Protein AF-0000000071162642 (afdb_homodimer)

Solvent-accessible surface area (backbone atoms only — not comparable to full-atom values): 51356 Å² total; per-residue (Å²): 64,50,50,76,41,67,73,55,33,52,52,48,43,51,52,54,51,50,45,11,70,72,68,38,80,35,74,46,45,30,53,69,54,73,70,101,54,88,54,65,51,56,44,70,41,62,34,52,40,94,86,45,67,84,84,70,70,55,77,72,38,51,76,55,45,62,70,43,54,53,55,41,49,48,52,49,24,59,60,58,48,56,44,62,71,24,64,56,46,43,50,58,56,55,48,80,84,71,79,47,82,59,36,55,33,26,66,63,68,41,58,48,58,57,54,52,19,63,68,47,73,20,43,29,35,34,39,36,80,38,74,68,43,70,66,54,21,59,42,66,65,35,80,78,48,41,48,34,50,48,51,51,56,63,50,48,52,33,76,51,51,73,69,48,28,45,51,34,38,54,44,51,53,49,37,52,50,43,38,68,69,48,40,49,56,50,41,51,52,51,26,62,71,62,61,67,32,83,68,46,89,73,53,71,54,72,68,57,49,54,45,60,47,31,30,34,42,22,40,30,48,47,68,74,51,69,55,59,52,36,38,74,27,50,42,69,30,38,60,37,59,65,67,83,68,57,87,64,58,66,70,58,43,51,55,49,71,67,29,87,70,16,26,32,41,36,39,47,66,90,77,50,55,69,84,75,46,57,68,69,57,47,47,24,54,51,58,43,53,55,70,46,81,36,31,34,42,33,60,41,78,76,58,89,85,59,82,74,46,93,50,55,47,69,29,83,76,70,66,58,70,36,53,55,61,36,85,46,42,58,34,37,35,30,30,27,44,68,69,58,49,49,51,31,30,62,53,29,33,17,36,40,21,44,31,46,49,63,46,10,44,17,38,25,46,43,36,38,72,65,43,18,34,46,65,41,49,63,88,64,58,39,44,63,54,49,40,52,49,52,52,47,55,70,68,39,62,59,19,45,54,33,10,40,53,40,12,50,58,56,65,66,55,98,57,57,30,48,59,47,49,51,51,52,56,50,42,29,61,77,47,76,32,29,67,72,35,51,46,58,53,69,77,50,51,71,51,49,56,70,36,46,60,51,50,49,50,52,49,51,49,49,50,50,50,50,49,50,51,49,52,47,50,51,52,53,52,53,50,59,70,73,104,63,50,49,76,41,70,73,56,34,51,52,48,44,52,51,53,51,50,44,11,70,72,68,39,80,36,74,45,44,29,54,69,55,74,69,100,54,87,54,65,50,56,42,69,42,64,35,52,41,94,86,47,68,82,84,69,70,55,77,74,38,50,76,55,46,63,69,44,55,52,55,43,49,47,53,48,25,58,59,58,50,56,45,62,70,25,64,56,45,44,48,58,59,53,48,80,83,71,81,48,80,61,37,55,31,26,64,63,68,42,59,52,56,56,52,53,20,64,67,47,72,20,42,30,36,35,38,35,79,40,75,67,41,71,66,54,21,59,41,67,64,34,80,76,48,42,47,35,52,46,50,48,55,62,50,48,54,34,74,53,52,73,66,49,29,46,51,35,39,51,45,49,53,50,38,53,50,43,38,69,70,47,40,50,54,50,41,50,53,51,28,64,72,63,61,68,32,82,68,46,88,74,54,72,54,73,67,55,50,53,46,60,47,31,32,34,40,24,39,30,47,46,70,73,51,68,55,57,51,36,39,75,28,49,41,70,30,39,61,37,59,66,66,83,69,58,87,64,59,66,69,58,43,53,54,48,70,66,28,86,70,17,26,34,40,36,40,48,68,92,75,52,55,70,83,76,46,56,67,69,58,48,46,23,53,52,56,42,55,56,71,46,83,36,31,32,41,33,59,40,77,74,58,90,87,60,82,74,46,94,50,55,46,71,29,82,76,68,66,58,70,37,53,56,60,36,85,45,42,58,35,38,37,30,29,26,46,68,68,58,48,47,52,28,31,62,52,28,33,18,35,41,22,44,31,47,48,62,47,10,44,18,39,27,46,44,36,38,72,64,42,17,35,46,67,42,48,62,88,62,58,38,44,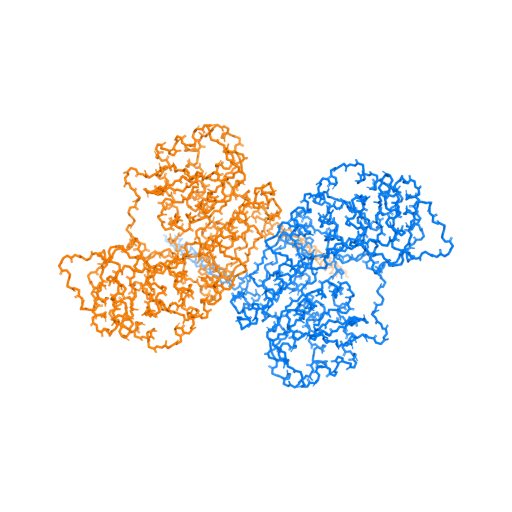63,55,48,40,52,49,54,52,46,54,70,68,41,62,58,18,44,54,34,11,41,52,38,12,49,58,56,66,67,54,100,58,56,31,47,58,49,49,52,51,52,55,50,42,29,61,76,49,75,33,28,67,71,35,51,48,56,54,68,76,48,50,72,50,49,56,71,36,47,60,53,50,50,52,52,50,51,50,50,50,50,50,50,48,49,51,48,51,48,49,51,52,52,51,54,50,60,70,72,102

Secondary structure (DSSP, 8-state):
---SSHHHHHHHHHHHHHHHHTT--EEEEES----S---TTEEEEE---TT-S----GGGGTT--HHHHHHHHHHHHHHHGGGGG-HHHHHHHH--S---S-EEE--SS-GGGGHHHHHTT--EEEEESSSPPHHHHHHHT----TTT---TTSS--SS--HHHHHHHHHHHHHHHHHIIIIIHHHHHHHHHHH---TTGGGPPPHHHHHHT-SEEEES--TTTS----B-TTEEE-TTTT--PPPPPPHHHHHHHHT-TT-EEEEE-TTT--GGGS-HHHHHHHHHHHHT-SSEEEEE----TTPPPPTTEEEESS--HHHHHHSTTEEEEEE---HHHHHHHHHTT--EEE---STTHHHHHHHHHHHTSEEE--GGG--HHHHHHHHHHHHH-HHHHHHHHHHHHHHH--SS-HHHHHHHHHHHHHHTTTTGGGS-GGGG--HHHHTTHHHHHHHHHHHHHHHHHHHHHHHHHHHHHHH-/---SSHHHHHHHHHHHHHHHHTT--EEEEES----S---TTEEEEE---TT-S----GGGGTT--HHHHHHHHHHHHHHHGGGGG-HHHHHHHH--S---S-EEE--SS-GGGGHHHHHTT--EEEEESSSPPHHHHHHHT----TTT---TTTT--SS--HHHHHHHHHHHHHHHHHIIIIIHHHHHHHHHHH---TTGGGPPPHHHHHHT-SEEEES--TTTS----B-TTEEE-TTTT--PPPPPPHHHHHHHHT-TT-EEEEE-TTT--GGGS-HHHHHHHHHHHHT-SSEEEEE----TT----TTEEEESS--HHHHHHSTTEEEEEE---HHHHHHHHHTT--EEE---STTHHHHHHHHHHHTSEEE--GGG--HHHHHHHHHHHHH-HHHHHHHHHHHHHHH--SS-HHHHHHHHHHHHHHTTTTGGGS-GGGG--HHHHTTHHHHHHHHHHHHHHHHHHHHHHHHHHHHHHH-

InterPro domains:
  IPR002213 UDP-glucuronosyl/UDP-glucosyltransferase [PF00201] (96-481)
  IPR002213 UDP-glucuronosyl/UDP-glucosyltransferase [cd03784] (2-424)
  IPR035595 UDP-glycosyltransferase family, conserved site [PS00375] (317-360)
  IPR050271 UDP-glycosyltransferase [PTHR48043] (7-462)

pLDDT: mean 90.59, std 8.52, range [60.31, 98.88]

Foldseek 3Di:
DWQADPLGCLQCVLLQLVLQQVPEQGEDEYCDDDPPDDRHSYHYQHLADPVGDDQDPLLVFQPPALLNVLVVLQVVLVVSLVSLVRPSNLCVLADPPDADQEEEYACRSQLLCLCVCVVRVHAYEYEYAADDALVLCVLQVFDDDLQQRAGLFRQDHSPDDPVSSVSSVVSSVSNVVCVVPPRLVVNQVSSVVRNDYVPSVVDDRSSLSSNQHLAYEHLYDCLQGPDGDDFLRYHYLHPSSQDDADDDDPVVVVLQVPLPLFEEEEEAPDNDALQPDDPQLSVLVQVLQLPDSGAYEYQHDDDPPDDHRPRYDYDVDDPLLNVLQDPRHAEYEYQQDPNNSLSLLQNQHAYEHEHRHGSRSNSVSSSVVLPQYYYDYPVRRHSVVVNVRVVCNSPPCSNSVSSPVSNCVSPPDPDRSSVVVNVVSVVCSVVVSNPVSGDPCSPDDPCVNVVVVVVVVVVVVVVVVVVVVVVVVVVVVVVVVVD/DWQADPLGCLQCVLLQLVLQQVPEQGEDEYCDDDPPDDRHSYHYQHLADPVGDDQDPLLVFQPPALLNVLVVLQVVLVVSLVSLVRPSNLCVLADPPDADQEAEYACRSQLLCLCVCVVRVHAYEYEYAADDALVLCVLQVFDDDLQQRAGLFRQDHSPDDPVSSVSSVVSSVSNVVCVVPPRLVVNQVSSVVRNDYVPSVVDDRSSLSSNQHLAYEHLYDCLQGPDGDDFLRYHYLHPSSQDDADDDPPVVVVLQVPLPLFEEEEEAPDNDALQPDPPQLSVLVQVLQLPDSGAYEYAHDDDPPDDHRPRYDYDVDDPLLNVLLDPRHAEYEYQQDPNNSLSLLQNQHAYEHEHRHGSRSNSVSVSVVLPQYYYDYPVRRHSVVVNVRVVCNSPPCSNSVSSPVSNCVSPPDPDRSSVVVNVVSVVCSVVVSNPVSGDPCSPDDPCVNVVVVVVVVVVVVVVVVVVVVVVVVVVVVVVVVVD

Organism: Aphis gossypii (NCBI:txid80765)

Nearest PDB structures (foldseek):
  2o6l-assembly1_B  TM=9.459E-01  e=2.555E-14  Homo sapiens
  7yf5-assembly1_B  TM=9.386E-01  e=2.696E-14  Homo sapiens
  2o6l-assembly1_A  TM=9.426E-01  e=3.720E-14  Homo sapiens
  7yf5-assembly1_A  TM=8.987E-01  e=1.272E-14  Homo sapiens
  7cjx-assembly2_B  TM=9.288E-01  e=3.539E-13  Homo sapiens

Sequence (966 aa):
MPMPLKSHFSGFQPMFEELARRGHNVTVVSAFPLKDRRVPNYTDVDVMPSRGVPDFDVMHLINSNFMISVTNSWFFANLLSNQLEQPNLKDFVRSDDNSFDLVLIESFLQEYTVALGHKFSAPVVNLSPSMVWVSASKWLHLPAIFSYVPDCCIGITDDMSFVDRLKNTIVGLMEMVVEDYLYIPMMKTKMSKHFAYTGWQSRPTLEQMLNNVSLTLMNAHHAVGVCRPYLPGVIEVGGMHIKEPKPLPKDLQDYIDSASHGVIFFSFGSIINLSNLPKEKLNSFLNVISRLKQKVIMKWVPDKSIKLPHNVKVGSWLPQNDILAHSNVKLFITHGGLHSIEEAVYYGKPVIGIPFFADQRSNMKVVEKNGYGKLITYNELTEESFGNAVEEVITNPTFKDKSMIQSQVYRDQPMKPLDRAVYWIEYVIRNDGAKYLKSDSIGLNTAQYFLFDITLFLFLLTVIIAWLVYCGTVKISSKCITNMPMPLKSHFSGFQPMFEELARRGHNVTVVSAFPLKDRRVPNYTDVDVMPSRGVPDFDVMHLINSNFMISVTNSWFFANLLSNQLEQPNLKDFVRSDDNSFDLVLIESFLQEYTVALGHKFSAPVVNLSPSMVWVSASKWLHLPAIFSYVPDCCIGITDDMSFVDRLKNTIVGLMEMVVEDYLYIPMMKTKMSKHFAYTGWQSRPTLEQMLNNVSLTLMNAHHAVGVCRPYLPGVIEVGGMHIKEPKPLPKDLQDYIDSASHGVIFFSFGSIINLSNLPKEKLNSFLNVISRLKQKVIMKWVPDKSIKLPHNVKVGSWLPQNDILAHSNVKLFITHGGLHSIEEAVYYGKPVIGIPFFADQRSNMKVVEKNGYGKLITYNELTEESFGNAVEEVITNPTFKDKSMIQSQVYRDQPMKPLDRAVYWIEYVIRNDGAKYLKSDSIGLNTAQYFLFDITLFLFLLTVIIAWLVYCGTVKISSKCITN

Structure (mmCIF, N/CA/C/O backbone):
data_AF-0000000071162642-model_v1
#
loop_
_entity.id
_entity.type
_entity.pdbx_description
1 polymer UDP-glucuronosyltransferase
#
loop_
_atom_site.group_PDB
_atom_site.id
_atom_site.type_symbol
_atom_site.label_atom_id
_atom_site.label_alt_id
_atom_site.label_comp_id
_atom_site.label_asym_id
_atom_site.label_entity_id
_atom_site.label_seq_id
_atom_site.pdbx_PDB_ins_code
_atom_site.Cartn_x
_atom_site.Cartn_y
_atom_site.Cartn_z
_atom_site.occupancy
_atom_site.B_iso_or_equiv
_atom_site.auth_seq_id
_atom_site.auth_comp_id
_atom_site.auth_asym_id
_atom_site.auth_atom_id
_atom_site.pdbx_PDB_model_num
ATOM 1 N N . MET A 1 1 ? -19.531 13.734 5.891 1 88.69 1 MET A N 1
ATOM 2 C CA . MET A 1 1 ? -19.594 14.461 7.152 1 88.69 1 MET A CA 1
ATOM 3 C C . MET A 1 1 ? -18.188 14.68 7.723 1 88.69 1 MET A C 1
ATOM 5 O O . MET A 1 1 ? -17.75 13.93 8.594 1 88.69 1 MET A O 1
ATOM 9 N N . PRO A 1 2 ? -17.469 15.727 7.277 1 83.88 2 PRO A N 1
ATOM 10 C CA . PRO A 1 2 ? -16.141 16.047 7.809 1 83.88 2 PRO A CA 1
ATOM 11 C C . PRO A 1 2 ? -16.203 16.656 9.203 1 83.88 2 PRO A C 1
ATOM 13 O O . PRO A 1 2 ? -17.266 17.062 9.664 1 83.88 2 PRO A O 1
ATOM 16 N N . MET A 1 3 ? -15.086 16.625 9.852 1 84.94 3 MET A N 1
ATOM 17 C CA . MET A 1 3 ? -14.984 17.281 11.148 1 84.94 3 MET A CA 1
ATOM 18 C C . MET A 1 3 ? -15.258 18.781 11.031 1 84.94 3 MET A C 1
ATOM 20 O O . MET A 1 3 ? -14.914 19.391 10.023 1 84.94 3 MET A O 1
ATOM 24 N N . PRO A 1 4 ? -15.812 19.359 12.086 1 83.06 4 PRO A N 1
ATOM 25 C CA . PRO A 1 4 ? -16.172 20.781 12.023 1 83.06 4 PRO A CA 1
ATOM 26 C C . PRO A 1 4 ? -14.992 21.703 12.32 1 83.06 4 PRO A C 1
ATOM 28 O O . PRO A 1 4 ? -15.102 22.609 13.156 1 83.06 4 PRO A O 1
ATOM 31 N N . LEU A 1 5 ? -13.898 21.438 11.695 1 82.06 5 LEU A N 1
ATOM 32 C CA . LEU A 1 5 ? -12.711 22.281 11.68 1 82.06 5 LEU A CA 1
ATOM 33 C C . LEU A 1 5 ? -12.344 22.688 10.258 1 82.06 5 LEU A C 1
ATOM 35 O O . LEU A 1 5 ? -12.367 21.844 9.344 1 82.06 5 LEU A O 1
ATOM 39 N N . LYS A 1 6 ? -12.102 23.891 10.102 1 82.19 6 LYS A N 1
ATOM 40 C CA . LYS A 1 6 ? -11.938 24.453 8.773 1 82.19 6 LYS A CA 1
ATOM 41 C C . LYS A 1 6 ? -10.82 23.75 8.008 1 82.19 6 LYS A C 1
ATOM 43 O O . LYS A 1 6 ? -10.969 23.453 6.816 1 82.19 6 LYS A O 1
ATOM 48 N N . SER A 1 7 ? -9.695 23.516 8.633 1 82.88 7 SER A N 1
ATOM 49 C CA . SER A 1 7 ? -8.562 22.891 7.965 1 82.88 7 SER A CA 1
ATOM 50 C C . SER A 1 7 ? -8.914 21.469 7.523 1 82.88 7 SER A C 1
ATOM 52 O O . SER A 1 7 ? -8.484 21.016 6.457 1 82.88 7 SER A O 1
ATOM 54 N N . HIS A 1 8 ? -9.703 20.766 8.32 1 86.94 8 HIS A N 1
ATOM 55 C CA . HIS A 1 8 ? -10.125 19.422 7.965 1 86.94 8 HIS A CA 1
ATOM 56 C C . HIS A 1 8 ? -11.086 19.438 6.781 1 86.94 8 HIS A C 1
ATOM 58 O O . HIS A 1 8 ? -10.906 18.672 5.824 1 86.94 8 HIS A O 1
ATOM 64 N N . PHE A 1 9 ? -11.969 20.344 6.934 1 89.69 9 PHE A N 1
ATOM 65 C CA . PHE A 1 9 ? -12.953 20.438 5.859 1 89.69 9 PHE A CA 1
ATOM 66 C C . PHE A 1 9 ? -12.289 20.844 4.547 1 89.69 9 PHE A C 1
ATOM 68 O O . PHE A 1 9 ? -12.578 20.266 3.5 1 89.69 9 PHE A O 1
ATOM 75 N N . SER A 1 10 ? -11.391 21.766 4.578 1 89.12 10 SER A N 1
ATOM 76 C CA . SER A 1 10 ? -10.773 22.312 3.373 1 89.12 10 SER A CA 1
ATOM 77 C C . SER A 1 10 ? -9.938 21.266 2.652 1 89.12 10 SER A C 1
ATOM 79 O O . SER A 1 10 ? -9.789 21.312 1.429 1 89.12 10 SER A O 1
ATOM 81 N N . GLY A 1 11 ? -9.438 20.328 3.375 1 90.81 11 GLY A N 1
ATOM 82 C CA . GLY A 1 11 ? -8.641 19.281 2.775 1 90.81 11 GLY A CA 1
ATOM 83 C C . GLY A 1 11 ? -9.445 18.344 1.903 1 90.81 11 GLY A C 1
ATOM 84 O O . GLY A 1 11 ? -8.938 17.812 0.913 1 90.81 11 GLY A O 1
ATOM 85 N N . PHE A 1 12 ? -10.742 18.188 2.197 1 94.56 12 PHE A N 1
ATOM 86 C CA . PHE A 1 12 ? -11.562 17.203 1.499 1 94.56 12 PHE A CA 1
ATOM 87 C C . PHE A 1 12 ? -12.602 17.891 0.624 1 94.56 12 PHE A C 1
ATOM 89 O O . PHE A 1 12 ? -13.203 17.266 -0.245 1 94.56 12 PHE A O 1
ATOM 96 N N . GLN A 1 13 ? -12.773 19.172 0.797 1 94.62 13 GLN A N 1
ATOM 97 C CA . GLN A 1 13 ? -13.805 19.922 0.086 1 94.62 13 GLN A CA 1
ATOM 98 C C . GLN A 1 13 ? -13.648 19.781 -1.425 1 94.62 13 GLN A C 1
ATOM 100 O O . GLN A 1 13 ? -14.633 19.594 -2.141 1 94.62 13 GLN A O 1
ATOM 105 N N . PRO A 1 14 ? -12.398 19.891 -1.964 1 95.62 14 PRO A N 1
ATOM 106 C CA . PRO A 1 14 ? -12.258 19.719 -3.412 1 95.62 14 PRO A CA 1
ATOM 107 C C . PRO A 1 14 ? -12.828 18.391 -3.912 1 95.62 14 PRO A C 1
ATOM 109 O O . PRO A 1 14 ? -13.367 18.328 -5.02 1 95.62 14 PRO A O 1
ATOM 112 N N . MET A 1 15 ? -12.711 17.375 -3.148 1 97.31 15 MET A N 1
ATOM 113 C CA . MET A 1 15 ? -13.211 16.062 -3.523 1 97.31 15 MET A CA 1
ATOM 114 C C . MET A 1 15 ? -14.734 16.062 -3.592 1 97.31 15 MET A C 1
ATOM 116 O O . MET A 1 15 ? -15.32 15.516 -4.527 1 97.31 15 MET A O 1
ATOM 120 N N . PHE A 1 16 ? -15.43 16.75 -2.629 1 97.5 16 PHE A N 1
ATOM 121 C CA . PHE A 1 16 ? -16.891 16.844 -2.646 1 97.5 16 PHE A CA 1
ATOM 122 C C . PHE A 1 16 ? -17.375 17.578 -3.887 1 97.5 16 PHE A C 1
ATOM 124 O O . PHE A 1 16 ? -18.297 17.141 -4.562 1 97.5 16 PHE A O 1
ATOM 131 N N . GLU A 1 17 ? -16.688 18.609 -4.125 1 96.5 17 GLU A N 1
ATOM 132 C CA . GLU A 1 17 ? -17.078 19.422 -5.27 1 96.5 17 GLU A CA 1
ATOM 133 C C . GLU A 1 17 ? -16.828 18.688 -6.582 1 96.5 17 GLU A C 1
ATOM 135 O O . GLU A 1 17 ? -17.641 18.781 -7.508 1 96.5 17 GLU A O 1
ATOM 140 N N . GLU A 1 18 ? -15.688 18.016 -6.66 1 97.31 18 GLU A N 1
ATOM 141 C CA . GLU A 1 18 ? -15.352 17.297 -7.887 1 97.31 18 GLU A CA 1
ATOM 142 C C . GLU A 1 18 ? -16.344 16.156 -8.141 1 97.31 18 GLU A C 1
ATOM 144 O O . GLU A 1 18 ? -16.734 15.914 -9.281 1 97.31 18 GLU A O 1
ATOM 149 N N . LEU A 1 19 ? -16.734 15.406 -7.117 1 98.19 19 LEU A N 1
ATOM 150 C CA . LEU A 1 19 ? -17.75 14.375 -7.25 1 98.19 19 LEU A CA 1
ATOM 151 C C . LEU A 1 19 ? -19.047 14.953 -7.816 1 98.19 19 LEU A C 1
ATOM 153 O O . LEU A 1 19 ? -19.656 14.367 -8.719 1 98.19 19 LEU A O 1
ATOM 157 N N . ALA A 1 20 ? -19.438 16.109 -7.305 1 97.75 20 ALA A N 1
ATOM 158 C CA . ALA A 1 20 ? -20.641 16.781 -7.777 1 97.75 20 ALA A CA 1
ATOM 159 C C . ALA A 1 20 ? -20.516 17.188 -9.242 1 97.75 20 ALA A C 1
ATOM 161 O O . ALA A 1 20 ? -21.438 17 -10.031 1 97.75 20 ALA A O 1
ATOM 162 N N . ARG A 1 21 ? -19.422 17.734 -9.594 1 96.62 21 ARG A N 1
ATOM 163 C CA . ARG A 1 21 ? -19.172 18.172 -10.961 1 96.62 21 ARG A CA 1
ATOM 164 C C . ARG A 1 21 ? -19.219 17.016 -11.938 1 96.62 21 ARG A C 1
ATOM 166 O O . ARG A 1 21 ? -19.609 17.172 -13.094 1 96.62 21 ARG A O 1
ATOM 173 N N . ARG A 1 22 ? -18.859 15.852 -11.469 1 96.88 22 ARG A N 1
ATOM 174 C CA . ARG A 1 22 ? -18.828 14.68 -12.328 1 96.88 22 ARG A CA 1
ATOM 175 C C . ARG A 1 22 ? -20.188 14.008 -12.398 1 96.88 22 ARG A C 1
ATOM 177 O O . ARG A 1 22 ? -20.328 12.914 -12.945 1 96.88 22 ARG A O 1
ATOM 184 N N . GLY A 1 23 ? -21.188 14.594 -11.727 1 97.31 23 GLY A N 1
ATOM 185 C CA . GLY A 1 23 ? -22.562 14.164 -11.945 1 97.31 23 GLY A CA 1
ATOM 186 C C . GLY A 1 23 ? -23.172 13.453 -10.75 1 97.31 23 GLY A C 1
ATOM 187 O O . GLY A 1 23 ? -24.344 13.078 -10.766 1 97.31 23 GLY A O 1
ATOM 188 N N . HIS A 1 24 ? -22.422 13.289 -9.672 1 98.12 24 HIS A N 1
ATOM 189 C CA . HIS A 1 24 ? -22.984 12.688 -8.469 1 98.12 24 HIS A CA 1
ATOM 190 C C . HIS A 1 24 ? -23.812 13.695 -7.684 1 98.12 24 HIS A C 1
ATOM 192 O O . HIS A 1 24 ? -23.516 14.891 -7.684 1 98.12 24 HIS A O 1
ATOM 198 N N . ASN A 1 25 ? -24.875 13.281 -7.051 1 98.12 25 ASN A N 1
ATOM 199 C CA . ASN A 1 25 ? -25.594 14.102 -6.074 1 98.12 25 ASN A CA 1
ATOM 200 C C . ASN A 1 25 ? -24.922 14.047 -4.703 1 98.12 25 ASN A C 1
ATOM 202 O O . ASN A 1 25 ? -24.984 13.031 -4.016 1 98.12 25 ASN A O 1
ATOM 206 N N . VAL A 1 26 ? -24.344 15.148 -4.312 1 98 26 VAL A N 1
ATOM 207 C CA . VAL A 1 26 ? -23.516 15.156 -3.111 1 98 26 VAL A CA 1
ATOM 208 C C . VAL A 1 26 ? -24.172 16 -2.031 1 98 26 VAL A C 1
ATOM 210 O O . VAL A 1 26 ? -24.5 17.172 -2.264 1 98 26 VAL A O 1
ATOM 213 N N . THR A 1 27 ? -24.438 15.438 -0.898 1 97.62 27 THR A N 1
ATOM 214 C CA . THR A 1 27 ? -24.891 16.156 0.297 1 97.62 27 THR A CA 1
ATOM 215 C C . THR A 1 27 ? -23.75 16.25 1.316 1 97.62 27 THR A C 1
ATOM 217 O O . THR A 1 27 ? -23.219 15.234 1.76 1 97.62 27 THR A O 1
ATOM 220 N N . VAL A 1 28 ? -23.422 17.484 1.642 1 96.81 28 VAL A N 1
ATOM 221 C CA . VAL A 1 28 ? -22.312 17.719 2.564 1 96.81 28 VAL A CA 1
ATOM 222 C C . VAL A 1 28 ? -22.859 18.266 3.883 1 96.81 28 VAL A C 1
ATOM 224 O O . VAL A 1 28 ? -23.438 19.359 3.916 1 96.81 28 VAL A O 1
ATOM 227 N N . VAL A 1 29 ? -22.688 17.469 4.941 1 94.94 29 VAL A N 1
ATOM 228 C CA . VAL A 1 29 ? -23.031 17.875 6.297 1 94.94 29 VAL A CA 1
ATOM 229 C C . VAL A 1 29 ? -21.812 18.469 6.992 1 94.94 29 VAL A C 1
ATOM 231 O O . VAL A 1 29 ? -20.922 17.75 7.438 1 94.94 29 VAL A O 1
ATOM 234 N N . SER A 1 30 ? -21.781 19.797 7.059 1 92.25 30 SER A N 1
ATOM 235 C CA . SER A 1 30 ? -20.594 20.438 7.605 1 92.25 30 SER A CA 1
ATOM 236 C C . SER A 1 30 ? -20.922 21.797 8.203 1 92.25 30 SER A C 1
ATOM 238 O O . SER A 1 30 ? -22.031 22.297 8.047 1 92.25 30 SER A O 1
ATOM 240 N N . ALA A 1 31 ? -19.922 22.328 8.922 1 89.38 31 ALA A N 1
ATOM 241 C CA . ALA A 1 31 ? -20.047 23.672 9.492 1 89.38 31 ALA A CA 1
ATOM 242 C C . ALA A 1 31 ? -19.609 24.734 8.492 1 89.38 31 ALA A C 1
ATOM 244 O O . ALA A 1 31 ? -19.516 25.922 8.836 1 89.38 31 ALA A O 1
ATOM 245 N N . PHE A 1 32 ? -19.391 24.297 7.211 1 89.75 32 PHE A N 1
ATOM 246 C CA . PHE A 1 32 ? -18.828 25.219 6.23 1 89.75 32 PHE A CA 1
ATOM 247 C C . PHE A 1 32 ? -19.594 25.141 4.914 1 89.75 32 PHE A C 1
ATOM 249 O O . PHE A 1 32 ? -19.031 24.75 3.889 1 89.75 32 PHE A O 1
ATOM 256 N N . PRO A 1 33 ? -20.797 25.578 4.914 1 89.69 33 PRO A N 1
ATOM 257 C CA . PRO A 1 33 ? -21.547 25.562 3.664 1 89.69 33 PRO A CA 1
ATOM 258 C C . PRO A 1 33 ? -20.938 26.469 2.588 1 89.69 33 PRO A C 1
ATOM 260 O O . PRO A 1 33 ? -20.172 27.375 2.904 1 89.69 33 PRO A O 1
ATOM 263 N N . LEU A 1 34 ? -21.266 26.047 1.299 1 88.25 34 LEU A N 1
ATOM 264 C CA . LEU A 1 34 ? -20.781 26.828 0.166 1 88.25 34 LEU A CA 1
ATOM 265 C C . LEU A 1 34 ? -21.406 28.219 0.158 1 88.25 34 LEU A C 1
ATOM 267 O O . LEU A 1 34 ? -22.625 28.359 0.292 1 88.25 34 LEU A O 1
ATOM 271 N N . LYS A 1 35 ? -20.656 29.141 0.648 1 76.75 35 LYS A N 1
ATOM 272 C CA . LYS A 1 35 ? -21.203 30.484 0.675 1 76.75 35 LYS A CA 1
ATOM 273 C C . LYS A 1 35 ? -21.25 31.094 -0.729 1 76.75 35 LYS A C 1
ATOM 275 O O . LYS A 1 35 ? -20.234 31.172 -1.413 1 76.75 35 LYS A O 1
ATOM 280 N N . ASP A 1 36 ? -22.281 31.656 -1.15 1 74.69 36 ASP A N 1
ATOM 281 C CA . ASP A 1 36 ? -22.516 32.469 -2.328 1 74.69 36 ASP A CA 1
ATOM 282 C C . ASP A 1 36 ? -22.031 31.797 -3.598 1 74.69 36 ASP A C 1
ATOM 284 O O . ASP A 1 36 ? -21.766 32.438 -4.605 1 74.69 36 ASP A O 1
ATOM 288 N N . ARG A 1 37 ? -21.594 30.5 -3.432 1 82.31 37 ARG A N 1
ATOM 289 C CA . ARG A 1 37 ? -21.141 29.734 -4.594 1 82.31 37 ARG A CA 1
ATOM 290 C C . ARG A 1 37 ? -22.047 28.531 -4.828 1 82.31 37 ARG A C 1
ATOM 292 O O . ARG A 1 37 ? -22.578 27.953 -3.875 1 82.31 37 ARG A O 1
ATOM 299 N N . ARG A 1 38 ? -22.328 28.359 -6.18 1 86.19 38 ARG A N 1
ATOM 300 C CA . ARG A 1 38 ? -23.141 27.203 -6.535 1 86.19 38 ARG A CA 1
ATOM 301 C C . ARG A 1 38 ? -22.328 26.156 -7.266 1 86.19 38 ARG A C 1
ATOM 303 O O . ARG A 1 38 ? -21.562 26.469 -8.18 1 86.19 38 ARG A O 1
ATOM 310 N N . VAL A 1 39 ? -22.281 25 -6.746 1 92.56 39 VAL A N 1
ATOM 311 C CA . VAL A 1 39 ? -21.766 23.797 -7.406 1 92.56 39 VAL A CA 1
ATOM 312 C C . VAL A 1 39 ? -22.922 22.859 -7.75 1 92.56 39 VAL A C 1
ATOM 314 O O . VAL A 1 39 ? -23.703 22.484 -6.879 1 92.56 39 VAL A O 1
ATOM 317 N N . PRO A 1 40 ? -23.078 22.578 -9.008 1 94.06 40 PRO A N 1
ATOM 318 C CA . PRO A 1 40 ? -24.188 21.688 -9.391 1 94.06 40 PRO A CA 1
ATOM 319 C C . PRO A 1 40 ? -24.156 20.359 -8.625 1 94.06 40 PRO A C 1
ATOM 321 O O . PRO A 1 40 ? -23.078 19.812 -8.383 1 94.06 40 PRO A O 1
ATOM 324 N N . ASN A 1 41 ? -25.344 19.875 -8.25 1 96.25 41 ASN A N 1
ATOM 325 C CA . ASN A 1 41 ? -25.516 18.562 -7.625 1 96.25 41 ASN A CA 1
ATOM 326 C C . ASN A 1 41 ? -24.938 18.531 -6.215 1 96.25 41 ASN A C 1
ATOM 328 O O . ASN A 1 41 ? -24.719 17.453 -5.656 1 96.25 41 ASN A O 1
ATOM 332 N N . TYR A 1 42 ? -24.656 19.75 -5.695 1 96.75 42 TYR A N 1
ATOM 333 C CA . TYR A 1 42 ? -24.094 19.891 -4.355 1 96.75 42 TYR A CA 1
ATOM 334 C C . TYR A 1 42 ? -25.125 20.469 -3.393 1 96.75 42 TYR A C 1
ATOM 336 O O . TYR A 1 42 ? -25.641 21.562 -3.607 1 96.75 42 TYR A O 1
ATOM 344 N N . THR A 1 43 ? -25.453 19.766 -2.311 1 95.5 43 THR A N 1
ATOM 345 C CA . THR A 1 43 ? -26.406 20.219 -1.299 1 95.5 43 THR A CA 1
ATOM 346 C C . THR A 1 43 ? -25.734 20.344 0.06 1 95.5 43 THR A C 1
ATOM 348 O O . THR A 1 43 ? -25.094 19.406 0.538 1 95.5 43 THR A O 1
ATOM 351 N N . ASP A 1 44 ? -25.922 21.484 0.701 1 94.81 44 ASP A N 1
ATOM 352 C CA . ASP A 1 44 ? -25.359 21.734 2.023 1 94.81 44 ASP A CA 1
ATOM 353 C C . ASP A 1 44 ? -26.375 21.438 3.123 1 94.81 44 ASP A C 1
ATOM 355 O O . ASP A 1 44 ? -27.547 21.766 2.994 1 94.81 44 ASP A O 1
ATOM 359 N N . VAL A 1 45 ? -25.922 20.719 4.09 1 93.88 45 VAL A N 1
ATOM 360 C CA . VAL A 1 45 ? -26.578 20.672 5.395 1 93.88 45 VAL A CA 1
ATOM 361 C C . VAL A 1 45 ? -25.719 21.406 6.422 1 93.88 45 VAL A C 1
ATOM 363 O O . VAL A 1 45 ? -24.719 20.875 6.906 1 93.88 45 VAL A O 1
ATOM 366 N N . ASP A 1 46 ? -26.172 22.594 6.746 1 91.88 46 ASP A N 1
ATOM 367 C CA . ASP A 1 46 ? -25.391 23.469 7.625 1 91.88 46 ASP A CA 1
ATOM 368 C C . ASP A 1 46 ? -25.547 23.031 9.086 1 91.88 46 ASP A C 1
ATOM 370 O O . ASP A 1 46 ? -26.625 23.125 9.656 1 91.88 46 ASP A O 1
ATOM 374 N N . VAL A 1 47 ? -24.391 22.641 9.648 1 89.5 47 VAL A N 1
ATOM 375 C CA . VAL A 1 47 ? -24.422 22.219 11.047 1 89.5 47 VAL A CA 1
ATOM 376 C C . VAL A 1 47 ? -23.5 23.094 11.883 1 89.5 47 VAL A C 1
ATOM 378 O O . VAL A 1 47 ? -22.906 22.625 12.859 1 89.5 47 VAL A O 1
ATOM 381 N N . MET A 1 48 ? -23.328 24.266 11.43 1 84.19 48 MET A N 1
ATOM 382 C CA . MET A 1 48 ? -22.547 25.219 12.211 1 84.19 48 MET A CA 1
ATOM 383 C C . MET A 1 48 ? -23.188 25.453 13.578 1 84.19 48 MET A C 1
ATOM 385 O O . MET A 1 48 ? -24.375 25.766 13.672 1 84.19 48 MET A O 1
ATOM 389 N N . PRO A 1 49 ? -22.281 25.109 14.57 1 75.5 49 PRO A N 1
ATOM 390 C CA . PRO A 1 49 ? -22.844 25.391 15.891 1 75.5 49 PRO A CA 1
ATOM 391 C C . PRO A 1 49 ? -23.25 26.859 16.062 1 75.5 49 PRO A C 1
ATOM 393 O O . PRO A 1 49 ? -22.609 27.734 15.484 1 75.5 49 PRO A O 1
ATOM 396 N N . SER A 1 50 ? -24.312 27.078 16.844 1 69.31 50 SER A N 1
ATOM 397 C CA . SER A 1 50 ? -24.797 28.422 17.094 1 69.31 50 SER A CA 1
ATOM 398 C C . SER A 1 50 ? -23.703 29.312 17.703 1 69.31 50 SER A C 1
ATOM 400 O O . SER A 1 50 ? -23.641 30.5 17.422 1 69.31 50 SER A O 1
ATOM 402 N N . ARG A 1 51 ? -22.812 28.734 18.578 1 68.81 51 ARG A N 1
ATOM 403 C CA . ARG A 1 51 ? -21.766 29.5 19.25 1 68.81 51 ARG A CA 1
ATOM 404 C C . ARG A 1 51 ? -20.5 29.547 18.422 1 68.81 51 ARG A C 1
ATOM 406 O O . ARG A 1 51 ? -19.469 30.062 18.859 1 68.81 51 ARG A O 1
ATOM 413 N N . GLY A 1 52 ? -20.625 29.094 17.266 1 67.62 52 GLY A N 1
ATOM 414 C CA . GLY A 1 52 ? -19.453 29.047 16.406 1 67.62 52 GLY A CA 1
ATOM 415 C C . GLY A 1 52 ? -18.547 27.859 16.688 1 67.62 52 GLY A C 1
ATOM 416 O O . GLY A 1 52 ? -18.875 27.016 17.516 1 67.62 52 GLY A O 1
ATOM 417 N N . VAL A 1 53 ? -17.516 27.672 15.891 1 64.88 53 VAL A N 1
ATOM 418 C CA . VAL A 1 53 ? -16.516 26.641 16.125 1 64.88 53 VAL A CA 1
ATOM 419 C C . VAL A 1 53 ? -15.656 27.031 17.328 1 64.88 53 VAL A C 1
ATOM 421 O O . VAL A 1 53 ? -15.32 28.203 17.516 1 64.88 53 VAL A O 1
ATOM 424 N N . PRO A 1 54 ? -15.562 26.062 18.25 1 61.28 54 PRO A N 1
ATOM 425 C CA . PRO A 1 54 ? -14.812 26.375 19.484 1 61.28 54 PRO A CA 1
ATOM 426 C C . PRO A 1 54 ? -13.445 26.984 19.188 1 61.28 54 PRO A C 1
ATOM 428 O O . PRO A 1 54 ? -12.766 26.578 18.25 1 61.28 54 PRO A O 1
ATOM 431 N N . ASP A 1 55 ? -13.281 28.234 19.781 1 61.56 55 ASP A N 1
ATOM 432 C CA . ASP A 1 55 ? -11.953 28.844 19.75 1 61.56 55 ASP A CA 1
ATOM 433 C C . ASP A 1 55 ? -11 28.125 20.703 1 61.56 55 ASP A C 1
ATOM 435 O O . ASP A 1 55 ? -11.352 27.859 21.859 1 61.56 55 ASP A O 1
ATOM 439 N N . PHE A 1 56 ? -10.07 27.375 20.125 1 64.44 56 PHE A N 1
ATOM 440 C CA . PHE A 1 56 ? -9.094 26.703 20.953 1 64.44 56 PHE A CA 1
ATOM 441 C C . PHE A 1 56 ? -7.891 27.594 21.219 1 64.44 56 PHE A C 1
ATOM 443 O O . PHE A 1 56 ? -7.363 28.219 20.312 1 64.44 56 PHE A O 1
ATOM 450 N N . ASP A 1 57 ? -7.734 27.859 22.594 1 68.88 57 ASP A N 1
ATOM 451 C CA . ASP A 1 57 ? -6.477 28.531 22.906 1 68.88 57 ASP A CA 1
ATOM 452 C C . ASP A 1 57 ? -5.289 27.594 22.719 1 68.88 57 ASP A C 1
ATOM 454 O O . ASP A 1 57 ? -4.977 26.781 23.594 1 68.88 57 ASP A O 1
ATOM 458 N N . VAL A 1 58 ? -4.695 27.719 21.625 1 69.62 58 VAL A N 1
ATOM 459 C CA . VAL A 1 58 ? -3.615 26.844 21.188 1 69.62 58 VAL A CA 1
ATOM 460 C C . VAL A 1 58 ? -2.438 26.953 22.156 1 69.62 58 VAL A C 1
ATOM 462 O O . VAL A 1 58 ? -1.661 26 22.312 1 69.62 58 VAL A O 1
ATOM 465 N N . MET A 1 59 ? -2.4 28.078 22.828 1 68.75 59 MET A N 1
ATOM 466 C CA . MET A 1 59 ? -1.263 28.297 23.719 1 68.75 59 MET A CA 1
ATOM 467 C C . MET A 1 59 ? -1.25 27.281 24.844 1 68.75 59 MET A C 1
ATOM 469 O O . MET A 1 59 ? -0.19 26.969 25.391 1 68.75 59 MET A O 1
ATOM 473 N N . HIS A 1 60 ? -2.361 26.719 25.078 1 68.69 60 HIS A N 1
ATOM 474 C CA . HIS A 1 60 ? -2.447 25.719 26.141 1 68.69 60 HIS A CA 1
ATOM 475 C C . HIS A 1 60 ? -1.938 24.359 25.688 1 68.69 60 HIS A C 1
ATOM 477 O O . HIS A 1 60 ? -1.649 23.484 26.5 1 68.69 60 HIS A O 1
ATOM 483 N N . LEU A 1 61 ? -1.79 24.281 24.422 1 70.69 61 LEU A N 1
ATOM 484 C CA . LEU A 1 61 ? -1.421 22.984 23.875 1 70.69 61 LEU A CA 1
ATOM 485 C C . LEU A 1 61 ? 0.079 22.922 23.609 1 70.69 61 LEU A C 1
ATOM 487 O O . LEU A 1 61 ? 0.617 21.844 23.359 1 70.69 61 LEU A O 1
ATOM 491 N N . ILE A 1 62 ? 0.733 24.031 23.766 1 65.06 62 ILE A N 1
ATOM 492 C CA . ILE A 1 62 ? 2.137 24.125 23.375 1 65.06 62 ILE A CA 1
ATOM 493 C C . ILE A 1 62 ? 2.969 23.156 24.219 1 65.06 62 ILE A C 1
ATOM 495 O O . ILE A 1 62 ? 3.898 22.516 23.719 1 65.06 62 ILE A O 1
ATOM 499 N N . ASN A 1 63 ? 2.572 23.031 25.422 1 62.88 63 ASN A N 1
ATOM 500 C CA . ASN A 1 63 ? 3.402 22.219 26.328 1 62.88 63 ASN A CA 1
ATOM 501 C C . ASN A 1 63 ? 2.867 20.797 26.469 1 62.88 63 ASN A C 1
ATOM 503 O O . ASN A 1 63 ? 3.221 20.094 27.406 1 62.88 63 ASN A O 1
ATOM 507 N N . SER A 1 64 ? 2.047 20.547 25.562 1 62.97 64 SER A N 1
ATOM 508 C CA . SER A 1 64 ? 1.513 19.188 25.656 1 62.97 64 SER A CA 1
ATOM 509 C C . SER A 1 64 ? 2.582 18.156 25.344 1 62.97 64 SER A C 1
ATOM 511 O O . SER A 1 64 ? 3.367 18.328 24.422 1 62.97 64 SER A O 1
ATOM 513 N N . ASN A 1 65 ? 2.881 17.344 26.375 1 60.84 65 ASN A N 1
ATOM 514 C CA . ASN A 1 65 ? 3.85 16.266 26.172 1 60.84 65 ASN A CA 1
ATOM 515 C C . ASN A 1 65 ? 3.189 15.023 25.578 1 60.84 65 ASN A C 1
ATOM 517 O O . ASN A 1 65 ? 1.981 15.008 25.344 1 60.84 65 ASN A O 1
ATOM 521 N N . PHE A 1 66 ? 3.998 14.133 25.359 1 60.31 66 PHE A N 1
ATOM 522 C CA . PHE A 1 66 ? 3.609 12.906 24.672 1 60.31 66 PHE A CA 1
ATOM 523 C C . PHE A 1 66 ? 2.494 12.188 25.422 1 60.31 66 PHE A C 1
ATOM 525 O O . PHE A 1 66 ? 1.62 11.578 24.812 1 60.31 66 PHE A O 1
ATOM 532 N N . MET A 1 67 ? 2.393 12.367 26.625 1 60.44 67 MET A N 1
ATOM 533 C CA . MET A 1 67 ? 1.384 11.688 27.438 1 60.44 67 MET A CA 1
ATOM 534 C C . MET A 1 67 ? 0.036 12.391 27.328 1 60.44 67 MET A C 1
ATOM 536 O O . MET A 1 67 ? -1.008 11.742 27.25 1 60.44 67 MET A O 1
ATOM 540 N N . ILE A 1 68 ? 0.167 13.602 27.125 1 61.5 68 ILE A N 1
ATOM 541 C CA . ILE A 1 68 ? -1.038 14.422 27.094 1 61.5 68 ILE A CA 1
ATOM 542 C C . ILE A 1 68 ? -1.734 14.273 25.75 1 61.5 68 ILE A C 1
ATOM 544 O O . ILE A 1 68 ? -2.965 14.305 25.672 1 61.5 68 ILE A O 1
ATOM 548 N N . SER A 1 69 ? -0.933 13.945 24.922 1 65.19 69 SER A N 1
ATOM 549 C CA . SER A 1 69 ? -1.497 13.789 23.578 1 65.19 69 SER A CA 1
ATOM 550 C C . SER A 1 69 ? -2.525 12.664 23.547 1 65.19 69 SER A C 1
ATOM 552 O O . SER A 1 69 ? -3.539 12.766 22.844 1 65.19 69 SER A O 1
ATOM 554 N N . VAL A 1 70 ? -2.328 11.719 24.391 1 67.19 70 VAL A N 1
ATOM 555 C CA . VAL A 1 70 ? -3.229 10.57 24.406 1 67.19 70 VAL A CA 1
ATOM 556 C C . VAL A 1 70 ? -4.574 10.977 25 1 67.19 70 VAL A C 1
ATOM 558 O O . VAL A 1 70 ? -5.629 10.656 24.438 1 67.19 70 VAL A O 1
ATOM 561 N N . THR A 1 71 ? -4.445 11.789 26.016 1 69.06 71 THR A N 1
ATOM 562 C CA . THR A 1 71 ? -5.688 12.164 26.688 1 69.06 71 THR A CA 1
ATOM 563 C C . THR A 1 71 ? -6.367 13.32 25.953 1 69.06 71 THR A C 1
ATOM 565 O O . THR A 1 71 ? -7.574 13.523 26.094 1 69.06 71 THR A O 1
ATOM 568 N N . ASN A 1 72 ? -5.629 13.969 25.156 1 72.38 72 ASN A N 1
ATOM 569 C CA . ASN A 1 72 ? -6.164 15.086 24.391 1 72.38 72 ASN A CA 1
ATOM 570 C C . ASN A 1 72 ? -7.207 14.617 23.375 1 72.38 72 ASN A C 1
ATOM 572 O O . ASN A 1 72 ? -8.188 15.312 23.125 1 72.38 72 ASN A O 1
ATOM 576 N N . SER A 1 73 ? -6.996 13.438 22.969 1 71.88 73 SER A N 1
ATOM 577 C CA . SER A 1 73 ? -7.973 12.938 22.016 1 71.88 73 SER A CA 1
ATOM 578 C C . SER A 1 73 ? -9.352 12.805 22.641 1 71.88 73 SER A C 1
ATOM 580 O O . SER A 1 73 ? -10.359 13.164 22.031 1 71.88 73 SER A O 1
ATOM 582 N N . TRP A 1 74 ? -9.32 12.367 23.844 1 73.94 74 TRP A N 1
ATOM 583 C CA . TRP A 1 74 ? -10.578 12.219 24.578 1 73.94 74 TRP A CA 1
ATOM 584 C C . TRP A 1 74 ? -11.203 13.586 24.859 1 73.94 74 TRP A C 1
ATOM 586 O O . TRP A 1 74 ? -12.414 13.766 24.672 1 73.94 74 TRP A O 1
ATOM 596 N N . PHE A 1 75 ? -10.375 14.461 25.203 1 74.62 75 PHE A N 1
ATOM 597 C CA . PHE A 1 75 ? -10.852 15.805 25.516 1 74.62 75 PHE A CA 1
ATOM 598 C C . PHE A 1 75 ? -11.406 16.5 24.281 1 74.62 75 PHE A C 1
ATOM 600 O O . PHE A 1 75 ? -12.5 17.062 24.312 1 74.62 75 PHE A O 1
ATOM 607 N N . PHE A 1 76 ? -10.695 16.375 23.203 1 76.56 76 PHE A N 1
ATOM 608 C CA . PHE A 1 76 ? -11.094 17.062 21.984 1 76.56 76 PHE A CA 1
ATOM 609 C C . PHE A 1 76 ? -12.352 16.438 21.391 1 76.56 76 PHE A C 1
ATOM 611 O O . PHE A 1 76 ? -13.219 17.141 20.875 1 76.56 76 PHE A O 1
ATOM 618 N N . ALA A 1 77 ? -12.359 15.164 21.531 1 78.5 77 ALA A N 1
ATOM 619 C CA . ALA A 1 77 ? -13.555 14.484 21.047 1 78.5 77 ALA A CA 1
ATOM 620 C C . ALA A 1 77 ? -14.789 14.93 21.812 1 78.5 77 ALA A C 1
ATOM 622 O O . ALA A 1 77 ? -15.867 15.102 21.219 1 78.5 77 ALA A O 1
ATOM 623 N N . ASN A 1 78 ? -14.594 15.148 23.062 1 77 78 ASN A N 1
ATOM 624 C CA . ASN A 1 78 ? -15.711 15.609 23.875 1 77 78 ASN A CA 1
ATOM 625 C C . ASN A 1 78 ? -16.125 17.031 23.5 1 77 78 ASN A C 1
ATOM 627 O O . ASN A 1 78 ? -17.328 17.328 23.453 1 77 78 ASN A O 1
ATOM 631 N N . LEU A 1 79 ? -15.195 17.781 23.188 1 74.5 79 LEU A N 1
ATOM 632 C CA . LEU A 1 79 ? -15.469 19.172 22.812 1 74.5 79 LEU A CA 1
ATOM 633 C C . LEU A 1 79 ? -16.188 19.234 21.469 1 74.5 79 LEU A C 1
ATOM 635 O O . LEU A 1 79 ? -17.156 19.969 21.297 1 74.5 79 LEU A O 1
ATOM 639 N N . LEU A 1 80 ? -15.742 18.438 20.578 1 78.69 80 LEU A N 1
ATOM 640 C CA . LEU A 1 80 ? -16.281 18.453 19.219 1 78.69 80 LEU A CA 1
ATOM 641 C C . LEU A 1 80 ? -17.672 17.844 19.188 1 78.69 80 LEU A C 1
ATOM 643 O O . LEU A 1 80 ? -18.453 18.125 18.266 1 78.69 80 LEU A O 1
ATOM 647 N N . SER A 1 81 ? -17.984 17.062 20.203 1 80.19 81 SER A N 1
ATOM 648 C CA . SER A 1 81 ? -19.266 16.391 20.234 1 80.19 81 SER A CA 1
ATOM 649 C C . SER A 1 81 ? -20.406 17.359 20.484 1 80.19 81 SER A C 1
ATOM 651 O O . SER A 1 81 ? -21.578 17.016 20.312 1 80.19 81 SER A O 1
ATOM 653 N N . ASN A 1 82 ? -20.109 18.578 20.703 1 78.69 82 ASN A N 1
ATOM 654 C CA . ASN A 1 82 ? -21.141 19.578 20.859 1 78.69 82 ASN A CA 1
ATOM 655 C C . ASN A 1 82 ? -21.938 19.781 19.578 1 78.69 82 ASN A C 1
ATOM 657 O O . ASN A 1 82 ? -23.094 20.219 19.609 1 78.69 82 ASN A O 1
ATOM 661 N N . GLN A 1 83 ? -21.297 19.516 18.531 1 82.94 83 GLN A N 1
ATOM 662 C CA . GLN A 1 83 ? -21.969 19.609 17.25 1 82.94 83 GLN A CA 1
ATOM 663 C C . GLN A 1 83 ? -23.188 18.703 17.172 1 82.94 83 GLN A C 1
ATOM 665 O O . GLN A 1 83 ? -24.125 18.969 16.422 1 82.94 83 GLN A O 1
ATOM 670 N N . LEU A 1 84 ? -23.203 17.703 18 1 87.12 84 LEU A N 1
ATOM 671 C CA . LEU A 1 84 ? -24.281 16.719 18 1 87.12 84 LEU A CA 1
ATOM 672 C C . LEU A 1 84 ? -25.578 17.344 18.5 1 87.12 84 LEU A C 1
ATOM 674 O O . LEU A 1 84 ? -26.656 16.797 18.266 1 87.12 84 LEU A O 1
ATOM 678 N N . GLU A 1 85 ? -25.438 18.484 19.141 1 85.94 85 GLU A N 1
ATOM 679 C CA . GLU A 1 85 ? -26.609 19.156 19.656 1 85.94 85 GLU A CA 1
ATOM 680 C C . GLU A 1 85 ? -27.219 20.094 18.609 1 85.94 85 GLU A C 1
ATOM 682 O O . GLU A 1 85 ? -28.312 20.625 18.812 1 85.94 85 GLU A O 1
ATOM 687 N N . GLN A 1 86 ? -26.562 20.266 17.531 1 88.81 86 GLN A N 1
ATOM 688 C CA . GLN A 1 86 ? -27.062 21.125 16.469 1 88.81 86 GLN A CA 1
ATOM 689 C C . GLN A 1 86 ? -28.375 20.594 15.883 1 88.81 86 GLN A C 1
ATOM 691 O O . GLN A 1 86 ? -28.438 19.438 15.445 1 88.81 86 GLN A O 1
ATOM 696 N N . PRO A 1 87 ? -29.406 21.406 15.812 1 91.31 87 PRO A N 1
ATOM 697 C CA . PRO A 1 87 ? -30.734 20.938 15.375 1 91.31 87 PRO A CA 1
ATOM 698 C C . PRO A 1 87 ? -30.719 20.375 13.953 1 91.31 87 PRO A C 1
ATOM 700 O O . PRO A 1 87 ? -31.344 19.344 13.688 1 91.31 87 PRO A O 1
ATOM 703 N N . ASN A 1 88 ? -30 20.984 13.055 1 92.25 88 ASN A N 1
ATOM 704 C CA . ASN A 1 88 ? -29.953 20.516 11.672 1 92.25 88 ASN A CA 1
ATOM 705 C C . ASN A 1 88 ? -29.359 19.109 11.586 1 92.25 88 ASN A C 1
ATOM 707 O O . ASN A 1 88 ? -29.766 18.312 10.734 1 92.25 88 ASN A O 1
ATOM 711 N N . LEU A 1 89 ? -28.422 18.906 12.422 1 92.5 89 LEU A N 1
ATOM 712 C CA . LEU A 1 89 ? -27.812 17.578 12.438 1 92.5 89 LEU A CA 1
ATOM 713 C C . LEU A 1 89 ? -28.797 16.547 12.977 1 92.5 89 LEU A C 1
ATOM 715 O O . LEU A 1 89 ? -28.906 15.445 12.422 1 92.5 89 LEU A O 1
ATOM 719 N N . LYS A 1 90 ? -29.453 16.938 14.07 1 92.69 90 LYS A N 1
ATOM 720 C CA . LYS A 1 90 ? -30.453 16.031 14.648 1 92.69 90 LYS A CA 1
ATOM 721 C C . LYS A 1 90 ? -31.531 15.695 13.641 1 92.69 90 LYS A C 1
ATOM 723 O O . LYS A 1 90 ? -31.891 14.523 13.477 1 92.69 90 LYS A O 1
ATOM 728 N N . ASP A 1 91 ? -31.953 16.688 13.008 1 94.38 91 ASP A N 1
ATOM 729 C CA . ASP A 1 91 ? -33 16.484 12.008 1 94.38 91 ASP A CA 1
ATOM 730 C C . ASP A 1 91 ? -32.5 15.602 10.867 1 94.38 91 ASP A C 1
ATOM 732 O O . ASP A 1 91 ? -33.25 14.734 10.391 1 94.38 91 ASP A O 1
ATOM 736 N N . PHE A 1 92 ? -31.312 15.844 10.445 1 94.69 92 PHE A N 1
ATOM 737 C CA . PHE A 1 92 ? -30.734 15.062 9.352 1 94.69 92 PHE A CA 1
ATOM 738 C C . PHE A 1 92 ? -30.656 13.586 9.727 1 94.69 92 PHE A C 1
ATOM 740 O O . PHE A 1 92 ? -31 12.719 8.922 1 94.69 92 PHE A O 1
ATOM 747 N N . VAL A 1 93 ? -30.219 13.289 10.898 1 94.75 93 VAL A N 1
ATOM 748 C CA . VAL A 1 93 ? -30.016 11.93 11.367 1 94.75 93 VAL A CA 1
ATOM 749 C C . VAL A 1 93 ? -31.359 11.234 11.555 1 94.75 93 VAL A C 1
ATOM 751 O O . VAL A 1 93 ? -31.5 10.055 11.234 1 94.75 93 VAL A O 1
ATOM 754 N N . ARG A 1 94 ? -32.344 11.984 11.945 1 94.44 94 ARG A N 1
ATOM 755 C CA . ARG A 1 94 ? -33.625 11.398 12.266 1 94.44 94 ARG A CA 1
ATOM 756 C C . ARG A 1 94 ? -34.5 11.25 11.023 1 94.44 94 ARG A C 1
ATOM 758 O O . ARG A 1 94 ? -35.406 10.406 10.977 1 94.44 94 ARG A O 1
ATOM 765 N N . SER A 1 95 ? -34.125 12.008 10.078 1 95.12 95 SER A N 1
ATOM 766 C CA . SER A 1 95 ? -34.969 12.016 8.883 1 95.12 95 SER A CA 1
ATOM 767 C C . SER A 1 95 ? -34.844 10.719 8.102 1 95.12 95 SER A C 1
ATOM 769 O O . SER A 1 95 ? -33.719 10.172 7.984 1 95.12 95 SER A O 1
ATOM 771 N N . ASP A 1 96 ? -35.906 10.266 7.5 1 94.75 96 ASP A N 1
ATOM 772 C CA . ASP A 1 96 ? -35.906 9.086 6.641 1 94.75 96 ASP A CA 1
ATOM 773 C C . ASP A 1 96 ? -36.094 9.469 5.176 1 94.75 96 ASP A C 1
ATOM 775 O O . ASP A 1 96 ? -36.312 8.609 4.32 1 94.75 96 ASP A O 1
ATOM 779 N N . ASP A 1 97 ? -35.906 10.664 4.902 1 93.06 97 ASP A N 1
ATOM 780 C CA . ASP A 1 97 ? -36.188 11.18 3.566 1 93.06 97 ASP A CA 1
ATOM 781 C C . ASP A 1 97 ? -35 10.977 2.627 1 93.06 97 ASP A C 1
ATOM 783 O O . ASP A 1 97 ? -35.156 10.977 1.405 1 93.06 97 ASP A O 1
ATOM 787 N N . ASN A 1 98 ? -33.906 10.789 3.209 1 94 98 ASN A N 1
ATOM 788 C CA . ASN A 1 98 ? -32.688 10.727 2.4 1 94 98 ASN A CA 1
ATOM 789 C C . ASN A 1 98 ? -32.25 9.281 2.16 1 94 98 ASN A C 1
ATOM 791 O O . ASN A 1 98 ? -32.469 8.414 3.008 1 94 98 ASN A O 1
ATOM 795 N N . SER A 1 99 ? -31.766 9.07 0.993 1 96.12 99 SER A N 1
ATOM 796 C CA . SER A 1 99 ? -31.109 7.824 0.629 1 96.12 99 SER A CA 1
ATOM 797 C C . SER A 1 99 ? -29.781 8.094 -0.074 1 96.12 99 SER A C 1
ATOM 799 O O . SER A 1 99 ? -29.688 8.992 -0.912 1 96.12 99 SER A O 1
ATOM 801 N N . PHE A 1 100 ? -28.797 7.359 0.354 1 97.56 100 PHE A N 1
ATOM 802 C CA . PHE A 1 100 ? -27.469 7.559 -0.21 1 97.56 100 PHE A CA 1
ATOM 803 C C . PHE A 1 100 ? -26.859 6.23 -0.639 1 97.56 100 PHE A C 1
ATOM 805 O O . PHE A 1 100 ? -27.016 5.215 0.04 1 97.56 100 PHE A O 1
ATOM 812 N N . ASP A 1 101 ? -26.109 6.27 -1.793 1 97.62 101 ASP A N 1
ATOM 813 C CA . ASP A 1 101 ? -25.422 5.082 -2.293 1 97.62 101 ASP A CA 1
ATOM 814 C C . ASP A 1 101 ? -24.078 4.887 -1.593 1 97.62 101 ASP A C 1
ATOM 816 O O . ASP A 1 101 ? -23.5 3.797 -1.643 1 97.62 101 ASP A O 1
ATOM 820 N N . LEU A 1 102 ? -23.609 5.938 -0.979 1 98.25 102 LEU A N 1
ATOM 821 C CA . LEU A 1 102 ? -22.297 5.934 -0.321 1 98.25 102 LEU A CA 1
ATOM 822 C C . LEU A 1 102 ? -22.234 7 0.768 1 98.25 102 LEU A C 1
ATOM 824 O O . LEU A 1 102 ? -22.844 8.07 0.628 1 98.25 102 LEU A O 1
ATOM 828 N N . VAL A 1 103 ? -21.562 6.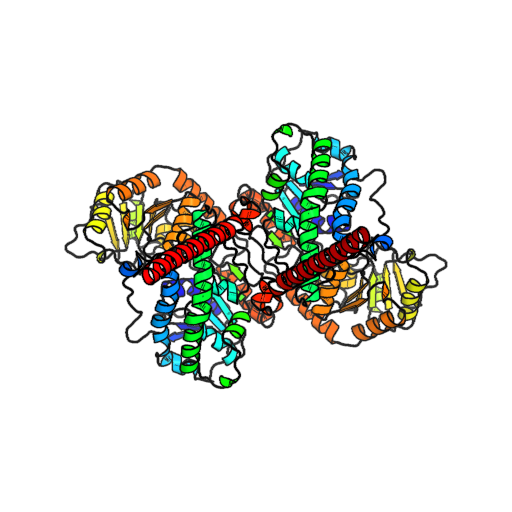688 1.854 1 98.12 103 VAL A N 1
ATOM 829 C CA . VAL A 1 103 ? -21.375 7.625 2.955 1 98.12 103 VAL A CA 1
ATOM 830 C C . VAL A 1 103 ? -19.891 7.91 3.148 1 98.12 103 VAL A C 1
ATOM 832 O O . VAL A 1 103 ? -19.078 6.984 3.207 1 98.12 103 VAL A O 1
ATOM 835 N N . LEU A 1 104 ? -19.531 9.164 3.172 1 98.19 104 LEU A N 1
ATOM 836 C CA . LEU A 1 104 ? -18.172 9.594 3.5 1 98.19 104 LEU A CA 1
ATOM 837 C C . LEU A 1 104 ? -18.125 10.211 4.891 1 98.19 104 LEU A C 1
ATOM 839 O O . LEU A 1 104 ? -18.875 11.148 5.188 1 98.19 104 LEU A O 1
ATOM 843 N N . ILE A 1 105 ? -17.234 9.656 5.707 1 95.62 105 ILE A N 1
ATOM 844 C CA . ILE A 1 105 ? -17.109 10.195 7.059 1 95.62 105 ILE A CA 1
ATOM 845 C C . ILE A 1 105 ? -15.641 10.438 7.387 1 95.62 105 ILE A C 1
ATOM 847 O O . ILE A 1 105 ? -14.758 9.812 6.793 1 95.62 105 ILE A O 1
ATOM 851 N N . GLU A 1 106 ? -15.367 11.359 8.188 1 92.31 106 GLU A N 1
ATOM 852 C CA . GLU A 1 106 ? -14.055 11.508 8.805 1 92.31 106 GLU A CA 1
ATOM 853 C C . GLU A 1 106 ? -14.023 10.914 10.211 1 92.31 106 GLU A C 1
ATOM 855 O O . GLU A 1 106 ? -14.484 11.539 11.164 1 92.31 106 GLU A O 1
ATOM 860 N N . SER A 1 107 ? -13.438 9.711 10.305 1 82.62 107 SER A N 1
ATOM 861 C CA . SER A 1 107 ? -13.398 9.047 11.602 1 82.62 107 SER A CA 1
ATOM 862 C C . SER A 1 107 ? -12.195 9.516 12.422 1 82.62 107 SER A C 1
ATOM 864 O O . SER A 1 107 ? -11.281 8.734 12.695 1 82.62 107 SER A O 1
ATOM 866 N N . PHE A 1 108 ? -12.258 10.703 12.734 1 86.88 108 PHE A N 1
ATOM 867 C CA . PHE A 1 108 ? -11.281 11.359 13.594 1 86.88 108 PHE A CA 1
ATOM 868 C C . PHE A 1 108 ? -11.969 12.195 14.656 1 86.88 108 PHE A C 1
ATOM 870 O O . PHE A 1 108 ? -12.477 13.281 14.375 1 86.88 108 PHE A O 1
ATOM 877 N N . LEU A 1 109 ? -12 11.664 15.805 1 84.25 109 LEU A N 1
ATOM 878 C CA . LEU A 1 109 ? -12.617 12.281 16.969 1 84.25 109 LEU A CA 1
ATOM 879 C C . LEU A 1 109 ? -14.133 12.328 16.828 1 84.25 109 LEU A C 1
ATOM 881 O O . LEU A 1 109 ? -14.805 13.078 17.531 1 84.25 109 LEU A O 1
ATOM 885 N N . GLN A 1 110 ? -14.703 11.656 15.914 1 89.56 110 GLN A N 1
ATOM 886 C CA . GLN A 1 110 ? -16.141 11.531 15.688 1 89.56 110 GLN A CA 1
ATOM 887 C C . GLN A 1 110 ? -16.469 10.188 15.047 1 89.56 110 GLN A C 1
ATOM 889 O O . GLN A 1 110 ? -17.203 10.133 14.055 1 89.56 110 GLN A O 1
ATOM 894 N N . GLU A 1 111 ? -15.992 9.125 15.578 1 90.94 111 GLU A N 1
ATOM 895 C CA . GLU A 1 111 ? -16.141 7.777 15.039 1 90.94 111 GLU A CA 1
ATOM 896 C C . GLU A 1 111 ? -17.594 7.34 15.031 1 90.94 111 GLU A C 1
ATOM 898 O O . GLU A 1 111 ? -17.984 6.445 14.266 1 90.94 111 GLU A O 1
ATOM 903 N N . TYR A 1 112 ? -18.453 8.039 15.852 1 92.38 112 TYR A N 1
ATOM 904 C CA . TYR A 1 112 ? -19.875 7.695 15.891 1 92.38 112 TYR A CA 1
ATOM 905 C C . TYR A 1 112 ? -20.531 7.934 14.547 1 92.38 112 TYR A C 1
ATOM 907 O O . TYR A 1 112 ? -21.594 7.359 14.25 1 92.38 112 TYR A O 1
ATOM 915 N N . THR A 1 113 ? -19.891 8.695 13.672 1 94.56 113 THR A N 1
ATOM 916 C CA . THR A 1 113 ? -20.484 9.039 12.383 1 94.56 113 THR A CA 1
ATOM 917 C C . THR A 1 113 ? -20.547 7.816 11.477 1 94.56 113 THR A C 1
ATOM 919 O O . THR A 1 113 ? -21.297 7.801 10.5 1 94.56 113 THR A O 1
ATOM 922 N N . VAL A 1 114 ? -19.781 6.758 11.758 1 95.69 114 VAL A N 1
ATOM 923 C CA . VAL A 1 114 ? -19.766 5.547 10.945 1 95.69 114 VAL A CA 1
ATOM 924 C C . VAL A 1 114 ? -21.156 4.895 10.969 1 95.69 114 VAL A C 1
ATOM 926 O O . VAL A 1 114 ? -21.516 4.148 10.055 1 95.69 114 VAL A O 1
ATOM 929 N N . ALA A 1 115 ? -22 5.246 11.945 1 96.75 115 ALA A N 1
ATOM 930 C CA . ALA A 1 115 ? -23.344 4.699 12.086 1 96.75 115 ALA A CA 1
ATOM 931 C C . ALA A 1 115 ? -24.219 5.098 10.906 1 96.75 115 ALA A C 1
ATOM 933 O O . ALA A 1 115 ? -25.219 4.43 10.609 1 96.75 115 ALA A O 1
ATOM 934 N N . LEU A 1 116 ? -23.828 6.129 10.242 1 96.56 116 LEU A N 1
ATOM 935 C CA . LEU A 1 116 ? -24.594 6.582 9.086 1 96.56 116 LEU A CA 1
ATOM 936 C C . LEU A 1 116 ? -24.562 5.547 7.969 1 96.56 116 LEU A C 1
ATOM 938 O O . LEU A 1 116 ? -25.484 5.465 7.156 1 96.56 116 LEU A O 1
ATOM 942 N N . GLY A 1 117 ? -23.469 4.812 7.91 1 97 117 GLY A N 1
ATOM 943 C CA . GLY A 1 117 ? -23.438 3.707 6.965 1 97 117 GLY A CA 1
ATOM 944 C C . GLY A 1 117 ? -24.547 2.701 7.191 1 97 117 GLY A C 1
ATOM 945 O O . GLY A 1 117 ? -25.172 2.227 6.238 1 97 117 GLY A O 1
ATOM 946 N N . HIS A 1 118 ? -24.781 2.365 8.445 1 97.06 118 HIS A N 1
ATOM 947 C CA . HIS A 1 118 ? -25.859 1.459 8.789 1 97.06 118 HIS A CA 1
ATOM 948 C C . HIS A 1 118 ? -27.219 2.09 8.5 1 97.06 118 HIS A C 1
ATOM 950 O O . HIS A 1 118 ? -28.109 1.438 7.941 1 97.06 118 HIS A O 1
ATOM 956 N N . LYS A 1 119 ? -27.375 3.338 8.891 1 96.56 119 LYS A N 1
ATOM 957 C CA . LYS A 1 119 ? -28.641 4.031 8.68 1 96.56 119 LYS A CA 1
ATOM 958 C C . LYS A 1 119 ? -29.078 3.949 7.223 1 96.56 119 LYS A C 1
ATOM 960 O O . LYS A 1 119 ? -30.25 3.674 6.934 1 96.56 119 LYS A O 1
ATOM 965 N N . PHE A 1 120 ? -28.188 4.172 6.352 1 96.88 120 PHE A N 1
ATOM 966 C CA . PHE A 1 120 ? -28.547 4.309 4.945 1 96.88 120 PHE A CA 1
ATOM 967 C C . PHE A 1 120 ? -28.281 3.012 4.191 1 96.88 120 PHE A C 1
ATOM 969 O O . PHE A 1 120 ? -28.438 2.953 2.969 1 96.88 120 PHE A O 1
ATOM 976 N N . SER A 1 121 ? -27.797 1.998 4.879 1 96.31 121 SER A N 1
ATOM 977 C CA . SER A 1 121 ? -27.422 0.731 4.254 1 96.31 121 SER A CA 1
ATOM 978 C C . SER A 1 121 ? -26.484 0.952 3.068 1 96.31 121 SER A C 1
ATOM 980 O O . SER A 1 121 ? -26.734 0.438 1.976 1 96.31 121 SER A O 1
ATOM 982 N N . ALA A 1 122 ? -25.484 1.762 3.32 1 97.62 122 ALA A N 1
ATOM 983 C CA . ALA A 1 122 ? -24.531 2.15 2.279 1 97.62 122 ALA A CA 1
ATOM 984 C C . ALA A 1 122 ? -23.094 1.908 2.727 1 97.62 122 ALA A C 1
ATOM 986 O O . ALA A 1 122 ? -22.797 1.97 3.92 1 97.62 122 ALA A O 1
ATOM 987 N N . PRO A 1 123 ? -22.219 1.542 1.766 1 97.62 123 PRO A N 1
ATOM 988 C CA . PRO A 1 123 ? -20.812 1.441 2.131 1 97.62 123 PRO A CA 1
ATOM 989 C C . PRO A 1 123 ? -20.234 2.76 2.645 1 97.62 123 PRO A C 1
ATOM 991 O O . PRO A 1 123 ? -20.734 3.832 2.291 1 97.62 123 PRO A O 1
ATOM 994 N N . VAL A 1 124 ? -19.203 2.641 3.512 1 97.38 124 VAL A N 1
ATOM 995 C CA . VAL A 1 124 ? -18.625 3.814 4.148 1 97.38 124 VAL A CA 1
ATOM 996 C C . VAL A 1 124 ? -17.188 4.004 3.666 1 97.38 124 VAL A C 1
ATOM 998 O O . VAL A 1 124 ? -16.406 3.049 3.625 1 97.38 124 VAL A O 1
ATOM 1001 N N . VAL A 1 125 ? -16.875 5.176 3.227 1 97.38 125 VAL A N 1
ATOM 1002 C CA . VAL A 1 125 ? -15.508 5.594 2.971 1 97.38 125 VAL A CA 1
ATOM 1003 C C . VAL A 1 125 ? -15.023 6.504 4.098 1 97.38 125 VAL A C 1
ATOM 1005 O O . VAL A 1 125 ? -15.672 7.508 4.414 1 97.38 125 VAL A O 1
ATOM 1008 N N . ASN A 1 126 ? -13.93 6.098 4.691 1 95.19 126 ASN A N 1
ATOM 1009 C CA . ASN A 1 126 ? -13.336 6.863 5.785 1 95.19 126 ASN A CA 1
ATOM 1010 C C . ASN A 1 126 ? -12.328 7.883 5.27 1 95.19 126 ASN A C 1
ATOM 1012 O O . ASN A 1 126 ? -11.523 7.578 4.387 1 95.19 126 ASN A O 1
ATOM 1016 N N . LEU A 1 127 ? -12.477 9.086 5.809 1 94.94 127 LEU A N 1
ATOM 1017 C CA . LEU A 1 127 ? -11.531 10.156 5.52 1 94.94 127 LEU A CA 1
ATOM 1018 C C . LEU A 1 127 ? -10.602 10.398 6.703 1 94.94 127 LEU A C 1
ATOM 1020 O O . LEU A 1 127 ? -11.062 10.711 7.805 1 94.94 127 LEU A O 1
ATOM 1024 N N . SER A 1 128 ? -9.336 10.18 6.406 1 91.94 128 SER A N 1
ATOM 1025 C CA . SER A 1 128 ? -8.328 10.438 7.434 1 91.94 128 SER A CA 1
ATOM 1026 C C . SER A 1 128 ? -7.57 11.727 7.148 1 91.94 128 SER A C 1
ATOM 1028 O O . SER A 1 128 ? -7.016 11.906 6.062 1 91.94 128 SER A O 1
ATOM 1030 N N . PRO A 1 129 ? -7.559 12.625 8.094 1 87.81 129 PRO A N 1
ATOM 1031 C CA . PRO A 1 129 ? -6.941 13.93 7.84 1 87.81 129 PRO A CA 1
ATOM 1032 C C . PRO A 1 129 ? -5.422 13.852 7.719 1 87.81 129 PRO A C 1
ATOM 1034 O O . PRO A 1 129 ? -4.793 14.773 7.191 1 87.81 129 PRO A O 1
ATOM 1037 N N . SER A 1 130 ? -4.77 12.953 8.273 1 81.31 130 SER A N 1
ATOM 1038 C CA . SER A 1 130 ? -3.324 12.766 8.188 1 81.31 130 SER A CA 1
ATOM 1039 C C . SER A 1 130 ? -2.941 11.305 8.375 1 81.31 130 SER A C 1
ATOM 1041 O O . SER A 1 130 ? -3.76 10.406 8.156 1 81.31 130 SER A O 1
ATOM 1043 N N . MET A 1 131 ? -1.669 11.219 8.844 1 66.12 131 MET A N 1
ATOM 1044 C CA . MET A 1 131 ? -1.155 9.867 9.07 1 66.12 131 MET A CA 1
ATOM 1045 C C . MET A 1 131 ? -1.924 9.18 10.195 1 66.12 131 MET A C 1
ATOM 1047 O O . MET A 1 131 ? -2.527 9.844 11.039 1 66.12 131 MET A O 1
ATOM 1051 N N . VAL A 1 132 ? -1.913 7.898 10.117 1 66 132 VAL A N 1
ATOM 1052 C CA . VAL A 1 132 ? -2.799 7.035 10.891 1 66 132 VAL A CA 1
ATOM 1053 C C . VAL A 1 132 ? -2.342 7.008 12.352 1 66 132 VAL A C 1
ATOM 1055 O O . VAL A 1 132 ? -1.146 6.902 12.625 1 66 132 VAL A O 1
ATOM 1058 N N . TRP A 1 133 ? -3.205 7.367 13.219 1 70.88 133 TRP A N 1
ATOM 1059 C CA . TRP A 1 133 ? -3.086 7.184 14.664 1 70.88 133 TRP A CA 1
ATOM 1060 C C . TRP A 1 133 ? -3.307 5.723 15.047 1 70.88 133 TRP A C 1
ATOM 1062 O O . TRP A 1 133 ? -3.752 4.918 14.219 1 70.88 133 TRP A O 1
ATOM 1072 N N . VAL A 1 134 ? -2.893 5.402 16.141 1 70.06 134 VAL A N 1
ATOM 1073 C CA . VAL A 1 134 ? -2.902 4.02 16.609 1 70.06 134 VAL A CA 1
ATOM 1074 C C . VAL A 1 134 ? -4.324 3.471 16.578 1 70.06 134 VAL A C 1
ATOM 1076 O O . VAL A 1 134 ? -4.543 2.32 16.188 1 70.06 134 VAL A O 1
ATOM 1079 N N . SER A 1 135 ? -5.289 4.328 16.812 1 70.25 135 SER A N 1
ATOM 1080 C CA . SER A 1 135 ? -6.668 3.85 16.812 1 70.25 135 SER A CA 1
ATOM 1081 C C . SER A 1 135 ? -7.129 3.502 15.406 1 70.25 135 SER A C 1
ATOM 1083 O O . SER A 1 135 ? -7.77 2.471 15.188 1 70.25 135 SER A O 1
ATOM 1085 N N . ALA A 1 136 ? -6.75 4.391 14.539 1 75.25 136 ALA A N 1
ATOM 1086 C CA . ALA A 1 136 ? -7.117 4.109 13.148 1 75.25 136 ALA A CA 1
ATOM 1087 C C . ALA A 1 136 ? -6.418 2.848 12.641 1 75.25 136 ALA A C 1
ATOM 1089 O O . ALA A 1 136 ? -7.008 2.064 11.898 1 75.25 136 ALA A O 1
ATOM 1090 N N . SER A 1 137 ? -5.195 2.688 13.078 1 81.56 137 SER A N 1
ATOM 1091 C CA . SER A 1 137 ? -4.473 1.48 12.695 1 81.56 137 SER A CA 1
ATOM 1092 C C . SER A 1 137 ? -5.176 0.228 13.211 1 81.56 137 SER A C 1
ATOM 1094 O O . SER A 1 137 ? -5.25 -0.78 12.508 1 81.56 137 SER A O 1
ATOM 1096 N N . LYS A 1 138 ? -5.668 0.408 14.344 1 79.06 138 LYS A N 1
ATOM 1097 C CA . LYS A 1 138 ? -6.348 -0.728 14.961 1 79.06 138 LYS A CA 1
ATOM 1098 C C . LYS A 1 138 ? -7.617 -1.086 14.188 1 79.06 138 LYS A C 1
ATOM 1100 O O . LYS A 1 138 ? -7.844 -2.254 13.867 1 79.06 138 LYS A O 1
ATOM 1105 N N . TRP A 1 139 ? -8.375 -0.103 13.852 1 81.44 139 TRP A N 1
ATOM 1106 C CA . TRP A 1 139 ? -9.664 -0.349 13.219 1 81.44 139 TRP A CA 1
ATOM 1107 C C . TRP A 1 139 ? -9.484 -0.789 11.773 1 81.44 139 TRP A C 1
ATOM 1109 O O . TRP A 1 139 ? -10.281 -1.574 11.25 1 81.44 139 TRP A O 1
ATOM 1119 N N . LEU A 1 140 ? -8.445 -0.291 11.188 1 79.62 140 LEU A N 1
ATOM 1120 C CA . LEU A 1 140 ? -8.195 -0.615 9.781 1 79.62 140 LEU A CA 1
ATOM 1121 C C . LEU A 1 140 ? -7.285 -1.831 9.656 1 79.62 140 LEU A C 1
ATOM 1123 O O . LEU A 1 140 ? -6.988 -2.277 8.547 1 79.62 140 LEU A O 1
ATOM 1127 N N . HIS A 1 141 ? -6.816 -2.312 10.781 1 78.19 141 HIS A N 1
ATOM 1128 C CA . HIS A 1 141 ? -5.898 -3.443 10.859 1 78.19 141 HIS A CA 1
ATOM 1129 C C . HIS A 1 141 ? -4.617 -3.164 10.078 1 78.19 141 HIS A C 1
ATOM 1131 O O . HIS A 1 141 ? -4.152 -4.016 9.32 1 78.19 141 HIS A O 1
ATOM 1137 N N . LEU A 1 142 ? -4.227 -1.978 10.156 1 83.88 142 LEU A N 1
ATOM 1138 C CA . LEU A 1 142 ? -2.906 -1.614 9.648 1 83.88 142 LEU A CA 1
ATOM 1139 C C . LEU A 1 142 ? -1.823 -1.939 10.672 1 83.88 142 LEU A C 1
ATOM 1141 O O . LEU A 1 142 ? -2.025 -1.763 11.875 1 83.88 142 LEU A O 1
ATOM 1145 N N . PRO A 1 143 ? -0.723 -2.42 10.148 1 80.5 143 PRO A N 1
ATOM 1146 C CA . PRO A 1 143 ? 0.359 -2.664 11.109 1 80.5 143 PRO A CA 1
ATOM 1147 C C . PRO A 1 143 ? 0.847 -1.386 11.789 1 80.5 143 PRO A C 1
ATOM 1149 O O . PRO A 1 143 ? 1.1 -0.383 11.109 1 80.5 143 PRO A O 1
ATOM 1152 N N . ALA A 1 144 ? 0.749 -1.403 13.102 1 78.25 144 ALA A N 1
ATOM 1153 C CA . ALA A 1 144 ? 1.344 -0.32 13.875 1 78.25 144 ALA A CA 1
ATOM 1154 C C . ALA A 1 144 ? 2.686 -0.742 14.469 1 78.25 144 ALA A C 1
ATOM 1156 O O . ALA A 1 144 ? 2.779 -1.042 15.664 1 78.25 144 ALA A O 1
ATOM 1157 N N . ILE A 1 145 ? 3.668 -0.618 13.703 1 84 145 ILE A N 1
ATOM 1158 C CA . ILE A 1 145 ? 4.988 -1.086 14.117 1 84 145 ILE A CA 1
ATOM 1159 C C . ILE A 1 145 ? 5.711 0.021 14.875 1 84 145 ILE A C 1
ATOM 1161 O O . ILE A 1 145 ? 6.273 0.937 14.273 1 84 145 ILE A O 1
ATOM 1165 N N . PHE A 1 146 ? 5.82 -0.158 16.109 1 87.69 146 PHE A N 1
ATOM 1166 C CA . PHE A 1 146 ? 6.293 0.909 16.984 1 87.69 146 PHE A CA 1
ATOM 1167 C C . PHE A 1 146 ? 7.777 1.173 16.766 1 87.69 146 PHE A C 1
ATOM 1169 O O . PHE A 1 146 ? 8.297 2.213 17.172 1 87.69 146 PHE A O 1
ATOM 1176 N N . SER A 1 147 ? 8.43 0.245 16.109 1 88.94 147 SER A N 1
ATOM 1177 C CA . SER A 1 147 ? 9.875 0.385 15.938 1 88.94 147 SER A CA 1
ATOM 1178 C C . SER A 1 147 ? 10.211 1.443 14.898 1 88.94 147 SER A C 1
ATOM 1180 O O . SER A 1 147 ? 11.312 1.994 14.891 1 88.94 147 SER A O 1
ATOM 1182 N N . TYR A 1 148 ? 9.227 1.751 13.984 1 88.88 148 TYR A N 1
ATOM 1183 C CA . TYR A 1 148 ? 9.625 2.701 12.953 1 88.88 148 TYR A CA 1
ATOM 1184 C C . TYR A 1 148 ? 8.43 3.514 12.469 1 88.88 148 TYR A C 1
ATOM 1186 O O . TYR A 1 148 ? 8.586 4.445 11.672 1 88.88 148 TYR A O 1
ATOM 1194 N N . VAL A 1 149 ? 7.254 3.178 12.898 1 88.38 149 VAL A N 1
ATOM 1195 C CA . VAL A 1 149 ? 6.082 3.986 12.578 1 88.38 149 VAL A CA 1
ATOM 1196 C C . VAL A 1 149 ? 5.781 4.938 13.734 1 88.38 149 VAL A C 1
ATOM 1198 O O . VAL A 1 149 ? 5.289 4.516 14.781 1 88.38 149 VAL A O 1
ATOM 1201 N N . PRO A 1 150 ? 5.98 6.16 13.5 1 87.44 150 PRO A N 1
ATOM 1202 C CA . PRO A 1 150 ? 5.809 7.109 14.602 1 87.44 150 PRO A CA 1
ATOM 1203 C C . PRO A 1 150 ? 4.348 7.508 14.812 1 87.44 150 PRO A C 1
ATOM 1205 O O . PRO A 1 150 ? 3.564 7.527 13.859 1 87.44 150 PRO A O 1
ATOM 1208 N N . ASP A 1 151 ? 4.137 7.77 16.031 1 83.38 151 ASP A N 1
ATOM 1209 C CA . ASP A 1 151 ? 2.887 8.469 16.297 1 83.38 151 ASP A CA 1
ATOM 1210 C C . ASP A 1 151 ? 2.912 9.883 15.719 1 83.38 151 ASP A C 1
ATOM 1212 O O . ASP A 1 151 ? 3.945 10.555 15.742 1 83.38 151 ASP A O 1
ATOM 1216 N N . CYS A 1 152 ? 1.799 10.375 15.32 1 79.94 152 CYS A N 1
ATOM 1217 C CA . CYS A 1 152 ? 1.741 11.594 14.523 1 79.94 152 CYS A CA 1
ATOM 1218 C C . CYS A 1 152 ? 1.968 12.828 15.398 1 79.94 152 CYS A C 1
ATOM 1220 O O . CYS A 1 152 ? 2.23 13.914 14.883 1 79.94 152 CYS A O 1
ATOM 1222 N N . CYS A 1 153 ? 1.973 12.711 16.766 1 80.94 153 CYS A N 1
ATOM 1223 C CA . CYS A 1 153 ? 1.96 13.93 17.562 1 80.94 153 CYS A CA 1
ATOM 1224 C C . CYS A 1 153 ? 3.098 13.93 18.578 1 80.94 153 CYS A C 1
ATOM 1226 O O . CYS A 1 153 ? 3.068 14.68 19.547 1 80.94 153 CYS A O 1
ATOM 1228 N N . ILE A 1 154 ? 4.129 13.094 18.344 1 83 154 ILE A N 1
ATOM 1229 C CA . ILE A 1 154 ? 5.113 13.039 19.422 1 83 154 ILE A CA 1
ATOM 1230 C C . ILE A 1 154 ? 6.445 13.602 18.938 1 83 154 ILE A C 1
ATOM 1232 O O . ILE A 1 154 ? 7.453 13.539 19.641 1 83 154 ILE A O 1
ATOM 1236 N N . GLY A 1 155 ? 6.465 14.078 17.766 1 86.88 155 GLY A N 1
ATOM 1237 C CA . GLY A 1 155 ? 7.621 14.805 17.281 1 86.88 155 GLY A CA 1
ATOM 1238 C C . GLY A 1 155 ? 8.781 13.898 16.922 1 86.88 155 GLY A C 1
ATOM 1239 O O . GLY A 1 155 ? 9.945 14.242 17.156 1 86.88 155 GLY A O 1
ATOM 1240 N N . ILE A 1 156 ? 8.484 12.734 16.5 1 88.31 156 ILE A N 1
ATOM 1241 C CA . ILE A 1 156 ? 9.523 11.805 16.062 1 88.31 156 ILE A CA 1
ATOM 1242 C C . ILE A 1 156 ? 9.258 11.367 14.633 1 88.31 156 ILE A C 1
ATOM 1244 O O . ILE A 1 156 ? 8.133 11.5 14.133 1 88.31 156 ILE A O 1
ATOM 1248 N N . THR A 1 157 ? 10.336 10.953 13.938 1 89.88 157 THR A N 1
ATOM 1249 C CA . THR A 1 157 ? 10.219 10.414 12.586 1 89.88 157 THR A CA 1
ATOM 1250 C C . THR A 1 157 ? 10.484 8.906 12.578 1 89.88 157 THR A C 1
ATOM 1252 O O . THR A 1 157 ? 10.484 8.266 13.633 1 89.88 157 THR A O 1
ATOM 1255 N N . ASP A 1 158 ? 10.609 8.312 11.414 1 87.94 158 ASP A N 1
ATOM 1256 C CA . ASP A 1 158 ? 10.828 6.879 11.289 1 87.94 158 ASP A CA 1
ATOM 1257 C C . ASP A 1 158 ? 12.297 6.527 11.516 1 87.94 158 ASP A C 1
ATOM 1259 O O . ASP A 1 158 ? 12.664 5.352 11.562 1 87.94 158 ASP A O 1
ATOM 1263 N N . ASP A 1 159 ? 13.102 7.477 11.547 1 89.06 159 ASP A N 1
ATOM 1264 C CA . ASP A 1 159 ? 14.477 7.281 12 1 89.06 159 ASP A CA 1
ATOM 1265 C C . ASP A 1 159 ? 14.594 7.48 13.508 1 89.06 159 ASP A C 1
ATOM 1267 O O . ASP A 1 159 ? 14.875 8.586 13.969 1 89.06 159 ASP A O 1
ATOM 1271 N N . MET A 1 160 ? 14.492 6.395 14.203 1 91.69 160 MET A N 1
ATOM 1272 C CA . MET A 1 160 ? 14.32 6.492 15.648 1 91.69 160 MET A CA 1
ATOM 1273 C C . MET A 1 160 ? 15.57 6.023 16.375 1 91.69 160 MET A C 1
ATOM 1275 O O . MET A 1 160 ? 16.125 4.977 16.062 1 91.69 160 MET A O 1
ATOM 1279 N N . SER A 1 161 ? 15.977 6.812 17.344 1 92.69 161 SER A N 1
ATOM 1280 C CA . SER A 1 161 ? 16.938 6.34 18.328 1 92.69 161 SER A CA 1
ATOM 1281 C C . SER A 1 161 ? 16.281 5.375 19.328 1 92.69 161 SER A C 1
ATOM 1283 O O . SER A 1 161 ? 15.078 5.125 19.25 1 92.69 161 SER A O 1
ATOM 1285 N N . PHE A 1 162 ? 17.125 4.832 20.203 1 93.62 162 PHE A N 1
ATOM 1286 C CA . PHE A 1 162 ? 16.594 3.969 21.25 1 93.62 162 PHE A CA 1
ATOM 1287 C C . PHE A 1 162 ? 15.523 4.703 22.062 1 93.62 162 PHE A C 1
ATOM 1289 O O . PHE A 1 162 ? 14.438 4.164 22.297 1 93.62 162 PHE A O 1
ATOM 1296 N N . VAL A 1 163 ? 15.82 5.914 22.422 1 94 163 VAL A N 1
ATOM 1297 C CA . VAL A 1 163 ? 14.922 6.711 23.25 1 94 163 VAL A CA 1
ATOM 1298 C C . VAL A 1 163 ? 13.641 7.02 22.469 1 94 163 VAL A C 1
ATOM 1300 O O . VAL A 1 163 ? 12.547 7.02 23.031 1 94 163 VAL A O 1
ATOM 1303 N N . ASP A 1 164 ? 13.75 7.258 21.172 1 92.06 164 ASP A N 1
ATOM 1304 C CA . ASP A 1 164 ? 12.586 7.527 20.328 1 92.06 164 ASP A CA 1
ATOM 1305 C C . ASP A 1 164 ? 11.664 6.309 20.25 1 92.06 164 ASP A C 1
ATOM 1307 O O . ASP A 1 164 ? 10.445 6.438 20.375 1 92.06 164 ASP A O 1
ATOM 1311 N N . ARG A 1 165 ? 12.312 5.152 20.047 1 92.69 165 ARG A N 1
ATOM 1312 C CA . ARG A 1 165 ? 11.531 3.922 19.984 1 92.69 165 ARG A CA 1
ATOM 1313 C C . ARG A 1 165 ? 10.836 3.646 21.312 1 92.69 165 ARG A C 1
ATOM 1315 O O . ARG A 1 165 ? 9.695 3.17 21.344 1 92.69 165 ARG A O 1
ATOM 1322 N N . LEU A 1 166 ? 11.578 3.895 22.406 1 91.62 166 LEU A N 1
ATOM 1323 C CA . LEU A 1 166 ? 10.984 3.729 23.719 1 91.62 166 LEU A CA 1
ATOM 1324 C C . LEU A 1 166 ? 9.773 4.645 23.906 1 91.62 166 LEU A C 1
ATOM 1326 O O . LEU A 1 166 ? 8.711 4.199 24.328 1 91.62 166 LEU A O 1
ATOM 1330 N N . LYS A 1 167 ? 9.938 5.906 23.547 1 88.62 167 LYS A N 1
ATOM 1331 C CA . LYS A 1 167 ? 8.852 6.883 23.641 1 88.62 167 LYS A CA 1
ATOM 1332 C C . LYS A 1 167 ? 7.664 6.465 22.766 1 88.62 167 LYS A C 1
ATOM 1334 O O . LYS A 1 167 ? 6.516 6.504 23.219 1 88.62 167 LYS A O 1
ATOM 1339 N N . ASN A 1 168 ? 7.957 6.082 21.562 1 88.94 168 ASN A N 1
ATOM 1340 C CA . ASN A 1 168 ? 6.918 5.672 20.625 1 88.94 168 ASN A CA 1
ATOM 1341 C C . ASN A 1 168 ? 6.16 4.449 21.125 1 88.94 168 ASN A C 1
ATOM 1343 O O . ASN A 1 168 ? 4.941 4.355 20.969 1 88.94 168 ASN A O 1
ATOM 1347 N N . THR A 1 169 ? 6.883 3.561 21.734 1 88.25 169 THR A N 1
ATOM 1348 C CA . THR A 1 169 ? 6.281 2.342 22.25 1 88.25 169 THR A CA 1
ATOM 1349 C C . THR A 1 169 ? 5.359 2.658 23.438 1 88.25 169 THR A C 1
ATOM 1351 O O . THR A 1 169 ? 4.227 2.174 23.484 1 88.25 169 THR A O 1
ATOM 1354 N N . ILE A 1 170 ? 5.816 3.434 24.328 1 86.12 170 ILE A N 1
ATOM 1355 C CA . ILE A 1 170 ? 5.039 3.787 25.5 1 86.12 170 ILE A CA 1
ATOM 1356 C C . ILE A 1 170 ? 3.771 4.531 25.094 1 86.12 170 ILE A C 1
ATOM 1358 O O . ILE A 1 170 ? 2.676 4.215 25.562 1 86.12 170 ILE A O 1
ATOM 1362 N N . VAL A 1 171 ? 3.924 5.473 24.172 1 84.81 171 VAL A N 1
ATOM 1363 C CA . VAL A 1 171 ? 2.785 6.254 23.703 1 84.81 171 VAL A CA 1
ATOM 1364 C C . VAL A 1 171 ? 1.79 5.344 23 1 84.81 171 VAL A C 1
ATOM 1366 O O . VAL A 1 171 ? 0.579 5.457 23.203 1 84.81 171 VAL A O 1
ATOM 1369 N N . GLY A 1 172 ? 2.35 4.5 22.141 1 83.75 172 GLY A N 1
ATOM 1370 C CA . GLY A 1 172 ? 1.483 3.564 21.438 1 83.75 172 GLY A CA 1
ATOM 1371 C C . GLY A 1 172 ? 0.672 2.686 22.375 1 83.75 172 GLY A C 1
ATOM 1372 O O . GLY A 1 172 ? -0.536 2.521 22.188 1 83.75 172 GLY A O 1
ATOM 1373 N N . LEU A 1 173 ? 1.293 2.176 23.375 1 82.94 173 LEU A N 1
ATOM 1374 C CA . LEU A 1 173 ? 0.614 1.313 24.328 1 82.94 173 LEU A CA 1
ATOM 1375 C C . LEU A 1 173 ? -0.414 2.1 25.141 1 82.94 173 LEU A C 1
ATOM 1377 O O . LEU A 1 173 ? -1.522 1.615 25.375 1 82.94 173 LEU A O 1
ATOM 1381 N N . MET A 1 174 ? -0.045 3.23 25.547 1 83.69 174 MET A N 1
ATOM 1382 C CA . MET A 1 174 ? -0.964 4.082 26.297 1 83.69 174 MET A CA 1
ATOM 1383 C C . MET A 1 174 ? -2.188 4.434 25.453 1 83.69 174 MET A C 1
ATOM 1385 O O . MET A 1 174 ? -3.309 4.457 25.969 1 83.69 174 MET A O 1
ATOM 1389 N N . GLU A 1 175 ? -1.961 4.754 24.219 1 84.12 175 GLU A N 1
ATOM 1390 C CA . GLU A 1 175 ? -3.064 5.082 23.328 1 84.12 175 GLU A CA 1
ATOM 1391 C C . GLU A 1 175 ? -4.031 3.91 23.188 1 84.12 175 GLU A C 1
ATOM 1393 O O . GLU A 1 175 ? -5.246 4.105 23.125 1 84.12 175 GLU A O 1
ATOM 1398 N N . MET A 1 176 ? -3.51 2.734 23.125 1 81.94 176 MET A N 1
ATOM 1399 C CA . MET A 1 176 ? -4.359 1.553 23.016 1 81.94 176 MET A CA 1
ATOM 1400 C C . MET A 1 176 ? -5.254 1.409 24.234 1 81.94 176 MET A C 1
ATOM 1402 O O . MET A 1 176 ? -6.438 1.098 24.125 1 81.94 176 MET A O 1
ATOM 1406 N N . VAL A 1 177 ? -4.695 1.681 25.391 1 82.69 177 VAL A N 1
ATOM 1407 C CA . VAL A 1 177 ? -5.441 1.557 26.641 1 82.69 177 VAL A CA 1
ATOM 1408 C C . VAL A 1 177 ? -6.5 2.654 26.719 1 82.69 177 VAL A C 1
ATOM 1410 O O . VAL A 1 177 ? -7.66 2.383 27.031 1 82.69 177 VAL A O 1
ATOM 1413 N N . VAL A 1 178 ? -6.117 3.836 26.422 1 82.94 178 VAL A N 1
ATOM 1414 C CA . VAL A 1 178 ? -7.035 4.969 26.469 1 82.94 178 VAL A CA 1
ATOM 1415 C C . VAL A 1 178 ? -8.156 4.781 25.453 1 82.94 178 VAL A C 1
ATOM 1417 O O . VAL A 1 178 ? -9.312 5.082 25.734 1 82.94 178 VAL A O 1
ATOM 1420 N N . GLU A 1 179 ? -7.77 4.328 24.344 1 82.81 179 GLU A N 1
ATOM 1421 C CA . GLU A 1 179 ? -8.758 4.078 23.297 1 82.81 179 GLU A CA 1
ATOM 1422 C C . GLU A 1 179 ? -9.797 3.064 23.75 1 82.81 179 GLU A C 1
ATOM 1424 O O . GLU A 1 179 ? -11 3.307 23.641 1 82.81 179 GLU A O 1
ATOM 1429 N N . ASP A 1 180 ? -9.398 1.962 24.297 1 82.88 180 ASP A N 1
ATOM 1430 C CA . ASP A 1 180 ? -10.281 0.841 24.625 1 82.88 180 ASP A CA 1
ATOM 1431 C C . ASP A 1 180 ? -11.117 1.134 25.859 1 82.88 180 ASP A C 1
ATOM 1433 O O . ASP A 1 180 ? -12.266 0.703 25.953 1 82.88 180 ASP A O 1
ATOM 1437 N N . TYR A 1 181 ? -10.57 1.95 26.766 1 86.75 181 TYR A N 1
ATOM 1438 C CA . TYR A 1 181 ? -11.234 1.995 28.062 1 86.75 181 TYR A CA 1
ATOM 1439 C C . TYR A 1 181 ? -11.852 3.367 28.312 1 86.75 181 TYR A C 1
ATOM 1441 O O . TYR A 1 181 ? -12.703 3.521 29.203 1 86.75 181 TYR A O 1
ATOM 1449 N N . LEU A 1 182 ? -11.43 4.359 27.594 1 86.06 182 LEU A N 1
ATOM 1450 C CA . LEU A 1 182 ? -11.969 5.691 27.844 1 86.06 182 LEU A CA 1
ATOM 1451 C C . LEU A 1 182 ? -12.617 6.258 26.578 1 86.06 182 LEU A C 1
ATOM 1453 O O . LEU A 1 182 ? -13.805 6.578 26.578 1 86.06 182 LEU A O 1
ATOM 1457 N N . TYR A 1 183 ? -11.867 6.262 25.531 1 85.44 183 TYR A N 1
ATOM 1458 C CA . TYR A 1 183 ? -12.273 6.965 24.312 1 85.44 183 TYR A CA 1
ATOM 1459 C C . TYR A 1 183 ? -13.453 6.27 23.641 1 85.44 183 TYR A C 1
ATOM 1461 O O . TYR A 1 183 ? -14.484 6.891 23.375 1 85.44 183 TYR A O 1
ATOM 1469 N N . ILE A 1 184 ? -13.367 4.961 23.359 1 87.5 184 ILE A N 1
ATOM 1470 C CA . ILE A 1 184 ? -14.391 4.238 22.609 1 87.5 184 ILE A CA 1
ATOM 1471 C C . ILE A 1 184 ? -15.672 4.156 23.438 1 87.5 184 ILE A C 1
ATOM 1473 O O . ILE A 1 184 ? -16.766 4.363 22.906 1 87.5 184 ILE A O 1
ATOM 1477 N N . PRO A 1 185 ? -15.586 3.902 24.766 1 90.56 185 PRO A N 1
ATOM 1478 C CA . PRO A 1 185 ? -16.812 3.93 25.562 1 90.56 185 PRO A CA 1
ATOM 1479 C C . PRO A 1 185 ? -17.516 5.285 25.516 1 90.56 185 PRO A C 1
ATOM 1481 O O . PRO A 1 185 ? -18.75 5.348 25.438 1 90.56 185 PRO A O 1
ATOM 1484 N N . MET A 1 186 ? -16.75 6.328 25.547 1 90 186 MET A N 1
ATOM 1485 C CA . MET A 1 186 ? -17.344 7.664 25.453 1 90 186 MET A CA 1
ATOM 1486 C C . MET A 1 186 ? -18.016 7.852 24.094 1 90 186 MET A C 1
ATOM 1488 O O . MET A 1 186 ? -19.141 8.383 24.031 1 90 186 MET A O 1
ATOM 1492 N N . MET A 1 187 ? -17.406 7.434 23.047 1 90.56 187 MET A N 1
ATOM 1493 C CA . MET A 1 187 ? -17.953 7.559 21.703 1 90.56 187 MET A CA 1
ATOM 1494 C C . MET A 1 187 ? -19.234 6.758 21.562 1 90.56 187 MET A C 1
ATOM 1496 O O . MET A 1 187 ? -20.188 7.203 20.906 1 90.56 187 MET A O 1
ATOM 1500 N N . LYS A 1 188 ? -19.266 5.633 22.156 1 93.12 188 LYS A N 1
ATOM 1501 C CA . LYS A 1 188 ? -20.453 4.793 22.125 1 93.12 188 LYS A CA 1
ATOM 1502 C C . LYS A 1 188 ? -21.625 5.48 22.828 1 93.12 188 LYS A C 1
ATOM 1504 O O . LYS A 1 188 ? -22.766 5.414 22.359 1 93.12 188 LYS A O 1
ATOM 1509 N N . THR A 1 189 ? -21.328 6.07 23.938 1 93.12 189 THR A N 1
ATOM 1510 C CA . THR A 1 189 ? -22.359 6.793 24.672 1 93.12 189 THR A CA 1
ATOM 1511 C C . THR A 1 189 ? -22.938 7.934 23.844 1 93.12 189 THR A C 1
ATOM 1513 O O . THR A 1 189 ? -24.156 8.109 23.766 1 93.12 189 THR A O 1
ATOM 1516 N N . LYS A 1 190 ? -22.047 8.656 23.219 1 91.75 190 LYS A N 1
ATOM 1517 C CA . LYS A 1 190 ? -22.484 9.758 22.359 1 91.75 190 LYS A CA 1
ATOM 1518 C C . LYS A 1 190 ? -23.297 9.242 21.172 1 91.75 190 LYS A C 1
ATOM 1520 O O . LYS A 1 190 ? -24.297 9.844 20.812 1 91.75 190 LYS A O 1
ATOM 1525 N N . MET A 1 191 ? -22.859 8.219 20.594 1 93.38 191 MET A N 1
ATOM 1526 C CA . MET A 1 191 ? -23.562 7.605 19.469 1 93.38 191 MET A CA 1
ATOM 1527 C C . MET A 1 191 ? -24.969 7.184 19.875 1 93.38 191 MET A C 1
ATOM 1529 O O . MET A 1 191 ? -25.938 7.457 19.156 1 93.38 191 MET A O 1
ATOM 1533 N N . SER A 1 192 ? -25.094 6.555 20.984 1 93.31 192 SER A N 1
ATOM 1534 C CA . SER A 1 192 ? -26.375 6.066 21.469 1 93.31 192 SER A CA 1
ATOM 1535 C C . SER A 1 192 ? -27.344 7.219 21.734 1 93.31 192 SER A C 1
ATOM 1537 O O . SER A 1 192 ? -28.547 7.094 21.5 1 93.31 192 SER A O 1
ATOM 1539 N N . LYS A 1 193 ? -26.828 8.227 22.156 1 91.31 193 LYS A N 1
ATOM 1540 C CA . LYS A 1 193 ? -27.672 9.367 22.531 1 91.31 193 LYS A CA 1
ATOM 1541 C C . LYS A 1 193 ? -28.094 10.172 21.312 1 91.31 193 LYS A C 1
ATOM 1543 O O . LYS A 1 193 ? -29.219 10.641 21.219 1 91.31 193 LYS A O 1
ATOM 1548 N N . HIS A 1 194 ? -27.219 10.289 20.344 1 90.62 194 HIS A N 1
ATOM 1549 C CA . HIS A 1 194 ? -27.453 11.289 19.312 1 90.62 194 HIS A CA 1
ATOM 1550 C C . HIS A 1 194 ? -27.719 10.633 17.969 1 90.62 194 HIS A C 1
ATOM 1552 O O . HIS A 1 194 ? -28.219 11.273 17.047 1 90.62 194 HIS A O 1
ATOM 1558 N N . PHE A 1 195 ? -27.375 9.383 17.734 1 92.56 195 PHE A N 1
ATOM 1559 C CA . PHE A 1 195 ? -27.578 8.68 16.484 1 92.56 195 PHE A CA 1
ATOM 1560 C C . PHE A 1 195 ? -28.594 7.562 16.641 1 92.56 195 PHE A C 1
ATOM 1562 O O . PHE A 1 195 ? -28.344 6.426 16.234 1 92.56 195 PHE A O 1
ATOM 1569 N N . ALA A 1 196 ? -29.734 7.957 17.234 1 91.62 196 ALA A N 1
ATOM 1570 C CA . ALA A 1 196 ? -30.875 7.062 17.344 1 91.62 196 ALA A CA 1
ATOM 1571 C C . ALA A 1 196 ? -31.844 7.242 16.172 1 91.62 196 ALA A C 1
ATOM 1573 O O . ALA A 1 196 ? -32.844 7.961 16.281 1 91.62 196 ALA A O 1
ATOM 1574 N N . TYR A 1 197 ? -31.578 6.688 15.047 1 94.5 197 TYR A N 1
ATOM 1575 C CA . TYR A 1 197 ? -32.406 6.723 13.844 1 94.5 197 TYR A CA 1
ATOM 1576 C C . TYR A 1 197 ? -33.219 5.457 13.719 1 94.5 197 TYR A C 1
ATOM 1578 O O . TYR A 1 197 ? -33.156 4.57 14.57 1 94.5 197 TYR A O 1
ATOM 1586 N N . THR A 1 198 ? -34.094 5.457 12.727 1 94 198 THR A N 1
ATOM 1587 C CA . THR A 1 198 ? -34.938 4.285 12.508 1 94 198 THR A CA 1
ATOM 1588 C C . THR A 1 198 ? -34.094 3.047 12.258 1 94 198 THR A C 1
ATOM 1590 O O . THR A 1 198 ? -33.219 3.051 11.391 1 94 198 THR A O 1
ATOM 1593 N N . GLY A 1 199 ? -34.25 2.035 13.062 1 93.62 199 GLY A N 1
ATOM 1594 C CA . GLY A 1 199 ? -33.531 0.782 12.875 1 93.62 199 GLY A CA 1
ATOM 1595 C C . GLY A 1 199 ? -32.219 0.731 13.633 1 93.62 199 GLY A C 1
ATOM 1596 O O . GLY A 1 199 ? -31.484 -0.254 13.539 1 93.62 199 GLY A O 1
ATOM 1597 N N . TRP A 1 200 ? -31.938 1.764 14.398 1 93.38 200 TRP A N 1
ATOM 1598 C CA . TRP A 1 200 ? -30.625 1.869 15.039 1 93.38 200 TRP A CA 1
ATOM 1599 C C . TRP A 1 200 ? -30.406 0.717 16.016 1 93.38 200 TRP A C 1
ATOM 1601 O O . TRP A 1 200 ? -29.266 0.374 16.328 1 93.38 200 TRP A O 1
ATOM 1611 N N . GLN A 1 201 ? -31.422 0.038 16.5 1 93.12 201 GLN A N 1
ATOM 1612 C CA . GLN A 1 201 ? -31.297 -1.041 17.484 1 93.12 201 GLN A CA 1
ATOM 1613 C C . GLN A 1 201 ? -30.594 -2.25 16.891 1 93.12 201 GLN A C 1
ATOM 1615 O O . GLN A 1 201 ? -30 -3.051 17.609 1 93.12 201 GLN A O 1
ATOM 1620 N N . SER A 1 202 ? -30.578 -2.373 15.609 1 94.75 202 SER A N 1
ATOM 1621 C CA . SER A 1 202 ? -29.984 -3.525 14.938 1 94.75 202 SER A CA 1
ATOM 1622 C C . SER A 1 202 ? -28.547 -3.236 14.516 1 94.75 202 SER A C 1
ATOM 1624 O O . SER A 1 202 ? -27.891 -4.09 13.922 1 94.75 202 SER A O 1
ATOM 1626 N N . ARG A 1 203 ? -28.141 -2.078 14.789 1 94.5 203 ARG A N 1
ATOM 1627 C CA . ARG A 1 203 ? -26.828 -1.713 14.289 1 94.5 203 ARG A CA 1
ATOM 1628 C C . ARG A 1 203 ? -25.734 -2.547 14.953 1 94.5 203 ARG A C 1
ATOM 1630 O O . ARG A 1 203 ? -25.812 -2.846 16.141 1 94.5 203 ARG A O 1
ATOM 1637 N N . PRO A 1 204 ? -24.656 -2.934 14.219 1 95.06 204 PRO A N 1
ATOM 1638 C CA . PRO A 1 204 ? -23.484 -3.562 14.828 1 95.06 204 PRO A CA 1
ATOM 1639 C C . PRO A 1 204 ? -22.797 -2.666 15.859 1 95.06 204 PRO A C 1
ATOM 1641 O O . PRO A 1 204 ? -23.172 -1.499 16.016 1 95.06 204 PRO A O 1
ATOM 1644 N N . THR A 1 205 ? -21.875 -3.283 16.609 1 93.06 205 THR A N 1
ATOM 1645 C CA . THR A 1 205 ? -21.109 -2.469 17.547 1 93.06 205 THR A CA 1
ATOM 1646 C C . THR A 1 205 ? -20.281 -1.42 16.797 1 93.06 205 THR A C 1
ATOM 1648 O O . THR A 1 205 ? -20.047 -1.549 15.602 1 93.06 205 THR A O 1
ATOM 1651 N N . LEU A 1 206 ? -19.953 -0.361 17.531 1 93.69 206 LEU A N 1
ATOM 1652 C CA . LEU A 1 206 ? -19.125 0.691 16.953 1 93.69 206 LEU A CA 1
ATOM 1653 C C . LEU A 1 206 ? -17.859 0.113 16.344 1 93.69 206 LEU A C 1
ATOM 1655 O O . LEU A 1 206 ? -17.469 0.468 15.227 1 93.69 206 LEU A O 1
ATOM 1659 N N . GLU A 1 207 ? -17.234 -0.848 17.031 1 89 207 GLU A N 1
ATOM 1660 C CA . GLU A 1 207 ? -16 -1.47 16.562 1 89 207 GLU A CA 1
ATOM 1661 C C . GLU A 1 207 ? -16.219 -2.238 15.266 1 89 207 GLU A C 1
ATOM 1663 O O . GLU A 1 207 ? -15.406 -2.15 14.344 1 89 207 GLU A O 1
ATOM 1668 N N . GLN A 1 208 ? -17.312 -2.939 15.211 1 90.88 208 GLN A N 1
ATOM 1669 C CA . GLN A 1 208 ? -17.609 -3.723 14.016 1 90.88 208 GLN A CA 1
ATOM 1670 C C . GLN A 1 208 ? -17.828 -2.818 12.812 1 90.88 208 GLN A C 1
ATOM 1672 O O . GLN A 1 208 ? -17.406 -3.141 11.703 1 90.88 208 GLN A O 1
ATOM 1677 N N . MET A 1 209 ? -18.484 -1.707 13.047 1 93.94 209 MET A N 1
ATOM 1678 C CA . MET A 1 209 ? -18.734 -0.778 11.953 1 93.94 209 MET A CA 1
ATOM 1679 C C . MET A 1 209 ? -17.453 -0.107 11.492 1 93.94 209 MET A C 1
ATOM 1681 O O . MET A 1 209 ? -17.234 0.085 10.289 1 93.94 209 MET A O 1
ATOM 1685 N N . LEU A 1 210 ? -16.609 0.194 12.422 1 91.31 210 LEU A N 1
ATOM 1686 C CA . LEU A 1 210 ? -15.336 0.82 12.078 1 91.31 210 LEU A CA 1
ATOM 1687 C C . LEU A 1 210 ? -14.422 -0.161 11.344 1 91.31 210 LEU A C 1
ATOM 1689 O O . LEU A 1 210 ? -13.648 0.238 10.477 1 91.31 210 LEU A O 1
ATOM 1693 N N . ASN A 1 211 ? -14.586 -1.406 11.641 1 88.5 211 ASN A N 1
ATOM 1694 C CA . ASN A 1 211 ? -13.797 -2.451 11 1 88.5 211 ASN A CA 1
ATOM 1695 C C . ASN A 1 211 ? -14.312 -2.762 9.594 1 88.5 211 ASN A C 1
ATOM 1697 O O . ASN A 1 211 ? -13.594 -3.355 8.781 1 88.5 211 ASN A O 1
ATOM 1701 N N . ASN A 1 212 ? -15.492 -2.332 9.328 1 90 212 ASN A N 1
ATOM 1702 C CA . ASN A 1 212 ? -16.125 -2.734 8.07 1 90 212 ASN A CA 1
ATOM 1703 C C . ASN A 1 212 ? -16.172 -1.581 7.074 1 90 212 ASN A C 1
ATOM 1705 O O . ASN A 1 212 ? -16.938 -1.615 6.117 1 90 212 ASN A O 1
ATOM 1709 N N . VAL A 1 213 ? -15.359 -0.589 7.285 1 93.69 213 VAL A N 1
ATOM 1710 C CA . VAL A 1 213 ? -15.312 0.487 6.301 1 93.69 213 VAL A CA 1
ATOM 1711 C C . VAL A 1 213 ? -14.734 -0.035 4.988 1 93.69 213 VAL A C 1
ATOM 1713 O O . VAL A 1 213 ? -13.859 -0.9 4.992 1 93.69 213 VAL A O 1
ATOM 1716 N N . SER A 1 214 ? -15.195 0.51 3.861 1 95.31 214 SER A N 1
ATOM 1717 C CA . SER A 1 214 ? -14.867 -0.003 2.537 1 95.31 214 SER A CA 1
ATOM 1718 C C . SER A 1 214 ? -13.5 0.497 2.074 1 95.31 214 SER A C 1
ATOM 1720 O O . SER A 1 214 ? -12.781 -0.207 1.358 1 95.31 214 SER A O 1
ATOM 1722 N N . LEU A 1 215 ? -13.195 1.651 2.438 1 95.5 215 LEU A N 1
ATOM 1723 C CA . LEU A 1 215 ? -12.039 2.385 1.941 1 95.5 215 LEU A CA 1
ATOM 1724 C C . LEU A 1 215 ? -11.648 3.498 2.906 1 95.5 215 LEU A C 1
ATOM 1726 O O . LEU A 1 215 ? -12.5 4.059 3.596 1 95.5 215 LEU A O 1
ATOM 1730 N N . THR A 1 216 ? -10.383 3.688 3.01 1 94.88 216 THR A N 1
ATOM 1731 C CA . THR A 1 216 ? -9.906 4.852 3.746 1 94.88 216 THR A CA 1
ATOM 1732 C C . THR A 1 216 ? -9.031 5.73 2.854 1 94.88 216 THR A C 1
ATOM 1734 O O . THR A 1 216 ? -8.055 5.258 2.268 1 94.88 216 THR A O 1
ATOM 1737 N N . LEU A 1 217 ? -9.445 6.957 2.695 1 95.69 217 LEU A N 1
ATOM 1738 C CA . LEU A 1 217 ? -8.633 7.957 2.012 1 95.69 217 LEU A CA 1
ATOM 1739 C C . LEU A 1 217 ? -7.805 8.766 3.008 1 95.69 217 LEU A C 1
ATOM 1741 O O . LEU A 1 217 ? -8.359 9.391 3.912 1 95.69 217 LEU A O 1
ATOM 1745 N N . MET A 1 218 ? -6.523 8.703 2.787 1 93.19 218 MET A N 1
ATOM 1746 C CA . MET A 1 218 ? -5.613 9.383 3.705 1 93.19 218 MET A CA 1
ATOM 1747 C C . MET A 1 218 ? -5.078 10.672 3.092 1 93.19 218 MET A C 1
ATOM 1749 O O . MET A 1 218 ? -4.484 10.648 2.01 1 93.19 218 MET A O 1
ATOM 1753 N N . ASN A 1 219 ? -5.312 11.75 3.832 1 93.25 219 ASN A N 1
ATOM 1754 C CA . ASN A 1 219 ? -4.656 12.984 3.428 1 93.25 219 ASN A CA 1
ATOM 1755 C C . ASN A 1 219 ? -3.168 12.969 3.773 1 93.25 219 ASN A C 1
ATOM 1757 O O . ASN A 1 219 ? -2.732 13.664 4.691 1 93.25 219 ASN A O 1
ATOM 1761 N N . ALA A 1 220 ? -2.451 12.148 3.053 1 92.25 220 ALA A N 1
ATOM 1762 C CA . ALA A 1 220 ? -1.031 11.914 3.303 1 92.25 220 ALA A CA 1
ATOM 1763 C C . ALA A 1 220 ? -0.294 11.578 2.01 1 92.25 220 ALA A C 1
ATOM 1765 O O . ALA A 1 220 ? -0.921 11.312 0.981 1 92.25 220 ALA A O 1
ATOM 1766 N N . HIS A 1 221 ? 0.945 11.742 2.061 1 93.69 221 HIS A N 1
ATOM 1767 C CA . HIS A 1 221 ? 1.869 11.367 1 1 93.69 221 HIS A CA 1
ATOM 1768 C C . HIS A 1 221 ? 3.262 11.086 1.555 1 93.69 221 HIS A C 1
ATOM 1770 O O . HIS A 1 221 ? 3.725 11.789 2.459 1 93.69 221 HIS A O 1
ATOM 1776 N N . HIS A 1 222 ? 3.898 10.211 0.984 1 89.75 222 HIS A N 1
ATOM 1777 C CA . HIS A 1 222 ? 5.184 9.797 1.534 1 89.75 222 HIS A CA 1
ATOM 1778 C C . HIS A 1 222 ? 6.223 10.906 1.397 1 89.75 222 HIS A C 1
ATOM 1780 O O . HIS A 1 222 ? 7.199 10.945 2.15 1 89.75 222 HIS A O 1
ATOM 1786 N N . ALA A 1 223 ? 6.027 11.82 0.476 1 91.5 223 ALA A N 1
ATOM 1787 C CA . ALA A 1 223 ? 6.984 12.906 0.267 1 91.5 223 ALA A CA 1
ATOM 1788 C C . ALA A 1 223 ? 6.949 13.898 1.424 1 91.5 223 ALA A C 1
ATOM 1790 O O . ALA A 1 223 ? 7.902 14.656 1.632 1 91.5 223 ALA A O 1
ATOM 1791 N N . VAL A 1 224 ? 5.844 13.945 2.16 1 93.38 224 VAL A N 1
ATOM 1792 C CA . VAL A 1 224 ? 5.719 14.914 3.242 1 93.38 224 VAL A CA 1
ATOM 1793 C C . VAL A 1 224 ? 5.539 14.188 4.574 1 93.38 224 VAL A C 1
ATOM 1795 O O . VAL A 1 224 ? 5.27 14.812 5.602 1 93.38 224 VAL A O 1
ATOM 1798 N N . GLY A 1 225 ? 5.656 12.922 4.547 1 91.12 225 GLY A N 1
ATOM 1799 C CA . GLY A 1 225 ? 5.508 12.109 5.742 1 91.12 225 GLY A CA 1
ATOM 1800 C C . GLY A 1 225 ? 6.418 10.898 5.758 1 91.12 225 GLY A C 1
ATOM 1801 O O . GLY A 1 225 ? 7.52 10.93 5.203 1 91.12 225 GLY A O 1
ATOM 1802 N N . VAL A 1 226 ? 6 9.906 6.531 1 88.25 226 VAL A N 1
ATOM 1803 C CA . VAL A 1 226 ? 6.793 8.688 6.66 1 88.25 226 VAL A CA 1
ATOM 1804 C C . VAL A 1 226 ? 6.16 7.566 5.844 1 88.25 226 VAL A C 1
ATOM 1806 O O . VAL A 1 226 ? 4.938 7.516 5.695 1 88.25 226 VAL A O 1
ATOM 1809 N N . CYS A 1 227 ? 7.07 6.695 5.355 1 89.25 227 CYS A N 1
ATOM 1810 C CA . CYS A 1 227 ? 6.586 5.516 4.648 1 89.25 227 CYS A CA 1
ATOM 1811 C C . CYS A 1 227 ? 6.062 4.473 5.625 1 89.25 227 CYS A C 1
ATOM 1813 O O . CYS A 1 227 ? 6.742 4.121 6.594 1 89.25 227 CYS A O 1
ATOM 1815 N N . ARG A 1 228 ? 4.859 4.086 5.418 1 87.44 228 ARG A N 1
ATOM 1816 C CA . ARG A 1 228 ? 4.281 3.029 6.238 1 87.44 228 ARG A CA 1
ATOM 1817 C C . ARG A 1 228 ? 3.549 2.006 5.375 1 87.44 228 ARG A C 1
ATOM 1819 O O . ARG A 1 228 ? 3.131 2.314 4.258 1 87.44 228 ARG A O 1
ATOM 1826 N N . PRO A 1 229 ? 3.455 0.826 5.867 1 89.38 229 PRO A N 1
ATOM 1827 C CA . PRO A 1 229 ? 2.746 -0.188 5.086 1 89.38 229 PRO A CA 1
ATOM 1828 C C . PRO A 1 229 ? 1.229 -0.012 5.125 1 89.38 229 PRO A C 1
ATOM 1830 O O . PRO A 1 229 ? 0.661 0.231 6.191 1 89.38 229 PRO A O 1
ATOM 1833 N N . TYR A 1 230 ? 0.591 -0.124 3.943 1 90.5 230 TYR A N 1
ATOM 1834 C CA . TYR A 1 230 ? -0.858 0.004 3.836 1 90.5 230 TYR A CA 1
ATOM 1835 C C . TYR A 1 230 ? -1.469 -1.234 3.189 1 90.5 230 TYR A C 1
ATOM 1837 O O . TYR A 1 230 ? -0.819 -1.906 2.385 1 90.5 230 TYR A O 1
ATOM 1845 N N . LEU A 1 231 ? -2.691 -1.476 3.605 1 91.06 231 LEU A N 1
ATOM 1846 C CA . LEU A 1 231 ? -3.518 -2.414 2.854 1 91.06 231 LEU A CA 1
ATOM 1847 C C . LEU A 1 231 ? -4.066 -1.762 1.588 1 91.06 231 LEU A C 1
ATOM 1849 O O . LEU A 1 231 ? -4.09 -0.534 1.478 1 91.06 231 LEU A O 1
ATOM 1853 N N . PRO A 1 232 ? -4.527 -2.566 0.659 1 91.62 232 PRO A N 1
ATOM 1854 C CA . PRO A 1 232 ? -5.016 -2.004 -0.603 1 91.62 232 PRO A CA 1
ATOM 1855 C C . PRO A 1 232 ? -6.184 -1.038 -0.406 1 91.62 232 PRO A C 1
ATOM 1857 O O . PRO A 1 232 ? -6.398 -0.147 -1.231 1 91.62 232 PRO A O 1
ATOM 1860 N N . GLY A 1 233 ? -6.891 -1.149 0.662 1 92.75 233 GLY A N 1
ATOM 1861 C CA . GLY A 1 233 ? -8.047 -0.308 0.909 1 92.75 233 GLY A CA 1
ATOM 1862 C C . GLY A 1 233 ? -7.699 1.019 1.555 1 92.75 233 GLY A C 1
ATOM 1863 O O . GLY A 1 233 ? -8.586 1.789 1.926 1 92.75 233 GLY A O 1
ATOM 1864 N N . VAL A 1 234 ? -6.465 1.286 1.713 1 93.19 234 VAL A N 1
ATOM 1865 C CA . VAL A 1 234 ? -5.992 2.557 2.252 1 93.19 234 VAL A CA 1
ATOM 1866 C C . VAL A 1 234 ? -5.199 3.309 1.186 1 93.19 234 VAL A C 1
ATOM 1868 O O . VAL A 1 234 ? -4.164 2.832 0.72 1 93.19 234 VAL A O 1
ATOM 1871 N N . ILE A 1 235 ? -5.719 4.508 0.793 1 94.88 235 ILE A N 1
ATOM 1872 C CA . ILE A 1 235 ? -5.176 5.234 -0.351 1 94.88 235 ILE A CA 1
ATOM 1873 C C . ILE A 1 235 ? -4.734 6.629 0.083 1 94.88 235 ILE A C 1
ATOM 1875 O O . ILE A 1 235 ? -5.508 7.371 0.693 1 94.88 235 ILE A O 1
ATOM 1879 N N . GLU A 1 236 ? -3.494 6.949 -0.275 1 94.81 236 GLU A N 1
ATOM 1880 C CA . GLU A 1 236 ? -3.025 8.305 -0.02 1 94.81 236 GLU A CA 1
ATOM 1881 C C . GLU A 1 236 ? -3.547 9.281 -1.075 1 94.81 236 GLU A C 1
ATOM 1883 O O . GLU A 1 236 ? -3.439 9.016 -2.275 1 94.81 236 GLU A O 1
ATOM 1888 N N . VAL A 1 237 ? -4.094 10.406 -0.584 1 96.62 237 VAL A N 1
ATOM 1889 C CA . VAL A 1 237 ? -4.648 11.383 -1.51 1 96.62 237 VAL A CA 1
ATOM 1890 C C . VAL A 1 237 ? -4.23 12.789 -1.084 1 96.62 237 VAL A C 1
ATOM 1892 O O . VAL A 1 237 ? -4.977 13.758 -1.28 1 96.62 237 VAL A O 1
ATOM 1895 N N . GLY A 1 238 ? -3.086 12.852 -0.443 1 95.5 238 GLY A N 1
ATOM 1896 C CA . GLY A 1 238 ? -2.586 14.156 -0.021 1 95.5 238 GLY A CA 1
ATOM 1897 C C . GLY A 1 238 ? -2.363 15.109 -1.176 1 95.5 238 GLY A C 1
ATOM 1898 O O . GLY A 1 238 ? -1.87 14.719 -2.232 1 95.5 238 GLY A O 1
ATOM 1899 N N . GLY A 1 239 ? -2.773 16.438 -0.98 1 95.88 239 GLY A N 1
ATOM 1900 C CA . GLY A 1 239 ? -2.537 17.469 -1.98 1 95.88 239 GLY A CA 1
ATOM 1901 C C . GLY A 1 239 ? -3.773 17.797 -2.793 1 95.88 239 GLY A C 1
ATOM 1902 O O . GLY A 1 239 ? -3.719 18.641 -3.695 1 95.88 239 GLY A O 1
ATOM 1903 N N . MET A 1 240 ? -4.938 17.25 -2.416 1 96.12 240 MET A N 1
ATOM 1904 C CA . MET A 1 240 ? -6.164 17.516 -3.166 1 96.12 240 MET A CA 1
ATOM 1905 C C . MET A 1 240 ? -6.539 18.984 -3.096 1 96.12 240 MET A C 1
ATOM 1907 O O . MET A 1 240 ? -7.195 19.5 -4 1 96.12 240 MET A O 1
ATOM 1911 N N . HIS A 1 241 ? -6.074 19.672 -2.055 1 94.69 241 HIS A N 1
ATOM 1912 C CA . HIS A 1 241 ? -6.438 21.062 -1.839 1 94.69 241 HIS A CA 1
ATOM 1913 C C . HIS A 1 241 ? -5.586 22 -2.697 1 94.69 241 HIS A C 1
ATOM 1915 O O . HIS A 1 241 ? -5.895 23.188 -2.826 1 94.69 241 HIS A O 1
ATOM 1921 N N . ILE A 1 242 ? -4.488 21.469 -3.244 1 96.38 242 ILE A N 1
ATOM 1922 C CA . ILE A 1 242 ? -3.594 22.297 -4.051 1 96.38 242 ILE A CA 1
ATOM 1923 C C . ILE A 1 242 ? -4.188 22.5 -5.441 1 96.38 242 ILE A C 1
ATOM 1925 O O . ILE A 1 242 ? -4.422 21.531 -6.168 1 96.38 242 ILE A O 1
ATOM 1929 N N . LYS A 1 243 ? -4.418 23.703 -5.809 1 92.38 243 LYS A N 1
ATOM 1930 C CA . LYS A 1 243 ? -5.02 24.062 -7.09 1 92.38 243 LYS A CA 1
ATOM 1931 C C . LYS A 1 243 ? -4.012 24.766 -7.996 1 92.38 243 LYS A C 1
ATOM 1933 O O . LYS A 1 243 ? -2.953 25.188 -7.535 1 92.38 243 LYS A O 1
ATOM 1938 N N . GLU A 1 244 ? -4.387 24.797 -9.234 1 94.44 244 GLU A N 1
ATOM 1939 C CA . GLU A 1 244 ? -3.598 25.625 -10.133 1 94.44 244 GLU A CA 1
ATOM 1940 C C . GLU A 1 244 ? -3.584 27.078 -9.672 1 94.44 244 GLU A C 1
ATOM 1942 O O . GLU A 1 244 ? -4.629 27.625 -9.32 1 94.44 244 GLU A O 1
ATOM 1947 N N . PRO A 1 245 ? -2.43 27.625 -9.633 1 96.31 245 PRO A N 1
ATOM 1948 C CA . PRO A 1 245 ? -2.332 29 -9.109 1 96.31 245 PRO A CA 1
ATOM 1949 C C . PRO A 1 245 ? -3.121 30 -9.945 1 96.31 245 PRO A C 1
ATOM 1951 O O . PRO A 1 245 ? -3.139 29.906 -11.18 1 96.31 245 PRO A O 1
ATOM 1954 N N . LYS A 1 246 ? -3.73 30.938 -9.289 1 95.81 246 LYS A N 1
ATOM 1955 C CA . LYS A 1 246 ? -4.414 32.062 -9.906 1 95.81 246 LYS A CA 1
ATOM 1956 C C . LYS A 1 246 ? -3.551 33.312 -9.859 1 95.81 246 LYS A C 1
ATOM 1958 O O . LYS A 1 246 ? -2.617 33.406 -9.055 1 95.81 246 LYS A O 1
ATOM 1963 N N . PRO A 1 247 ? -3.955 34.25 -10.781 1 96 247 PRO A N 1
ATOM 1964 C CA . PRO A 1 247 ? -3.227 35.5 -10.703 1 96 247 PRO A CA 1
ATOM 1965 C C . PRO A 1 247 ? -3.406 36.188 -9.359 1 96 247 PRO A C 1
ATOM 1967 O O . PRO A 1 247 ? -4.508 36.219 -8.805 1 96 247 PRO A O 1
ATOM 1970 N N . LEU A 1 248 ? -2.312 36.781 -8.906 1 96.88 248 LEU A N 1
ATOM 1971 C CA . LEU A 1 248 ? -2.363 37.5 -7.641 1 96.88 248 LEU A CA 1
ATOM 1972 C C . LEU A 1 248 ? -3.023 38.875 -7.824 1 96.88 248 LEU A C 1
ATOM 1974 O O . LEU A 1 248 ? -2.973 39.469 -8.906 1 96.88 248 LEU A O 1
ATOM 1978 N N . PRO A 1 249 ? -3.686 39.344 -6.711 1 95.81 249 PRO A N 1
ATOM 1979 C CA . PRO A 1 249 ? -4.082 40.75 -6.773 1 95.81 249 PRO A CA 1
ATOM 1980 C C . PRO A 1 249 ? -2.922 41.688 -7.133 1 95.81 249 PRO A C 1
ATOM 1982 O O . PRO A 1 249 ? -1.788 41.469 -6.703 1 95.81 249 PRO A O 1
ATOM 1985 N N . LYS A 1 250 ? -3.227 42.75 -7.816 1 96.31 250 LYS A N 1
ATOM 1986 C CA . LYS A 1 250 ? -2.207 43.625 -8.391 1 96.31 250 LYS A CA 1
ATOM 1987 C C . LYS A 1 250 ? -1.256 44.156 -7.316 1 96.31 250 LYS A C 1
ATOM 1989 O O . LYS A 1 250 ? -0.04 44.156 -7.516 1 96.31 250 LYS A O 1
ATOM 1994 N N . ASP A 1 251 ? -1.751 44.531 -6.234 1 95.88 251 ASP A N 1
ATOM 1995 C CA . ASP A 1 251 ? -0.933 45.094 -5.16 1 95.88 251 ASP A CA 1
ATOM 1996 C C . ASP A 1 251 ? 0.072 44.062 -4.648 1 95.88 251 ASP A C 1
ATOM 1998 O O . ASP A 1 251 ? 1.238 44.375 -4.418 1 95.88 251 ASP A O 1
ATOM 2002 N N . LEU A 1 252 ? -0.392 42.844 -4.484 1 97.25 252 LEU A N 1
ATOM 2003 C CA . LEU A 1 252 ? 0.481 41.75 -4.035 1 97.25 252 LEU A CA 1
ATOM 2004 C C . LEU A 1 252 ? 1.493 41.406 -5.113 1 97.25 252 LEU A C 1
ATOM 2006 O O . LEU A 1 252 ? 2.662 41.125 -4.812 1 97.25 252 LEU A O 1
ATOM 2010 N N . GLN A 1 253 ? 1.023 41.344 -6.324 1 97.38 253 GLN A N 1
ATOM 2011 C CA . GLN A 1 253 ? 1.899 41.031 -7.449 1 97.38 253 GLN A CA 1
ATOM 2012 C C . GLN A 1 253 ? 3.045 42.031 -7.547 1 97.38 253 GLN A C 1
ATOM 2014 O O . GLN A 1 253 ? 4.207 41.656 -7.672 1 97.38 253 GLN A O 1
ATOM 2019 N N . ASP A 1 254 ? 2.662 43.312 -7.457 1 97.75 254 ASP A N 1
ATOM 2020 C CA . ASP A 1 254 ? 3.666 44.344 -7.535 1 97.75 254 ASP A CA 1
ATOM 2021 C C . ASP A 1 254 ? 4.668 44.25 -6.387 1 97.75 254 ASP A C 1
ATOM 2023 O O . ASP A 1 254 ? 5.871 44.438 -6.586 1 97.75 254 ASP A O 1
ATOM 2027 N N . TYR A 1 255 ? 4.102 43.938 -5.289 1 98.19 255 TYR A N 1
ATOM 2028 C CA . TYR A 1 255 ? 4.938 43.844 -4.098 1 98.19 255 TYR A CA 1
ATOM 2029 C C . TYR A 1 255 ? 5.953 42.719 -4.25 1 98.19 255 TYR A C 1
ATOM 2031 O O . TYR A 1 255 ? 7.133 42.875 -3.945 1 98.19 255 TYR A O 1
ATOM 2039 N N . ILE A 1 256 ? 5.586 41.562 -4.73 1 98.38 256 ILE A N 1
ATOM 2040 C CA . ILE A 1 256 ? 6.434 40.375 -4.879 1 98.38 256 ILE A CA 1
ATOM 2041 C C . ILE A 1 256 ? 7.426 40.594 -6.016 1 98.38 256 ILE A C 1
ATOM 2043 O O . ILE A 1 256 ? 8.617 40.312 -5.871 1 98.38 256 ILE A O 1
ATOM 2047 N N . ASP A 1 257 ? 6.969 41.219 -7.094 1 97.62 257 ASP A N 1
ATOM 2048 C CA . ASP A 1 257 ? 7.805 41.406 -8.273 1 97.62 257 ASP A CA 1
ATOM 2049 C C . ASP A 1 257 ? 8.93 42.406 -7.98 1 97.62 257 ASP A C 1
ATOM 2051 O O . ASP A 1 257 ? 10.016 42.312 -8.547 1 97.62 257 ASP A O 1
ATOM 2055 N N . SER A 1 258 ? 8.641 43.344 -7.125 1 97.31 258 SER A N 1
ATOM 2056 C CA . SER A 1 258 ? 9.609 44.406 -6.871 1 97.31 258 SER A CA 1
ATOM 2057 C C . SER A 1 258 ? 10.641 43.969 -5.836 1 97.31 258 SER A C 1
ATOM 2059 O O . SER A 1 258 ? 11.594 44.719 -5.562 1 97.31 258 SER A O 1
ATOM 2061 N N . ALA A 1 259 ? 10.469 42.781 -5.281 1 97.94 259 ALA A N 1
ATOM 2062 C CA . ALA A 1 259 ? 11.398 42.312 -4.262 1 97.94 259 ALA A CA 1
ATOM 2063 C C . ALA A 1 259 ? 12.672 41.75 -4.895 1 97.94 259 ALA A C 1
ATOM 2065 O O . ALA A 1 259 ? 12.766 40.562 -5.188 1 97.94 259 ALA A O 1
ATOM 2066 N N . SER A 1 260 ? 13.688 42.5 -4.984 1 97.19 260 SER A N 1
ATOM 2067 C CA . SER A 1 260 ? 14.922 42.125 -5.684 1 97.19 260 SER A CA 1
ATOM 2068 C C . SER A 1 260 ? 15.648 41 -4.977 1 97.19 260 SER A C 1
ATOM 2070 O O . SER A 1 260 ? 16.359 40.219 -5.613 1 97.19 260 SER A O 1
ATOM 2072 N N . HIS A 1 261 ? 15.438 40.938 -3.678 1 97.38 261 HIS A N 1
ATOM 2073 C CA . HIS A 1 261 ? 16.109 39.875 -2.932 1 97.38 261 HIS A CA 1
ATOM 2074 C C . HIS A 1 261 ? 15.148 38.75 -2.584 1 97.38 261 HIS A C 1
ATOM 2076 O O . HIS A 1 261 ? 15.484 37.844 -1.814 1 97.38 261 HIS A O 1
ATOM 2082 N N . GLY A 1 262 ? 13.938 38.844 -3.076 1 97.88 262 GLY A N 1
ATOM 2083 C CA . GLY A 1 262 ? 12.945 37.812 -2.855 1 97.88 262 GLY A CA 1
ATOM 2084 C C . GLY A 1 262 ? 11.977 38.156 -1.737 1 97.88 262 GLY A C 1
ATOM 2085 O O . GLY A 1 262 ? 12.078 39.188 -1.108 1 97.88 262 GLY A O 1
ATOM 2086 N N . VAL A 1 263 ? 11.031 37.219 -1.542 1 98.75 263 VAL A N 1
ATOM 2087 C CA . VAL A 1 263 ? 9.961 37.406 -0.571 1 98.75 263 VAL A CA 1
ATOM 2088 C C . VAL A 1 263 ? 9.93 36.25 0.402 1 98.75 263 VAL A C 1
ATOM 2090 O O . VAL A 1 263 ? 10.195 35.094 0.016 1 98.75 263 VAL A O 1
ATOM 2093 N N . ILE A 1 264 ? 9.688 36.562 1.636 1 98.75 264 ILE A N 1
ATOM 2094 C CA . ILE A 1 264 ? 9.359 35.562 2.66 1 98.75 264 ILE A CA 1
ATOM 2095 C C . ILE A 1 264 ? 7.867 35.625 2.967 1 98.75 264 ILE A C 1
ATOM 2097 O O . ILE A 1 264 ? 7.309 36.688 3.219 1 98.75 264 ILE A O 1
ATOM 2101 N N . PHE A 1 265 ? 7.27 34.469 2.82 1 98.75 265 PHE A N 1
ATOM 2102 C CA . PHE A 1 265 ? 5.867 34.375 3.215 1 98.75 265 PHE A CA 1
ATOM 2103 C C . PHE A 1 265 ? 5.742 33.844 4.633 1 98.75 265 PHE A C 1
ATOM 2105 O O . PHE A 1 265 ? 6.273 32.75 4.941 1 98.75 265 PHE A O 1
ATOM 2112 N N . PHE A 1 266 ? 5.066 34.594 5.484 1 98.31 266 PHE A N 1
ATOM 2113 C CA . PHE A 1 266 ? 4.918 34.281 6.898 1 98.31 266 PHE A CA 1
ATOM 2114 C C . PHE A 1 266 ? 3.449 34.125 7.266 1 98.31 266 PHE A C 1
ATOM 2116 O O . PHE A 1 266 ? 2.709 35.094 7.316 1 98.31 266 PHE A O 1
ATOM 2123 N N . SER A 1 267 ? 3.059 32.812 7.594 1 96.88 267 SER A N 1
ATOM 2124 C CA . SER A 1 267 ? 1.67 32.562 7.953 1 96.88 267 SER A CA 1
ATOM 2125 C C . SER A 1 267 ? 1.566 31.438 8.977 1 96.88 267 SER A C 1
ATOM 2127 O O . SER A 1 267 ? 2.074 30.328 8.742 1 96.88 267 SER A O 1
ATOM 2129 N N . PHE A 1 268 ? 0.849 31.703 10.078 1 92.19 268 PHE A N 1
ATOM 2130 C CA . PHE A 1 268 ? 0.572 30.656 11.055 1 92.19 268 PHE A CA 1
ATOM 2131 C C . PHE A 1 268 ? -0.838 30.109 10.875 1 92.19 268 PHE A C 1
ATOM 2133 O O . PHE A 1 268 ? -1.46 29.656 11.836 1 92.19 268 PHE A O 1
ATOM 2140 N N . GLY A 1 269 ? -1.314 30.266 9.688 1 83.56 269 GLY A N 1
ATOM 2141 C CA . GLY A 1 269 ? -2.609 29.688 9.367 1 83.56 269 GLY A CA 1
ATOM 2142 C C . GLY A 1 269 ? -3.764 30.391 10.062 1 83.56 269 GLY A C 1
ATOM 2143 O O . GLY A 1 269 ? -3.662 31.562 10.414 1 83.56 269 GLY A O 1
ATOM 2144 N N . SER A 1 270 ? -4.91 29.719 10.172 1 73.25 270 SER A N 1
ATOM 2145 C CA . SER A 1 270 ? -6.148 30.328 10.656 1 73.25 270 SER A CA 1
ATOM 2146 C C . SER A 1 270 ? -6.281 30.172 12.172 1 73.25 270 SER A C 1
ATOM 2148 O O . SER A 1 270 ? -7.07 30.875 12.805 1 73.25 270 SER A O 1
ATOM 2150 N N . ILE A 1 271 ? -5.453 29.359 12.688 1 73.69 271 ILE A N 1
ATOM 2151 C CA . ILE A 1 271 ? -5.691 29.016 14.086 1 73.69 271 ILE A CA 1
ATOM 2152 C C . ILE A 1 271 ? -4.852 29.906 14.992 1 73.69 271 ILE A C 1
ATOM 2154 O O . ILE A 1 271 ? -5.312 30.328 16.062 1 73.69 271 ILE A O 1
ATOM 2158 N N . ILE A 1 272 ? -3.672 30.266 14.539 1 80.38 272 ILE A N 1
ATOM 2159 C CA . ILE A 1 272 ? -2.754 31.031 15.383 1 80.38 272 ILE A CA 1
ATOM 2160 C C . ILE A 1 272 ? -2.75 32.5 14.961 1 80.38 272 ILE A C 1
ATOM 2162 O O . ILE A 1 272 ? -2.414 32.812 13.82 1 80.38 272 ILE A O 1
ATOM 2166 N N . ASN A 1 273 ? -3.143 33.281 15.867 1 84.56 273 ASN A N 1
ATOM 2167 C CA . ASN A 1 273 ? -3.061 34.75 15.68 1 84.56 273 ASN A CA 1
ATOM 2168 C C . ASN A 1 273 ? -1.793 35.312 16.312 1 84.56 273 ASN A C 1
ATOM 2170 O O . ASN A 1 273 ? -1.566 35.156 17.516 1 84.56 273 ASN A O 1
ATOM 2174 N N . LEU A 1 274 ? -1.073 36 15.539 1 88.88 274 LEU A N 1
ATOM 2175 C CA . LEU A 1 274 ? 0.195 36.531 15.992 1 88.88 274 LEU A CA 1
ATOM 2176 C C . LEU A 1 274 ? -0.022 37.5 17.156 1 88.88 274 LEU A C 1
ATOM 2178 O O . LEU A 1 274 ? 0.838 37.656 18.016 1 88.88 274 LEU A O 1
ATOM 2182 N N . SER A 1 275 ? -1.188 38.094 17.156 1 88.12 275 SER A N 1
ATOM 2183 C CA . SER A 1 275 ? -1.499 39.062 18.203 1 88.12 275 SER A CA 1
ATOM 2184 C C . SER A 1 275 ? -1.645 38.406 19.562 1 88.12 275 SER A C 1
ATOM 2186 O O . SER A 1 275 ? -1.581 39.062 20.594 1 88.12 275 SER A O 1
ATOM 2188 N N . ASN A 1 276 ? -1.874 37.062 19.516 1 84.69 276 ASN A N 1
ATOM 2189 C CA . ASN A 1 276 ? -2.059 36.344 20.766 1 84.69 276 ASN A CA 1
ATOM 2190 C C . ASN A 1 276 ? -0.725 35.875 21.344 1 84.69 276 ASN A C 1
ATOM 2192 O O . ASN A 1 276 ? -0.677 35.344 22.453 1 84.69 276 ASN A O 1
ATOM 2196 N N . LEU A 1 277 ? 0.331 36.125 20.672 1 88.81 277 LEU A N 1
ATOM 2197 C CA . LEU A 1 277 ? 1.649 35.719 21.172 1 88.81 277 LEU A CA 1
ATOM 2198 C C . LEU A 1 277 ? 2.154 36.719 22.203 1 88.81 277 LEU A C 1
ATOM 2200 O O . LEU A 1 277 ? 1.817 37.906 22.141 1 88.81 277 LEU A O 1
ATOM 2204 N N . PRO A 1 278 ? 2.977 36.219 23.094 1 89.88 278 PRO A N 1
ATOM 2205 C CA . PRO A 1 278 ? 3.65 37.188 23.984 1 89.88 278 PRO A CA 1
ATOM 2206 C C . PRO A 1 278 ? 4.449 38.219 23.203 1 89.88 278 PRO A C 1
ATOM 2208 O O . PRO A 1 278 ? 5.062 37.906 22.188 1 89.88 278 PRO A O 1
ATOM 2211 N N . LYS A 1 279 ? 4.492 39.438 23.781 1 91.75 279 LYS A N 1
ATOM 2212 C CA . LYS A 1 279 ? 5.148 40.562 23.125 1 91.75 279 LYS A CA 1
ATOM 2213 C C . LYS A 1 279 ? 6.605 40.219 22.812 1 91.75 279 LYS A C 1
ATOM 2215 O O . LYS A 1 279 ? 7.121 40.656 21.766 1 91.75 279 LYS A O 1
ATOM 2220 N N . GLU A 1 280 ? 7.188 39.531 23.688 1 93.31 280 GLU A N 1
ATOM 2221 C CA . GLU A 1 280 ? 8.594 39.188 23.5 1 93.31 280 GLU A CA 1
ATOM 2222 C C . GLU A 1 280 ? 8.789 38.344 22.234 1 93.31 280 GLU A C 1
ATOM 2224 O O . GLU A 1 280 ? 9.727 38.562 21.469 1 93.31 280 GLU A O 1
ATOM 2229 N N . LYS A 1 281 ? 7.953 37.375 22.047 1 93.25 281 LYS A N 1
ATOM 2230 C CA . LYS A 1 281 ? 8.047 36.531 20.859 1 93.25 281 LYS A CA 1
ATOM 2231 C C . LYS A 1 281 ? 7.727 37.281 19.594 1 93.25 281 LYS A C 1
ATOM 2233 O O . LYS A 1 281 ? 8.438 37.156 18.594 1 93.25 281 LYS A O 1
ATOM 2238 N N . LEU A 1 282 ? 6.684 38.062 19.656 1 94.25 282 LEU A N 1
ATOM 2239 C CA . LEU A 1 282 ? 6.297 38.844 18.5 1 94.25 282 LEU A CA 1
ATOM 2240 C C . LEU A 1 282 ? 7.422 39.812 18.094 1 94.25 282 LEU A C 1
ATOM 2242 O O . LEU A 1 282 ? 7.727 39.938 16.906 1 94.25 282 LEU A O 1
ATOM 2246 N N . ASN A 1 283 ? 8.023 40.438 19.094 1 94.81 283 ASN A N 1
ATOM 2247 C CA . ASN A 1 283 ? 9.125 41.344 18.828 1 94.81 283 ASN A CA 1
ATOM 2248 C C . ASN A 1 283 ? 10.328 40.625 18.219 1 94.81 283 ASN A C 1
ATOM 2250 O O . ASN A 1 283 ? 11.047 41.219 17.406 1 94.81 283 ASN A O 1
ATOM 2254 N N . SER A 1 284 ? 10.523 39.375 18.625 1 96 284 SER A N 1
ATOM 2255 C CA . SER A 1 284 ? 11.609 38.594 18.047 1 96 284 SER A CA 1
ATOM 2256 C C . SER A 1 284 ? 11.445 38.469 16.531 1 96 284 SER A C 1
ATOM 2258 O O . SER A 1 284 ? 12.406 38.625 15.781 1 96 284 SER A O 1
ATOM 2260 N N . PHE A 1 285 ? 10.234 38.219 16.109 1 97.25 285 PHE A N 1
ATOM 2261 C CA . PHE A 1 285 ? 9.961 38.094 14.68 1 97.25 285 PHE A CA 1
ATOM 2262 C C . PHE A 1 285 ? 10.211 39.438 13.977 1 97.25 285 PHE A C 1
ATOM 2264 O O . PHE A 1 285 ? 10.961 39.5 13 1 97.25 285 PHE A O 1
ATOM 2271 N N . LEU A 1 286 ? 9.633 40.5 14.547 1 97.12 286 LEU A N 1
ATOM 2272 C CA . LEU A 1 286 ? 9.641 41.812 13.883 1 97.12 286 LEU A CA 1
ATOM 2273 C C . LEU A 1 286 ? 11.047 42.406 13.844 1 97.12 286 LEU A C 1
ATOM 2275 O O . LEU A 1 286 ? 11.438 43.031 12.852 1 97.12 286 LEU A O 1
ATOM 2279 N N . ASN A 1 287 ? 11.797 42.156 14.883 1 97.56 287 ASN A N 1
ATOM 2280 C CA . ASN A 1 287 ? 13.172 42.656 14.914 1 97.56 287 ASN A CA 1
ATOM 2281 C C . ASN A 1 287 ? 14.031 42 13.852 1 97.56 287 ASN A C 1
ATOM 2283 O O . ASN A 1 287 ? 14.789 42.656 13.141 1 97.56 287 ASN A O 1
ATOM 2287 N N . VAL A 1 288 ? 13.906 40.688 13.758 1 98.25 288 VAL A N 1
ATOM 2288 C CA . VAL A 1 288 ? 14.68 39.938 12.758 1 98.25 288 VAL A CA 1
ATOM 2289 C C . VAL A 1 288 ? 14.25 40.375 11.359 1 98.25 288 VAL A C 1
ATOM 2291 O O . VAL A 1 288 ? 15.086 40.625 10.492 1 98.25 288 VAL A O 1
ATOM 2294 N N . ILE A 1 289 ? 12.977 40.5 11.109 1 98.19 289 ILE A N 1
ATOM 2295 C CA . ILE A 1 289 ? 12.414 40.781 9.797 1 98.19 289 ILE A CA 1
ATOM 2296 C C . ILE A 1 289 ? 12.859 42.188 9.352 1 98.19 289 ILE A C 1
ATOM 2298 O O . ILE A 1 289 ? 13.164 42.406 8.172 1 98.19 289 ILE A O 1
ATOM 2302 N N . SER A 1 290 ? 12.969 43.094 10.297 1 97.81 290 SER A N 1
ATOM 2303 C CA . SER A 1 290 ? 13.305 44.469 9.984 1 97.81 290 SER A CA 1
ATOM 2304 C C . SER A 1 290 ? 14.719 44.562 9.422 1 97.81 290 SER A C 1
ATOM 2306 O O . SER A 1 290 ? 15.055 45.531 8.734 1 97.81 290 SER A O 1
ATOM 2308 N N . ARG A 1 291 ? 15.5 43.594 9.641 1 97.38 291 ARG A N 1
ATOM 2309 C CA . ARG A 1 291 ? 16.906 43.656 9.234 1 97.38 291 ARG A CA 1
ATOM 2310 C C . ARG A 1 291 ? 17.125 42.906 7.926 1 97.38 291 ARG A C 1
ATOM 2312 O O . ARG A 1 291 ? 18.219 42.938 7.363 1 97.38 291 ARG A O 1
ATOM 2319 N N . LEU A 1 292 ? 16.109 42.344 7.398 1 97.69 292 LEU A N 1
ATOM 2320 C CA . LEU A 1 292 ? 16.234 41.531 6.203 1 97.69 292 LEU A CA 1
ATOM 2321 C C . LEU A 1 292 ? 16.188 42.375 4.941 1 97.69 292 LEU A C 1
ATOM 2323 O O . LEU A 1 292 ? 15.523 43.406 4.91 1 97.69 292 LEU A O 1
ATOM 2327 N N . LYS A 1 293 ? 16.906 41.906 3.967 1 97.38 293 LYS A N 1
ATOM 2328 C CA . LYS A 1 293 ? 16.828 42.531 2.646 1 97.38 293 LYS A CA 1
ATOM 2329 C C . LYS A 1 293 ? 15.562 42.094 1.914 1 97.38 293 LYS A C 1
ATOM 2331 O O . LYS A 1 293 ? 15.07 42.781 1.024 1 97.38 293 LYS A O 1
ATOM 2336 N N . GLN A 1 294 ? 15.07 40.938 2.256 1 98.25 294 GLN A N 1
ATOM 2337 C CA . GLN A 1 294 ? 13.859 40.375 1.66 1 98.25 294 GLN A CA 1
ATOM 2338 C C . GLN A 1 294 ? 12.617 41.156 2.115 1 98.25 294 GLN A C 1
ATOM 2340 O O . GLN A 1 294 ? 12.594 41.719 3.219 1 98.25 294 GLN A O 1
ATOM 2345 N N . LYS A 1 295 ? 11.664 41.219 1.265 1 98.56 295 LYS A N 1
ATOM 2346 C CA . LYS A 1 295 ? 10.336 41.625 1.689 1 98.56 295 LYS A CA 1
ATOM 2347 C C . LYS A 1 295 ? 9.578 40.5 2.363 1 98.56 295 LYS A C 1
ATOM 2349 O O . LYS A 1 295 ? 9.859 39.312 2.107 1 98.56 295 LYS A O 1
ATOM 2354 N N . VAL A 1 296 ? 8.703 40.875 3.246 1 98.62 296 VAL A N 1
ATOM 2355 C CA . VAL A 1 296 ? 7.965 39.844 3.982 1 98.62 296 VAL A CA 1
ATOM 2356 C C . VAL A 1 296 ? 6.461 40.094 3.844 1 98.62 296 VAL A C 1
ATOM 2358 O O . VAL A 1 296 ? 5.992 41.219 4 1 98.62 296 VAL A O 1
ATOM 2361 N N . ILE A 1 297 ? 5.75 39.094 3.439 1 98.56 297 ILE A N 1
ATOM 2362 C CA . ILE A 1 297 ? 4.293 39.094 3.469 1 98.56 297 ILE A CA 1
ATOM 2363 C C . ILE A 1 297 ? 3.805 38.281 4.664 1 98.56 297 ILE A C 1
ATOM 2365 O O . ILE A 1 297 ? 4.125 37.094 4.781 1 98.56 297 ILE A O 1
ATOM 2369 N N . MET A 1 298 ? 3.049 38.906 5.52 1 97.25 298 MET A N 1
ATOM 2370 C CA . MET A 1 298 ? 2.623 38.25 6.758 1 97.25 298 MET A CA 1
ATOM 2371 C C . MET A 1 298 ? 1.102 38.188 6.844 1 97.25 298 MET A C 1
ATOM 2373 O O . MET A 1 298 ? 0.427 39.219 6.684 1 97.25 298 MET A O 1
ATOM 2377 N N . LYS A 1 299 ? 0.59 37.031 7.086 1 96.38 299 LYS A N 1
ATOM 2378 C CA . LYS A 1 299 ? -0.829 36.906 7.41 1 96.38 299 LYS A CA 1
ATOM 2379 C C . LYS A 1 299 ? -1.099 37.344 8.844 1 96.38 299 LYS A C 1
ATOM 2381 O O . LYS A 1 299 ? -0.903 36.562 9.789 1 96.38 299 LYS A O 1
ATOM 2386 N N . TRP A 1 300 ? -1.609 38.562 8.945 1 93.81 300 TRP A N 1
ATOM 2387 C CA . TRP A 1 300 ? -1.761 39.156 10.266 1 93.81 300 TRP A CA 1
ATOM 2388 C C . TRP A 1 300 ? -2.541 40.469 10.172 1 93.81 300 TRP A C 1
ATOM 2390 O O . TRP A 1 300 ? -2.52 41.156 9.148 1 93.81 300 TRP A O 1
ATOM 2400 N N . VAL A 1 301 ? -3.354 40.656 11.195 1 92.44 301 VAL A N 1
ATOM 2401 C CA . VAL A 1 301 ? -3.943 41.969 11.414 1 92.44 301 VAL A CA 1
ATOM 2402 C C . VAL A 1 301 ? -3.414 42.594 12.711 1 92.44 301 VAL A C 1
ATOM 2404 O O . VAL A 1 301 ? -4 42.375 13.781 1 92.44 301 VAL A O 1
ATOM 2407 N N . PRO A 1 302 ? -2.406 43.344 12.578 1 92.5 302 PRO A N 1
ATOM 2408 C CA . PRO A 1 302 ? -1.789 43.875 13.789 1 92.5 302 PRO A CA 1
ATOM 2409 C C . PRO A 1 302 ? -2.639 44.969 14.445 1 92.5 302 PRO A C 1
ATOM 2411 O O . PRO A 1 302 ? -3.404 45.656 13.766 1 92.5 302 PRO A O 1
ATOM 2414 N N . ASP A 1 303 ? -2.424 45.031 15.672 1 90.06 303 ASP A N 1
ATOM 2415 C CA . ASP A 1 303 ? -3.002 46.156 16.375 1 90.06 303 ASP A CA 1
ATOM 2416 C C . ASP A 1 303 ? -2.436 47.469 15.859 1 90.06 303 ASP A C 1
ATOM 2418 O O . ASP A 1 303 ? -1.274 47.531 15.453 1 90.06 303 ASP A O 1
ATOM 2422 N N . LYS A 1 304 ? -3.213 48.5 15.969 1 90.06 304 LYS A N 1
ATOM 2423 C CA . LYS A 1 304 ? -2.826 49.812 15.445 1 90.06 304 LYS A CA 1
ATOM 2424 C C . LYS A 1 304 ? -1.562 50.344 16.125 1 90.06 304 LYS A C 1
ATOM 2426 O O . LYS A 1 304 ? -0.809 51.125 15.547 1 90.06 304 LYS A O 1
ATOM 2431 N N . SER A 1 305 ? -1.301 49.812 17.297 1 89.38 305 SER A N 1
ATOM 2432 C CA . SER A 1 305 ? -0.174 50.312 18.094 1 89.38 305 SER A CA 1
ATOM 2433 C C . SER A 1 305 ? 1.137 49.688 17.641 1 89.38 305 SER A C 1
ATOM 2435 O O . SER A 1 305 ? 2.217 50.156 18 1 89.38 305 SER A O 1
ATOM 2437 N N . ILE A 1 306 ? 1.014 48.688 16.781 1 91.12 306 ILE A N 1
ATOM 2438 C CA . ILE A 1 306 ? 2.211 47.969 16.375 1 91.12 306 ILE A CA 1
ATOM 2439 C C . ILE A 1 306 ? 2.811 48.656 15.133 1 91.12 306 ILE A C 1
ATOM 2441 O O . ILE A 1 306 ? 2.133 48.812 14.117 1 91.12 306 ILE A O 1
ATOM 2445 N N . LYS A 1 307 ? 4.039 49.094 15.227 1 90.94 307 LYS A N 1
ATOM 2446 C CA . LYS A 1 307 ? 4.766 49.656 14.086 1 90.94 307 LYS A CA 1
ATOM 2447 C C . LYS A 1 307 ? 5.41 48.531 13.258 1 90.94 307 LYS A C 1
ATOM 2449 O O . LYS A 1 307 ? 6.309 47.844 13.734 1 90.94 307 LYS A O 1
ATOM 2454 N N . LEU A 1 308 ? 5 48.438 12.078 1 95 308 LEU A N 1
ATOM 2455 C CA . LEU A 1 308 ? 5.52 47.375 11.203 1 95 308 LEU A CA 1
ATOM 2456 C C . LEU A 1 308 ? 6.828 47.812 10.555 1 95 308 LEU A C 1
ATOM 2458 O O . LEU A 1 308 ? 6.992 49 10.195 1 95 308 LEU A O 1
ATOM 2462 N N . PRO A 1 309 ? 7.766 46.938 10.398 1 96.25 309 PRO A N 1
ATOM 2463 C CA . PRO A 1 309 ? 8.961 47.219 9.609 1 96.25 309 PRO A CA 1
ATOM 2464 C C . PRO A 1 309 ? 8.625 47.688 8.188 1 96.25 309 PRO A C 1
ATOM 2466 O O . PRO A 1 309 ? 7.566 47.312 7.66 1 96.25 309 PRO A O 1
ATOM 2469 N N . HIS A 1 310 ? 9.562 48.344 7.48 1 95.69 310 HIS A N 1
ATOM 2470 C CA . HIS A 1 310 ? 9.344 48.969 6.168 1 95.69 310 HIS A CA 1
ATOM 2471 C C . HIS A 1 310 ? 9.211 47.875 5.09 1 95.69 310 HIS A C 1
ATOM 2473 O O . HIS A 1 310 ? 8.617 48.125 4.035 1 95.69 310 HIS A O 1
ATOM 2479 N N . ASN A 1 311 ? 9.672 46.75 5.348 1 97.94 311 ASN A N 1
ATOM 2480 C CA . ASN A 1 311 ? 9.688 45.688 4.336 1 97.94 311 ASN A CA 1
ATOM 2481 C C . ASN A 1 311 ? 8.602 44.656 4.594 1 97.94 311 ASN A C 1
ATOM 2483 O O . ASN A 1 311 ? 8.719 43.5 4.156 1 97.94 311 ASN A O 1
ATOM 2487 N N . VAL A 1 312 ? 7.551 45.031 5.344 1 98.06 312 VAL A N 1
ATOM 2488 C CA . VAL A 1 312 ? 6.516 44.062 5.695 1 98.06 312 VAL A CA 1
ATOM 2489 C C . VAL A 1 312 ? 5.18 44.5 5.102 1 98.06 312 VAL A C 1
ATOM 2491 O O . VAL A 1 312 ? 4.793 45.656 5.211 1 98.06 312 VAL A O 1
ATOM 2494 N N . LYS A 1 313 ? 4.539 43.625 4.469 1 97.31 313 LYS A N 1
ATOM 2495 C CA . LYS A 1 313 ? 3.145 43.781 4.055 1 97.31 313 LYS A CA 1
ATOM 2496 C C . LYS A 1 313 ? 2.258 42.75 4.77 1 97.31 313 LYS A C 1
ATOM 2498 O O . LYS A 1 313 ? 2.586 41.562 4.832 1 97.31 313 LYS A O 1
ATOM 2503 N N . VAL A 1 314 ? 1.121 43.219 5.336 1 96.44 314 VAL A N 1
ATOM 2504 C CA . VAL A 1 314 ? 0.241 42.344 6.09 1 96.44 314 VAL A CA 1
ATOM 2505 C C . VAL A 1 314 ? -1.107 42.219 5.383 1 96.44 314 VAL A C 1
ATOM 2507 O O . VAL A 1 314 ? -1.45 43.062 4.547 1 96.44 314 VAL A O 1
ATOM 2510 N N . GLY A 1 315 ? -1.785 41.125 5.672 1 93.75 315 GLY A N 1
ATOM 2511 C CA . GLY A 1 315 ? -3.141 40.906 5.195 1 93.75 315 GLY A CA 1
ATOM 2512 C C . GLY A 1 315 ? -3.912 39.906 6.039 1 93.75 315 GLY A C 1
ATOM 2513 O O . GLY A 1 315 ? -3.338 38.938 6.551 1 93.75 315 GLY A O 1
ATOM 2514 N N . SER A 1 316 ? -5.184 40.188 6.117 1 88.44 316 SER A N 1
ATOM 2515 C CA . SER A 1 316 ? -6.047 39.281 6.867 1 88.44 316 SER A CA 1
ATOM 2516 C C . SER A 1 316 ? -6.293 38 6.094 1 88.44 316 SER A C 1
ATOM 2518 O O . SER A 1 316 ? -6.387 36.906 6.688 1 88.44 316 SER A O 1
ATOM 2520 N N . TRP A 1 317 ? -6.516 38.125 4.887 1 87.25 317 TRP A N 1
ATOM 2521 C CA . TRP A 1 317 ? -6.664 36.969 3.994 1 87.25 317 TRP A CA 1
ATOM 2522 C C . TRP A 1 317 ? -5.68 37.062 2.834 1 87.25 317 TRP A C 1
ATOM 2524 O O . TRP A 1 317 ? -5.594 38.062 2.156 1 87.25 317 TRP A O 1
ATOM 2534 N N . LEU A 1 318 ? -4.844 36.094 2.748 1 94.5 318 LEU A N 1
ATOM 2535 C CA . LEU A 1 318 ? -3.844 36 1.688 1 94.5 318 LEU A CA 1
ATOM 2536 C C . LEU A 1 318 ? -3.977 34.688 0.918 1 94.5 318 LEU A C 1
ATOM 2538 O O . LEU A 1 318 ? -4.219 33.625 1.513 1 94.5 318 LEU A O 1
ATOM 2542 N N . PRO A 1 319 ? -3.934 34.75 -0.4 1 95.62 319 PRO A N 1
ATOM 2543 C CA . PRO A 1 319 ? -3.965 33.531 -1.191 1 95.62 319 PRO A CA 1
ATOM 2544 C C . PRO A 1 319 ? -2.664 32.719 -1.098 1 95.62 319 PRO A C 1
ATOM 2546 O O . PRO A 1 319 ? -1.849 32.75 -2.023 1 95.62 319 PRO A O 1
ATOM 2549 N N . GLN A 1 320 ? -2.541 31.969 -0.072 1 96.19 320 GLN A N 1
ATOM 2550 C CA . GLN A 1 320 ? -1.312 31.266 0.28 1 96.19 320 GLN A CA 1
ATOM 2551 C C . GLN A 1 320 ? -0.806 30.422 -0.888 1 96.19 320 GLN A C 1
ATOM 2553 O O . GLN A 1 320 ? 0.367 30.5 -1.258 1 96.19 320 GLN A O 1
ATOM 2558 N N . ASN A 1 321 ? -1.701 29.625 -1.493 1 96.12 321 ASN A N 1
ATOM 2559 C CA . ASN A 1 321 ? -1.338 28.766 -2.621 1 96.12 321 ASN A CA 1
ATOM 2560 C C . ASN A 1 321 ? -0.73 29.578 -3.762 1 96.12 321 ASN A C 1
ATOM 2562 O O . ASN A 1 321 ? 0.312 29.203 -4.305 1 96.12 321 ASN A O 1
ATOM 2566 N N . ASP A 1 322 ? -1.317 30.703 -4.086 1 97.94 322 ASP A N 1
ATOM 2567 C CA . ASP A 1 322 ? -0.879 31.531 -5.199 1 97.94 322 ASP A CA 1
ATOM 2568 C C . ASP A 1 322 ? 0.428 32.25 -4.867 1 97.94 322 ASP A C 1
ATOM 2570 O O . ASP A 1 322 ? 1.284 32.438 -5.738 1 97.94 322 ASP A O 1
ATOM 2574 N N . ILE A 1 323 ? 0.554 32.656 -3.646 1 98.25 323 ILE A N 1
ATOM 2575 C CA . ILE A 1 323 ? 1.775 33.312 -3.219 1 98.25 323 ILE A CA 1
ATOM 2576 C C . ILE A 1 323 ? 2.949 32.344 -3.279 1 98.25 323 ILE A C 1
ATOM 2578 O O . ILE A 1 323 ? 3.996 32.656 -3.852 1 98.25 323 ILE A O 1
ATOM 2582 N N . LEU A 1 324 ? 2.764 31.141 -2.754 1 98.38 324 LEU A N 1
ATOM 2583 C CA . LEU A 1 324 ? 3.834 30.141 -2.705 1 98.38 324 LEU A CA 1
ATOM 2584 C C . LEU A 1 324 ? 4.23 29.703 -4.109 1 98.38 324 LEU A C 1
ATOM 2586 O O . LEU A 1 324 ? 5.363 29.281 -4.332 1 98.38 324 LEU A O 1
ATOM 2590 N N . ALA A 1 325 ? 3.301 29.859 -5.035 1 98.19 325 ALA A N 1
ATOM 2591 C CA . ALA A 1 325 ? 3.562 29.453 -6.414 1 98.19 325 ALA A CA 1
ATOM 2592 C C . ALA A 1 325 ? 4.516 30.438 -7.102 1 98.19 325 ALA A C 1
ATOM 2594 O O . ALA A 1 325 ? 5.113 30.109 -8.133 1 98.19 325 ALA A O 1
ATOM 2595 N N . HIS A 1 326 ? 4.668 31.609 -6.594 1 98.06 326 HIS A N 1
ATOM 2596 C CA . HIS A 1 326 ? 5.488 32.625 -7.23 1 98.06 326 HIS A CA 1
ATOM 2597 C C . HIS A 1 326 ? 6.977 32.344 -7.059 1 98.06 326 HIS A C 1
ATOM 2599 O O . HIS A 1 326 ? 7.422 32 -5.961 1 98.06 326 HIS A O 1
ATOM 2605 N N . SER A 1 327 ? 7.75 32.531 -8.07 1 96.75 327 SER A N 1
ATOM 2606 C CA . SER A 1 327 ? 9.156 32.125 -8.078 1 96.75 327 SER A CA 1
ATOM 2607 C C . SER A 1 327 ? 9.984 33.031 -7.164 1 96.75 327 SER A C 1
ATOM 2609 O O . SER A 1 327 ? 11.047 32.625 -6.684 1 96.75 327 SER A O 1
ATOM 2611 N N . ASN A 1 328 ? 9.422 34.219 -6.82 1 98.06 328 ASN A N 1
ATOM 2612 C CA . ASN A 1 328 ? 10.188 35.156 -6.016 1 98.06 328 ASN A CA 1
ATOM 2613 C C . ASN A 1 328 ? 10.039 34.875 -4.523 1 98.06 328 ASN A C 1
ATOM 2615 O O . ASN A 1 328 ? 10.711 35.5 -3.697 1 98.06 328 ASN A O 1
ATOM 2619 N N . VAL A 1 329 ? 9.18 33.938 -4.168 1 98.56 329 VAL A N 1
ATOM 2620 C CA . VAL A 1 329 ? 9.078 33.5 -2.771 1 98.56 329 VAL A CA 1
ATOM 2621 C C . VAL A 1 329 ? 10.211 32.531 -2.443 1 98.56 329 VAL A C 1
ATOM 2623 O O . VAL A 1 329 ? 10.328 31.469 -3.061 1 98.56 329 VAL A O 1
ATOM 2626 N N . LYS A 1 330 ? 10.969 32.906 -1.418 1 98.38 330 LYS A N 1
ATOM 2627 C CA . LYS A 1 330 ? 12.203 32.188 -1.168 1 98.38 330 LYS A CA 1
ATOM 2628 C C . LYS A 1 330 ? 12.102 31.344 0.104 1 98.38 330 LYS A C 1
ATOM 2630 O O . LYS A 1 330 ? 12.883 30.406 0.309 1 98.38 330 LYS A O 1
ATOM 2635 N N . LEU A 1 331 ? 11.172 31.688 0.913 1 98.75 331 LEU A N 1
ATOM 2636 C CA . LEU A 1 331 ? 11.039 31.031 2.211 1 98.75 331 LEU A CA 1
ATOM 2637 C C . LEU A 1 331 ? 9.602 31.109 2.717 1 98.75 331 LEU A C 1
ATOM 2639 O O . LEU A 1 331 ? 8.945 32.156 2.572 1 98.75 331 LEU A O 1
ATOM 2643 N N . PHE A 1 332 ? 9.094 30.016 3.211 1 98.88 332 PHE A N 1
ATOM 2644 C CA . PHE A 1 332 ? 7.797 29.953 3.869 1 98.88 332 PHE A CA 1
ATOM 2645 C C . PHE A 1 332 ? 7.961 29.734 5.367 1 98.88 332 PHE A C 1
ATOM 2647 O O . PHE A 1 332 ? 8.523 28.719 5.789 1 98.88 332 PHE A O 1
ATOM 2654 N N . ILE A 1 333 ? 7.555 30.672 6.188 1 98.69 333 ILE A N 1
ATOM 2655 C CA . ILE A 1 333 ? 7.516 30.531 7.641 1 98.69 333 ILE A CA 1
ATOM 2656 C C . ILE A 1 333 ? 6.102 30.156 8.078 1 98.69 333 ILE A C 1
ATOM 2658 O O . ILE A 1 333 ? 5.145 30.891 7.805 1 98.69 333 ILE A O 1
ATOM 2662 N N . THR A 1 334 ? 5.953 29 8.766 1 97.75 334 THR A N 1
ATOM 2663 C CA . THR A 1 334 ? 4.633 28.469 9.078 1 97.75 334 THR A CA 1
ATOM 2664 C C . THR A 1 334 ? 4.648 27.734 10.422 1 97.75 334 THR A C 1
ATOM 2666 O O . THR A 1 334 ? 5.699 27.609 11.047 1 97.75 334 THR A O 1
ATOM 2669 N N . HIS A 1 335 ? 3.5 27.391 10.906 1 94.94 335 HIS A N 1
ATOM 2670 C CA . HIS A 1 335 ? 3.398 26.609 12.133 1 94.94 335 HIS A CA 1
ATOM 2671 C C . HIS A 1 335 ? 3.643 25.141 11.867 1 94.94 335 HIS A C 1
ATOM 2673 O O . HIS A 1 335 ? 3.709 24.328 12.805 1 94.94 335 HIS A O 1
ATOM 2679 N N . GLY A 1 336 ? 3.711 24.75 10.602 1 94.88 336 GLY A N 1
ATOM 2680 C CA . GLY A 1 336 ? 4.066 23.375 10.273 1 94.88 336 GLY A CA 1
ATOM 2681 C C . GLY A 1 336 ? 2.859 22.469 10.109 1 94.88 336 GLY A C 1
ATOM 2682 O O . GLY A 1 336 ? 2.971 21.25 10.234 1 94.88 336 GLY A O 1
ATOM 2683 N N . GLY A 1 337 ? 1.678 23.078 9.805 1 93.25 337 GLY A N 1
ATOM 2684 C CA . GLY A 1 337 ? 0.509 22.266 9.5 1 93.25 337 GLY A CA 1
ATOM 2685 C C . GLY A 1 337 ? 0.66 21.453 8.227 1 93.25 337 GLY A C 1
ATOM 2686 O O . GLY A 1 337 ? 1.4 21.844 7.32 1 93.25 337 GLY A O 1
ATOM 2687 N N . LEU A 1 338 ? -0.06 20.438 8.109 1 93.31 338 LEU A N 1
ATOM 2688 C CA . LEU A 1 338 ? 0.088 19.5 7 1 93.31 338 LEU A CA 1
ATOM 2689 C C . LEU A 1 338 ? -0.18 20.188 5.668 1 93.31 338 LEU A C 1
ATOM 2691 O O . LEU A 1 338 ? 0.598 20.047 4.723 1 93.31 338 LEU A O 1
ATOM 2695 N N . HIS A 1 339 ? -1.243 20.969 5.535 1 94.44 339 HIS A N 1
ATOM 2696 C CA . HIS A 1 339 ? -1.581 21.625 4.281 1 94.44 339 HIS A CA 1
ATOM 2697 C C . HIS A 1 339 ? -0.492 22.609 3.861 1 94.44 339 HIS A C 1
ATOM 2699 O O . HIS A 1 339 ? -0.139 22.688 2.682 1 94.44 339 HIS A O 1
ATOM 2705 N N . SER A 1 340 ? 0.001 23.297 4.875 1 96.12 340 SER A N 1
ATOM 2706 C CA . SER A 1 340 ? 1.077 24.25 4.594 1 96.12 340 SER A CA 1
ATOM 2707 C C . SER A 1 340 ? 2.318 23.531 4.066 1 96.12 340 SER A C 1
ATOM 2709 O O . SER A 1 340 ? 2.936 23.984 3.1 1 96.12 340 SER A O 1
ATOM 2711 N N . ILE A 1 341 ? 2.627 22.453 4.707 1 96.94 341 ILE A N 1
ATOM 2712 C CA . ILE A 1 341 ? 3.818 21.719 4.309 1 96.94 341 ILE A CA 1
ATOM 2713 C C . ILE A 1 341 ? 3.609 21.109 2.92 1 96.94 341 ILE A C 1
ATOM 2715 O O . ILE A 1 341 ? 4.523 21.109 2.094 1 96.94 341 ILE A O 1
ATOM 2719 N N . GLU A 1 342 ? 2.428 20.594 2.643 1 97.19 342 GLU A N 1
ATOM 2720 C CA . GLU A 1 342 ? 2.127 20.047 1.32 1 97.19 342 GLU A CA 1
ATOM 2721 C C . GLU A 1 342 ? 2.277 21.109 0.24 1 97.19 342 GLU A C 1
ATOM 2723 O O . GLU A 1 342 ? 2.84 20.844 -0.826 1 97.19 342 GLU A O 1
ATOM 2728 N N . GLU A 1 343 ? 1.798 22.312 0.499 1 97.81 343 GLU A N 1
ATOM 2729 C CA . GLU A 1 343 ? 1.918 23.406 -0.457 1 97.81 343 GLU A CA 1
ATOM 2730 C C . GLU A 1 343 ? 3.377 23.812 -0.65 1 97.81 343 GLU A C 1
ATOM 2732 O O . GLU A 1 343 ? 3.82 24.031 -1.779 1 97.81 343 GLU A O 1
ATOM 2737 N N . ALA A 1 344 ? 4.078 23.906 0.485 1 98.5 344 ALA A N 1
ATOM 2738 C CA . ALA A 1 344 ? 5.492 24.266 0.41 1 98.5 344 ALA A CA 1
ATOM 2739 C C . ALA A 1 344 ? 6.266 23.266 -0.447 1 98.5 344 ALA A C 1
ATOM 2741 O O . ALA A 1 344 ? 7.059 23.656 -1.307 1 98.5 344 ALA A O 1
ATOM 2742 N N . VAL A 1 345 ? 5.988 22 -0.241 1 98.44 345 VAL A N 1
ATOM 2743 C CA . VAL A 1 345 ? 6.68 20.953 -0.973 1 98.44 345 VAL A CA 1
ATOM 2744 C C . VAL A 1 345 ? 6.246 20.969 -2.438 1 98.44 345 VAL A C 1
ATOM 2746 O O . VAL A 1 345 ? 7.078 20.844 -3.34 1 98.44 345 VAL A O 1
ATOM 2749 N N . TYR A 1 346 ? 4.977 21.125 -2.662 1 98.38 346 TYR A N 1
ATOM 2750 C CA . TYR A 1 346 ? 4.477 21.156 -4.031 1 98.38 346 TYR A CA 1
ATOM 2751 C C . TYR A 1 346 ? 5.191 22.219 -4.848 1 98.38 346 TYR A C 1
ATOM 2753 O O . TYR A 1 346 ? 5.566 21.984 -6 1 98.38 346 TYR A O 1
ATOM 2761 N N . TYR A 1 347 ? 5.469 23.344 -4.27 1 98.5 347 TYR A N 1
ATOM 2762 C CA . TYR A 1 347 ? 6.043 24.469 -5 1 98.5 347 TYR A CA 1
ATOM 2763 C C . TYR A 1 347 ? 7.543 24.578 -4.758 1 98.5 347 TYR A C 1
ATOM 2765 O O . TYR A 1 347 ? 8.188 25.531 -5.211 1 98.5 347 TYR A O 1
ATOM 2773 N N . GLY A 1 348 ? 8.133 23.688 -4.02 1 98.5 348 GLY A N 1
ATOM 2774 C CA . GLY A 1 348 ? 9.578 23.625 -3.816 1 98.5 348 GLY A CA 1
ATOM 2775 C C . GLY A 1 348 ? 10.109 24.781 -2.996 1 98.5 348 GLY A C 1
ATOM 2776 O O . GLY A 1 348 ? 11.102 25.406 -3.371 1 98.5 348 GLY A O 1
ATOM 2777 N N . LYS A 1 349 ? 9.391 25.094 -1.882 1 98.81 349 LYS A N 1
ATOM 2778 C CA . LYS A 1 349 ? 9.805 26.203 -1.03 1 98.81 349 LYS A CA 1
ATOM 2779 C C . LYS A 1 349 ? 10.453 25.688 0.256 1 98.81 349 LYS A C 1
ATOM 2781 O O . LYS A 1 349 ? 9.906 24.812 0.924 1 98.81 349 LYS A O 1
ATOM 2786 N N . PRO A 1 350 ? 11.609 26.219 0.651 1 98.81 350 PRO A N 1
ATOM 2787 C CA . PRO A 1 350 ? 12.117 25.953 1.995 1 98.81 350 PRO A CA 1
ATOM 2788 C C . PRO A 1 350 ? 11.188 26.438 3.096 1 98.81 350 PRO A C 1
ATOM 2790 O O . PRO A 1 350 ? 10.398 27.359 2.873 1 98.81 350 PRO A O 1
ATOM 2793 N N . VAL A 1 351 ? 11.367 25.812 4.301 1 98.81 351 VAL A N 1
ATOM 2794 C CA . VAL A 1 351 ? 10.383 26.094 5.348 1 98.81 351 VAL A CA 1
ATOM 2795 C C . VAL A 1 351 ? 11.102 26.344 6.672 1 98.81 351 VAL A C 1
ATOM 2797 O O . VAL A 1 351 ? 12.109 25.703 6.973 1 98.81 351 VAL A O 1
ATOM 2800 N N . ILE A 1 352 ? 10.688 27.312 7.387 1 98.81 352 ILE A N 1
ATOM 2801 C CA . ILE A 1 352 ? 10.93 27.406 8.82 1 98.81 352 ILE A CA 1
ATOM 2802 C C . ILE A 1 352 ? 9.617 27.203 9.578 1 98.81 352 ILE A C 1
ATOM 2804 O O . ILE A 1 352 ? 8.625 27.891 9.32 1 98.81 352 ILE A O 1
ATOM 2808 N N . GLY A 1 353 ? 9.648 26.203 10.414 1 98 353 GLY A N 1
ATOM 2809 C CA . GLY A 1 353 ? 8.43 25.875 11.133 1 98 353 GLY A CA 1
ATOM 2810 C C . GLY A 1 353 ? 8.531 26.125 12.625 1 98 353 GLY A C 1
ATOM 2811 O O . GLY A 1 353 ? 9.531 25.797 13.258 1 98 353 GLY A O 1
ATOM 2812 N N . ILE A 1 354 ? 7.52 26.766 13.172 1 96 354 ILE A N 1
ATOM 2813 C CA . ILE A 1 354 ? 7.336 26.969 14.602 1 96 354 ILE A CA 1
ATOM 2814 C C . ILE A 1 354 ? 6.027 26.312 15.047 1 96 354 ILE A C 1
ATOM 2816 O O . ILE A 1 354 ? 4.98 26.969 15.086 1 96 354 ILE A O 1
ATOM 2820 N N . PRO A 1 355 ? 6.141 25.031 15.477 1 93.12 355 PRO A N 1
ATOM 2821 C CA . PRO A 1 355 ? 4.922 24.281 15.812 1 93.12 355 PRO A CA 1
ATOM 2822 C C . PRO A 1 355 ? 4.336 24.703 17.172 1 93.12 355 PRO A C 1
ATOM 2824 O O . PRO A 1 355 ? 5.082 25.031 18.094 1 93.12 355 PRO A O 1
ATOM 2827 N N . PHE A 1 356 ? 3.004 24.578 17.266 1 87.81 356 PHE A N 1
ATOM 2828 C CA . PHE A 1 356 ? 2.309 24.922 18.484 1 87.81 356 PHE A CA 1
ATOM 2829 C C . PHE A 1 356 ? 1.593 23.719 19.078 1 87.81 356 PHE A C 1
ATOM 2831 O O . PHE A 1 356 ? 1.47 23.594 20.297 1 87.81 356 PHE A O 1
ATOM 2838 N N . PHE A 1 357 ? 1.073 22.828 18.188 1 81.94 357 PHE A N 1
ATOM 2839 C CA . PHE A 1 357 ? 0.295 21.734 18.734 1 81.94 357 PHE A CA 1
ATOM 2840 C C . PHE A 1 357 ? 0.179 20.594 17.719 1 81.94 357 PHE A C 1
ATOM 2842 O O . PHE A 1 357 ? 0.594 20.75 16.562 1 81.94 357 PHE A O 1
ATOM 2849 N N . ALA A 1 358 ? -0.225 19.406 18.188 1 82.31 358 ALA A N 1
ATOM 2850 C CA . ALA A 1 358 ? -0.653 18.234 17.422 1 82.31 358 ALA A CA 1
ATOM 2851 C C . ALA A 1 358 ? 0.472 17.719 16.516 1 82.31 358 ALA A C 1
ATOM 2853 O O . ALA A 1 358 ? 1.576 17.453 17 1 82.31 358 ALA A O 1
ATOM 2854 N N . ASP A 1 359 ? 0.146 17.656 15.18 1 86.5 359 ASP A N 1
ATOM 2855 C CA . ASP A 1 359 ? 1.066 16.984 14.266 1 86.5 359 ASP A CA 1
ATOM 2856 C C . ASP A 1 359 ? 2.137 17.938 13.75 1 86.5 359 ASP A C 1
ATOM 2858 O O . ASP A 1 359 ? 3.064 17.516 13.055 1 86.5 359 ASP A O 1
ATOM 2862 N N . GLN A 1 360 ? 2.066 19.188 14.156 1 91.5 360 GLN A N 1
ATOM 2863 C CA . GLN A 1 360 ? 2.916 20.219 13.57 1 91.5 360 GLN A CA 1
ATOM 2864 C C . GLN A 1 360 ? 4.391 19.922 13.828 1 91.5 360 GLN A C 1
ATOM 2866 O O . GLN A 1 360 ? 5.215 20.016 12.914 1 91.5 360 GLN A O 1
ATOM 2871 N N . ARG A 1 361 ? 4.668 19.562 15.062 1 91.56 361 ARG A N 1
ATOM 2872 C CA . ARG A 1 361 ? 6.059 19.266 15.383 1 91.56 361 ARG A CA 1
ATOM 2873 C C . ARG A 1 361 ? 6.562 18.078 14.586 1 91.56 361 ARG A C 1
ATOM 2875 O O . ARG A 1 361 ? 7.691 18.078 14.094 1 91.56 361 ARG A O 1
ATOM 2882 N N . SER A 1 362 ? 5.773 17.031 14.516 1 91.12 362 SER A N 1
ATOM 2883 C CA . SER A 1 362 ? 6.148 15.852 13.75 1 91.12 362 SER A CA 1
ATOM 2884 C C . SER A 1 362 ? 6.352 16.188 12.273 1 91.12 362 SER A C 1
ATOM 2886 O O . SER A 1 362 ? 7.285 15.695 11.641 1 91.12 362 SER A O 1
ATOM 2888 N N . ASN A 1 363 ? 5.496 17.016 11.711 1 94.56 363 ASN A N 1
ATOM 2889 C CA . ASN A 1 363 ? 5.656 17.453 10.328 1 94.56 363 ASN A CA 1
ATOM 2890 C C . ASN A 1 363 ? 6.996 18.156 10.117 1 94.56 363 ASN A C 1
ATOM 2892 O O . ASN A 1 363 ? 7.688 17.891 9.133 1 94.56 363 ASN A O 1
ATOM 2896 N N . MET A 1 364 ? 7.332 18.953 11.055 1 96.38 364 MET A N 1
ATOM 2897 C CA . MET A 1 364 ? 8.555 19.734 10.898 1 96.38 364 MET A CA 1
ATOM 2898 C C . MET A 1 364 ? 9.789 18.875 11.109 1 96.38 364 MET A C 1
ATOM 2900 O O . MET A 1 364 ? 10.844 19.141 10.531 1 96.38 364 MET A O 1
ATOM 2904 N N . LYS A 1 365 ? 9.641 17.875 11.93 1 95.31 365 LYS A N 1
ATOM 2905 C CA . LYS A 1 365 ? 10.75 16.922 12.062 1 95.31 365 LYS A CA 1
ATOM 2906 C C . LYS A 1 365 ? 11.039 16.234 10.734 1 95.31 365 LYS A C 1
ATOM 2908 O O . LYS A 1 365 ? 12.195 15.953 10.414 1 95.31 365 LYS A O 1
ATOM 2913 N N . VAL A 1 366 ? 10.039 15.953 10.008 1 94.81 366 VAL A N 1
ATOM 2914 C CA . VAL A 1 366 ? 10.211 15.359 8.688 1 94.81 366 VAL A CA 1
ATOM 2915 C C . VAL A 1 366 ? 10.875 16.359 7.75 1 94.81 366 VAL A C 1
ATOM 2917 O O . VAL A 1 366 ? 11.758 16 6.965 1 94.81 366 VAL A O 1
ATOM 2920 N N . VAL A 1 367 ? 10.477 17.609 7.84 1 97.81 367 VAL A N 1
ATOM 2921 C CA . VAL A 1 367 ? 11.062 18.672 7.047 1 97.81 367 VAL A CA 1
ATOM 2922 C C . VAL A 1 367 ? 12.57 18.75 7.309 1 97.81 367 VAL A C 1
ATOM 2924 O O . VAL A 1 367 ? 13.367 18.828 6.375 1 97.81 367 VAL A O 1
ATOM 2927 N N . GLU A 1 368 ? 12.914 18.672 8.555 1 97.38 368 GLU A N 1
ATOM 2928 C CA . GLU A 1 368 ? 14.328 18.719 8.922 1 97.38 368 GLU A CA 1
ATOM 2929 C C . GLU A 1 368 ? 15.062 17.469 8.438 1 97.38 368 GLU A C 1
ATOM 2931 O O . GLU A 1 368 ? 16.172 17.562 7.902 1 97.38 368 GLU A O 1
ATOM 2936 N N . LYS A 1 369 ? 14.43 16.406 8.633 1 94.62 369 LYS A N 1
ATOM 2937 C CA . LYS A 1 369 ? 15.039 15.141 8.211 1 94.62 369 LYS A CA 1
ATOM 2938 C C . LYS A 1 369 ? 15.359 15.164 6.723 1 94.62 369 LYS A C 1
ATOM 2940 O O . LYS A 1 369 ? 16.422 14.703 6.305 1 94.62 369 LYS A O 1
ATOM 2945 N N . ASN A 1 370 ? 14.453 15.711 5.926 1 95.5 370 ASN A N 1
ATOM 2946 C CA . ASN A 1 370 ? 14.617 15.727 4.477 1 95.5 370 ASN A CA 1
ATOM 2947 C C . ASN A 1 370 ? 15.445 16.922 4.016 1 95.5 370 ASN A C 1
ATOM 2949 O O . ASN A 1 370 ? 15.781 17.031 2.836 1 95.5 370 ASN A O 1
ATOM 2953 N N . GLY A 1 371 ? 15.703 17.891 4.871 1 97.38 371 GLY A N 1
ATOM 2954 C CA . GLY A 1 371 ? 16.766 18.875 4.684 1 97.38 371 GLY A CA 1
ATOM 2955 C C . GLY A 1 371 ? 16.281 20.141 4.012 1 97.38 371 GLY A C 1
ATOM 2956 O O . GLY A 1 371 ? 17.078 20.938 3.504 1 97.38 371 GLY A O 1
ATOM 2957 N N . TYR A 1 372 ? 14.93 20.344 3.963 1 98.25 372 TYR A N 1
ATOM 2958 C CA . TYR A 1 372 ? 14.477 21.516 3.238 1 98.25 372 TYR A CA 1
ATOM 2959 C C . TYR A 1 372 ? 13.906 22.562 4.195 1 98.25 372 TYR A C 1
ATOM 2961 O O . TYR A 1 372 ? 13.172 23.469 3.773 1 98.25 372 TYR A O 1
ATOM 2969 N N . GLY A 1 373 ? 14.242 22.453 5.453 1 98.62 373 GLY A N 1
ATOM 2970 C CA . GLY A 1 373 ? 13.766 23.453 6.391 1 98.62 373 GLY A CA 1
ATOM 2971 C C . GLY A 1 373 ? 14.32 23.281 7.793 1 98.62 373 GLY A C 1
ATOM 2972 O O . GLY A 1 373 ? 15.156 22.406 8.023 1 98.62 373 GLY A O 1
ATOM 2973 N N . LYS A 1 374 ? 13.859 24.188 8.672 1 98.56 374 LYS A N 1
ATOM 2974 C CA . LYS A 1 374 ? 14.305 24.188 10.062 1 98.56 374 LYS A CA 1
ATOM 2975 C C . LYS A 1 374 ? 13.117 24.266 11.016 1 98.56 374 LYS A C 1
ATOM 2977 O O . LYS A 1 374 ? 12.148 24.984 10.758 1 98.56 374 LYS A O 1
ATOM 2982 N N . LEU A 1 375 ? 13.258 23.5 12.055 1 98.19 375 LEU A N 1
ATOM 2983 C CA . LEU A 1 375 ? 12.289 23.516 13.148 1 98.19 375 LEU A CA 1
ATOM 2984 C C . LEU A 1 375 ? 12.789 24.359 14.305 1 98.19 375 LEU A C 1
ATOM 2986 O O . LEU A 1 375 ? 13.93 24.203 14.75 1 98.19 375 LEU A O 1
ATOM 2990 N N . ILE A 1 376 ? 12 25.344 14.734 1 97.38 376 ILE A N 1
ATOM 2991 C CA . ILE A 1 376 ? 12.227 26.078 15.977 1 97.38 376 ILE A CA 1
ATOM 2992 C C . ILE A 1 376 ? 11.062 25.844 16.938 1 97.38 376 ILE A C 1
ATOM 2994 O O . ILE A 1 376 ? 9.938 26.281 16.672 1 97.38 376 ILE A O 1
ATOM 2998 N N . THR A 1 377 ? 11.359 25.188 18 1 93.06 377 THR A N 1
ATOM 2999 C CA . THR A 1 377 ? 10.281 25 18.969 1 93.06 377 THR A CA 1
ATOM 3000 C C . THR A 1 377 ? 9.891 26.328 19.609 1 93.06 377 THR A C 1
ATOM 3002 O O . THR A 1 377 ? 10.703 27.25 19.703 1 93.06 377 THR A O 1
ATOM 3005 N N . TYR A 1 378 ? 8.711 26.328 20.016 1 90.75 378 TYR A N 1
ATOM 3006 C CA . TYR A 1 378 ? 8.203 27.562 20.625 1 90.75 378 TYR A CA 1
ATOM 3007 C C . TYR A 1 378 ? 9.078 27.984 21.797 1 90.75 378 TYR A C 1
ATOM 3009 O O . TYR A 1 378 ? 9.375 29.172 21.969 1 90.75 378 TYR A O 1
ATOM 3017 N N . ASN A 1 379 ? 9.516 27.016 22.531 1 89.62 379 ASN A N 1
ATOM 3018 C CA . ASN A 1 379 ? 10.305 27.297 23.719 1 89.62 379 ASN A CA 1
ATOM 3019 C C . ASN A 1 379 ? 11.703 27.797 23.359 1 89.62 379 ASN A C 1
ATOM 3021 O O . ASN A 1 379 ? 12.312 28.562 24.109 1 89.62 379 ASN A O 1
ATOM 3025 N N . GLU A 1 380 ? 12.133 27.469 22.234 1 93.94 380 GLU A N 1
ATOM 3026 C CA . GLU A 1 380 ? 13.477 27.828 21.812 1 93.94 380 GLU A CA 1
ATOM 3027 C C . GLU A 1 380 ? 13.453 29.078 20.906 1 93.94 380 GLU A C 1
ATOM 3029 O O . GLU A 1 380 ? 14.508 29.562 20.484 1 93.94 380 GLU A O 1
ATOM 3034 N N . LEU A 1 381 ? 12.312 29.594 20.703 1 95.62 381 LEU A N 1
ATOM 3035 C CA . LEU A 1 381 ? 12.172 30.75 19.812 1 95.62 381 LEU A CA 1
ATOM 3036 C C . LEU A 1 381 ? 12.695 32.031 20.484 1 95.62 381 LEU A C 1
ATOM 3038 O O . LEU A 1 381 ? 12.172 32.438 21.516 1 95.62 381 LEU A O 1
ATOM 3042 N N . THR A 1 382 ? 13.75 32.5 20.031 1 97 382 THR A N 1
ATOM 3043 C CA . THR A 1 382 ? 14.359 33.781 20.391 1 97 382 THR A CA 1
ATOM 3044 C C . THR A 1 382 ? 14.711 34.594 19.141 1 97 382 THR A C 1
ATOM 3046 O O . THR A 1 382 ? 14.648 34.062 18.016 1 97 382 THR A O 1
ATOM 3049 N N . GLU A 1 383 ? 14.992 35.844 19.406 1 97.88 383 GLU A N 1
ATOM 3050 C CA . GLU A 1 383 ? 15.43 36.656 18.297 1 97.88 383 GLU A CA 1
ATOM 3051 C C . GLU A 1 383 ? 16.656 36.062 17.609 1 97.88 383 GLU A C 1
ATOM 3053 O O . GLU A 1 383 ? 16.734 36.031 16.375 1 97.88 383 GLU A O 1
ATOM 3058 N N . GLU A 1 384 ? 17.516 35.469 18.391 1 98.12 384 GLU A N 1
ATOM 3059 C CA . GLU A 1 384 ? 18.75 34.875 17.859 1 98.12 384 GLU A CA 1
ATOM 3060 C C . GLU A 1 384 ? 18.469 33.594 17.094 1 98.12 384 GLU A C 1
ATOM 3062 O O . GLU A 1 384 ? 18.938 33.438 15.961 1 98.12 384 GLU A O 1
ATOM 3067 N N . SER A 1 385 ? 17.719 32.719 17.688 1 98.06 385 SER A N 1
ATOM 3068 C CA . SER A 1 385 ? 17.453 31.453 17.016 1 98.06 385 SER A CA 1
ATOM 3069 C C . SER A 1 385 ? 16.672 31.656 15.727 1 98.06 385 SER A C 1
ATOM 3071 O O . SER A 1 385 ? 16.938 31.016 14.719 1 98.06 385 SER A O 1
ATOM 3073 N N . PHE A 1 386 ? 15.727 32.562 15.789 1 98.44 386 PHE A N 1
ATOM 3074 C CA . PHE A 1 386 ? 14.93 32.875 14.609 1 98.44 386 PHE A CA 1
ATOM 3075 C C . PHE A 1 386 ? 15.781 33.531 13.531 1 98.44 386 PHE A C 1
ATOM 3077 O O . PHE A 1 386 ? 15.734 33.125 12.359 1 98.44 386 PHE A O 1
ATOM 3084 N N . GLY A 1 387 ? 16.578 34.5 13.938 1 98.38 387 GLY A N 1
ATOM 3085 C CA . GLY A 1 387 ? 17.453 35.188 12.992 1 98.38 387 GLY A CA 1
ATOM 3086 C C . GLY A 1 387 ? 18.453 34.25 12.328 1 98.38 387 GLY A C 1
ATOM 3087 O O . GLY A 1 387 ? 18.656 34.312 11.117 1 98.38 387 GLY A O 1
ATOM 3088 N N . ASN A 1 388 ? 19.031 33.344 13.094 1 98.38 388 ASN A N 1
ATOM 3089 C CA . ASN A 1 388 ? 19.984 32.375 12.57 1 98.38 388 ASN A CA 1
ATOM 3090 C C . ASN A 1 388 ? 19.328 31.438 11.57 1 98.38 388 ASN A C 1
ATOM 3092 O O . ASN A 1 388 ? 19.922 31.094 10.547 1 98.38 388 ASN A O 1
ATOM 3096 N N . ALA A 1 389 ? 18.125 31 11.898 1 98.5 389 ALA A N 1
ATOM 3097 C CA . ALA A 1 389 ? 17.406 30.094 11.016 1 98.5 389 ALA A CA 1
ATOM 3098 C C . ALA A 1 389 ? 17.094 30.75 9.68 1 98.5 389 ALA A C 1
ATOM 3100 O O . ALA A 1 389 ? 17.312 30.141 8.617 1 98.5 389 ALA A O 1
ATOM 3101 N N . VAL A 1 390 ? 16.594 31.984 9.742 1 98.62 390 VAL A N 1
ATOM 3102 C CA . VAL A 1 390 ? 16.234 32.688 8.516 1 98.62 390 VAL A CA 1
ATOM 3103 C C . VAL A 1 390 ? 17.469 32.906 7.652 1 98.62 390 VAL A C 1
ATOM 3105 O O . VAL A 1 390 ? 17.453 32.625 6.449 1 98.62 390 VAL A O 1
ATOM 3108 N N . GLU A 1 391 ? 18.516 33.344 8.266 1 97.94 391 GLU A N 1
ATOM 3109 C CA . GLU A 1 391 ? 19.75 33.562 7.535 1 97.94 391 GLU A CA 1
ATOM 3110 C C . GLU A 1 391 ? 20.266 32.281 6.895 1 97.94 391 GLU A C 1
ATOM 3112 O O . GLU A 1 391 ? 20.641 32.281 5.719 1 97.94 391 GLU A O 1
ATOM 3117 N N . GLU A 1 392 ? 20.266 31.234 7.633 1 98.31 392 GLU A N 1
ATOM 3118 C CA . GLU A 1 392 ? 20.781 29.969 7.141 1 98.31 392 GLU A CA 1
ATOM 3119 C C . GLU A 1 392 ? 19.953 29.453 5.965 1 98.31 392 GLU A C 1
ATOM 3121 O O . GLU A 1 392 ? 20.516 29.047 4.938 1 98.31 392 GLU A O 1
ATOM 3126 N N . VAL A 1 393 ? 18.656 29.453 6.098 1 98.5 393 VAL A N 1
ATOM 3127 C CA . VAL A 1 393 ? 17.781 28.859 5.098 1 98.5 393 VAL A CA 1
ATOM 3128 C C . VAL A 1 393 ? 17.828 29.672 3.812 1 98.5 393 VAL A C 1
ATOM 3130 O O . VAL A 1 393 ? 17.766 29.125 2.713 1 98.5 393 VAL A O 1
ATOM 3133 N N . ILE A 1 394 ? 17.984 30.969 3.908 1 97.06 394 ILE A N 1
ATOM 3134 C CA . ILE A 1 394 ? 17.938 31.844 2.738 1 97.06 394 ILE A CA 1
ATOM 3135 C C . ILE A 1 394 ? 19.281 31.828 2.023 1 97.06 394 ILE A C 1
ATOM 3137 O O . ILE A 1 394 ? 19.344 31.922 0.795 1 97.06 394 ILE A O 1
ATOM 3141 N N . THR A 1 395 ? 20.359 31.594 2.748 1 97 395 THR A N 1
ATOM 3142 C CA . THR A 1 395 ? 21.672 31.75 2.156 1 97 395 THR A CA 1
ATOM 3143 C C . THR A 1 395 ? 22.25 30.406 1.726 1 97 395 THR A C 1
ATOM 3145 O O . THR A 1 395 ? 23.047 30.328 0.791 1 97 395 THR A O 1
ATOM 3148 N N . ASN A 1 396 ? 21.938 29.359 2.436 1 98.06 396 ASN A N 1
ATOM 3149 C CA . ASN A 1 396 ? 22.422 28.031 2.098 1 98.06 396 ASN A CA 1
ATOM 3150 C C . ASN A 1 396 ? 21.578 27.391 0.991 1 98.06 396 ASN A C 1
ATOM 3152 O O . ASN A 1 396 ? 20.438 27.016 1.214 1 98.06 396 ASN A O 1
ATOM 3156 N N . PRO A 1 397 ? 22.125 27.188 -0.15 1 97.75 397 PRO A N 1
ATOM 3157 C CA . PRO A 1 397 ? 21.344 26.703 -1.296 1 97.75 397 PRO A CA 1
ATOM 3158 C C . PRO A 1 397 ? 20.828 25.281 -1.096 1 97.75 397 PRO A C 1
ATOM 3160 O O . PRO A 1 397 ? 19.922 24.844 -1.818 1 97.75 397 PRO A O 1
ATOM 3163 N N . THR A 1 398 ? 21.359 24.594 -0.135 1 98.25 398 THR A N 1
ATOM 3164 C CA . THR A 1 398 ? 20.969 23.203 0.098 1 98.25 398 THR A CA 1
ATOM 3165 C C . THR A 1 398 ? 19.484 23.109 0.417 1 98.25 398 THR A C 1
ATOM 3167 O O . THR A 1 398 ? 18.812 22.156 0.024 1 98.25 398 THR A O 1
ATOM 3170 N N . PHE A 1 399 ? 18.984 24.094 1.1 1 98.62 399 PHE A N 1
ATOM 3171 C CA . PHE A 1 399 ? 17.578 24.062 1.479 1 98.62 399 PHE A CA 1
ATOM 3172 C C . PHE A 1 399 ? 16.688 24.172 0.247 1 98.62 399 PHE A C 1
ATOM 3174 O O . PHE A 1 399 ? 15.711 23.422 0.113 1 98.62 399 PHE A O 1
ATOM 3181 N N . LYS A 1 400 ? 17.047 25.047 -0.641 1 98.31 400 LYS A N 1
ATOM 3182 C CA . LYS A 1 400 ? 16.281 25.188 -1.882 1 98.31 400 LYS A CA 1
ATOM 3183 C C . LYS A 1 400 ? 16.422 23.938 -2.748 1 98.31 400 LYS A C 1
ATOM 3185 O O . LYS A 1 400 ? 15.438 23.438 -3.299 1 98.31 400 LYS A O 1
ATOM 3190 N N . ASP A 1 401 ? 17.641 23.469 -2.82 1 98.25 401 ASP A N 1
ATOM 3191 C CA . ASP A 1 401 ? 17.906 22.266 -3.623 1 98.25 401 ASP A CA 1
ATOM 3192 C C . ASP A 1 401 ? 17.078 21.094 -3.123 1 98.25 401 ASP A C 1
ATOM 3194 O O . ASP A 1 401 ? 16.438 20.391 -3.916 1 98.25 401 ASP A O 1
ATOM 3198 N N . LYS A 1 402 ? 17.031 20.891 -1.829 1 98.06 402 LYS A N 1
ATOM 3199 C CA . LYS A 1 402 ? 16.281 19.781 -1.235 1 98.06 402 LYS A CA 1
ATOM 3200 C C . LYS A 1 402 ? 14.781 19.984 -1.376 1 98.06 402 LYS A C 1
ATOM 3202 O O . LYS A 1 402 ? 14.031 19.016 -1.551 1 98.06 402 LYS A O 1
ATOM 3207 N N . SER A 1 403 ? 14.359 21.203 -1.286 1 98.44 403 SER A N 1
ATOM 3208 C CA . SER A 1 403 ? 12.938 21.469 -1.477 1 98.44 403 SER A CA 1
ATOM 3209 C C . SER A 1 403 ? 12.492 21.125 -2.898 1 98.44 403 SER A C 1
ATOM 3211 O O . SER A 1 403 ? 11.391 20.625 -3.111 1 98.44 403 SER A O 1
ATOM 3213 N N . MET A 1 404 ? 13.367 21.359 -3.836 1 98.12 404 MET A N 1
ATOM 3214 C CA . MET A 1 404 ? 13.055 21.047 -5.23 1 98.12 404 MET A CA 1
ATOM 3215 C C . MET A 1 404 ? 13.008 19.547 -5.465 1 98.12 404 MET A C 1
ATOM 3217 O O . MET A 1 404 ? 12.172 19.062 -6.234 1 98.12 404 MET A O 1
ATOM 3221 N N . ILE A 1 405 ? 13.875 18.875 -4.82 1 97.06 405 ILE A N 1
ATOM 3222 C CA . ILE A 1 405 ? 13.852 17.406 -4.902 1 97.06 405 ILE A CA 1
ATOM 3223 C C . ILE A 1 405 ? 12.539 16.891 -4.328 1 97.06 405 ILE A C 1
ATOM 3225 O O . ILE A 1 405 ? 11.875 16.047 -4.945 1 97.06 405 ILE A O 1
ATOM 3229 N N . GLN A 1 406 ? 12.141 17.422 -3.184 1 97.25 406 GLN A N 1
ATOM 3230 C CA . GLN A 1 406 ? 10.898 16.984 -2.561 1 97.25 406 GLN A CA 1
ATOM 3231 C C . GLN A 1 406 ? 9.695 17.328 -3.439 1 97.25 406 GLN A C 1
ATOM 3233 O O . GLN A 1 406 ? 8.727 16.562 -3.492 1 97.25 406 GLN A O 1
ATOM 3238 N N . SER A 1 407 ? 9.773 18.469 -4.051 1 98.19 407 SER A N 1
ATOM 3239 C CA . SER A 1 407 ? 8.703 18.875 -4.961 1 98.19 407 SER A CA 1
ATOM 3240 C C . SER A 1 407 ? 8.562 17.891 -6.117 1 98.19 407 SER A C 1
ATOM 3242 O O . SER A 1 407 ? 7.449 17.484 -6.461 1 98.19 407 SER A O 1
ATOM 3244 N N . GLN A 1 408 ? 9.656 17.516 -6.668 1 97.5 408 GLN A N 1
ATOM 3245 C CA . GLN A 1 408 ? 9.648 16.547 -7.766 1 97.5 408 GLN A CA 1
ATOM 3246 C C . GLN A 1 408 ? 9.039 15.219 -7.332 1 97.5 408 GLN A C 1
ATOM 3248 O O . GLN A 1 408 ? 8.188 14.664 -8.031 1 97.5 408 GLN A O 1
ATOM 3253 N N . VAL A 1 409 ? 9.453 14.734 -6.223 1 96.62 409 VAL A N 1
ATOM 3254 C CA . VAL A 1 409 ? 8.953 13.477 -5.688 1 96.62 409 VAL A CA 1
ATOM 3255 C C . VAL A 1 409 ? 7.449 13.578 -5.445 1 96.62 409 VAL A C 1
ATOM 3257 O O . VAL A 1 409 ? 6.699 12.656 -5.777 1 96.62 409 VAL A O 1
ATOM 3260 N N . TYR A 1 410 ? 7.039 14.68 -4.891 1 97.31 410 TYR A N 1
ATOM 3261 C CA . TYR A 1 410 ? 5.641 14.898 -4.535 1 97.31 410 TYR A CA 1
ATOM 3262 C C . TYR A 1 410 ? 4.77 14.992 -5.781 1 97.31 410 TYR A C 1
ATOM 3264 O O . TYR A 1 410 ? 3.641 14.5 -5.797 1 97.31 410 TYR A O 1
ATOM 3272 N N . ARG A 1 411 ? 5.285 15.562 -6.82 1 97.25 411 ARG A N 1
ATOM 3273 C CA . ARG A 1 411 ? 4.5 15.836 -8.016 1 97.25 411 ARG A CA 1
ATOM 3274 C C . ARG A 1 411 ? 4.535 14.656 -8.984 1 97.25 411 ARG A C 1
ATOM 3276 O O . ARG A 1 411 ? 3.664 14.523 -9.844 1 97.25 411 ARG A O 1
ATOM 3283 N N . ASP A 1 412 ? 5.531 13.82 -8.844 1 97.5 412 ASP A N 1
ATOM 3284 C CA . ASP A 1 412 ? 5.664 12.664 -9.727 1 97.5 412 ASP A CA 1
ATOM 3285 C C . ASP A 1 412 ? 4.73 11.531 -9.297 1 97.5 412 ASP A C 1
ATOM 3287 O O . ASP A 1 412 ? 5.156 10.586 -8.625 1 97.5 412 ASP A O 1
ATOM 3291 N N . GLN A 1 413 ? 3.486 11.617 -9.695 1 96.06 413 GLN A N 1
ATOM 3292 C CA . GLN A 1 413 ? 2.447 10.633 -9.406 1 96.06 413 GLN A CA 1
ATOM 3293 C C . GLN A 1 413 ? 1.726 10.203 -10.68 1 96.06 413 GLN A C 1
ATOM 3295 O O . GLN A 1 413 ? 1.559 11.008 -11.609 1 96.06 413 GLN A O 1
ATOM 3300 N N . PRO A 1 414 ? 1.338 8.938 -10.727 1 95 414 PRO A N 1
ATOM 3301 C CA . PRO A 1 414 ? 0.659 8.477 -11.938 1 95 414 PRO A CA 1
ATOM 3302 C C . PRO A 1 414 ? -0.713 9.117 -12.125 1 95 414 PRO A C 1
ATOM 3304 O O . PRO A 1 414 ? -1.224 9.172 -13.25 1 95 414 PRO A O 1
ATOM 3307 N N . MET A 1 415 ? -1.324 9.578 -11.047 1 95.69 415 MET A N 1
ATOM 3308 C CA . MET A 1 415 ? -2.633 10.219 -11.031 1 95.69 415 MET A CA 1
ATOM 3309 C C . MET A 1 415 ? -2.67 11.352 -10.016 1 95.69 415 MET A C 1
ATOM 3311 O O . MET A 1 415 ? -2.109 11.234 -8.922 1 95.69 415 MET A O 1
ATOM 3315 N N . LYS A 1 416 ? -3.359 12.438 -10.383 1 96.44 416 LYS A N 1
ATOM 3316 C CA . LYS A 1 416 ? -3.529 13.508 -9.398 1 96.44 416 LYS A CA 1
ATOM 3317 C C . LYS A 1 416 ? -4.332 13.023 -8.195 1 96.44 416 LYS A C 1
ATOM 3319 O O . LYS A 1 416 ? -5.246 12.211 -8.336 1 96.44 416 LYS A O 1
ATOM 3324 N N . PRO A 1 417 ? -4.004 13.562 -7.027 1 97.31 417 PRO A N 1
ATOM 3325 C CA . PRO A 1 417 ? -4.676 13.102 -5.812 1 97.31 417 PRO A CA 1
ATOM 3326 C C . PRO A 1 417 ? -6.195 13.195 -5.902 1 97.31 417 PRO A C 1
ATOM 3328 O O . PRO A 1 417 ? -6.902 12.281 -5.488 1 97.31 417 PRO A O 1
ATOM 3331 N N . LEU A 1 418 ? -6.691 14.273 -6.469 1 97.81 418 LEU A N 1
ATOM 3332 C CA . LEU A 1 418 ? -8.133 14.477 -6.574 1 97.81 418 LEU A CA 1
ATOM 3333 C C . LEU A 1 418 ? -8.758 13.422 -7.48 1 97.81 418 LEU A C 1
ATOM 3335 O O . LEU A 1 418 ? -9.781 12.82 -7.125 1 97.81 418 LEU A O 1
ATOM 3339 N N . ASP A 1 419 ? -8.172 13.164 -8.617 1 97.94 419 ASP A N 1
ATOM 3340 C CA . ASP A 1 419 ? -8.664 12.141 -9.531 1 97.94 419 ASP A CA 1
ATOM 3341 C C . ASP A 1 419 ? -8.594 10.75 -8.891 1 97.94 419 ASP A C 1
ATOM 3343 O O . ASP A 1 419 ? -9.492 9.93 -9.086 1 97.94 419 ASP A O 1
ATOM 3347 N N . ARG A 1 420 ? -7.547 10.508 -8.188 1 97.75 420 ARG A N 1
ATOM 3348 C CA . ARG A 1 420 ? -7.371 9.234 -7.5 1 97.75 420 ARG A CA 1
ATOM 3349 C C . ARG A 1 420 ? -8.469 9.016 -6.461 1 97.75 420 ARG A C 1
ATOM 3351 O O . ARG A 1 420 ? -9.031 7.926 -6.363 1 97.75 420 ARG A O 1
ATOM 3358 N N . ALA A 1 421 ? -8.75 10.055 -5.676 1 98.19 421 ALA A N 1
ATOM 3359 C CA . ALA A 1 421 ? -9.812 9.977 -4.676 1 98.19 421 ALA A CA 1
ATOM 3360 C C . ALA A 1 421 ? -11.148 9.633 -5.324 1 98.19 421 ALA A C 1
ATOM 3362 O O . ALA A 1 421 ? -11.844 8.711 -4.883 1 98.19 421 ALA A O 1
ATOM 3363 N N . VAL A 1 422 ? -11.461 10.352 -6.359 1 98.38 422 VAL A N 1
ATOM 3364 C CA . VAL A 1 422 ? -12.734 10.148 -7.035 1 98.38 422 VAL A CA 1
ATOM 3365 C C . VAL A 1 422 ? -12.797 8.742 -7.617 1 98.38 422 VAL A C 1
ATOM 3367 O O . VAL A 1 422 ? -13.82 8.055 -7.496 1 98.38 422 VAL A O 1
ATOM 3370 N N . TYR A 1 423 ? -11.742 8.289 -8.234 1 98.25 423 TYR A N 1
ATOM 3371 C CA . TYR A 1 423 ? -11.703 6.953 -8.812 1 98.25 423 TYR A CA 1
ATOM 3372 C C . TYR A 1 423 ? -12.039 5.902 -7.762 1 98.25 423 TYR A C 1
ATOM 3374 O O . TYR A 1 423 ? -12.867 5.016 -8.008 1 98.25 423 TYR A O 1
ATOM 3382 N N . TRP A 1 424 ? -11.43 5.977 -6.645 1 98 424 TRP A N 1
ATOM 3383 C CA . TRP A 1 424 ? -11.562 4.922 -5.645 1 98 424 TRP A CA 1
ATOM 3384 C C . TRP A 1 424 ? -12.922 5.008 -4.949 1 98 424 TRP A C 1
ATOM 3386 O O . TRP A 1 424 ? -13.484 3.988 -4.547 1 98 424 TRP A O 1
ATOM 3396 N N . ILE A 1 425 ? -13.414 6.23 -4.785 1 98.44 425 ILE A N 1
ATOM 3397 C CA . ILE A 1 425 ? -14.773 6.363 -4.281 1 98.44 425 ILE A CA 1
ATOM 3398 C C . ILE A 1 425 ? -15.75 5.668 -5.23 1 98.44 425 ILE A C 1
ATOM 3400 O O . ILE A 1 425 ? -16.594 4.883 -4.797 1 98.44 425 ILE A O 1
ATOM 3404 N N . GLU A 1 426 ? -15.625 5.941 -6.504 1 98.31 426 GLU A N 1
ATOM 3405 C CA . GLU A 1 426 ? -16.469 5.305 -7.508 1 98.31 426 GLU A CA 1
ATOM 3406 C C . GLU A 1 426 ? -16.234 3.797 -7.551 1 98.31 426 GLU A C 1
ATOM 3408 O O . GLU A 1 426 ? -17.156 3.029 -7.828 1 98.31 426 GLU A O 1
ATOM 3413 N N . TYR A 1 427 ? -15 3.389 -7.328 1 97.88 427 TYR A N 1
ATOM 3414 C CA . TYR A 1 427 ? -14.672 1.97 -7.254 1 97.88 427 TYR A CA 1
ATOM 3415 C C . TYR A 1 427 ? -15.531 1.265 -6.211 1 97.88 427 TYR A C 1
ATOM 3417 O O . TYR A 1 427 ? -16 0.151 -6.438 1 97.88 427 TYR A O 1
ATOM 3425 N N . VAL A 1 428 ? -15.695 1.907 -5.012 1 97.88 428 VAL A N 1
ATOM 3426 C CA . VAL A 1 428 ? -16.5 1.336 -3.938 1 97.88 428 VAL A CA 1
ATOM 3427 C C . VAL A 1 428 ? -17.938 1.135 -4.418 1 97.88 428 VAL A C 1
ATOM 3429 O O . VAL A 1 428 ? -18.562 0.111 -4.125 1 97.88 428 VAL A O 1
ATOM 3432 N N . ILE A 1 429 ? -18.422 2.066 -5.195 1 96.69 429 ILE A N 1
ATOM 3433 C CA . ILE A 1 429 ? -19.781 1.981 -5.727 1 96.69 429 ILE A CA 1
ATOM 3434 C C . ILE A 1 429 ? -19.859 0.891 -6.793 1 96.69 429 ILE A C 1
ATOM 3436 O O . ILE A 1 429 ? -20.734 0.022 -6.742 1 96.69 429 ILE A O 1
ATOM 3440 N N . ARG A 1 430 ? -18.859 0.846 -7.699 1 96.06 430 ARG A N 1
ATOM 3441 C CA . ARG A 1 430 ? -18.859 -0.091 -8.82 1 96.06 430 ARG A CA 1
ATOM 3442 C C . ARG A 1 430 ? -18.688 -1.524 -8.328 1 96.06 430 ARG A C 1
ATOM 3444 O O . ARG A 1 430 ? -19.172 -2.465 -8.961 1 96.06 430 ARG A O 1
ATOM 3451 N N . ASN A 1 431 ? -18 -1.673 -7.215 1 96.06 431 ASN A N 1
ATOM 3452 C CA . ASN A 1 431 ? -17.672 -3.01 -6.734 1 96.06 431 ASN A CA 1
ATOM 3453 C C . ASN A 1 431 ? -18.422 -3.344 -5.449 1 96.06 431 ASN A C 1
ATOM 3455 O O . ASN A 1 431 ? -17.891 -4.066 -4.594 1 96.06 431 ASN A O 1
ATOM 3459 N N . ASP A 1 432 ? -19.531 -2.781 -5.262 1 93.5 432 ASP A N 1
ATOM 3460 C CA . ASP A 1 432 ? -20.516 -3.139 -4.234 1 93.5 432 ASP A CA 1
ATOM 3461 C C . ASP A 1 432 ? -19.875 -3.176 -2.852 1 93.5 432 ASP A C 1
ATOM 3463 O O . ASP A 1 432 ? -19.922 -4.191 -2.158 1 93.5 432 ASP A O 1
ATOM 3467 N N . GLY A 1 433 ? -19.156 -2.055 -2.508 1 93.19 433 GLY A N 1
ATOM 3468 C CA . GLY A 1 433 ? -18.609 -1.926 -1.17 1 93.19 433 GLY A CA 1
ATOM 3469 C C . GLY A 1 433 ? -17.141 -2.318 -1.09 1 93.19 433 GLY A C 1
ATOM 3470 O O . GLY A 1 433 ? -16.531 -2.26 -0.018 1 93.19 433 GLY A O 1
ATOM 3471 N N . ALA A 1 434 ? -16.531 -2.879 -2.162 1 91.75 434 ALA A N 1
ATOM 3472 C CA . ALA A 1 434 ? -15.109 -3.139 -2.303 1 91.75 434 ALA A CA 1
ATOM 3473 C C . ALA A 1 434 ? -14.617 -4.102 -1.225 1 91.75 434 ALA A C 1
ATOM 3475 O O . ALA A 1 434 ? -13.609 -3.84 -0.567 1 91.75 434 ALA A O 1
ATOM 3476 N N . LYS A 1 435 ? -15.289 -5.16 -1.04 1 89.25 435 LYS A N 1
ATOM 3477 C CA . LYS A 1 435 ? -14.938 -6.102 0.022 1 89.25 435 LYS A CA 1
ATOM 3478 C C . LYS A 1 435 ? -13.578 -6.734 -0.228 1 89.25 435 LYS A C 1
ATOM 3480 O O . LYS A 1 435 ? -12.891 -7.141 0.714 1 89.25 435 LYS A O 1
ATOM 3485 N N . TYR A 1 436 ? -13.133 -6.703 -1.429 1 88.38 436 TYR A N 1
ATOM 3486 C CA . TYR A 1 436 ? -11.906 -7.406 -1.793 1 88.38 436 TYR A CA 1
ATOM 3487 C C . TYR A 1 436 ? -10.68 -6.547 -1.515 1 88.38 436 TYR A C 1
ATOM 3489 O O . TYR A 1 436 ? -9.547 -7.004 -1.679 1 88.38 436 TYR A O 1
ATOM 3497 N N . LEU A 1 437 ? -10.867 -5.316 -0.994 1 90.81 437 LEU A N 1
ATOM 3498 C CA . LEU A 1 437 ? -9.75 -4.457 -0.607 1 90.81 437 LEU A CA 1
ATOM 3499 C C . LEU A 1 437 ? -9.383 -4.668 0.859 1 90.81 437 LEU A C 1
ATOM 3501 O O . LEU A 1 437 ? -8.406 -4.098 1.348 1 90.81 437 LEU A O 1
ATOM 3505 N N . LYS A 1 438 ? -10.125 -5.57 1.504 1 86.81 438 LYS A N 1
ATOM 3506 C CA . LYS A 1 438 ? -9.945 -5.754 2.941 1 86.81 438 LYS A CA 1
ATOM 3507 C C . LYS A 1 438 ? -9.242 -7.078 3.242 1 86.81 438 LYS A C 1
ATOM 3509 O O . LYS A 1 438 ? -9.367 -8.039 2.479 1 86.81 438 LYS A O 1
ATOM 3514 N N . SER A 1 439 ? -8.477 -7.027 4.316 1 81.88 439 SER A N 1
ATOM 3515 C CA . SER A 1 439 ? -7.855 -8.258 4.797 1 81.88 439 SER A CA 1
ATOM 3516 C C . SER A 1 439 ? -8.773 -8.992 5.77 1 81.88 439 SER A C 1
ATOM 3518 O O . SER A 1 439 ? -9.562 -8.375 6.48 1 81.88 439 SER A O 1
ATOM 3520 N N . ASP A 1 440 ? -8.625 -10.273 5.766 1 79.31 440 ASP A N 1
ATOM 3521 C CA . ASP A 1 440 ? -9.453 -11.07 6.672 1 79.31 440 ASP A CA 1
ATOM 3522 C C . ASP A 1 440 ? -8.93 -10.984 8.102 1 79.31 440 ASP A C 1
ATOM 3524 O O . ASP A 1 440 ? -9.492 -11.602 9.016 1 79.31 440 ASP A O 1
ATOM 3528 N N . SER A 1 441 ? -7.887 -10.211 8.25 1 78.44 441 SER A N 1
ATOM 3529 C CA . SER A 1 441 ? -7.395 -9.93 9.594 1 78.44 441 SER A CA 1
ATOM 3530 C C . SER A 1 441 ? -8.453 -9.219 10.43 1 78.44 441 SER A C 1
ATOM 3532 O O . SER A 1 441 ? -8.391 -9.234 11.656 1 78.44 441 SER A O 1
ATOM 3534 N N . ILE A 1 442 ? -9.352 -8.602 9.852 1 77.19 442 ILE A N 1
ATOM 3535 C CA . ILE A 1 442 ? -10.367 -7.785 10.508 1 77.19 442 ILE A CA 1
ATOM 3536 C C . ILE A 1 442 ? -11.188 -8.648 11.453 1 77.19 442 ILE A C 1
ATOM 3538 O O . ILE A 1 442 ? -11.688 -8.164 12.477 1 77.19 442 ILE A O 1
ATOM 3542 N N . GLY A 1 443 ? -11.211 -9.906 11.289 1 78 443 GLY A N 1
ATOM 3543 C CA . GLY A 1 443 ? -11.992 -10.797 12.141 1 78 443 GLY A CA 1
ATOM 3544 C C . GLY A 1 443 ? -11.211 -11.32 13.328 1 78 443 GLY A C 1
ATOM 3545 O O . GLY A 1 443 ? -11.781 -11.914 14.242 1 78 443 GLY A O 1
ATOM 3546 N N . LEU A 1 444 ? -9.953 -10.938 13.406 1 84.25 444 LEU A N 1
ATOM 3547 C CA . LEU A 1 444 ? -9.102 -11.445 14.477 1 84.25 444 LEU A CA 1
ATOM 3548 C C . LEU A 1 444 ? -9.211 -10.562 15.711 1 84.25 444 LEU A C 1
ATOM 3550 O O . LEU A 1 444 ? -9.266 -9.336 15.602 1 84.25 444 LEU A O 1
ATOM 3554 N N . ASN A 1 445 ? -9.297 -11.219 16.828 1 82.56 445 ASN A N 1
ATOM 3555 C CA . ASN A 1 445 ? -9.172 -10.438 18.062 1 82.56 445 ASN A CA 1
ATOM 3556 C C . ASN A 1 445 ? -7.715 -10.125 18.391 1 82.56 445 ASN A C 1
ATOM 3558 O O . ASN A 1 445 ? -6.809 -10.594 17.688 1 82.56 445 ASN A O 1
ATOM 3562 N N . THR A 1 446 ? -7.512 -9.352 19.422 1 76.94 446 THR A N 1
ATOM 3563 C CA . THR A 1 446 ? -6.176 -8.875 19.766 1 76.94 446 THR A CA 1
ATOM 3564 C C . THR A 1 446 ? -5.242 -10.047 20.047 1 76.94 446 THR A C 1
ATOM 3566 O O . THR A 1 446 ? -4.094 -10.055 19.594 1 76.94 446 THR A O 1
ATOM 3569 N N . ALA A 1 447 ? -5.715 -10.992 20.781 1 82.75 447 ALA A N 1
ATOM 3570 C CA . ALA A 1 447 ? -4.895 -12.148 21.141 1 82.75 447 ALA A CA 1
ATOM 3571 C C . ALA A 1 447 ? -4.488 -12.938 19.906 1 82.75 447 ALA A C 1
ATOM 3573 O O . ALA A 1 447 ? -3.35 -13.398 19.797 1 82.75 447 ALA A O 1
ATOM 3574 N N . GLN A 1 448 ? -5.379 -13.055 18.969 1 87.06 448 GLN A N 1
ATOM 3575 C CA . GLN A 1 448 ? -5.113 -13.781 17.734 1 87.06 448 GLN A CA 1
ATOM 3576 C C . GLN A 1 448 ? -4.176 -12.992 16.812 1 87.06 448 GLN A C 1
ATOM 3578 O O . GLN A 1 448 ? -3.242 -13.555 16.234 1 87.06 448 GLN A O 1
ATOM 3583 N N . TYR A 1 449 ? -4.457 -11.742 16.766 1 82.38 449 TYR A N 1
ATOM 3584 C CA . TYR A 1 449 ? -3.656 -10.891 15.891 1 82.38 449 TYR A CA 1
ATOM 3585 C C . TYR A 1 449 ? -2.188 -10.914 16.297 1 82.38 449 TYR A C 1
ATOM 3587 O O . TYR A 1 449 ? -1.304 -11.031 15.445 1 82.38 449 TYR A O 1
ATOM 3595 N N . PHE A 1 450 ? -1.94 -10.914 17.594 1 79.25 450 PHE A N 1
ATOM 3596 C CA . PHE A 1 450 ? -0.565 -10.859 18.078 1 79.25 450 PHE A CA 1
ATOM 3597 C C . PHE A 1 450 ? -0.039 -12.25 18.391 1 79.25 450 PHE A C 1
ATOM 3599 O O . PHE A 1 450 ? 1.061 -12.406 18.922 1 79.25 450 PHE A O 1
ATOM 3606 N N . LEU A 1 451 ? -0.794 -13.305 18.156 1 88.88 451 LEU A N 1
ATOM 3607 C CA . LEU A 1 451 ? -0.411 -14.711 18.266 1 88.88 451 LEU A CA 1
ATOM 3608 C C . LEU A 1 451 ? -0.143 -15.086 19.719 1 88.88 451 LEU A C 1
ATOM 3610 O O . LEU A 1 451 ? 0.759 -15.875 20 1 88.88 451 LEU A O 1
ATOM 3614 N N . PHE A 1 452 ? -0.845 -14.43 20.594 1 86.12 452 PHE A N 1
ATOM 3615 C CA . PHE A 1 452 ? -0.715 -14.797 22 1 86.12 452 PHE A CA 1
ATOM 3616 C C . PHE A 1 452 ? -1.199 -16.234 22.234 1 86.12 452 PHE A C 1
ATOM 3618 O O . PHE A 1 452 ? -0.626 -16.953 23.031 1 86.12 452 PHE A O 1
ATOM 3625 N N . ASP A 1 453 ? -2.268 -16.547 21.562 1 90.31 453 ASP A N 1
ATOM 3626 C CA . ASP A 1 453 ? -2.809 -17.906 21.688 1 90.31 453 ASP A CA 1
ATOM 3627 C C . ASP A 1 453 ? -1.797 -18.938 21.219 1 90.31 453 ASP A C 1
ATOM 3629 O O . ASP A 1 453 ? -1.575 -19.953 21.891 1 90.31 453 ASP A O 1
ATOM 3633 N N . ILE A 1 454 ? -1.107 -18.656 20.125 1 90.88 454 ILE A N 1
ATOM 3634 C CA . ILE A 1 454 ? -0.11 -19.562 19.578 1 90.88 454 ILE A CA 1
ATOM 3635 C C . ILE A 1 454 ? 1.104 -19.625 20.5 1 90.88 454 ILE A C 1
ATOM 3637 O O . ILE A 1 454 ? 1.629 -20.703 20.781 1 90.88 454 ILE A O 1
ATOM 3641 N N . THR A 1 455 ? 1.543 -18.469 20.953 1 90.12 455 THR A N 1
ATOM 3642 C CA . THR A 1 455 ? 2.703 -18.406 21.828 1 90.12 455 THR A CA 1
ATOM 3643 C C . THR A 1 455 ? 2.445 -19.156 23.141 1 90.12 455 THR A C 1
ATOM 3645 O O . THR A 1 455 ? 3.307 -19.906 23.609 1 90.12 455 THR A O 1
ATOM 3648 N N . LEU A 1 456 ? 1.306 -18.953 23.703 1 90.62 456 LEU A N 1
ATOM 3649 C CA . LEU A 1 456 ? 0.938 -19.656 24.922 1 90.62 456 LEU A CA 1
ATOM 3650 C C . LEU A 1 456 ? 0.908 -21.156 24.688 1 90.62 456 LEU A C 1
ATOM 3652 O O . LEU A 1 456 ? 1.392 -21.938 25.531 1 90.62 456 LEU A O 1
ATOM 3656 N N . PHE A 1 457 ? 0.317 -21.562 23.656 1 93 457 PHE A N 1
ATOM 3657 C CA . PHE A 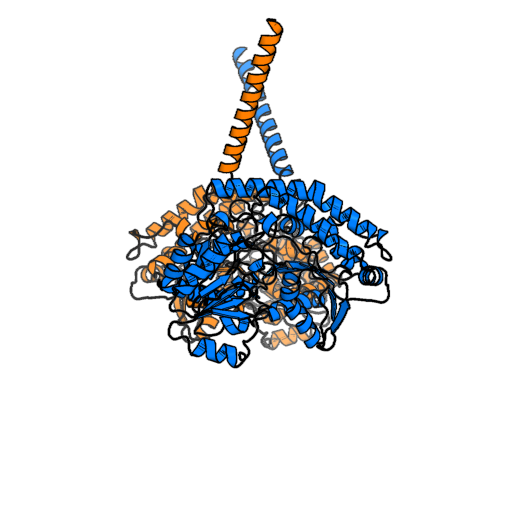1 457 ? 0.239 -22.984 23.312 1 93 457 PHE A CA 1
ATOM 3658 C C . PHE A 1 457 ? 1.632 -23.578 23.188 1 93 457 PHE A C 1
ATOM 3660 O O . PHE A 1 457 ? 1.912 -24.641 23.75 1 93 457 PHE A O 1
ATOM 3667 N N . LEU A 1 458 ? 2.42 -22.891 22.406 1 91.56 458 LEU A N 1
ATOM 3668 C CA . LEU A 1 458 ? 3.777 -23.391 22.203 1 91.56 458 LEU A CA 1
ATOM 3669 C C . LEU A 1 458 ? 4.562 -23.391 23.5 1 91.56 458 LEU A C 1
ATOM 3671 O O . LEU A 1 458 ? 5.371 -24.281 23.75 1 91.56 458 LEU A O 1
ATOM 3675 N N . PHE A 1 459 ? 4.391 -22.375 24.297 1 90.5 459 PHE A N 1
ATOM 3676 C CA . PHE A 1 459 ? 5.047 -22.297 25.609 1 90.5 459 PHE A CA 1
ATOM 3677 C C . PHE A 1 459 ? 4.617 -23.469 26.484 1 90.5 459 PHE A C 1
ATOM 3679 O O . PHE A 1 459 ? 5.457 -24.125 27.109 1 90.5 459 PHE A O 1
ATOM 3686 N N . LEU A 1 460 ? 3.326 -23.672 26.578 1 92.5 460 LEU A N 1
ATOM 3687 C CA . LEU A 1 460 ? 2.807 -24.781 27.375 1 92.5 460 LEU A CA 1
ATOM 3688 C C . LEU A 1 460 ? 3.334 -26.125 26.875 1 92.5 460 LEU A C 1
ATOM 3690 O O . LEU A 1 460 ? 3.682 -27 27.672 1 92.5 460 LEU A O 1
ATOM 3694 N N . LEU A 1 461 ? 3.367 -26.25 25.594 1 92.44 461 LEU A N 1
ATOM 3695 C CA . LEU A 1 461 ? 3.887 -27.469 25 1 92.44 461 LEU A CA 1
ATOM 3696 C C . LEU A 1 461 ? 5.352 -27.672 25.359 1 92.44 461 LEU A C 1
ATOM 3698 O O . LEU A 1 461 ? 5.77 -28.797 25.672 1 92.44 461 LEU A O 1
ATOM 3702 N N . THR A 1 462 ? 6.047 -26.609 25.297 1 91.44 462 THR A N 1
ATOM 3703 C CA . THR A 1 462 ? 7.461 -26.688 25.656 1 91.44 462 THR A CA 1
ATOM 3704 C C . THR A 1 462 ? 7.637 -27.062 27.125 1 91.44 462 THR A C 1
ATOM 3706 O O . THR A 1 462 ? 8.508 -27.859 27.453 1 91.44 462 THR A O 1
ATOM 3709 N N . VAL A 1 463 ? 6.828 -26.531 27.953 1 92.44 463 VAL A N 1
ATOM 3710 C CA . VAL A 1 463 ? 6.879 -26.828 29.375 1 92.44 463 VAL A CA 1
ATOM 3711 C C . VAL A 1 463 ? 6.527 -28.281 29.609 1 92.44 463 VAL A C 1
ATOM 3713 O O . VAL A 1 463 ? 7.176 -28.969 30.422 1 92.44 463 VAL A O 1
ATOM 3716 N N . ILE A 1 464 ? 5.555 -28.734 28.953 1 94.38 464 ILE A N 1
ATOM 3717 C CA . ILE A 1 464 ? 5.121 -30.125 29.094 1 94.38 464 ILE A CA 1
ATOM 3718 C C . ILE A 1 464 ? 6.23 -31.062 28.641 1 94.38 464 ILE A C 1
ATOM 3720 O O . ILE A 1 464 ? 6.551 -32.031 29.312 1 94.38 464 ILE A O 1
ATOM 3724 N N . ILE A 1 465 ? 6.781 -30.734 27.531 1 93.56 465 ILE A N 1
ATOM 3725 C CA . ILE A 1 465 ? 7.855 -31.562 27 1 93.56 465 ILE A CA 1
ATOM 3726 C C . ILE A 1 465 ? 9.039 -31.547 27.969 1 93.56 465 ILE A C 1
ATOM 3728 O O . ILE A 1 465 ? 9.633 -32.594 28.25 1 93.56 465 ILE A O 1
ATOM 3732 N N . ALA A 1 466 ? 9.391 -30.422 28.406 1 93 466 ALA A N 1
ATOM 3733 C CA . ALA A 1 466 ? 10.492 -30.297 29.359 1 93 466 ALA A CA 1
ATOM 3734 C C . ALA A 1 466 ? 10.203 -31.078 30.625 1 93 466 ALA A C 1
ATOM 3736 O O . ALA A 1 466 ? 11.094 -31.719 31.188 1 93 466 ALA A O 1
ATOM 3737 N N . TRP A 1 467 ? 9.008 -31 31.094 1 94.06 467 TRP A N 1
ATOM 3738 C CA . TRP A 1 467 ? 8.594 -31.734 32.281 1 94.06 467 TRP A CA 1
ATOM 3739 C C . TRP A 1 467 ? 8.688 -33.25 32.062 1 94.06 467 TRP A C 1
ATOM 3741 O O . TRP A 1 467 ? 9.133 -34 32.938 1 94.06 467 TRP A O 1
ATOM 3751 N N . LEU A 1 468 ? 8.273 -33.688 30.906 1 94.5 468 LEU A N 1
ATOM 3752 C CA . LEU A 1 468 ? 8.32 -35.094 30.562 1 94.5 468 LEU A CA 1
ATOM 3753 C C . LEU A 1 468 ? 9.766 -35.594 30.469 1 94.5 468 LEU A C 1
ATOM 3755 O O . LEU A 1 468 ? 10.086 -36.688 30.906 1 94.5 468 LEU A O 1
ATOM 3759 N N . VAL A 1 469 ? 10.492 -34.75 29.828 1 92.94 469 VAL A N 1
ATOM 3760 C CA . VAL A 1 469 ? 11.914 -35.094 29.734 1 92.94 469 VAL A CA 1
ATOM 3761 C C . VAL A 1 469 ? 12.516 -35.156 31.141 1 92.94 469 VAL A C 1
ATOM 3763 O O . VAL A 1 469 ? 13.297 -36.062 31.453 1 92.94 469 VAL A O 1
ATOM 3766 N N . TYR A 1 470 ? 12.203 -34.188 31.984 1 92.12 470 TYR A N 1
ATOM 3767 C CA . TYR A 1 470 ? 12.664 -34.156 33.375 1 92.12 470 TYR A CA 1
ATOM 3768 C C . TYR A 1 470 ? 12.219 -35.406 34.094 1 92.12 470 TYR A C 1
ATOM 3770 O O . TYR A 1 470 ? 13.023 -36.062 34.75 1 92.12 470 TYR A O 1
ATOM 3778 N N . CYS A 1 471 ? 10.969 -35.75 34 1 92.56 471 CYS A N 1
ATOM 3779 C CA . CYS A 1 471 ? 10.438 -36.938 34.625 1 92.56 471 CYS A CA 1
ATOM 3780 C C . CYS A 1 471 ? 11.125 -38.188 34.094 1 92.56 471 CYS A C 1
ATOM 3782 O O . CYS A 1 471 ? 11.414 -39.125 34.875 1 92.56 471 CYS A O 1
ATOM 3784 N N . GLY A 1 472 ? 11.344 -38.188 32.875 1 91.94 472 GLY A N 1
ATOM 3785 C CA . GLY A 1 472 ? 12.047 -39.312 32.281 1 91.94 472 GLY A CA 1
ATOM 3786 C C . GLY A 1 472 ? 13.477 -39.438 32.781 1 91.94 472 GLY A C 1
ATOM 3787 O O . GLY A 1 472 ? 13.922 -40.562 33.094 1 91.94 472 GLY A O 1
ATOM 3788 N N . THR A 1 473 ? 14.117 -38.312 32.844 1 92.25 473 THR A N 1
ATOM 3789 C CA . THR A 1 473 ? 15.5 -38.344 33.344 1 92.25 473 THR A CA 1
ATOM 3790 C C . THR A 1 473 ? 15.562 -38.75 34.812 1 92.25 473 THR A C 1
ATOM 3792 O O . THR A 1 473 ? 16.469 -39.5 35.188 1 92.25 473 THR A O 1
ATOM 3795 N N . VAL A 1 474 ? 14.617 -38.281 35.562 1 91.38 474 VAL A N 1
ATOM 3796 C CA . VAL A 1 474 ? 14.562 -38.625 37 1 91.38 474 VAL A CA 1
ATOM 3797 C C . VAL A 1 474 ? 14.273 -40.125 37.156 1 91.38 474 VAL A C 1
ATOM 3799 O O . VAL A 1 474 ? 14.883 -40.781 38 1 91.38 474 VAL A O 1
ATOM 3802 N N . LYS A 1 475 ? 13.422 -40.594 36.344 1 90.62 475 LYS A N 1
ATOM 3803 C CA . LYS A 1 475 ? 13.07 -42 36.406 1 90.62 475 LYS A CA 1
ATOM 3804 C C . LYS A 1 475 ? 14.25 -42.875 35.969 1 90.62 475 LYS A C 1
ATOM 3806 O O . LYS A 1 475 ? 14.508 -43.906 36.594 1 90.62 475 LYS A O 1
ATOM 3811 N N . ILE A 1 476 ? 14.93 -42.5 35.031 1 90.69 476 ILE A N 1
ATOM 3812 C CA . ILE A 1 476 ? 16.078 -43.25 34.562 1 90.69 476 ILE A CA 1
ATOM 3813 C C . ILE A 1 476 ? 17.203 -43.188 35.562 1 90.69 476 ILE A C 1
ATOM 3815 O O . ILE A 1 476 ? 17.844 -44.219 35.875 1 90.69 476 ILE A O 1
ATOM 3819 N N . SER A 1 477 ? 17.406 -41.969 36.125 1 89.69 477 SER A N 1
ATOM 3820 C CA . SER A 1 477 ? 18.453 -41.812 37.125 1 89.69 477 SER A CA 1
ATOM 3821 C C . SER A 1 477 ? 18.141 -42.594 38.406 1 89.69 477 SER A C 1
ATOM 3823 O O . SER A 1 477 ? 19.047 -43.188 39 1 89.69 477 SER A O 1
ATOM 3825 N N . SER A 1 478 ? 16.938 -42.688 38.781 1 86.56 478 SER A N 1
ATOM 3826 C CA . SER A 1 478 ? 16.547 -43.406 39.969 1 86.56 478 SER A CA 1
ATOM 3827 C C . SER A 1 478 ? 16.672 -44.938 39.781 1 86.56 478 SER A C 1
ATOM 3829 O O . SER A 1 478 ? 17.062 -45.656 40.688 1 86.56 478 SER A O 1
ATOM 3831 N N . LYS A 1 479 ? 16.578 -45.312 38.656 1 85.75 479 LYS A N 1
ATOM 3832 C CA . LYS A 1 479 ? 16.734 -46.719 38.344 1 85.75 479 LYS A CA 1
ATOM 3833 C C . LYS A 1 479 ? 18.203 -47.125 38.281 1 85.75 479 LYS A C 1
ATOM 3835 O O . LYS A 1 479 ? 18.578 -48.219 38.719 1 85.75 479 LYS A O 1
ATOM 3840 N N . CYS A 1 480 ? 18.984 -46.312 37.906 1 83.38 480 CYS A N 1
ATOM 3841 C CA . CYS A 1 480 ? 20.422 -46.594 37.844 1 83.38 480 CYS A CA 1
ATOM 3842 C C . CYS A 1 480 ? 21.031 -46.594 39.219 1 83.38 480 CYS A C 1
ATOM 3844 O O . CYS A 1 480 ? 21.984 -47.344 39.5 1 83.38 480 CYS A O 1
ATOM 3846 N N . ILE A 1 481 ? 20.516 -45.875 40.094 1 78.88 481 ILE A N 1
ATOM 3847 C CA . ILE A 1 481 ? 21.016 -45.844 41.469 1 78.88 481 ILE A CA 1
ATOM 3848 C C . ILE A 1 481 ? 20.547 -47.094 42.219 1 78.88 481 ILE A C 1
ATOM 3850 O O . ILE A 1 481 ? 21.312 -47.688 43 1 78.88 481 ILE A O 1
ATOM 3854 N N . THR A 1 482 ? 19.469 -47.562 41.875 1 76.19 482 THR A N 1
ATOM 3855 C CA . THR A 1 482 ? 18.984 -48.75 42.594 1 76.19 482 THR A CA 1
ATOM 3856 C C . THR A 1 482 ? 19.625 -50.031 42.031 1 76.19 482 THR A C 1
ATOM 3858 O O . THR A 1 482 ? 19.781 -51 42.75 1 76.19 482 THR A O 1
ATOM 3861 N N . ASN A 1 483 ? 20.172 -50.031 40.844 1 64.19 483 ASN A N 1
ATOM 3862 C CA . ASN A 1 483 ? 20.891 -51.219 40.344 1 64.19 483 ASN A CA 1
ATOM 3863 C C . ASN A 1 483 ? 22.391 -51.125 40.656 1 64.19 483 ASN A C 1
ATOM 3865 O O . ASN A 1 483 ? 23.078 -52.156 40.688 1 64.19 483 ASN A O 1
ATOM 3869 N N . MET B 1 1 ? 17.547 -9.492 -15.477 1 89.25 1 MET B N 1
ATOM 3870 C CA . MET B 1 1 ? 17.969 -10.891 -15.375 1 89.25 1 MET B CA 1
ATOM 3871 C C . MET B 1 1 ? 16.922 -11.727 -14.656 1 89.25 1 MET B C 1
ATOM 3873 O O . MET B 1 1 ? 17.062 -11.992 -13.453 1 89.25 1 MET B O 1
ATOM 3877 N N . PRO B 1 2 ? 15.891 -12.211 -15.359 1 84.75 2 PRO B N 1
ATOM 3878 C CA . PRO B 1 2 ? 14.867 -13.078 -14.758 1 84.75 2 PRO B CA 1
ATOM 3879 C C . PRO B 1 2 ? 15.375 -14.492 -14.5 1 84.75 2 PRO B C 1
ATOM 3881 O O . PRO B 1 2 ? 16.438 -14.875 -15.008 1 84.75 2 PRO B O 1
ATOM 3884 N N . MET B 1 3 ? 14.656 -15.18 -13.664 1 85.12 3 MET B N 1
ATOM 3885 C CA . MET B 1 3 ? 14.977 -16.578 -13.422 1 85.12 3 MET B CA 1
ATOM 3886 C C . MET B 1 3 ? 14.867 -17.406 -14.703 1 85.12 3 MET B C 1
ATOM 3888 O O . MET B 1 3 ? 14.008 -17.125 -15.547 1 85.12 3 MET B O 1
ATOM 3892 N N . PRO B 1 4 ? 15.695 -18.438 -14.812 1 83.5 4 PRO B N 1
ATOM 3893 C CA . PRO B 1 4 ? 15.695 -19.234 -16.047 1 83.5 4 PRO B CA 1
ATOM 3894 C C . PRO B 1 4 ? 14.594 -20.281 -16.062 1 83.5 4 PRO B C 1
ATOM 3896 O O . PRO B 1 4 ? 14.859 -21.453 -16.344 1 83.5 4 PRO B O 1
ATOM 3899 N N . LEU B 1 5 ? 13.422 -19.875 -15.75 1 82.25 5 LEU B N 1
ATOM 3900 C CA . LEU B 1 5 ? 12.195 -20.656 -15.883 1 82.25 5 LEU B CA 1
ATOM 3901 C C . LEU B 1 5 ? 11.188 -19.938 -16.781 1 82.25 5 LEU B C 1
ATOM 3903 O O . LEU B 1 5 ? 10.984 -18.719 -16.641 1 82.25 5 LEU B O 1
ATOM 3907 N N . LYS B 1 6 ? 10.664 -20.641 -17.641 1 82.25 6 LYS B N 1
ATOM 3908 C CA . LYS B 1 6 ? 9.844 -20.062 -18.688 1 82.25 6 LYS B CA 1
ATOM 3909 C C . LYS B 1 6 ? 8.68 -19.266 -18.109 1 82.25 6 LYS B C 1
ATOM 3911 O O . LYS B 1 6 ? 8.367 -18.172 -18.562 1 82.25 6 LYS B O 1
ATOM 3916 N N . SER B 1 7 ? 7.988 -19.812 -17.141 1 82.81 7 SER B N 1
ATOM 3917 C CA . SER B 1 7 ? 6.84 -19.141 -16.531 1 82.81 7 SER B CA 1
ATOM 3918 C C . SER B 1 7 ? 7.25 -17.844 -15.867 1 82.81 7 SER B C 1
ATOM 3920 O O . SER B 1 7 ? 6.516 -16.859 -15.914 1 82.81 7 SER B O 1
ATOM 3922 N N . HIS B 1 8 ? 8.43 -17.812 -15.273 1 87 8 HIS B N 1
ATOM 3923 C CA . HIS B 1 8 ? 8.93 -16.594 -14.633 1 87 8 HIS B CA 1
ATOM 3924 C C . HIS B 1 8 ? 9.281 -15.539 -15.672 1 87 8 HIS B C 1
ATOM 3926 O O . HIS B 1 8 ? 8.891 -14.375 -15.539 1 87 8 HIS B O 1
ATOM 3932 N N . PHE B 1 9 ? 9.938 -16.047 -16.641 1 89.62 9 PHE B N 1
ATOM 3933 C CA . PHE B 1 9 ? 10.336 -15.117 -17.688 1 89.62 9 PHE B CA 1
ATOM 3934 C C . PHE B 1 9 ? 9.117 -14.539 -18.391 1 89.62 9 PHE B C 1
ATOM 3936 O O . PHE B 1 9 ? 9.047 -13.336 -18.641 1 89.62 9 PHE B O 1
ATOM 3943 N N . SER B 1 10 ? 8.148 -15.344 -18.688 1 89.12 10 SER B N 1
ATOM 3944 C CA . SER B 1 10 ? 6.992 -14.93 -19.469 1 89.12 10 SER B CA 1
ATOM 3945 C C . SER B 1 10 ? 6.156 -13.898 -18.734 1 89.12 10 SER B C 1
ATOM 3947 O O . SER B 1 10 ? 5.5 -13.055 -19.344 1 89.12 10 SER B O 1
ATOM 3949 N N . GLY B 1 11 ? 6.215 -13.93 -17.453 1 90.81 11 GLY B N 1
ATOM 3950 C CA . GLY B 1 11 ? 5.465 -12.977 -16.656 1 90.81 11 GLY B CA 1
ATOM 3951 C C . GLY B 1 11 ? 6.004 -11.562 -16.75 1 90.81 11 GLY B C 1
ATOM 3952 O O . GLY B 1 11 ? 5.242 -10.594 -16.672 1 90.81 11 GLY B O 1
ATOM 3953 N N . PHE B 1 12 ? 7.301 -11.422 -17.047 1 94.56 12 PHE B N 1
ATOM 3954 C CA . PHE B 1 12 ? 7.93 -10.102 -17.031 1 94.56 12 PHE B CA 1
ATOM 3955 C C . PHE B 1 12 ? 8.344 -9.688 -18.438 1 94.56 12 PHE B C 1
ATOM 3957 O O . PHE B 1 12 ? 8.641 -8.516 -18.688 1 94.56 12 PHE B O 1
ATOM 3964 N N . GLN B 1 13 ? 8.32 -10.602 -19.359 1 94.62 13 GLN B N 1
ATOM 3965 C CA . GLN B 1 13 ? 8.789 -10.352 -20.719 1 94.62 13 GLN B CA 1
ATOM 3966 C C . GLN B 1 13 ? 8.039 -9.18 -21.344 1 94.62 13 GLN B C 1
ATOM 3968 O O . GLN B 1 13 ? 8.648 -8.32 -22 1 94.62 13 GLN B O 1
ATOM 3973 N N . PRO B 1 14 ? 6.688 -9.102 -21.188 1 95.69 14 PRO B N 1
ATOM 3974 C CA . PRO B 1 14 ? 5.984 -7.957 -21.766 1 95.69 14 PRO B CA 1
ATOM 3975 C C . PRO B 1 14 ? 6.547 -6.617 -21.297 1 95.69 14 PRO B C 1
ATOM 3977 O O . PRO B 1 14 ? 6.578 -5.652 -22.062 1 95.69 14 PRO B O 1
ATOM 3980 N N . MET B 1 15 ? 6.965 -6.543 -20.094 1 97.31 15 MET B N 1
ATOM 3981 C CA . MET B 1 15 ? 7.52 -5.312 -19.531 1 97.31 15 MET B CA 1
ATOM 3982 C C . MET B 1 15 ? 8.836 -4.953 -20.203 1 97.31 15 MET B C 1
ATOM 3984 O O . MET B 1 15 ? 9.07 -3.789 -20.547 1 97.31 15 MET B O 1
ATOM 3988 N N . PHE B 1 16 ? 9.719 -5.965 -20.5 1 97.5 16 PHE B N 1
ATOM 3989 C CA . PHE B 1 16 ? 10.977 -5.715 -21.188 1 97.5 16 PHE B CA 1
ATOM 3990 C C . PHE B 1 16 ? 10.727 -5.18 -22.594 1 97.5 16 PHE B C 1
ATOM 3992 O O . PHE B 1 16 ? 11.359 -4.207 -23.016 1 97.5 16 PHE B O 1
ATOM 3999 N N . GLU B 1 17 ? 9.828 -5.809 -23.188 1 96.56 17 GLU B N 1
ATOM 4000 C CA . GLU B 1 17 ? 9.516 -5.418 -24.562 1 96.56 17 GLU B CA 1
ATOM 4001 C C . GLU B 1 17 ? 8.898 -4.023 -24.609 1 96.56 17 GLU B C 1
ATOM 4003 O O . GLU B 1 17 ? 9.211 -3.227 -25.484 1 96.56 17 GLU B O 1
ATOM 4008 N N . GLU B 1 18 ? 7.988 -3.76 -23.672 1 97.38 18 GLU B N 1
ATOM 4009 C CA . GLU B 1 18 ? 7.328 -2.459 -23.641 1 97.38 18 GLU B CA 1
ATOM 4010 C C . GLU B 1 18 ? 8.32 -1.339 -23.344 1 97.38 18 GLU B C 1
ATOM 4012 O O . GLU B 1 18 ? 8.242 -0.26 -23.938 1 97.38 18 GLU B O 1
ATOM 4017 N N . LEU B 1 19 ? 9.25 -1.53 -22.422 1 98.19 19 LEU B N 1
ATOM 4018 C CA . LEU B 1 19 ? 10.305 -0.559 -22.156 1 98.19 19 LEU B CA 1
ATOM 4019 C C . LEU B 1 19 ? 11.094 -0.25 -23.438 1 98.19 19 LEU B C 1
ATOM 4021 O O . LEU B 1 19 ? 11.367 0.914 -23.734 1 98.19 19 LEU B O 1
ATOM 4025 N N . ALA B 1 20 ? 11.414 -1.29 -24.172 1 97.81 20 ALA B N 1
ATOM 4026 C CA . ALA B 1 20 ? 12.156 -1.126 -25.422 1 97.81 20 ALA B CA 1
ATOM 4027 C C . ALA B 1 20 ? 11.344 -0.334 -26.453 1 97.81 20 ALA B C 1
ATOM 4029 O O . ALA B 1 20 ? 11.867 0.565 -27.109 1 97.81 20 ALA B O 1
ATOM 4030 N N . ARG B 1 21 ? 10.117 -0.646 -26.578 1 96.69 21 ARG B N 1
ATOM 4031 C CA . ARG B 1 21 ? 9.234 0.026 -27.516 1 96.69 21 ARG B CA 1
ATOM 4032 C C . ARG B 1 21 ? 9.102 1.509 -27.188 1 96.69 21 ARG B C 1
ATOM 4034 O O . ARG B 1 21 ? 8.93 2.338 -28.094 1 96.69 21 ARG B O 1
ATOM 4041 N N . ARG B 1 22 ? 9.203 1.832 -25.938 1 96.88 22 ARG B N 1
ATOM 4042 C CA . ARG B 1 22 ? 9.055 3.219 -25.516 1 96.88 22 ARG B CA 1
ATOM 4043 C C . ARG B 1 22 ? 10.375 3.975 -25.625 1 96.88 22 ARG B C 1
ATOM 4045 O O . ARG B 1 22 ? 10.492 5.109 -25.156 1 96.88 22 ARG B O 1
ATOM 4052 N N . GLY B 1 23 ? 11.422 3.305 -26.125 1 97.31 23 GLY B N 1
ATOM 4053 C CA . GLY B 1 23 ? 12.633 4.02 -26.5 1 97.31 23 GLY B CA 1
ATOM 4054 C C . GLY B 1 23 ? 13.812 3.715 -25.594 1 97.31 23 GLY B C 1
ATOM 4055 O O . GLY B 1 23 ? 14.914 4.211 -25.812 1 97.31 23 GLY B O 1
ATOM 4056 N N . HIS B 1 24 ? 13.641 2.879 -24.594 1 98.12 24 HIS B N 1
ATOM 4057 C CA . HIS B 1 24 ? 14.758 2.486 -23.75 1 98.12 24 HIS B CA 1
ATOM 4058 C C . HIS B 1 24 ? 15.617 1.426 -24.422 1 98.12 24 HIS B C 1
ATOM 4060 O O . HIS B 1 24 ? 15.109 0.595 -25.188 1 98.12 24 HIS B O 1
ATOM 4066 N N . ASN B 1 25 ? 16.906 1.452 -24.234 1 98.12 25 ASN B N 1
ATOM 4067 C CA . ASN B 1 25 ? 17.781 0.35 -24.609 1 98.12 25 ASN B CA 1
ATOM 4068 C C . ASN B 1 25 ? 17.781 -0.764 -23.578 1 98.12 25 ASN B C 1
ATOM 4070 O O . ASN B 1 25 ? 18.328 -0.603 -22.484 1 98.12 25 ASN B O 1
ATOM 4074 N N . VAL B 1 26 ? 17.203 -1.884 -23.938 1 98 26 VAL B N 1
ATOM 4075 C CA . VAL B 1 26 ? 16.969 -2.945 -22.969 1 98 26 VAL B CA 1
ATOM 4076 C C . VAL B 1 26 ? 17.844 -4.156 -23.297 1 98 26 VAL B C 1
ATOM 4078 O O . VAL B 1 26 ? 17.797 -4.676 -24.422 1 98 26 VAL B O 1
ATOM 4081 N N . THR B 1 27 ? 18.672 -4.57 -22.391 1 97.62 27 THR B N 1
ATOM 4082 C CA . THR B 1 27 ? 19.422 -5.816 -22.469 1 97.62 27 THR B CA 1
ATOM 4083 C C . THR B 1 27 ? 18.828 -6.867 -21.531 1 97.62 27 THR B C 1
ATOM 4085 O O . THR B 1 27 ? 18.75 -6.652 -20.328 1 97.62 27 THR B O 1
ATOM 4088 N N . VAL B 1 28 ? 18.422 -7.969 -22.125 1 96.81 28 VAL B N 1
ATOM 4089 C CA . VAL B 1 28 ? 17.781 -9.023 -21.359 1 96.81 28 VAL B CA 1
ATOM 4090 C C . VAL B 1 28 ? 18.703 -10.25 -21.297 1 96.81 28 VAL B C 1
ATOM 4092 O O . VAL B 1 28 ? 19.016 -10.852 -22.328 1 96.81 28 VAL B O 1
ATOM 4095 N N . VAL B 1 29 ? 19.156 -10.547 -20.062 1 95 29 VAL B N 1
ATOM 4096 C CA . VAL B 1 29 ? 19.969 -11.742 -19.812 1 95 29 VAL B CA 1
ATOM 4097 C C . VAL B 1 29 ? 19.047 -12.891 -19.375 1 95 29 VAL B C 1
ATOM 4099 O O . VAL B 1 29 ? 18.609 -12.922 -18.219 1 95 29 VAL B O 1
ATOM 4102 N N . SER B 1 30 ? 18.781 -13.789 -20.297 1 92.38 30 SER B N 1
ATOM 4103 C CA . SER B 1 30 ? 17.828 -14.844 -19.984 1 92.38 30 SER B CA 1
ATOM 4104 C C . SER B 1 30 ? 18.094 -16.094 -20.812 1 92.38 30 SER B C 1
ATOM 4106 O O . SER B 1 30 ? 18.906 -16.078 -21.734 1 92.38 30 SER B O 1
ATOM 4108 N N . ALA B 1 31 ? 17.391 -17.172 -20.391 1 89.44 31 ALA B N 1
ATOM 4109 C CA . ALA B 1 31 ? 17.469 -18.438 -21.125 1 89.44 31 ALA B CA 1
ATOM 4110 C C . ALA B 1 31 ? 16.453 -18.469 -22.266 1 89.44 31 ALA B C 1
ATOM 4112 O O . ALA B 1 31 ? 16.266 -19.5 -22.906 1 89.44 31 ALA B O 1
ATOM 4113 N N . PHE B 1 32 ? 15.797 -17.297 -22.531 1 89.75 32 PHE B N 1
ATOM 4114 C CA . PHE B 1 32 ? 14.703 -17.281 -23.484 1 89.75 32 PHE B CA 1
ATOM 4115 C C . PHE B 1 32 ? 14.828 -16.109 -24.438 1 89.75 32 PHE B C 1
ATOM 4117 O O . PHE B 1 32 ? 13.984 -15.211 -24.453 1 89.75 32 PHE B O 1
ATOM 4124 N N . PRO B 1 33 ? 15.812 -16.141 -25.281 1 89.62 33 PRO B N 1
ATOM 4125 C CA . PRO B 1 33 ? 15.961 -15.055 -26.25 1 89.62 33 PRO B CA 1
ATOM 4126 C C . PRO B 1 33 ? 14.789 -14.961 -27.219 1 89.62 33 PRO B C 1
ATOM 4128 O O . PRO B 1 33 ? 14.055 -15.938 -27.391 1 89.62 33 PRO B O 1
ATOM 4131 N N . LEU B 1 34 ? 14.625 -13.672 -27.719 1 88.31 34 LEU B N 1
ATOM 4132 C CA . LEU B 1 34 ? 13.562 -13.438 -28.703 1 88.31 34 LEU B CA 1
ATOM 4133 C C . LEU B 1 34 ? 13.828 -14.203 -29.984 1 88.31 34 LEU B C 1
ATOM 4135 O O . LEU B 1 34 ? 14.938 -14.156 -30.531 1 88.31 34 LEU B O 1
ATOM 4139 N N . LYS B 1 35 ? 13.164 -15.297 -30.094 1 76.88 35 LYS B N 1
ATOM 4140 C CA . LYS B 1 35 ? 13.375 -16.078 -31.312 1 76.88 35 LYS B CA 1
ATOM 4141 C C . LYS B 1 35 ? 12.719 -15.422 -32.5 1 76.88 35 LYS B C 1
ATOM 4143 O O . LYS B 1 35 ? 11.5 -15.219 -32.531 1 76.88 35 LYS B O 1
ATOM 4148 N N . ASP B 1 36 ? 13.352 -15.266 -33.562 1 74.62 36 ASP B N 1
ATOM 4149 C CA . ASP B 1 36 ? 12.906 -14.891 -34.906 1 74.62 36 ASP B CA 1
ATOM 4150 C C . ASP B 1 36 ? 12.078 -13.602 -34.844 1 74.62 36 ASP B C 1
ATOM 4152 O O . ASP B 1 36 ? 11.305 -13.328 -35.781 1 74.62 36 ASP B O 1
ATOM 4156 N N . ARG B 1 37 ? 12.016 -12.969 -33.656 1 82.38 37 ARG B N 1
ATOM 4157 C CA . ARG B 1 37 ? 11.297 -11.711 -33.531 1 82.38 37 ARG B CA 1
ATOM 4158 C C . ARG B 1 37 ? 12.242 -10.578 -33.125 1 82.38 37 ARG B C 1
ATOM 4160 O O . ARG B 1 37 ? 13.219 -10.805 -32.406 1 82.38 37 ARG B O 1
ATOM 4167 N N . ARG B 1 38 ? 12 -9.438 -33.812 1 84.88 38 ARG B N 1
ATOM 4168 C CA . ARG B 1 38 ? 12.812 -8.273 -33.5 1 84.88 38 ARG B CA 1
ATOM 4169 C C . ARG B 1 38 ? 11.984 -7.223 -32.75 1 84.88 38 ARG B C 1
ATOM 4171 O O . ARG B 1 38 ? 10.867 -6.91 -33.156 1 84.88 38 ARG B O 1
ATOM 4178 N N . VAL B 1 39 ? 12.375 -6.848 -31.609 1 92.62 39 VAL B N 1
ATOM 4179 C CA . VAL B 1 39 ? 11.883 -5.695 -30.859 1 92.62 39 VAL B CA 1
ATOM 4180 C C . VAL B 1 39 ? 12.945 -4.602 -30.844 1 92.62 39 VAL B C 1
ATOM 4182 O O . VAL B 1 39 ? 14.086 -4.844 -30.438 1 92.62 39 VAL B O 1
ATOM 4185 N N . PRO B 1 40 ? 12.625 -3.447 -31.375 1 94.12 40 PRO B N 1
ATOM 4186 C CA . PRO B 1 40 ? 13.625 -2.373 -31.375 1 94.12 40 PRO B CA 1
ATOM 4187 C C . PRO B 1 40 ? 14.188 -2.084 -29.984 1 94.12 40 PRO B C 1
ATOM 4189 O O . PRO B 1 40 ? 13.453 -2.133 -29 1 94.12 40 PRO B O 1
ATOM 4192 N N . ASN B 1 41 ? 15.477 -1.81 -29.922 1 96.25 41 ASN B N 1
ATOM 4193 C CA . ASN B 1 41 ? 16.172 -1.393 -28.703 1 96.25 41 ASN B CA 1
ATOM 4194 C C . ASN B 1 41 ? 16.25 -2.529 -27.703 1 96.25 41 ASN B C 1
ATOM 4196 O O . ASN B 1 41 ? 16.5 -2.295 -26.516 1 96.25 41 ASN B O 1
ATOM 4200 N N . TYR B 1 42 ? 15.961 -3.762 -28.203 1 96.75 42 TYR B N 1
ATOM 4201 C CA . TYR B 1 42 ? 16 -4.953 -27.359 1 96.75 42 TYR B CA 1
ATOM 4202 C C . TYR B 1 42 ? 17.203 -5.824 -27.703 1 96.75 42 TYR B C 1
ATOM 4204 O O . TYR B 1 42 ? 17.344 -6.266 -28.844 1 96.75 42 TYR B O 1
ATOM 4212 N N . THR B 1 43 ? 18.094 -6.105 -26.766 1 95.62 43 THR B N 1
ATOM 4213 C CA . THR B 1 43 ? 19.281 -6.945 -26.953 1 95.62 43 THR B CA 1
ATOM 4214 C C . THR B 1 43 ? 19.219 -8.172 -26.047 1 95.62 43 THR B C 1
ATOM 4216 O O . THR B 1 43 ? 19.047 -8.055 -24.844 1 95.62 43 THR B O 1
ATOM 4219 N N . ASP B 1 44 ? 19.422 -9.352 -26.641 1 94.81 44 ASP B N 1
ATOM 4220 C CA . ASP B 1 44 ? 19.422 -10.602 -25.891 1 94.81 44 ASP B CA 1
ATOM 4221 C C . ASP B 1 44 ? 20.844 -11.016 -25.516 1 94.81 44 ASP B C 1
ATOM 4223 O O . ASP B 1 44 ? 21.766 -10.898 -26.328 1 94.81 44 ASP B O 1
ATOM 4227 N N . VAL B 1 45 ? 21 -11.352 -24.281 1 93.94 45 VAL B N 1
ATOM 4228 C CA . VAL B 1 45 ? 22.125 -12.156 -23.828 1 93.94 45 VAL B CA 1
ATOM 4229 C C . VAL B 1 45 ? 21.656 -13.562 -23.469 1 93.94 45 VAL B C 1
ATOM 4231 O O . VAL B 1 45 ? 21.078 -13.781 -22.406 1 93.94 45 VAL B O 1
ATOM 4234 N N . ASP B 1 46 ? 21.938 -14.469 -24.359 1 91.94 46 ASP B N 1
ATOM 4235 C CA . ASP B 1 46 ? 21.453 -15.836 -24.219 1 91.94 46 ASP B CA 1
ATOM 4236 C C . ASP B 1 46 ? 22.281 -16.609 -23.203 1 91.94 46 ASP B C 1
ATOM 4238 O O . ASP B 1 46 ? 23.469 -16.859 -23.422 1 91.94 46 ASP B O 1
ATOM 4242 N N . VAL B 1 47 ? 21.594 -17.016 -22.125 1 89.5 47 VAL B N 1
ATOM 4243 C CA . VAL B 1 47 ? 22.297 -17.75 -21.094 1 89.5 47 VAL B CA 1
ATOM 4244 C C . VAL B 1 47 ? 21.656 -19.125 -20.906 1 89.5 47 VAL B C 1
ATOM 4246 O O . VAL B 1 47 ? 21.641 -19.672 -19.797 1 89.5 47 VAL B O 1
ATOM 4249 N N . MET B 1 48 ? 21.062 -19.578 -21.922 1 84.19 48 MET B N 1
ATOM 4250 C CA . MET B 1 48 ? 20.5 -20.938 -21.891 1 84.19 48 MET B CA 1
ATOM 4251 C C . MET B 1 48 ? 21.594 -21.969 -21.609 1 84.19 48 MET B C 1
ATOM 4253 O O . MET B 1 48 ? 22.609 -22 -22.297 1 84.19 48 MET B O 1
ATOM 4257 N N . PRO B 1 49 ? 21.297 -22.656 -20.453 1 75.69 49 PRO B N 1
ATOM 4258 C CA . PRO B 1 49 ? 22.297 -23.703 -20.203 1 75.69 49 PRO B CA 1
ATOM 4259 C C . PRO B 1 49 ? 22.422 -24.688 -21.359 1 75.69 49 PRO B C 1
ATOM 4261 O O . PRO B 1 49 ? 21.422 -24.953 -22.047 1 75.69 49 PRO B O 1
ATOM 4264 N N . SER B 1 50 ? 23.641 -25.203 -21.562 1 69.31 50 SER B N 1
ATOM 4265 C CA . SER B 1 50 ? 23.891 -26.156 -22.641 1 69.31 50 SER B CA 1
ATOM 4266 C C . SER B 1 50 ? 23 -27.391 -22.5 1 69.31 50 SER B C 1
ATOM 4268 O O . SER B 1 50 ? 22.578 -27.969 -23.516 1 69.31 50 SER B O 1
ATOM 4270 N N . ARG B 1 51 ? 22.734 -27.859 -21.234 1 68.88 51 ARG B N 1
ATOM 4271 C CA . ARG B 1 51 ? 21.938 -29.062 -21 1 68.88 51 ARG B CA 1
ATOM 4272 C C . ARG B 1 51 ? 20.453 -28.734 -20.922 1 68.88 51 ARG B C 1
ATOM 4274 O O . ARG B 1 51 ? 19.641 -29.609 -20.625 1 68.88 51 ARG B O 1
ATOM 4281 N N . GLY B 1 52 ? 20.156 -27.562 -21.25 1 67.62 52 GLY B N 1
ATOM 4282 C CA . GLY B 1 52 ? 18.766 -27.141 -21.188 1 67.62 52 GLY B CA 1
ATOM 4283 C C . GLY B 1 52 ? 18.328 -26.781 -19.781 1 67.62 52 GLY B C 1
ATOM 4284 O O . GLY B 1 52 ? 19.141 -26.781 -18.844 1 67.62 52 GLY B O 1
ATOM 4285 N N . VAL B 1 53 ? 17.125 -26.297 -19.625 1 64.94 53 VAL B N 1
ATOM 4286 C CA . VAL B 1 53 ? 16.547 -26.016 -18.312 1 64.94 53 VAL B CA 1
ATOM 4287 C C . VAL B 1 53 ? 16.219 -27.312 -17.594 1 64.94 53 VAL B C 1
ATOM 4289 O O . VAL B 1 53 ? 15.758 -28.281 -18.234 1 64.94 53 VAL B O 1
ATOM 4292 N N . PRO B 1 54 ? 16.734 -27.391 -16.359 1 61.38 54 PRO B N 1
ATOM 4293 C CA . PRO B 1 54 ? 16.531 -28.656 -15.625 1 61.38 54 PRO B CA 1
ATOM 4294 C C . PRO B 1 54 ? 15.07 -29.125 -15.648 1 61.38 54 PRO B C 1
ATOM 4296 O O . PRO B 1 54 ? 14.156 -28.297 -15.539 1 61.38 54 PRO B O 1
ATOM 4299 N N . ASP B 1 55 ? 14.922 -30.406 -16.172 1 61.97 55 ASP B N 1
ATOM 4300 C CA . ASP B 1 55 ? 13.609 -31.031 -16.062 1 61.97 55 ASP B CA 1
ATOM 4301 C C . ASP B 1 55 ? 13.312 -31.469 -14.633 1 61.97 55 ASP B C 1
ATOM 4303 O O . ASP B 1 55 ? 14.172 -32.031 -13.961 1 61.97 55 ASP B O 1
ATOM 4307 N N . PHE B 1 56 ? 12.367 -30.719 -14.023 1 65 56 PHE B N 1
ATOM 4308 C CA . PHE B 1 56 ? 11.992 -31.094 -12.664 1 65 56 PHE B CA 1
ATOM 4309 C C . PHE B 1 56 ? 10.859 -32.094 -12.672 1 65 56 PHE B C 1
ATOM 4311 O O . PHE B 1 56 ? 9.883 -31.953 -13.406 1 65 56 PHE B O 1
ATOM 4318 N N . ASP B 1 57 ? 11.242 -33.312 -12.07 1 69.56 57 ASP B N 1
ATOM 4319 C CA . ASP B 1 57 ? 10.133 -34.219 -11.867 1 69.56 57 ASP B CA 1
ATOM 4320 C C . ASP B 1 57 ? 9.18 -33.719 -10.781 1 69.56 57 ASP B C 1
ATOM 4322 O O . ASP B 1 57 ? 9.438 -33.906 -9.594 1 69.56 57 ASP B O 1
ATOM 4326 N N . VAL B 1 58 ? 8.172 -33.125 -11.203 1 70.44 58 VAL B N 1
ATOM 4327 C CA . VAL B 1 58 ? 7.203 -32.469 -10.344 1 70.44 58 VAL B CA 1
ATOM 4328 C C . VAL B 1 58 ? 6.551 -33.469 -9.406 1 70.44 58 VAL B C 1
ATOM 4330 O O . VAL B 1 58 ? 6.109 -33.125 -8.312 1 70.44 58 VAL B O 1
ATOM 4333 N N . MET B 1 59 ? 6.578 -34.719 -9.859 1 69.88 59 MET B N 1
ATOM 4334 C CA . MET B 1 59 ? 5.906 -35.75 -9.062 1 69.88 59 MET B CA 1
ATOM 4335 C C . MET B 1 59 ? 6.586 -35.906 -7.711 1 69.88 59 MET B C 1
ATOM 4337 O O . MET B 1 59 ? 5.945 -36.312 -6.738 1 69.88 59 MET B O 1
ATOM 4341 N N . HIS B 1 60 ? 7.773 -35.469 -7.645 1 69.31 60 HIS B N 1
ATOM 4342 C CA . HIS B 1 60 ? 8.508 -35.594 -6.391 1 69.31 60 HIS B CA 1
ATOM 4343 C C . HIS B 1 60 ? 8.133 -34.469 -5.426 1 69.31 60 HIS B C 1
ATOM 4345 O O . HIS B 1 60 ? 8.406 -34.562 -4.227 1 69.31 60 HIS B O 1
ATOM 4351 N N . LEU B 1 61 ? 7.473 -33.531 -5.973 1 71.56 61 LEU B N 1
ATOM 4352 C CA . LEU B 1 61 ? 7.172 -32.344 -5.16 1 71.56 61 LEU B CA 1
ATOM 4353 C C . LEU B 1 61 ? 5.75 -32.438 -4.613 1 71.56 61 LEU B C 1
ATOM 4355 O O . LEU B 1 61 ? 5.379 -31.641 -3.734 1 71.56 61 LEU B O 1
ATOM 4359 N N . ILE B 1 62 ? 5.004 -33.375 -5.082 1 66.62 62 ILE B N 1
ATOM 4360 C CA . ILE B 1 62 ? 3.578 -33.438 -4.77 1 66.62 62 ILE B CA 1
ATOM 4361 C C . ILE B 1 62 ? 3.389 -33.594 -3.266 1 66.62 62 ILE B C 1
ATOM 4363 O O . ILE B 1 62 ? 2.484 -33 -2.678 1 66.62 62 ILE B O 1
ATOM 4367 N N . ASN B 1 63 ? 4.27 -34.344 -2.688 1 63.53 63 ASN B N 1
ATOM 4368 C CA . ASN B 1 63 ? 4.066 -34.656 -1.274 1 63.53 63 ASN B CA 1
ATOM 4369 C C . ASN B 1 63 ? 4.895 -33.719 -0.379 1 63.53 63 ASN B C 1
ATOM 4371 O O . ASN B 1 63 ? 5.125 -34.031 0.791 1 63.53 63 ASN B O 1
ATOM 4375 N N . SER B 1 64 ? 5.305 -32.719 -1.017 1 63.75 64 SER B N 1
ATOM 4376 C CA . SER B 1 64 ? 6.098 -31.828 -0.189 1 63.75 64 SER B CA 1
ATOM 4377 C C . SER B 1 64 ? 5.23 -31.141 0.858 1 63.75 64 SER B C 1
ATOM 4379 O O . SER B 1 64 ? 4.105 -30.719 0.564 1 63.75 64 SER B O 1
ATOM 4381 N N . ASN B 1 65 ? 5.547 -31.438 2.125 1 61.47 65 ASN B N 1
ATOM 4382 C CA . ASN B 1 65 ? 4.805 -30.781 3.197 1 61.47 65 ASN B CA 1
ATOM 4383 C C . ASN B 1 65 ? 5.391 -29.406 3.527 1 61.47 65 ASN B C 1
ATOM 4385 O O . ASN B 1 65 ? 6.367 -28.984 2.91 1 61.47 65 ASN B O 1
ATOM 4389 N N . PHE B 1 66 ? 4.742 -28.844 4.391 1 60.75 66 PHE B N 1
ATOM 4390 C CA . PHE B 1 66 ? 5.035 -27.453 4.758 1 60.75 66 PHE B CA 1
ATOM 4391 C C . PHE B 1 66 ? 6.48 -27.312 5.227 1 60.75 66 PHE B C 1
ATOM 4393 O O . PHE B 1 66 ? 7.117 -26.297 4.984 1 60.75 66 PHE B O 1
ATOM 4400 N N . MET B 1 67 ? 7.043 -28.312 5.703 1 61.31 67 MET B N 1
ATOM 4401 C CA . MET B 1 67 ? 8.406 -28.25 6.227 1 61.31 67 MET B CA 1
ATOM 4402 C C . MET B 1 67 ? 9.422 -28.375 5.098 1 61.31 67 MET B C 1
ATOM 4404 O O . MET B 1 67 ? 10.453 -27.688 5.102 1 61.31 67 MET B O 1
ATOM 4408 N N . ILE B 1 68 ? 8.984 -29.031 4.148 1 61.84 68 ILE B N 1
ATOM 4409 C CA . ILE B 1 68 ? 9.891 -29.312 3.037 1 61.84 68 ILE B CA 1
ATOM 4410 C C . ILE B 1 68 ? 9.984 -28.094 2.121 1 61.84 68 ILE B C 1
ATOM 4412 O O . ILE B 1 68 ? 11.031 -27.828 1.53 1 61.84 68 ILE B O 1
ATOM 4416 N N . SER B 1 69 ? 8.984 -27.422 2.234 1 65.25 69 SER B N 1
ATOM 4417 C CA . SER B 1 69 ? 8.969 -26.234 1.386 1 65.25 69 SER B CA 1
ATOM 4418 C C . SER B 1 69 ? 10.102 -25.281 1.744 1 65.25 69 SER B C 1
ATOM 4420 O O . SER B 1 69 ? 10.695 -24.656 0.863 1 65.25 69 SER B O 1
ATOM 4422 N N . VAL B 1 70 ? 10.492 -25.312 2.965 1 67.38 70 VAL B N 1
ATOM 4423 C CA . VAL B 1 70 ? 11.539 -24.406 3.424 1 67.38 70 VAL B CA 1
ATOM 4424 C C . VAL B 1 70 ? 12.891 -24.844 2.877 1 67.38 70 VAL B C 1
ATOM 4426 O O . VAL B 1 70 ? 13.656 -24.031 2.35 1 67.38 70 VAL B O 1
ATOM 4429 N N . THR B 1 71 ? 13.031 -26.156 2.893 1 70 71 THR B N 1
ATOM 4430 C CA . THR B 1 71 ? 14.328 -26.656 2.449 1 70 71 THR B CA 1
ATOM 4431 C C . THR B 1 71 ? 14.383 -26.734 0.927 1 70 71 THR B C 1
ATOM 4433 O O . THR B 1 71 ? 15.461 -26.719 0.337 1 70 71 THR B O 1
ATOM 4436 N N . ASN B 1 72 ? 13.25 -26.734 0.346 1 72.81 72 ASN B N 1
ATOM 4437 C CA . ASN B 1 72 ? 13.18 -26.781 -1.11 1 72.81 72 ASN B CA 1
ATOM 4438 C C . ASN B 1 72 ? 13.758 -25.516 -1.747 1 72.81 72 ASN B C 1
ATOM 4440 O O . ASN B 1 72 ? 14.383 -25.594 -2.807 1 72.81 72 ASN B O 1
ATOM 4444 N N . SER B 1 73 ? 13.625 -24.5 -1.001 1 72.12 73 SER B N 1
ATOM 4445 C CA . SER B 1 73 ? 14.18 -23.266 -1.556 1 72.12 73 SER B CA 1
ATOM 4446 C C . SER B 1 73 ? 15.695 -23.359 -1.687 1 72.12 73 SER B C 1
ATOM 4448 O O . SER B 1 73 ? 16.266 -22.938 -2.695 1 72.12 73 SER B O 1
ATOM 4450 N N . TRP B 1 74 ? 16.266 -23.969 -0.704 1 74.69 74 TRP B N 1
ATOM 4451 C CA . TRP B 1 74 ? 17.703 -24.156 -0.717 1 74.69 74 TRP B CA 1
ATOM 4452 C C . TRP B 1 74 ? 18.125 -25.109 -1.828 1 74.69 74 TRP B C 1
ATOM 4454 O O . TRP B 1 74 ? 19.078 -24.844 -2.559 1 74.69 74 TRP B O 1
ATOM 4464 N N . PHE B 1 75 ? 17.359 -26.094 -1.966 1 75.31 75 PHE B N 1
ATOM 4465 C CA . PHE B 1 75 ? 17.656 -27.094 -2.979 1 75.31 75 PHE B CA 1
ATOM 4466 C C . PHE B 1 75 ? 17.484 -26.516 -4.379 1 75.31 75 PHE B C 1
ATOM 4468 O O . PHE B 1 75 ? 18.375 -26.688 -5.23 1 75.31 75 PHE B O 1
ATOM 4475 N N . PHE B 1 76 ? 16.438 -25.781 -4.578 1 77.12 76 PHE B N 1
ATOM 4476 C CA . PHE B 1 76 ? 16.141 -25.25 -5.898 1 77.12 76 PHE B CA 1
ATOM 4477 C C . PHE B 1 76 ? 17.141 -24.156 -6.266 1 77.12 76 PHE B C 1
ATOM 4479 O O . PHE B 1 76 ? 17.547 -24.047 -7.422 1 77.12 76 PHE B O 1
ATOM 4486 N N . ALA B 1 77 ? 17.453 -23.438 -5.262 1 79.12 77 ALA B N 1
ATOM 4487 C CA . ALA B 1 77 ? 18.453 -22.391 -5.512 1 79.12 77 ALA B CA 1
ATOM 4488 C C . ALA B 1 77 ? 19.781 -23 -5.953 1 79.12 77 ALA B C 1
ATOM 4490 O O . ALA B 1 77 ? 20.453 -22.453 -6.832 1 79.12 77 ALA B O 1
ATOM 4491 N N . ASN B 1 78 ? 20.078 -24.094 -5.355 1 77.56 78 ASN B N 1
ATOM 4492 C CA . ASN B 1 78 ? 21.312 -24.766 -5.723 1 77.56 78 ASN B CA 1
ATOM 4493 C C . ASN B 1 78 ? 21.25 -25.312 -7.145 1 77.56 78 ASN B C 1
ATOM 4495 O O . ASN B 1 78 ? 22.234 -25.234 -7.891 1 77.56 78 ASN B O 1
ATOM 4499 N N . LEU B 1 79 ? 20.156 -25.766 -7.492 1 75.06 79 LEU B N 1
ATOM 4500 C CA . LEU B 1 79 ? 19.969 -26.312 -8.828 1 75.06 79 LEU B CA 1
ATOM 4501 C C . LEU B 1 79 ? 20.031 -25.219 -9.883 1 75.06 79 LEU B C 1
ATOM 4503 O O . LEU B 1 79 ? 20.672 -25.375 -10.922 1 75.06 79 LEU B O 1
ATOM 4507 N N . LEU B 1 80 ? 19.422 -24.141 -9.578 1 79.19 80 LEU B N 1
ATOM 4508 C CA . LEU B 1 80 ? 19.328 -23.047 -10.539 1 79.19 80 LEU B CA 1
ATOM 4509 C C . LEU B 1 80 ? 20.656 -22.328 -10.688 1 79.19 80 LEU B C 1
ATOM 4511 O O . LEU B 1 80 ? 20.922 -21.688 -11.703 1 79.19 80 LEU B O 1
ATOM 4515 N N . SER B 1 81 ? 21.531 -22.516 -9.703 1 80.69 81 SER B N 1
ATOM 4516 C CA . SER B 1 81 ? 22.812 -21.828 -9.719 1 80.69 81 SER B CA 1
ATOM 4517 C C . SER B 1 81 ? 23.734 -22.406 -10.797 1 80.69 81 SER B C 1
ATOM 4519 O O . SER B 1 81 ? 24.766 -21.812 -11.125 1 80.69 81 SER B O 1
ATOM 4521 N N . ASN B 1 82 ? 23.328 -23.422 -11.445 1 79 82 ASN B N 1
ATOM 4522 C CA . ASN B 1 82 ? 24.109 -23.969 -12.539 1 79 82 ASN B CA 1
ATOM 4523 C C . ASN B 1 82 ? 24.219 -23 -13.711 1 79 82 ASN B C 1
ATOM 4525 O O . ASN B 1 82 ? 25.156 -23.062 -14.492 1 79 82 ASN B O 1
ATOM 4529 N N . GLN B 1 83 ? 23.281 -22.188 -13.773 1 83 83 GLN B N 1
ATOM 4530 C CA . GLN B 1 83 ? 23.297 -21.172 -14.82 1 83 83 GLN B CA 1
ATOM 4531 C C . GLN B 1 83 ? 24.531 -20.281 -14.711 1 83 83 GLN B C 1
ATOM 4533 O O . GLN B 1 83 ? 24.984 -19.703 -15.703 1 83 83 GLN B O 1
ATOM 4538 N N . LEU B 1 84 ? 25.078 -20.219 -13.539 1 87.12 84 LEU B N 1
ATOM 4539 C CA . LEU B 1 84 ? 26.234 -19.359 -13.281 1 87.12 84 LEU B CA 1
ATOM 4540 C C . LEU B 1 84 ? 27.469 -19.875 -14.016 1 87.12 84 LEU B C 1
ATOM 4542 O O . LEU B 1 84 ? 28.438 -19.141 -14.203 1 87.12 84 LEU B O 1
ATOM 4546 N N . GLU B 1 85 ? 27.375 -21.109 -14.445 1 85.75 85 GLU B N 1
ATOM 4547 C CA . GLU B 1 85 ? 28.5 -21.703 -15.172 1 85.75 85 GLU B CA 1
ATOM 4548 C C . GLU B 1 85 ? 28.422 -21.406 -16.672 1 85.75 85 GLU B C 1
ATOM 4550 O O . GLU B 1 85 ? 29.359 -21.672 -17.406 1 85.75 85 GLU B O 1
ATOM 4555 N N . GLN B 1 86 ? 27.344 -20.844 -17.094 1 88.75 86 GLN B N 1
ATOM 4556 C CA . GLN B 1 86 ? 27.156 -20.531 -18.5 1 88.75 86 GLN B CA 1
ATOM 4557 C C . GLN B 1 86 ? 28.172 -19.469 -18.953 1 88.75 86 GLN B C 1
ATOM 4559 O O . GLN B 1 86 ? 28.266 -18.391 -18.375 1 88.75 86 GLN B O 1
ATOM 4564 N N . PRO B 1 87 ? 28.891 -19.734 -20.031 1 91.12 87 PRO B N 1
ATOM 4565 C CA . PRO B 1 87 ? 29.969 -18.844 -20.484 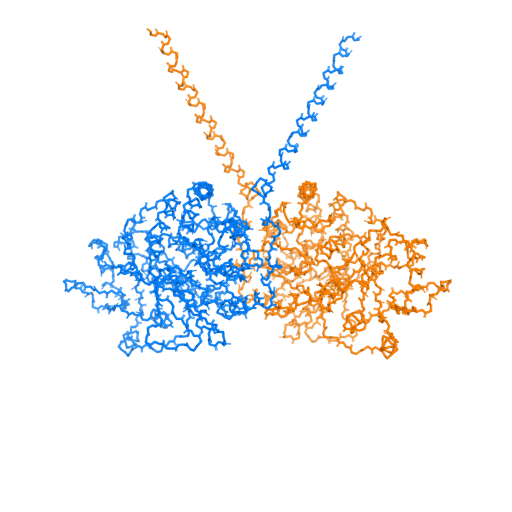1 91.12 87 PRO B CA 1
ATOM 4566 C C . PRO B 1 87 ? 29.469 -17.438 -20.812 1 91.12 87 PRO B C 1
ATOM 4568 O O . PRO B 1 87 ? 30.109 -16.438 -20.453 1 91.12 87 PRO B O 1
ATOM 4571 N N . ASN B 1 88 ? 28.328 -17.312 -21.438 1 92.12 88 ASN B N 1
ATOM 4572 C CA . ASN B 1 88 ? 27.797 -16 -21.797 1 92.12 88 ASN B CA 1
ATOM 4573 C C . ASN B 1 88 ? 27.5 -15.148 -20.562 1 92.12 88 ASN B C 1
ATOM 4575 O O . ASN B 1 88 ? 27.672 -13.93 -20.594 1 92.12 88 ASN B O 1
ATOM 4579 N N . LEU B 1 89 ? 27.078 -15.836 -19.594 1 92.25 89 LEU B N 1
ATOM 4580 C CA . LEU B 1 89 ? 26.812 -15.117 -18.344 1 92.25 89 LEU B CA 1
ATOM 4581 C C . LEU B 1 89 ? 28.109 -14.648 -17.703 1 92.25 89 LEU B C 1
ATOM 4583 O O . LEU B 1 89 ? 28.203 -13.5 -17.234 1 92.25 89 LEU B O 1
ATOM 4587 N N . LYS B 1 90 ? 29.078 -15.555 -17.688 1 92.12 90 LYS B N 1
ATOM 4588 C CA . LYS B 1 90 ? 30.375 -15.195 -17.141 1 92.12 90 LYS B CA 1
ATOM 4589 C C . LYS B 1 90 ? 30.984 -14.008 -17.875 1 92.12 90 LYS B C 1
ATOM 4591 O O . LYS B 1 90 ? 31.469 -13.062 -17.25 1 92.12 90 LYS B O 1
ATOM 4596 N N . ASP B 1 91 ? 30.891 -14.102 -19.125 1 94 91 ASP B N 1
ATOM 4597 C CA . ASP B 1 91 ? 31.438 -13.023 -19.938 1 94 91 ASP B CA 1
ATOM 4598 C C . ASP B 1 91 ? 30.703 -11.711 -19.703 1 94 91 ASP B C 1
ATOM 4600 O O . ASP B 1 91 ? 31.312 -10.648 -19.609 1 94 91 ASP B O 1
ATOM 4604 N N . PHE B 1 92 ? 29.422 -11.789 -19.594 1 94.5 92 PHE B N 1
ATOM 4605 C CA . PHE B 1 92 ? 28.609 -10.609 -19.359 1 94.5 92 PHE B CA 1
ATOM 4606 C C . PHE B 1 92 ? 28.984 -9.945 -18.031 1 94.5 92 PHE B C 1
ATOM 4608 O O . PHE B 1 92 ? 29.141 -8.727 -17.969 1 94.5 92 PHE B O 1
ATOM 4615 N N . VAL B 1 93 ? 29.141 -10.719 -17.016 1 94.31 93 VAL B N 1
ATOM 4616 C CA . VAL B 1 93 ? 29.438 -10.219 -15.672 1 94.31 93 VAL B CA 1
ATOM 4617 C C . VAL B 1 93 ? 30.844 -9.641 -15.625 1 94.31 93 VAL B C 1
ATOM 4619 O O . VAL B 1 93 ? 31.078 -8.609 -14.984 1 94.31 93 VAL B O 1
ATOM 4622 N N . ARG B 1 94 ? 31.734 -10.211 -16.375 1 93.88 94 ARG B N 1
ATOM 4623 C CA . ARG B 1 94 ? 33.125 -9.805 -16.312 1 93.88 94 ARG B CA 1
ATOM 4624 C C . ARG B 1 94 ? 33.406 -8.617 -17.234 1 93.88 94 ARG B C 1
ATOM 4626 O O . ARG B 1 94 ? 34.344 -7.867 -17.016 1 93.88 94 ARG B O 1
ATOM 4633 N N . SER B 1 95 ? 32.531 -8.492 -18.141 1 94.69 95 SER B N 1
ATOM 4634 C CA . SER B 1 95 ? 32.781 -7.445 -19.125 1 94.69 95 SER B CA 1
ATOM 4635 C C . SER B 1 95 ? 32.594 -6.059 -18.516 1 94.69 95 SER B C 1
ATOM 4637 O O . SER B 1 95 ? 31.672 -5.844 -17.719 1 94.69 95 SER B O 1
ATOM 4639 N N . ASP B 1 96 ? 33.406 -5.105 -18.953 1 94.5 96 ASP B N 1
ATOM 4640 C CA . ASP B 1 96 ? 33.281 -3.711 -18.531 1 94.5 96 ASP B CA 1
ATOM 4641 C C . ASP B 1 96 ? 32.75 -2.84 -19.672 1 94.5 96 ASP B C 1
ATOM 4643 O O . ASP B 1 96 ? 32.75 -1.611 -19.578 1 94.5 96 ASP B O 1
ATOM 4647 N N . ASP B 1 97 ? 32.219 -3.441 -20.625 1 92.94 97 ASP B N 1
ATOM 4648 C CA . ASP B 1 97 ? 31.797 -2.729 -21.828 1 92.94 97 ASP B CA 1
ATOM 4649 C C . ASP B 1 97 ? 30.406 -2.143 -21.672 1 92.94 97 ASP B C 1
ATOM 4651 O O . ASP B 1 97 ? 30.031 -1.207 -22.375 1 92.94 97 ASP B O 1
ATOM 4655 N N . ASN B 1 98 ? 29.703 -2.682 -20.766 1 93.88 98 ASN B N 1
ATOM 4656 C CA . ASN B 1 98 ? 28.312 -2.293 -20.625 1 93.88 98 ASN B CA 1
ATOM 4657 C C . ASN B 1 98 ? 28.109 -1.278 -19.5 1 93.88 98 ASN B C 1
ATOM 4659 O O . ASN B 1 98 ? 28.828 -1.304 -18.5 1 93.88 98 ASN B O 1
ATOM 4663 N N . SER B 1 99 ? 27.234 -0.375 -19.766 1 96.06 99 SER B N 1
ATOM 4664 C CA . SER B 1 99 ? 26.75 0.559 -18.75 1 96.06 99 SER B CA 1
ATOM 4665 C C . SER B 1 99 ? 25.219 0.637 -18.766 1 96.06 99 SER B C 1
ATOM 4667 O O . SER B 1 99 ? 24.609 0.66 -19.828 1 96.06 99 SER B O 1
ATOM 4669 N N . PHE B 1 100 ? 24.672 0.599 -17.578 1 97.5 100 PHE B N 1
ATOM 4670 C CA . PHE B 1 100 ? 23.219 0.617 -17.469 1 97.5 100 PHE B CA 1
ATOM 4671 C C . PHE B 1 100 ? 22.766 1.662 -16.453 1 97.5 100 PHE B C 1
ATOM 4673 O O . PHE B 1 100 ? 23.406 1.847 -15.422 1 97.5 100 PHE B O 1
ATOM 4680 N N . ASP B 1 101 ? 21.625 2.332 -16.781 1 97.62 101 ASP B N 1
ATOM 4681 C CA . ASP B 1 101 ? 21.047 3.328 -15.883 1 97.62 101 ASP B CA 1
ATOM 4682 C C . ASP B 1 101 ? 20.188 2.666 -14.805 1 97.62 101 ASP B C 1
ATOM 4684 O O . ASP B 1 101 ? 19.875 3.285 -13.789 1 97.62 101 ASP B O 1
ATOM 4688 N N . LEU B 1 102 ? 19.812 1.438 -15.07 1 98.25 102 LEU B N 1
ATOM 4689 C CA . LEU B 1 102 ? 18.938 0.69 -14.172 1 98.25 102 LEU B CA 1
ATOM 4690 C C . LEU B 1 102 ? 19.125 -0.812 -14.359 1 98.25 102 LEU B C 1
ATOM 4692 O O . LEU B 1 102 ? 19.375 -1.276 -15.469 1 98.25 102 LEU B O 1
ATOM 4696 N N . VAL B 1 103 ? 19.062 -1.54 -13.25 1 98.12 103 VAL B N 1
ATOM 4697 C CA . VAL B 1 103 ? 19.172 -2.994 -13.289 1 98.12 103 VAL B CA 1
ATOM 4698 C C . VAL B 1 103 ? 17.875 -3.621 -12.773 1 98.12 103 VAL B C 1
ATOM 4700 O O . VAL B 1 103 ? 17.359 -3.232 -11.719 1 98.12 103 VAL B O 1
ATOM 4703 N N . LEU B 1 104 ? 17.312 -4.535 -13.547 1 98.19 104 LEU B N 1
ATOM 4704 C CA . LEU B 1 104 ? 16.156 -5.328 -13.125 1 98.19 104 LEU B CA 1
ATOM 4705 C C . LEU B 1 104 ? 16.562 -6.766 -12.828 1 98.19 104 LEU B C 1
ATOM 4707 O O . LEU B 1 104 ? 17.172 -7.434 -13.68 1 98.19 104 LEU B O 1
ATOM 4711 N N . ILE B 1 105 ? 16.25 -7.191 -11.617 1 95.62 105 ILE B N 1
ATOM 4712 C CA . ILE B 1 105 ? 16.594 -8.562 -11.25 1 95.62 105 ILE B CA 1
ATOM 4713 C C . ILE B 1 105 ? 15.383 -9.258 -10.641 1 95.62 105 ILE B C 1
ATOM 4715 O O . ILE B 1 105 ? 14.477 -8.602 -10.117 1 95.62 105 ILE B O 1
ATOM 4719 N N . GLU B 1 106 ? 15.289 -10.508 -10.773 1 92.5 106 GLU B N 1
ATOM 4720 C CA . GLU B 1 106 ? 14.352 -11.328 -10.016 1 92.5 106 GLU B CA 1
ATOM 4721 C C . GLU B 1 106 ? 15.047 -12 -8.828 1 92.5 106 GLU B C 1
ATOM 4723 O O . GLU B 1 106 ? 15.719 -13.016 -8.984 1 92.5 106 GLU B O 1
ATOM 4728 N N . SER B 1 107 ? 14.82 -11.398 -7.648 1 82.88 107 SER B N 1
ATOM 4729 C CA . SER B 1 107 ? 15.469 -11.945 -6.461 1 82.88 107 SER B CA 1
ATOM 4730 C C . SER B 1 107 ? 14.664 -13.094 -5.863 1 82.88 107 SER B C 1
ATOM 4732 O O . SER B 1 107 ? 14.141 -12.984 -4.754 1 82.88 107 SER B O 1
ATOM 4734 N N . PHE B 1 108 ? 14.594 -14.078 -6.602 1 87 108 PHE B N 1
ATOM 4735 C CA . PHE B 1 108 ? 13.953 -15.328 -6.219 1 87 108 PHE B CA 1
ATOM 4736 C C . PHE B 1 108 ? 14.844 -16.516 -6.566 1 87 108 PHE B C 1
ATOM 4738 O O . PHE B 1 108 ? 14.953 -16.906 -7.734 1 87 108 PHE B O 1
ATOM 4745 N N . LEU B 1 109 ? 15.461 -17.016 -5.57 1 84.62 109 LEU B N 1
ATOM 4746 C CA . LEU B 1 109 ? 16.375 -18.156 -5.672 1 84.62 109 LEU B CA 1
ATOM 4747 C C . LEU B 1 109 ? 17.641 -17.766 -6.406 1 84.62 109 LEU B C 1
ATOM 4749 O O . LEU B 1 109 ? 18.391 -18.625 -6.859 1 84.62 109 LEU B O 1
ATOM 4753 N N . GLN B 1 110 ? 17.891 -16.547 -6.652 1 89.62 110 GLN B N 1
ATOM 4754 C CA . GLN B 1 110 ? 19.094 -16 -7.27 1 89.62 110 GLN B CA 1
ATOM 4755 C C . GLN B 1 110 ? 19.391 -14.594 -6.75 1 89.62 110 GLN B C 1
ATOM 4757 O O . GLN B 1 110 ? 19.625 -13.672 -7.535 1 89.62 110 GLN B O 1
ATOM 4762 N N . GLU B 1 111 ? 19.406 -14.414 -5.477 1 91 111 GLU B N 1
ATOM 4763 C CA . GLU B 1 111 ? 19.578 -13.125 -4.824 1 91 111 GLU B CA 1
ATOM 4764 C C . GLU B 1 111 ? 20.953 -12.531 -5.117 1 91 111 GLU B C 1
ATOM 4766 O O . GLU B 1 111 ? 21.156 -11.32 -5.016 1 91 111 GLU B O 1
ATOM 4771 N N . TYR B 1 112 ? 21.922 -13.398 -5.578 1 92.06 112 TYR B N 1
ATOM 4772 C CA . TYR B 1 112 ? 23.266 -12.922 -5.895 1 92.06 112 TYR B CA 1
ATOM 4773 C C . TYR B 1 112 ? 23.234 -11.938 -7.062 1 92.06 112 TYR B C 1
ATOM 4775 O O . TYR B 1 112 ? 24.156 -11.141 -7.238 1 92.06 112 TYR B O 1
ATOM 4783 N N . THR B 1 113 ? 22.125 -11.914 -7.809 1 94.44 113 THR B N 1
ATOM 4784 C CA . THR B 1 113 ? 22.031 -11.07 -8.984 1 94.44 113 THR B CA 1
ATOM 4785 C C . THR B 1 113 ? 21.953 -9.594 -8.594 1 94.44 113 THR B C 1
ATOM 4787 O O . THR B 1 113 ? 22.234 -8.711 -9.406 1 94.44 113 THR B O 1
ATOM 4790 N N . VAL B 1 114 ? 21.609 -9.281 -7.34 1 95.5 114 VAL B N 1
ATOM 4791 C CA . VAL B 1 114 ? 21.5 -7.902 -6.867 1 95.5 114 VAL B CA 1
ATOM 4792 C C . VAL B 1 114 ? 22.875 -7.223 -6.941 1 95.5 114 VAL B C 1
ATOM 4794 O O . VAL B 1 114 ? 22.953 -5.996 -7.016 1 95.5 114 VAL B O 1
ATOM 4797 N N . ALA B 1 115 ? 23.953 -7.996 -7.043 1 96.12 115 ALA B N 1
ATOM 4798 C CA . ALA B 1 115 ? 25.312 -7.469 -7.121 1 96.12 115 ALA B CA 1
ATOM 4799 C C . ALA B 1 115 ? 25.531 -6.672 -8.406 1 96.12 115 ALA B C 1
ATOM 4801 O O . ALA B 1 115 ? 26.406 -5.816 -8.477 1 96.12 115 ALA B O 1
ATOM 4802 N N . LEU B 1 116 ? 24.703 -6.938 -9.359 1 96.19 116 LEU B N 1
ATOM 4803 C CA . LEU B 1 116 ? 24.797 -6.219 -10.625 1 96.19 116 LEU B CA 1
ATOM 4804 C C . LEU B 1 116 ? 24.5 -4.734 -10.43 1 96.19 116 LEU B C 1
ATOM 4806 O O . LEU B 1 116 ? 24.984 -3.895 -11.195 1 96.19 116 LEU B O 1
ATOM 4810 N N . GLY B 1 117 ? 23.656 -4.438 -9.461 1 96.69 117 GLY B N 1
ATOM 4811 C CA . GLY B 1 117 ? 23.453 -3.037 -9.125 1 96.69 117 GLY B CA 1
ATOM 4812 C C . GLY B 1 117 ? 24.734 -2.328 -8.727 1 96.69 117 GLY B C 1
ATOM 4813 O O . GLY B 1 117 ? 24.969 -1.19 -9.141 1 96.69 117 GLY B O 1
ATOM 4814 N N . HIS B 1 118 ? 25.531 -2.986 -7.922 1 96.56 118 HIS B N 1
ATOM 4815 C CA . HIS B 1 118 ? 26.828 -2.436 -7.52 1 96.56 118 HIS B CA 1
ATOM 4816 C C . HIS B 1 118 ? 27.781 -2.348 -8.703 1 96.56 118 HIS B C 1
ATOM 4818 O O . HIS B 1 118 ? 28.453 -1.335 -8.891 1 96.56 118 HIS B O 1
ATOM 4824 N N . LYS B 1 119 ? 27.828 -3.414 -9.484 1 96.19 119 LYS B N 1
ATOM 4825 C CA . LYS B 1 119 ? 28.719 -3.447 -10.633 1 96.19 119 LYS B CA 1
ATOM 4826 C C . LYS B 1 119 ? 28.516 -2.229 -11.531 1 96.19 119 LYS B C 1
ATOM 4828 O O . LYS B 1 119 ? 29.469 -1.596 -11.961 1 96.19 119 LYS B O 1
ATOM 4833 N N . PHE B 1 120 ? 27.312 -1.901 -11.789 1 96.62 120 PHE B N 1
ATOM 4834 C CA . PHE B 1 120 ? 27.016 -0.874 -12.781 1 96.62 120 PHE B CA 1
ATOM 4835 C C . PHE B 1 120 ? 26.719 0.458 -12.102 1 96.62 120 PHE B C 1
ATOM 4837 O O . PHE B 1 120 ? 26.359 1.431 -12.773 1 96.62 120 PHE B O 1
ATOM 4844 N N . SER B 1 121 ? 26.766 0.503 -10.789 1 96.06 121 SER B N 1
ATOM 4845 C CA . SER B 1 121 ? 26.438 1.7 -10.031 1 96.06 121 SER B CA 1
ATOM 4846 C C . SER B 1 121 ? 25.062 2.246 -10.43 1 96.06 121 SER B C 1
ATOM 4848 O O . SER B 1 121 ? 24.938 3.434 -10.734 1 96.06 121 SER B O 1
ATOM 4850 N N . ALA B 1 122 ? 24.125 1.335 -10.484 1 97.56 122 ALA B N 1
ATOM 4851 C CA . ALA B 1 122 ? 22.766 1.662 -10.93 1 97.56 122 ALA B CA 1
ATOM 4852 C C . ALA B 1 122 ? 21.734 1.195 -9.906 1 97.56 122 ALA B C 1
ATOM 4854 O O . ALA B 1 122 ? 21.953 0.212 -9.195 1 97.56 122 ALA B O 1
ATOM 4855 N N . PRO B 1 123 ? 20.625 1.965 -9.789 1 97.62 123 PRO B N 1
ATOM 4856 C CA . PRO B 1 123 ? 19.547 1.472 -8.93 1 97.62 123 PRO B CA 1
ATOM 4857 C C . PRO B 1 123 ? 19 0.127 -9.391 1 97.62 123 PRO B C 1
ATOM 4859 O O . PRO B 1 123 ? 19.062 -0.2 -10.578 1 97.62 123 PRO B O 1
ATOM 4862 N N . VAL B 1 124 ? 18.484 -0.644 -8.406 1 97.38 124 VAL B N 1
ATOM 4863 C CA . VAL B 1 124 ? 18 -1.99 -8.695 1 97.38 124 VAL B CA 1
ATOM 4864 C C . VAL B 1 124 ? 16.484 -2.049 -8.492 1 97.38 124 VAL B C 1
ATOM 4866 O O . VAL B 1 124 ? 15.969 -1.563 -7.48 1 97.38 124 VAL B O 1
ATOM 4869 N N . VAL B 1 125 ? 15.789 -2.541 -9.461 1 97.44 125 VAL B N 1
ATOM 4870 C CA . VAL B 1 125 ? 14.383 -2.9 -9.336 1 97.44 125 VAL B CA 1
ATOM 4871 C C . VAL B 1 125 ? 14.242 -4.414 -9.219 1 97.44 125 VAL B C 1
ATOM 4873 O O . VAL B 1 125 ? 14.75 -5.16 -10.062 1 97.44 125 VAL B O 1
ATOM 4876 N N . ASN B 1 126 ? 13.617 -4.816 -8.125 1 95.31 126 ASN B N 1
ATOM 4877 C CA . ASN B 1 126 ? 13.398 -6.238 -7.875 1 95.31 126 ASN B CA 1
ATOM 4878 C C . ASN B 1 126 ? 12.078 -6.719 -8.477 1 95.31 126 ASN B C 1
ATOM 4880 O O . ASN B 1 126 ? 11.062 -6.035 -8.375 1 95.31 126 ASN B O 1
ATOM 4884 N N . LEU B 1 127 ? 12.203 -7.863 -9.156 1 95.06 127 LEU B N 1
ATOM 4885 C CA . LEU B 1 127 ? 11.023 -8.531 -9.695 1 95.06 127 LEU B CA 1
ATOM 4886 C C . LEU B 1 127 ? 10.648 -9.75 -8.859 1 95.06 127 LEU B C 1
ATOM 4888 O O . LEU B 1 127 ? 11.453 -10.672 -8.711 1 95.06 127 LEU B O 1
ATOM 4892 N N . SER B 1 128 ? 9.453 -9.641 -8.305 1 92.06 128 SER B N 1
ATOM 4893 C CA . SER B 1 128 ? 8.945 -10.766 -7.531 1 92.06 128 SER B CA 1
ATOM 4894 C C . SER B 1 128 ? 7.891 -11.547 -8.312 1 92.06 128 SER B C 1
ATOM 4896 O O . SER B 1 128 ? 6.91 -10.969 -8.789 1 92.06 128 SER B O 1
ATOM 4898 N N . PRO B 1 129 ? 8.102 -12.812 -8.484 1 88.06 129 PRO B N 1
ATOM 4899 C CA . PRO B 1 129 ? 7.188 -13.594 -9.32 1 88.06 129 PRO B CA 1
ATOM 4900 C C . PRO B 1 129 ? 5.809 -13.781 -8.688 1 88.06 129 PRO B C 1
ATOM 4902 O O . PRO B 1 129 ? 4.852 -14.125 -9.383 1 88.06 129 PRO B O 1
ATOM 4905 N N . SER B 1 130 ? 5.637 -13.734 -7.449 1 81.44 130 SER B N 1
ATOM 4906 C CA . SER B 1 130 ? 4.367 -13.867 -6.75 1 81.44 130 SER B CA 1
ATOM 4907 C C . SER B 1 130 ? 4.398 -13.156 -5.402 1 81.44 130 SER B C 1
ATOM 4909 O O . SER B 1 130 ? 5.191 -12.234 -5.199 1 81.44 130 SER B O 1
ATOM 4911 N N . MET B 1 131 ? 3.465 -13.719 -4.559 1 66.25 131 MET B N 1
ATOM 4912 C CA . MET B 1 131 ? 3.367 -13.141 -3.223 1 66.25 131 MET B CA 1
ATOM 4913 C C . MET B 1 131 ? 4.656 -13.359 -2.438 1 66.25 131 MET B C 1
ATOM 4915 O O . MET B 1 131 ? 5.43 -14.266 -2.75 1 66.25 131 MET B O 1
ATOM 4919 N N . VAL B 1 132 ? 4.848 -12.5 -1.496 1 66.5 132 VAL B N 1
ATOM 4920 C CA . VAL B 1 132 ? 6.129 -12.32 -0.818 1 66.5 132 VAL B CA 1
ATOM 4921 C C . VAL B 1 132 ? 6.34 -13.445 0.196 1 66.5 132 VAL B C 1
ATOM 4923 O O . VAL B 1 132 ? 5.414 -13.812 0.924 1 66.5 132 VAL B O 1
ATOM 4926 N N . TRP B 1 133 ? 7.395 -14.164 0.044 1 72.25 133 TRP B N 1
ATOM 4927 C CA . TRP B 1 133 ? 7.922 -15.117 1.012 1 72.25 133 TRP B CA 1
ATOM 4928 C C . TRP B 1 133 ? 8.594 -14.398 2.176 1 72.25 133 TRP B C 1
ATOM 4930 O O . TRP B 1 133 ? 8.812 -13.188 2.123 1 72.25 133 TRP B O 1
ATOM 4940 N N . VAL B 1 134 ? 8.75 -15.078 3.186 1 71.62 134 VAL B N 1
ATOM 4941 C CA . VAL B 1 134 ? 9.25 -14.516 4.434 1 71.62 134 VAL B CA 1
ATOM 4942 C C . VAL B 1 134 ? 10.602 -13.852 4.199 1 71.62 134 VAL B C 1
ATOM 4944 O O . VAL B 1 134 ? 10.867 -12.766 4.711 1 71.62 134 VAL B O 1
ATOM 4947 N N . SER B 1 135 ? 11.391 -14.422 3.32 1 70.88 135 SER B N 1
ATOM 4948 C CA . SER B 1 135 ? 12.711 -13.844 3.074 1 70.88 135 SER B CA 1
ATOM 4949 C C . SER B 1 135 ? 12.602 -12.5 2.357 1 70.88 135 SER B C 1
ATOM 4951 O O . SER B 1 135 ? 13.305 -11.547 2.705 1 70.88 135 SER B O 1
ATOM 4953 N N . ALA B 1 136 ? 11.719 -12.523 1.413 1 76.06 136 ALA B N 1
ATOM 4954 C CA . ALA B 1 136 ? 11.523 -11.258 0.707 1 76.06 136 ALA B CA 1
ATOM 4955 C C . ALA B 1 136 ? 10.961 -10.188 1.64 1 76.06 136 ALA B C 1
ATOM 4957 O O . ALA B 1 136 ? 11.336 -9.016 1.551 1 76.06 136 ALA B O 1
ATOM 4958 N N . SER B 1 137 ? 10.094 -10.625 2.52 1 82.38 137 SER B N 1
ATOM 4959 C CA . SER B 1 137 ? 9.547 -9.695 3.5 1 82.38 137 SER B CA 1
ATOM 4960 C C . SER B 1 137 ? 10.648 -9.109 4.379 1 82.38 137 SER B C 1
ATOM 4962 O O . SER B 1 137 ? 10.641 -7.918 4.691 1 82.38 137 SER B O 1
ATOM 4964 N N . LYS B 1 138 ? 11.516 -9.961 4.648 1 79.56 138 LYS B N 1
ATOM 4965 C CA . LYS B 1 138 ? 12.617 -9.531 5.504 1 79.56 138 LYS B CA 1
ATOM 4966 C C . LYS B 1 138 ? 13.492 -8.492 4.797 1 79.56 138 LYS B C 1
ATOM 4968 O O . LYS B 1 138 ? 13.805 -7.445 5.363 1 79.56 138 LYS B O 1
ATOM 4973 N N . TRP B 1 139 ? 13.812 -8.758 3.576 1 81.5 139 TRP B N 1
ATOM 4974 C CA . TRP B 1 139 ? 14.727 -7.883 2.848 1 81.5 139 TRP B CA 1
ATOM 4975 C C . TRP B 1 139 ? 14.047 -6.57 2.469 1 81.5 139 TRP B C 1
ATOM 4977 O O . TRP B 1 139 ? 14.688 -5.52 2.42 1 81.5 139 TRP B O 1
ATOM 4987 N N . LEU B 1 140 ? 12.773 -6.668 2.25 1 80.44 140 LEU B N 1
ATOM 4988 C CA . LEU B 1 140 ? 12.023 -5.484 1.839 1 80.44 140 LEU B CA 1
ATOM 4989 C C . LEU B 1 140 ? 11.438 -4.766 3.049 1 80.44 140 LEU B C 1
ATOM 4991 O O . LEU B 1 140 ? 10.812 -3.713 2.908 1 80.44 140 LEU B O 1
ATOM 4995 N N . HIS B 1 141 ? 11.609 -5.363 4.203 1 78.69 141 HIS B N 1
ATOM 4996 C CA . HIS B 1 141 ? 11.086 -4.848 5.461 1 78.69 141 HIS B CA 1
ATOM 4997 C C . HIS B 1 141 ? 9.57 -4.699 5.406 1 78.69 141 HIS B C 1
ATOM 4999 O O . HIS B 1 141 ? 9.023 -3.674 5.824 1 78.69 141 HIS B O 1
ATOM 5005 N N . LEU B 1 142 ? 8.992 -5.617 4.758 1 84.5 142 LEU B N 1
ATOM 5006 C CA . LEU B 1 142 ? 7.539 -5.73 4.801 1 84.5 142 LEU B CA 1
ATOM 5007 C C . LEU B 1 142 ? 7.09 -6.484 6.043 1 84.5 142 LEU B C 1
ATOM 5009 O O . LEU B 1 142 ? 7.738 -7.445 6.461 1 84.5 142 LEU B O 1
ATOM 5013 N N . PRO B 1 143 ? 5.996 -6.008 6.598 1 80.81 143 PRO B N 1
ATOM 5014 C CA . PRO B 1 143 ? 5.496 -6.773 7.742 1 80.81 143 PRO B CA 1
ATOM 5015 C C .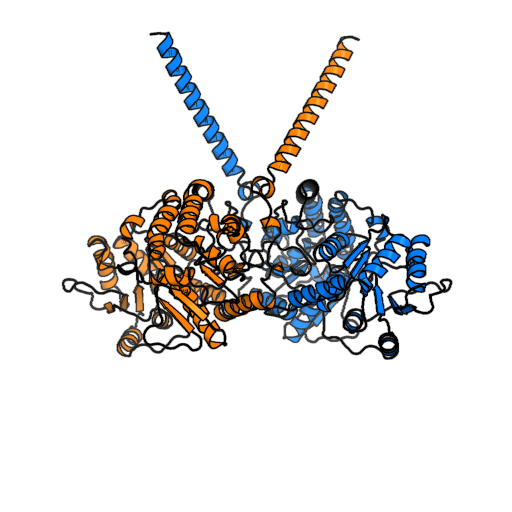 PRO B 1 143 ? 5.098 -8.203 7.371 1 80.81 143 PRO B C 1
ATOM 5017 O O . PRO B 1 143 ? 4.398 -8.406 6.375 1 80.81 143 PRO B O 1
ATOM 5020 N N . ALA B 1 144 ? 5.734 -9.133 8.055 1 78.44 144 ALA B N 1
ATOM 5021 C CA . ALA B 1 144 ? 5.324 -10.531 7.914 1 78.44 144 ALA B CA 1
ATOM 5022 C C . ALA B 1 144 ? 4.461 -10.969 9.094 1 78.44 144 ALA B C 1
ATOM 5024 O O . ALA B 1 144 ? 4.93 -11.68 9.984 1 78.44 144 ALA B O 1
ATOM 5025 N N . ILE B 1 145 ? 3.248 -10.68 9 1 84.06 145 ILE B N 1
ATOM 5026 C CA . ILE B 1 145 ? 2.344 -10.953 10.109 1 84.06 145 ILE B CA 1
ATOM 5027 C C . ILE B 1 145 ? 1.801 -12.375 10 1 84.06 145 ILE B C 1
ATOM 5029 O O . ILE B 1 145 ? 0.873 -12.633 9.227 1 84.06 145 ILE B O 1
ATOM 5033 N N . PHE B 1 146 ? 2.25 -13.188 10.828 1 87.88 146 PHE B N 1
ATOM 5034 C CA . PHE B 1 146 ? 1.983 -14.609 10.703 1 87.88 146 PHE B CA 1
ATOM 5035 C C . PHE B 1 146 ? 0.523 -14.922 11.008 1 87.88 146 PHE B C 1
ATOM 5037 O O . PHE B 1 146 ? 0.025 -16 10.672 1 87.88 146 PHE B O 1
ATOM 5044 N N . SER B 1 147 ? -0.141 -13.977 11.633 1 88.94 147 SER B N 1
ATOM 5045 C CA . SER B 1 147 ? -1.515 -14.234 12.047 1 88.94 147 SER B CA 1
ATOM 5046 C C . SER B 1 147 ? -2.467 -14.219 10.852 1 88.94 147 SER B C 1
ATOM 5048 O O . SER B 1 147 ? -3.555 -14.789 10.914 1 88.94 147 SER B O 1
ATOM 5050 N N . TYR B 1 148 ? -2.049 -13.539 9.734 1 88.81 148 TYR B N 1
ATOM 5051 C CA . TYR B 1 148 ? -3.029 -13.477 8.656 1 88.81 148 TYR B CA 1
ATOM 5052 C C . TYR B 1 148 ? -2.344 -13.398 7.301 1 88.81 148 TYR B C 1
ATOM 5054 O O . TYR B 1 148 ? -3.006 -13.453 6.262 1 88.81 148 TYR B O 1
ATOM 5062 N N . VAL B 1 149 ? -1.065 -13.25 7.273 1 88.5 149 VAL B N 1
ATOM 5063 C CA . VAL B 1 149 ? -0.331 -13.305 6.016 1 88.5 149 VAL B CA 1
ATOM 5064 C C . VAL B 1 149 ? 0.22 -14.711 5.793 1 88.5 149 VAL B C 1
ATOM 5066 O O . VAL B 1 149 ? 1.18 -15.117 6.449 1 88.5 149 VAL B O 1
ATOM 5069 N N . PRO B 1 150 ? -0.302 -15.352 4.844 1 87.88 150 PRO B N 1
ATOM 5070 C CA . PRO B 1 150 ? 0.11 -16.734 4.645 1 87.88 150 PRO B CA 1
ATOM 5071 C C . PRO B 1 150 ? 1.411 -16.859 3.854 1 87.88 150 PRO B C 1
ATOM 5073 O O . PRO B 1 150 ? 1.707 -16.016 3.01 1 87.88 150 PRO B O 1
ATOM 5076 N N . ASP B 1 151 ? 2.061 -17.906 4.223 1 83.81 151 ASP B N 1
ATOM 5077 C CA . ASP B 1 151 ? 3.135 -18.312 3.318 1 83.81 151 ASP B CA 1
ATOM 5078 C C . ASP B 1 151 ? 2.576 -18.781 1.979 1 83.81 151 ASP B C 1
ATOM 5080 O O . ASP B 1 151 ? 1.534 -19.438 1.931 1 83.81 151 ASP B O 1
ATOM 5084 N N . CYS B 1 152 ? 3.293 -18.578 0.941 1 80.38 152 CYS B N 1
ATOM 5085 C CA . CYS B 1 152 ? 2.756 -18.766 -0.403 1 80.38 152 CYS B CA 1
ATOM 5086 C C . CYS B 1 152 ? 2.682 -20.25 -0.762 1 80.38 152 CYS B C 1
ATOM 5088 O O . CYS B 1 152 ? 2.018 -20.625 -1.729 1 80.38 152 CYS B O 1
ATOM 5090 N N . CYS B 1 153 ? 3.273 -21.188 0.058 1 81.25 153 CYS B N 1
ATOM 5091 C CA . CYS B 1 153 ? 3.381 -22.547 -0.423 1 81.25 153 CYS B CA 1
ATOM 5092 C C . CYS B 1 153 ? 2.793 -23.531 0.586 1 81.25 153 CYS B C 1
ATOM 5094 O O . CYS B 1 153 ? 3.066 -24.734 0.523 1 81.25 153 CYS B O 1
ATOM 5096 N N . ILE B 1 154 ? 1.968 -23.031 1.517 1 83.25 154 ILE B N 1
ATOM 5097 C CA . ILE B 1 154 ? 1.558 -24 2.537 1 83.25 154 ILE B CA 1
ATOM 5098 C C . ILE B 1 154 ? 0.058 -24.266 2.424 1 83.25 154 ILE B C 1
ATOM 5100 O O . ILE B 1 154 ? -0.521 -24.953 3.266 1 83.25 154 ILE B O 1
ATOM 5104 N N . GLY B 1 155 ? -0.544 -23.703 1.472 1 87.06 155 GLY B N 1
ATOM 5105 C CA . GLY B 1 155 ? -1.926 -24.031 1.161 1 87.06 155 GLY B CA 1
ATOM 5106 C C . GLY B 1 155 ? -2.918 -23.422 2.131 1 87.06 155 GLY B C 1
ATOM 5107 O O . GLY B 1 155 ? -3.918 -24.047 2.486 1 87.06 155 GLY B O 1
ATOM 5108 N N . ILE B 1 156 ? -2.604 -22.312 2.643 1 88.38 156 ILE B N 1
ATOM 5109 C CA . ILE B 1 156 ? -3.51 -21.594 3.539 1 88.38 156 ILE B CA 1
ATOM 5110 C C . ILE B 1 156 ? -3.791 -20.203 2.994 1 88.38 156 ILE B C 1
ATOM 5112 O O . ILE B 1 156 ? -3.041 -19.688 2.156 1 88.38 156 ILE B O 1
ATOM 5116 N N . THR B 1 157 ? -4.953 -19.641 3.389 1 90 157 THR B N 1
ATOM 5117 C CA . THR B 1 157 ? -5.309 -18.266 3.023 1 90 157 THR B CA 1
ATOM 5118 C C . THR B 1 157 ? -5.238 -17.344 4.238 1 90 157 THR B C 1
ATOM 5120 O O . THR B 1 157 ? -4.672 -17.719 5.27 1 90 157 THR B O 1
ATOM 5123 N N . ASP B 1 158 ? -5.703 -16.125 4.105 1 88.06 158 ASP B N 1
ATOM 5124 C CA . ASP B 1 158 ? -5.66 -15.156 5.195 1 88.06 158 ASP B CA 1
ATOM 5125 C C . ASP B 1 158 ? -6.789 -15.398 6.195 1 88.06 158 ASP B C 1
ATOM 5127 O O . ASP B 1 158 ? -6.852 -14.75 7.242 1 88.06 158 ASP B O 1
ATOM 5131 N N . ASP B 1 159 ? -7.68 -16.203 5.848 1 89.12 159 ASP B N 1
ATOM 5132 C CA . ASP B 1 159 ? -8.664 -16.688 6.809 1 89.12 159 ASP B CA 1
ATOM 5133 C C . ASP B 1 159 ? -8.18 -17.953 7.5 1 89.12 159 ASP B C 1
ATOM 5135 O O . ASP B 1 159 ? -8.453 -19.062 7.043 1 89.12 159 ASP B O 1
ATOM 5139 N N . MET B 1 160 ? -7.59 -17.766 8.641 1 91.56 160 MET B N 1
ATOM 5140 C CA . MET B 1 160 ? -6.848 -18.859 9.25 1 91.56 160 MET B CA 1
ATOM 5141 C C . MET B 1 160 ? -7.547 -19.359 10.516 1 91.56 160 MET B C 1
ATOM 5143 O O . MET B 1 160 ? -7.961 -18.547 11.352 1 91.56 160 MET B O 1
ATOM 5147 N N . SER B 1 161 ? -7.668 -20.641 10.617 1 92.56 161 SER B N 1
ATOM 5148 C CA . SER B 1 161 ? -8.008 -21.266 11.891 1 92.56 161 SER B CA 1
ATOM 5149 C C . SER B 1 161 ? -6.816 -21.25 12.852 1 92.56 161 SER B C 1
ATOM 5151 O O . SER B 1 161 ? -5.73 -20.797 12.492 1 92.56 161 SER B O 1
ATOM 5153 N N . PHE B 1 162 ? -7.082 -21.734 14.078 1 93.62 162 PHE B N 1
ATOM 5154 C CA . PHE B 1 162 ? -5.984 -21.844 15.039 1 93.62 162 PHE B CA 1
ATOM 5155 C C . PHE B 1 162 ? -4.855 -22.688 14.469 1 93.62 162 PHE B C 1
ATOM 5157 O O . PHE B 1 162 ? -3.686 -22.312 14.539 1 93.62 162 PHE B O 1
ATOM 5164 N N . VAL B 1 163 ? -5.207 -23.797 13.891 1 93.81 163 VAL B N 1
ATOM 5165 C CA . VAL B 1 163 ? -4.227 -24.734 13.352 1 93.81 163 VAL B CA 1
ATOM 5166 C C . VAL B 1 163 ? -3.486 -24.094 12.18 1 93.81 163 VAL B C 1
ATOM 5168 O O . VAL B 1 163 ? -2.279 -24.281 12.016 1 93.81 163 VAL B O 1
ATOM 5171 N N . ASP B 1 164 ? -4.18 -23.312 11.359 1 92 164 ASP B N 1
ATOM 5172 C CA . ASP B 1 164 ? -3.559 -22.625 10.227 1 92 164 ASP B CA 1
ATOM 5173 C C . ASP B 1 164 ? -2.529 -21.609 10.703 1 92 164 ASP B C 1
ATOM 5175 O O . ASP B 1 164 ? -1.428 -21.531 10.156 1 92 164 ASP B O 1
ATOM 5179 N N . ARG B 1 165 ? -2.945 -20.844 11.727 1 92.62 165 ARG B N 1
ATOM 5180 C CA . ARG B 1 165 ? -2.029 -19.844 12.273 1 92.62 165 ARG B CA 1
ATOM 5181 C C . ARG B 1 165 ? -0.799 -20.516 12.883 1 92.62 165 ARG B C 1
ATOM 5183 O O . ARG B 1 165 ? 0.312 -19.984 12.773 1 92.62 165 ARG B O 1
ATOM 5190 N N . LEU B 1 166 ? -1.05 -21.625 13.578 1 91.62 166 LEU B N 1
ATOM 5191 C CA . LEU B 1 166 ? 0.064 -22.375 14.148 1 91.62 166 LEU B CA 1
ATOM 5192 C C . LEU B 1 166 ? 1.02 -22.844 13.055 1 91.62 166 LEU B C 1
ATOM 5194 O O . LEU B 1 166 ? 2.234 -22.656 13.164 1 91.62 166 LEU B O 1
ATOM 5198 N N . LYS B 1 167 ? 0.474 -23.422 12 1 88.75 167 LYS B N 1
ATOM 5199 C CA . LYS B 1 167 ? 1.274 -23.891 10.875 1 88.75 167 LYS B CA 1
ATOM 5200 C C . LYS B 1 167 ? 2.043 -22.75 10.234 1 88.75 167 LYS B C 1
ATOM 5202 O O . LYS B 1 167 ? 3.24 -22.859 9.961 1 88.75 167 LYS B O 1
ATOM 5207 N N . ASN B 1 168 ? 1.345 -21.672 10 1 89.12 168 ASN B N 1
ATOM 5208 C CA . ASN B 1 168 ? 1.955 -20.5 9.367 1 89.12 168 ASN B CA 1
ATOM 5209 C C . ASN B 1 168 ? 3.088 -19.938 10.219 1 89.12 168 ASN B C 1
ATOM 5211 O O . ASN B 1 168 ? 4.117 -19.516 9.688 1 89.12 168 ASN B O 1
ATOM 5215 N N . THR B 1 169 ? 2.893 -19.953 11.5 1 88.62 169 THR B N 1
ATOM 5216 C CA . THR B 1 169 ? 3.898 -19.438 12.422 1 88.62 169 THR B CA 1
ATOM 5217 C C . THR B 1 169 ? 5.141 -20.312 12.43 1 88.62 169 THR B C 1
ATOM 5219 O O . THR B 1 169 ? 6.266 -19.812 12.336 1 88.62 169 THR B O 1
ATOM 5222 N N . ILE B 1 170 ? 4.945 -21.578 12.508 1 86.44 170 ILE B N 1
ATOM 5223 C CA . ILE B 1 170 ? 6.055 -22.516 12.539 1 86.44 170 ILE B CA 1
ATOM 5224 C C . ILE B 1 170 ? 6.848 -22.422 11.242 1 86.44 170 ILE B C 1
ATOM 5226 O O . ILE B 1 170 ? 8.078 -22.359 11.258 1 86.44 170 ILE B O 1
ATOM 5230 N N . VAL B 1 171 ? 6.145 -22.391 10.141 1 85.31 171 VAL B N 1
ATOM 5231 C CA . VAL B 1 171 ? 6.797 -22.328 8.836 1 85.31 171 VAL B CA 1
ATOM 5232 C C . VAL B 1 171 ? 7.566 -21.016 8.711 1 85.31 171 VAL B C 1
ATOM 5234 O O . VAL B 1 171 ? 8.703 -20.984 8.227 1 85.31 171 VAL B O 1
ATOM 5237 N N . GLY B 1 172 ? 6.883 -19.938 9.109 1 84.06 172 GLY B N 1
ATOM 5238 C CA . GLY B 1 172 ? 7.547 -18.641 9.062 1 84.06 172 GLY B CA 1
ATOM 5239 C C . GLY B 1 172 ? 8.836 -18.609 9.867 1 84.06 172 GLY B C 1
ATOM 5240 O O . GLY B 1 172 ? 9.859 -18.125 9.383 1 84.06 172 GLY B O 1
ATOM 5241 N N . LEU B 1 173 ? 8.812 -19.156 11.023 1 83.31 173 LEU B N 1
ATOM 5242 C CA . LEU B 1 173 ? 9.992 -19.172 11.883 1 83.31 173 LEU B CA 1
ATOM 5243 C C . LEU B 1 173 ? 11.078 -20.062 11.297 1 83.31 173 LEU B C 1
ATOM 5245 O O . LEU B 1 173 ? 12.258 -19.719 11.32 1 83.31 173 LEU B O 1
ATOM 5249 N N . MET B 1 174 ? 10.688 -21.172 10.828 1 84.06 174 MET B N 1
ATOM 5250 C CA . MET B 1 174 ? 11.633 -22.078 10.203 1 84.06 174 MET B CA 1
ATOM 5251 C C . MET B 1 174 ? 12.297 -21.438 8.992 1 84.06 174 MET B C 1
ATOM 5253 O O . MET B 1 174 ? 13.5 -21.609 8.773 1 84.06 174 MET B O 1
ATOM 5257 N N . GLU B 1 175 ? 11.508 -20.781 8.203 1 84.38 175 GLU B N 1
ATOM 5258 C CA . GLU B 1 175 ? 12.047 -20.109 7.027 1 84.38 175 GLU B CA 1
ATOM 5259 C C . GLU B 1 175 ? 13.086 -19.062 7.414 1 84.38 175 GLU B C 1
ATOM 5261 O O . GLU B 1 175 ? 14.094 -18.891 6.723 1 84.38 175 GLU B O 1
ATOM 5266 N N . MET B 1 176 ? 12.844 -18.359 8.469 1 82.25 176 MET B N 1
ATOM 5267 C CA . MET B 1 176 ? 13.797 -17.344 8.93 1 82.25 176 MET B CA 1
ATOM 5268 C C . MET B 1 176 ? 15.125 -17.984 9.305 1 82.25 176 MET B C 1
ATOM 5270 O O . MET B 1 176 ? 16.188 -17.453 8.969 1 82.25 176 MET B O 1
ATOM 5274 N N . VAL B 1 177 ? 15.055 -19.125 9.938 1 82.88 177 VAL B N 1
ATOM 5275 C CA . VAL B 1 177 ? 16.266 -19.812 10.367 1 82.88 177 VAL B CA 1
ATOM 5276 C C . VAL B 1 177 ? 17.016 -20.375 9.148 1 82.88 177 VAL B C 1
ATOM 5278 O O . VAL B 1 177 ? 18.219 -20.203 9.023 1 82.88 177 VAL B O 1
ATOM 5281 N N . VAL B 1 178 ? 16.297 -20.984 8.289 1 83.31 178 VAL B N 1
ATOM 5282 C CA . VAL B 1 178 ? 16.906 -21.578 7.094 1 83.31 178 VAL B CA 1
ATOM 5283 C C . VAL B 1 178 ? 17.5 -20.469 6.219 1 83.31 178 VAL B C 1
ATOM 5285 O O . VAL B 1 178 ? 18.594 -20.641 5.656 1 83.31 178 VAL B O 1
ATOM 5288 N N . GLU B 1 179 ? 16.781 -19.438 6.137 1 83 179 GLU B N 1
ATOM 5289 C CA . GLU B 1 179 ? 17.266 -18.297 5.355 1 83 179 GLU B CA 1
ATOM 5290 C C . GLU B 1 179 ? 18.594 -17.781 5.902 1 83 179 GLU B C 1
ATOM 5292 O O . GLU B 1 179 ? 19.547 -17.609 5.152 1 83 179 GLU B O 1
ATOM 5297 N N . ASP B 1 180 ? 18.703 -17.562 7.176 1 83.12 180 ASP B N 1
ATOM 5298 C CA . ASP B 1 180 ? 19.844 -16.906 7.797 1 83.12 180 ASP B CA 1
ATOM 5299 C C . ASP B 1 180 ? 21.047 -17.844 7.883 1 83.12 180 ASP B C 1
ATOM 5301 O O . ASP B 1 180 ? 22.188 -17.406 7.77 1 83.12 180 ASP B O 1
ATOM 5305 N N . TYR B 1 181 ? 20.766 -19.156 7.992 1 87.12 181 TYR B N 1
ATOM 5306 C CA . TYR B 1 181 ? 21.891 -20.016 8.359 1 87.12 181 TYR B CA 1
ATOM 5307 C C . TYR B 1 181 ? 22.25 -20.953 7.223 1 87.12 181 TYR B C 1
ATOM 5309 O O . TYR B 1 181 ? 23.344 -21.531 7.211 1 87.12 181 TYR B O 1
ATOM 5317 N N . LEU B 1 182 ? 21.359 -21.141 6.277 1 86.38 182 LEU B N 1
ATOM 5318 C CA . LEU B 1 182 ? 21.672 -22.062 5.199 1 86.38 182 LEU B CA 1
ATOM 5319 C C . LEU B 1 182 ? 21.594 -21.375 3.844 1 86.38 182 LEU B C 1
ATOM 5321 O O . LEU B 1 182 ? 22.578 -21.344 3.104 1 86.38 182 LEU B O 1
ATOM 5325 N N . TYR B 1 183 ? 20.5 -20.734 3.605 1 85.75 183 TYR B N 1
ATOM 5326 C CA . TYR B 1 183 ? 20.203 -20.219 2.277 1 85.75 183 TYR B CA 1
ATOM 5327 C C . TYR B 1 183 ? 21.125 -19.031 1.941 1 85.75 183 TYR B C 1
ATOM 5329 O O . TYR B 1 183 ? 21.797 -19.047 0.911 1 85.75 183 TYR B O 1
ATOM 5337 N N . ILE B 1 184 ? 21.203 -18 2.795 1 87.69 184 ILE B N 1
ATOM 5338 C CA . ILE B 1 184 ? 21.953 -16.781 2.504 1 87.69 184 ILE B CA 1
ATOM 5339 C C . ILE B 1 184 ? 23.453 -17.078 2.461 1 87.69 184 ILE B C 1
ATOM 5341 O O . ILE B 1 184 ? 24.156 -16.609 1.566 1 87.69 184 ILE B O 1
ATOM 5345 N N . PRO B 1 185 ? 23.969 -17.922 3.383 1 90.75 185 PRO B N 1
ATOM 5346 C CA . PRO B 1 185 ? 25.391 -18.297 3.264 1 90.75 185 PRO B CA 1
ATOM 5347 C C . PRO B 1 185 ? 25.703 -19 1.948 1 90.75 185 PRO B C 1
ATOM 5349 O O . PRO B 1 185 ? 26.75 -18.734 1.345 1 90.75 185 PRO B O 1
ATOM 5352 N N . MET B 1 186 ? 24.828 -19.844 1.524 1 90.19 186 MET B N 1
ATOM 5353 C CA . MET B 1 186 ? 25.031 -20.5 0.238 1 90.19 186 MET B CA 1
ATOM 5354 C C . MET B 1 186 ? 25.031 -19.484 -0.9 1 90.19 186 MET B C 1
ATOM 5356 O O . MET B 1 186 ? 25.875 -19.562 -1.794 1 90.19 186 MET B O 1
ATOM 5360 N N . MET B 1 187 ? 24.125 -18.578 -0.885 1 90.56 187 MET B N 1
ATOM 5361 C CA . MET B 1 187 ? 24.031 -17.547 -1.914 1 90.56 187 MET B CA 1
ATOM 5362 C C . MET B 1 187 ? 25.281 -16.672 -1.942 1 90.56 187 MET B C 1
ATOM 5364 O O . MET B 1 187 ? 25.75 -16.297 -3.016 1 90.56 187 MET B O 1
ATOM 5368 N N . LYS B 1 188 ? 25.781 -16.375 -0.806 1 92.94 188 LYS B N 1
ATOM 5369 C CA . LYS B 1 188 ? 27 -15.594 -0.703 1 92.94 188 LYS B CA 1
ATOM 5370 C C . LYS B 1 188 ? 28.188 -16.328 -1.324 1 92.94 188 LYS B C 1
ATOM 5372 O O . LYS B 1 188 ? 29.016 -15.719 -2.004 1 92.94 188 LYS B O 1
ATOM 5377 N N . THR B 1 189 ? 28.281 -17.578 -1.066 1 92.94 189 THR B N 1
ATOM 5378 C CA . THR B 1 189 ? 29.344 -18.391 -1.637 1 92.94 189 THR B CA 1
ATOM 5379 C C . THR B 1 189 ? 29.266 -18.406 -3.16 1 92.94 189 THR B C 1
ATOM 5381 O O . THR B 1 189 ? 30.281 -18.219 -3.84 1 92.94 189 THR B O 1
ATOM 5384 N N . LYS B 1 190 ? 28.078 -18.594 -3.643 1 91.12 190 LYS B N 1
ATOM 5385 C CA . LYS B 1 190 ? 27.875 -18.578 -5.09 1 91.12 190 LYS B CA 1
ATOM 5386 C C . LYS B 1 190 ? 28.203 -17.219 -5.688 1 91.12 190 LYS B C 1
ATOM 5388 O O . LYS B 1 190 ? 28.828 -17.125 -6.75 1 91.12 190 LYS B O 1
ATOM 5393 N N . MET B 1 191 ? 27.781 -16.234 -5.055 1 92.5 191 MET B N 1
ATOM 5394 C CA . MET B 1 191 ? 28.062 -14.867 -5.492 1 92.5 191 MET B CA 1
ATOM 5395 C C . MET B 1 191 ? 29.562 -14.609 -5.57 1 92.5 191 MET B C 1
ATOM 5397 O O . MET B 1 191 ? 30.062 -14.094 -6.57 1 92.5 191 MET B O 1
ATOM 5401 N N . SER B 1 192 ? 30.266 -14.977 -4.566 1 92.44 192 SER B N 1
ATOM 5402 C CA . SER B 1 192 ? 31.703 -14.742 -4.492 1 92.44 192 SER B CA 1
ATOM 5403 C C . SER B 1 192 ? 32.438 -15.5 -5.598 1 92.44 192 SER B C 1
ATOM 5405 O O . SER B 1 192 ? 33.438 -15.008 -6.129 1 92.44 192 SER B O 1
ATOM 5407 N N . LYS B 1 193 ? 31.953 -16.547 -5.914 1 90.38 193 LYS B N 1
ATOM 5408 C CA . LYS B 1 193 ? 32.594 -17.391 -6.906 1 90.38 193 LYS B CA 1
ATOM 5409 C C . LYS B 1 193 ? 32.312 -16.906 -8.32 1 90.38 193 LYS B C 1
ATOM 5411 O O . LYS B 1 193 ? 33.188 -16.969 -9.195 1 90.38 193 LYS B O 1
ATOM 5416 N N . HIS B 1 194 ? 31.141 -16.406 -8.555 1 88.75 194 HIS B N 1
ATOM 5417 C CA . HIS B 1 194 ? 30.719 -16.234 -9.938 1 88.75 194 HIS B CA 1
ATOM 5418 C C . HIS B 1 194 ? 30.516 -14.758 -10.281 1 88.75 194 HIS B C 1
ATOM 5420 O O . HIS B 1 194 ? 30.438 -14.398 -11.453 1 88.75 194 HIS B O 1
ATOM 5426 N N . PHE B 1 195 ? 30.406 -13.867 -9.336 1 89.81 195 PHE B N 1
ATOM 5427 C CA . PHE B 1 195 ? 30.156 -12.453 -9.57 1 89.81 195 PHE B CA 1
ATOM 5428 C C . PHE B 1 195 ? 31.359 -11.617 -9.156 1 89.81 195 PHE B C 1
ATOM 5430 O O . PHE B 1 195 ? 31.203 -10.562 -8.539 1 89.81 195 PHE B O 1
ATOM 5437 N N . ALA B 1 196 ? 32.531 -12.125 -9.469 1 89.06 196 ALA B N 1
ATOM 5438 C CA . ALA B 1 196 ? 33.75 -11.359 -9.266 1 89.06 196 ALA B CA 1
ATOM 5439 C C . ALA B 1 196 ? 34.031 -10.43 -10.445 1 89.06 196 ALA B C 1
ATOM 5441 O O . ALA B 1 196 ? 34.656 -10.828 -11.43 1 89.06 196 ALA B O 1
ATOM 5442 N N . TYR B 1 197 ? 33.469 -9.273 -10.445 1 92.94 197 TYR B N 1
ATOM 5443 C CA . TYR B 1 197 ? 33.688 -8.234 -11.453 1 92.94 197 TYR B CA 1
ATOM 5444 C C . TYR B 1 197 ? 34.625 -7.156 -10.938 1 92.94 197 TYR B C 1
ATOM 5446 O O . TYR B 1 197 ? 35.094 -7.23 -9.805 1 92.94 197 TYR B O 1
ATOM 5454 N N . THR B 1 198 ? 34.969 -6.254 -11.836 1 92.69 198 THR B N 1
ATOM 5455 C CA . THR B 1 198 ? 35.812 -5.148 -11.43 1 92.69 198 THR B CA 1
ATOM 5456 C C . THR B 1 198 ? 35.188 -4.34 -10.305 1 92.69 198 THR B C 1
ATOM 5458 O O . THR B 1 198 ? 34.031 -3.912 -10.422 1 92.69 198 THR B O 1
ATOM 5461 N N . GLY B 1 199 ? 35.844 -4.184 -9.227 1 91.94 199 GLY B N 1
ATOM 5462 C CA . GLY B 1 199 ? 35.344 -3.41 -8.109 1 91.94 199 GLY B CA 1
ATOM 5463 C C . GLY B 1 199 ? 34.562 -4.246 -7.109 1 91.94 199 GLY B C 1
ATOM 5464 O O . GLY B 1 199 ? 34.031 -3.719 -6.121 1 91.94 199 GLY B O 1
ATOM 5465 N N . TRP B 1 200 ? 34.531 -5.492 -7.336 1 91.94 200 TRP B N 1
ATOM 5466 C CA . TRP B 1 200 ? 33.688 -6.395 -6.539 1 91.94 200 TRP B CA 1
ATOM 5467 C C . TRP B 1 200 ? 34.125 -6.355 -5.074 1 91.94 200 TRP B C 1
ATOM 5469 O O . TRP B 1 200 ? 33.281 -6.613 -4.184 1 91.94 200 TRP B O 1
ATOM 5479 N N . GLN B 1 201 ? 35.375 -6.031 -4.758 1 91.88 201 GLN B N 1
ATOM 5480 C CA . GLN B 1 201 ? 35.875 -6.066 -3.391 1 91.88 201 GLN B CA 1
ATOM 5481 C C . GLN B 1 201 ? 35.219 -4.984 -2.533 1 91.88 201 GLN B C 1
ATOM 5483 O O . GLN B 1 201 ? 35.156 -5.113 -1.31 1 91.88 201 GLN B O 1
ATOM 5488 N N . SER B 1 202 ? 34.688 -3.963 -3.139 1 93.88 202 SER B N 1
ATOM 5489 C CA . SER B 1 202 ? 34.094 -2.84 -2.408 1 93.88 202 SER B CA 1
ATOM 5490 C C . SER B 1 202 ? 32.594 -3.012 -2.221 1 93.88 202 SER B C 1
ATOM 5492 O O . SER B 1 202 ? 31.953 -2.164 -1.613 1 93.88 202 SER B O 1
ATOM 5494 N N . ARG B 1 203 ? 32.125 -4.07 -2.652 1 93.12 203 ARG B N 1
ATOM 5495 C CA . ARG B 1 203 ? 30.656 -4.238 -2.637 1 93.12 203 ARG B CA 1
ATOM 5496 C C . ARG B 1 203 ? 30.141 -4.34 -1.208 1 93.12 203 ARG B C 1
ATOM 5498 O O . ARG B 1 203 ? 30.812 -4.898 -0.334 1 93.12 203 ARG B O 1
ATOM 5505 N N . PRO B 1 204 ? 28.891 -3.816 -0.916 1 94.5 204 PRO B N 1
ATOM 5506 C CA . PRO B 1 204 ? 28.234 -4.113 0.36 1 94.5 204 PRO B CA 1
ATOM 5507 C C . PRO B 1 204 ? 27.922 -5.598 0.535 1 94.5 204 PRO B C 1
ATOM 5509 O O . PRO B 1 204 ? 28.141 -6.387 -0.39 1 94.5 204 PRO B O 1
ATOM 5512 N N . THR B 1 205 ? 27.531 -5.941 1.763 1 92.81 205 THR B N 1
ATOM 5513 C CA . THR B 1 205 ? 27.094 -7.32 1.975 1 92.81 205 THR B CA 1
ATOM 5514 C C . THR B 1 205 ? 25.859 -7.629 1.146 1 92.81 205 THR B C 1
ATOM 5516 O O . THR B 1 205 ? 25.156 -6.715 0.699 1 92.81 205 THR B O 1
ATOM 5519 N N . LEU B 1 206 ? 25.672 -8.922 0.892 1 93.56 206 LEU B N 1
ATOM 5520 C CA . LEU B 1 206 ? 24.484 -9.336 0.145 1 93.56 206 LEU B CA 1
ATOM 5521 C C . LEU B 1 206 ? 23.219 -8.789 0.788 1 93.56 206 LEU B C 1
ATOM 5523 O O . LEU B 1 206 ? 22.344 -8.281 0.095 1 93.56 206 LEU B O 1
ATOM 5527 N N . GLU B 1 207 ? 23.156 -8.812 2.117 1 89.12 207 GLU B N 1
ATOM 5528 C CA . GLU B 1 207 ? 21.984 -8.328 2.854 1 89.12 207 GLU B CA 1
ATOM 5529 C C . GLU B 1 207 ? 21.781 -6.832 2.645 1 89.12 207 GLU B C 1
ATOM 5531 O O . GLU B 1 207 ? 20.656 -6.379 2.432 1 89.12 207 GLU B O 1
ATOM 5536 N N . GLN B 1 208 ? 22.859 -6.113 2.672 1 90.75 208 GLN B N 1
ATOM 5537 C CA . GLN B 1 208 ? 22.781 -4.668 2.492 1 90.75 208 GLN B CA 1
ATOM 5538 C C . GLN B 1 208 ? 22.281 -4.312 1.092 1 90.75 208 GLN B C 1
ATOM 5540 O O . GLN B 1 208 ? 21.5 -3.379 0.921 1 90.75 208 GLN B O 1
ATOM 5545 N N . MET B 1 209 ? 22.75 -5.066 0.12 1 93.75 209 MET B N 1
ATOM 5546 C CA . MET B 1 209 ? 22.328 -4.805 -1.254 1 93.75 209 MET B CA 1
ATOM 5547 C C . MET B 1 209 ? 20.859 -5.164 -1.453 1 93.75 209 MET B C 1
ATOM 5549 O O . MET B 1 209 ? 20.141 -4.441 -2.137 1 93.75 209 MET B O 1
ATOM 5553 N N . LEU B 1 210 ? 20.453 -6.223 -0.827 1 91.38 210 LEU B N 1
ATOM 5554 C CA . LEU B 1 210 ? 19.047 -6.633 -0.937 1 91.38 210 LEU B CA 1
ATOM 5555 C C . LEU B 1 210 ? 18.141 -5.645 -0.221 1 91.38 210 LEU B C 1
ATOM 5557 O O . LEU B 1 210 ? 17 -5.418 -0.652 1 91.38 210 LEU B O 1
ATOM 5561 N N . ASN B 1 211 ? 18.656 -5.039 0.787 1 88.5 211 ASN B N 1
ATOM 5562 C CA . ASN B 1 211 ? 17.891 -4.059 1.555 1 88.5 211 ASN B CA 1
ATOM 5563 C C . ASN B 1 211 ? 17.812 -2.719 0.832 1 88.5 211 ASN B C 1
ATOM 5565 O O . ASN B 1 211 ? 16.953 -1.889 1.144 1 88.5 211 ASN B O 1
ATOM 5569 N N . ASN B 1 212 ? 18.656 -2.541 -0.115 1 89.81 212 ASN B N 1
ATOM 5570 C CA . ASN B 1 212 ? 18.75 -1.223 -0.732 1 89.81 212 ASN B CA 1
ATOM 5571 C C . ASN B 1 212 ? 18.156 -1.211 -2.133 1 89.81 212 ASN B C 1
ATOM 5573 O O . ASN B 1 212 ? 18.453 -0.327 -2.936 1 89.81 212 ASN B O 1
ATOM 5577 N N . VAL B 1 213 ? 17.312 -2.162 -2.41 1 93.75 213 VAL B N 1
ATOM 5578 C CA . VAL B 1 213 ? 16.656 -2.127 -3.711 1 93.75 213 VAL B CA 1
ATOM 5579 C C . VAL B 1 213 ? 15.703 -0.937 -3.771 1 93.75 213 VAL B C 1
ATOM 5581 O O . VAL B 1 213 ? 15.102 -0.564 -2.762 1 93.75 213 VAL B O 1
ATOM 5584 N N . SER B 1 214 ? 15.516 -0.356 -4.965 1 95.31 214 SER B N 1
ATOM 5585 C CA . SER B 1 214 ? 14.773 0.887 -5.145 1 95.31 214 SER B CA 1
ATOM 5586 C C . SER B 1 214 ? 13.273 0.631 -5.188 1 95.31 214 SER B C 1
ATOM 5588 O O . SER B 1 214 ? 12.484 1.467 -4.746 1 95.31 214 SER B O 1
ATOM 5590 N N . LEU B 1 215 ? 12.93 -0.436 -5.734 1 95.56 215 LEU B N 1
ATOM 5591 C CA . LEU B 1 215 ? 11.547 -0.776 -6.051 1 95.56 215 LEU B CA 1
ATOM 5592 C C . LEU B 1 215 ? 11.375 -2.283 -6.203 1 95.56 215 LEU B C 1
ATOM 5594 O O . LEU B 1 215 ? 12.312 -2.98 -6.609 1 95.56 215 LEU B O 1
ATOM 5598 N N . THR B 1 216 ? 10.266 -2.736 -5.762 1 95 216 THR B N 1
ATOM 5599 C CA . THR B 1 216 ? 9.914 -4.125 -6.027 1 95 216 THR B CA 1
ATOM 5600 C C . THR B 1 216 ? 8.594 -4.215 -6.781 1 95 216 THR B C 1
ATOM 5602 O O . THR B 1 216 ? 7.578 -3.672 -6.332 1 95 216 THR B O 1
ATOM 5605 N N . LEU B 1 217 ? 8.641 -4.809 -7.949 1 95.75 217 LEU B N 1
ATOM 5606 C CA . LEU B 1 217 ? 7.43 -5.113 -8.703 1 95.75 217 LEU B CA 1
ATOM 5607 C C . LEU B 1 217 ? 6.957 -6.535 -8.43 1 95.75 217 LEU B C 1
ATOM 5609 O O . LEU B 1 217 ? 7.699 -7.496 -8.648 1 95.75 217 LEU B O 1
ATOM 5613 N N . MET B 1 218 ? 5.754 -6.59 -7.949 1 93.31 218 MET B N 1
ATOM 5614 C CA . MET B 1 218 ? 5.195 -7.891 -7.582 1 93.31 218 MET B CA 1
ATOM 5615 C C . MET B 1 218 ? 4.207 -8.375 -8.641 1 93.31 218 MET B C 1
ATOM 5617 O O . MET B 1 218 ? 3.234 -7.684 -8.945 1 93.31 218 MET B O 1
ATOM 5621 N N . ASN B 1 219 ? 4.508 -9.57 -9.133 1 93.25 219 ASN B N 1
ATOM 5622 C CA . ASN B 1 219 ? 3.508 -10.203 -9.992 1 93.25 219 ASN B CA 1
ATOM 5623 C C . ASN B 1 219 ? 2.34 -10.75 -9.18 1 93.25 219 ASN B C 1
ATOM 5625 O O . ASN B 1 219 ? 2.191 -11.961 -9.031 1 93.25 219 ASN B O 1
ATOM 5629 N N . ALA B 1 220 ? 1.568 -9.844 -8.648 1 92.31 220 ALA B N 1
ATOM 5630 C CA . ALA B 1 220 ? 0.466 -10.164 -7.746 1 92.31 220 ALA B CA 1
ATOM 5631 C C . ALA B 1 220 ? -0.66 -9.141 -7.871 1 92.31 220 ALA B C 1
ATOM 5633 O O . ALA B 1 220 ? -0.481 -8.086 -8.484 1 92.31 220 ALA B O 1
ATOM 5634 N N . HIS B 1 221 ? -1.766 -9.531 -7.441 1 93.69 221 HIS B N 1
ATOM 5635 C CA . HIS B 1 221 ? -2.949 -8.688 -7.332 1 93.69 221 HIS B CA 1
ATOM 5636 C C . HIS B 1 221 ? -3.895 -9.203 -6.25 1 93.69 221 HIS B C 1
ATOM 5638 O O . HIS B 1 221 ? -4.07 -10.414 -6.102 1 93.69 221 HIS B O 1
ATOM 5644 N N . HIS B 1 222 ? -4.508 -8.352 -5.633 1 89.81 222 HIS B N 1
ATOM 5645 C CA . HIS B 1 222 ? -5.328 -8.758 -4.496 1 89.81 222 HIS B CA 1
ATOM 5646 C C . HIS B 1 222 ? -6.535 -9.57 -4.949 1 89.81 222 HIS B C 1
ATOM 5648 O O . HIS B 1 222 ? -7.078 -10.359 -4.176 1 89.81 222 HIS B O 1
ATOM 5654 N N . ALA B 1 223 ? -6.93 -9.422 -6.195 1 91.5 223 ALA B N 1
ATOM 5655 C CA . ALA B 1 223 ? -8.086 -10.156 -6.703 1 91.5 223 ALA B CA 1
ATOM 5656 C C . ALA B 1 223 ? -7.773 -11.648 -6.844 1 91.5 223 ALA B C 1
ATOM 5658 O O . ALA B 1 223 ? -8.688 -12.477 -6.887 1 91.5 223 ALA B O 1
ATOM 5659 N N . VAL B 1 224 ? -6.504 -11.992 -6.957 1 93.38 224 VAL B N 1
ATOM 5660 C CA . VAL B 1 224 ? -6.141 -13.391 -7.152 1 93.38 224 VAL B CA 1
ATOM 5661 C C . VAL B 1 224 ? -5.273 -13.867 -5.988 1 93.38 224 VAL B C 1
ATOM 5663 O O . VAL B 1 224 ? -4.715 -14.969 -6.031 1 93.38 224 VAL B O 1
ATOM 5666 N N . GLY B 1 225 ? -5.148 -13.062 -5.004 1 91.19 225 GLY B N 1
ATOM 5667 C CA . GLY B 1 225 ? -4.355 -13.391 -3.832 1 91.19 225 GLY B CA 1
ATOM 5668 C C . GLY B 1 225 ? -4.906 -12.797 -2.551 1 91.19 225 GLY B C 1
ATOM 5669 O O . GLY B 1 225 ? -6.121 -12.617 -2.414 1 91.19 225 GLY B O 1
ATOM 5670 N N . VAL B 1 226 ? -4.008 -12.641 -1.584 1 88.31 226 VAL B N 1
ATOM 5671 C CA . VAL B 1 226 ? -4.418 -12.109 -0.287 1 88.31 226 VAL B CA 1
ATOM 5672 C C . VAL B 1 226 ? -3.961 -10.656 -0.154 1 88.31 226 VAL B C 1
ATOM 5674 O O . VAL B 1 226 ? -2.93 -10.273 -0.708 1 88.31 226 VAL B O 1
ATOM 5677 N N . CYS B 1 227 ? -4.793 -9.922 0.602 1 89.31 227 CYS B N 1
ATOM 5678 C CA . CYS B 1 227 ? -4.414 -8.539 0.893 1 89.31 227 CYS B CA 1
ATOM 5679 C C . CYS B 1 227 ? -3.326 -8.484 1.957 1 89.31 227 CYS B C 1
ATOM 5681 O O . CYS B 1 227 ? -3.449 -9.117 3.01 1 89.31 227 CYS B O 1
ATOM 5683 N N . ARG B 1 228 ? -2.275 -7.84 1.633 1 87.56 228 ARG B N 1
ATOM 5684 C CA . ARG B 1 228 ? -1.201 -7.648 2.6 1 87.56 228 ARG B CA 1
ATOM 5685 C C . ARG B 1 228 ? -0.709 -6.203 2.592 1 87.56 228 ARG B C 1
ATOM 5687 O O . ARG B 1 228 ? -0.872 -5.496 1.597 1 87.56 228 ARG B O 1
ATOM 5694 N N . PRO B 1 229 ? -0.172 -5.793 3.682 1 89.44 229 PRO B N 1
ATOM 5695 C CA . PRO B 1 229 ? 0.332 -4.418 3.719 1 89.44 229 PRO B CA 1
ATOM 5696 C C . PRO B 1 229 ? 1.654 -4.254 2.973 1 89.44 229 PRO B C 1
ATOM 5698 O O . PRO B 1 229 ? 2.557 -5.082 3.119 1 89.44 229 PRO B O 1
ATOM 5701 N N . TYR B 1 230 ? 1.737 -3.182 2.156 1 90.62 230 TYR B N 1
ATOM 5702 C CA . TYR B 1 230 ? 2.947 -2.893 1.394 1 90.62 230 TYR B CA 1
ATOM 5703 C C . TYR B 1 230 ? 3.469 -1.496 1.71 1 90.62 230 TYR B C 1
ATOM 5705 O O . TYR B 1 230 ? 2.695 -0.601 2.057 1 90.62 230 TYR B O 1
ATOM 5713 N N . LEU B 1 231 ? 4.77 -1.401 1.589 1 91.19 231 LEU B N 1
ATOM 5714 C CA . LEU B 1 231 ? 5.375 -0.074 1.534 1 91.19 231 LEU B CA 1
ATOM 5715 C C . LEU B 1 231 ? 5.195 0.549 0.154 1 91.19 231 LEU B C 1
ATOM 5717 O O . LEU B 1 231 ? 4.914 -0.155 -0.818 1 91.19 231 LEU B O 1
ATOM 5721 N N . PRO B 1 232 ? 5.383 1.847 0.064 1 91.81 232 PRO B N 1
ATOM 5722 C CA . PRO B 1 232 ? 5.172 2.512 -1.224 1 91.81 232 PRO B CA 1
ATOM 5723 C C . PRO B 1 232 ? 6.09 1.978 -2.32 1 91.81 232 PRO B C 1
ATOM 5725 O O . PRO B 1 232 ? 5.75 2.055 -3.506 1 91.81 232 PRO B O 1
ATOM 5728 N N . GLY B 1 233 ? 7.18 1.406 -1.972 1 92.94 233 GLY B N 1
ATOM 5729 C CA . GLY B 1 233 ? 8.141 0.917 -2.949 1 92.94 233 GLY B CA 1
ATOM 5730 C C . GLY B 1 233 ? 7.832 -0.486 -3.438 1 92.94 233 GLY B C 1
ATOM 5731 O O . GLY B 1 233 ? 8.617 -1.077 -4.18 1 92.94 233 GLY B O 1
ATOM 5732 N N . VAL B 1 234 ? 6.75 -1.03 -3.031 1 93.38 234 VAL B N 1
ATOM 5733 C CA . VAL B 1 234 ? 6.301 -2.344 -3.48 1 93.38 234 VAL B CA 1
ATOM 5734 C C . VAL B 1 234 ? 4.996 -2.203 -4.266 1 93.38 234 VAL B C 1
ATOM 5736 O O . VAL B 1 234 ? 3.98 -1.765 -3.723 1 93.38 234 VAL B O 1
ATOM 5739 N N . ILE B 1 235 ? 5.047 -2.58 -5.578 1 94.94 235 ILE B N 1
ATOM 5740 C CA . ILE B 1 235 ? 3.938 -2.312 -6.484 1 94.94 235 ILE B CA 1
ATOM 5741 C C . ILE B 1 235 ? 3.449 -3.623 -7.098 1 94.94 235 ILE B C 1
ATOM 5743 O O . ILE B 1 235 ? 4.242 -4.391 -7.648 1 94.94 235 ILE B O 1
ATOM 5747 N N . GLU B 1 236 ? 2.137 -3.816 -7.004 1 94.88 236 GLU B N 1
ATOM 5748 C CA . GLU B 1 236 ? 1.555 -4.977 -7.676 1 94.88 236 GLU B CA 1
ATOM 5749 C C . GLU B 1 236 ? 1.375 -4.719 -9.164 1 94.88 236 GLU B C 1
ATOM 5751 O O . GLU B 1 236 ? 0.82 -3.691 -9.562 1 94.88 236 GLU B O 1
ATOM 5756 N N . VAL B 1 237 ? 1.844 -5.691 -9.969 1 96.62 237 VAL B N 1
ATOM 5757 C CA . VAL B 1 237 ? 1.745 -5.527 -11.414 1 96.62 237 VAL B CA 1
ATOM 5758 C C . VAL B 1 237 ? 1.271 -6.832 -12.055 1 96.62 237 VAL B C 1
ATOM 5760 O O . VAL B 1 237 ? 1.653 -7.156 -13.18 1 96.62 237 VAL B O 1
ATOM 5763 N N . GLY B 1 238 ? 0.514 -7.586 -11.281 1 95.5 238 GLY B N 1
ATOM 5764 C CA . GLY B 1 238 ? -0.014 -8.836 -11.805 1 95.5 238 GLY B CA 1
ATOM 5765 C C . GLY B 1 238 ? -0.89 -8.641 -13.031 1 95.5 238 GLY B C 1
ATOM 5766 O O . GLY B 1 238 ? -1.684 -7.699 -13.086 1 95.5 238 GLY B O 1
ATOM 5767 N N . GLY B 1 239 ? -0.712 -9.555 -14.07 1 95.81 239 GLY B N 1
ATOM 5768 C CA . GLY B 1 239 ? -1.552 -9.531 -15.258 1 95.81 239 GLY B CA 1
ATOM 5769 C C . GLY B 1 239 ? -0.87 -8.898 -16.453 1 95.81 239 GLY B C 1
ATOM 5770 O O . GLY B 1 239 ? -1.47 -8.781 -17.531 1 95.81 239 GLY B O 1
ATOM 5771 N N . MET B 1 240 ? 0.427 -8.586 -16.344 1 96.12 240 MET B N 1
ATOM 5772 C CA . MET B 1 240 ? 1.14 -7.953 -17.453 1 96.12 240 MET B CA 1
ATOM 5773 C C . MET B 1 240 ? 1.199 -8.883 -18.672 1 96.12 240 MET B C 1
ATOM 5775 O O . MET B 1 240 ? 1.294 -8.422 -19.797 1 96.12 240 MET B O 1
ATOM 5779 N N . HIS B 1 241 ? 1.083 -10.18 -18.422 1 94.62 241 HIS B N 1
ATOM 5780 C CA . HIS B 1 241 ? 1.213 -11.164 -19.484 1 94.62 241 HIS B CA 1
ATOM 5781 C C . HIS B 1 241 ? -0.09 -11.312 -20.266 1 94.62 241 HIS B C 1
ATOM 5783 O O . HIS B 1 241 ? -0.113 -11.922 -21.344 1 94.62 241 HIS B O 1
ATOM 5789 N N . ILE B 1 242 ? -1.184 -10.789 -19.703 1 96.31 242 ILE B N 1
ATOM 5790 C CA . ILE B 1 242 ? -2.48 -10.906 -20.359 1 96.31 242 ILE B CA 1
ATOM 5791 C C . ILE B 1 242 ? -2.58 -9.891 -21.5 1 96.31 242 ILE B C 1
ATOM 5793 O O . ILE B 1 242 ? -2.492 -8.688 -21.266 1 96.31 242 ILE B O 1
ATOM 5797 N N . LYS B 1 243 ? -2.77 -10.352 -22.672 1 92.44 243 LYS B N 1
ATOM 5798 C CA . LYS B 1 243 ? -2.848 -9.516 -23.875 1 92.44 243 LYS B CA 1
ATOM 5799 C C . LYS B 1 243 ? -4.262 -9.508 -24.438 1 92.44 243 LYS B C 1
ATOM 5801 O O . LYS B 1 243 ? -5.094 -10.344 -24.078 1 92.44 243 LYS B O 1
ATOM 5806 N N . GLU B 1 244 ? -4.469 -8.547 -25.281 1 94.31 244 GLU B N 1
ATOM 5807 C CA . GLU B 1 244 ? -5.715 -8.586 -26.031 1 94.31 244 GLU B CA 1
ATOM 5808 C C . GLU B 1 244 ? -5.828 -9.867 -26.859 1 94.31 244 GLU B C 1
ATOM 5810 O O . GLU B 1 244 ? -4.867 -10.273 -27.516 1 94.31 244 GLU B O 1
ATOM 5815 N N . PRO B 1 245 ? -6.941 -10.484 -26.75 1 96.31 245 PRO B N 1
ATOM 5816 C CA . PRO B 1 245 ? -7.086 -11.766 -27.453 1 96.31 245 PRO B CA 1
ATOM 5817 C C . PRO B 1 245 ? -6.941 -11.641 -28.969 1 96.31 245 PRO B C 1
ATOM 5819 O O . PRO B 1 245 ? -7.422 -10.672 -29.547 1 96.31 245 PRO B O 1
ATOM 5822 N N . LYS B 1 246 ? -6.32 -12.602 -29.562 1 95.94 246 LYS B N 1
ATOM 5823 C CA . LYS B 1 246 ? -6.203 -12.734 -31.016 1 95.94 246 LYS B CA 1
ATOM 5824 C C . LYS B 1 246 ? -7.199 -13.758 -31.547 1 95.94 246 LYS B C 1
ATOM 5826 O O . LYS B 1 246 ? -7.707 -14.594 -30.797 1 95.94 246 LYS B O 1
ATOM 5831 N N . PRO B 1 247 ? -7.398 -13.586 -32.875 1 96 247 PRO B N 1
ATOM 5832 C CA . PRO B 1 247 ? -8.266 -14.609 -33.469 1 96 247 PRO B CA 1
ATOM 5833 C C . PRO B 1 247 ? -7.684 -16.016 -33.344 1 96 247 PRO B C 1
ATOM 5835 O O . PRO B 1 247 ? -6.477 -16.203 -33.531 1 96 247 PRO B O 1
ATOM 5838 N N . LEU B 1 248 ? -8.594 -16.953 -33.094 1 96.88 248 LEU B N 1
ATOM 5839 C CA . LEU B 1 248 ? -8.164 -18.344 -32.969 1 96.88 248 LEU B CA 1
ATOM 5840 C C . LEU B 1 248 ? -7.922 -18.969 -34.344 1 96.88 248 LEU B C 1
ATOM 5842 O O . LEU B 1 248 ? -8.539 -18.547 -35.312 1 96.88 248 LEU B O 1
ATOM 5846 N N . PRO B 1 249 ? -6.969 -19.969 -34.375 1 95.75 249 PRO B N 1
ATOM 5847 C CA . PRO B 1 249 ? -6.922 -20.75 -35.625 1 95.75 249 PRO B CA 1
ATOM 5848 C C . PRO B 1 249 ? -8.289 -21.328 -36 1 95.75 249 PRO B C 1
ATOM 5850 O O . PRO B 1 249 ? -9.07 -21.703 -35.125 1 95.75 249 PRO B O 1
ATOM 5853 N N . LYS B 1 250 ? -8.523 -21.438 -37.281 1 96.31 250 LYS B N 1
ATOM 5854 C CA . LYS B 1 250 ? -9.836 -21.781 -37.781 1 96.31 250 LYS B CA 1
ATOM 5855 C C . LYS B 1 250 ? -10.328 -23.109 -37.188 1 96.31 250 LYS B C 1
ATOM 5857 O O . LYS B 1 250 ? -11.5 -23.219 -36.812 1 96.31 250 LYS B O 1
ATOM 5862 N N . ASP B 1 251 ? -9.516 -24.047 -37.125 1 95.81 251 ASP B N 1
ATOM 5863 C CA . ASP B 1 251 ? -9.906 -25.359 -36.625 1 95.81 251 ASP B CA 1
ATOM 5864 C C . ASP B 1 251 ? -10.367 -25.281 -35.156 1 95.81 251 ASP B C 1
ATOM 5866 O O . ASP B 1 251 ? -11.367 -25.891 -34.781 1 95.81 251 ASP B O 1
ATOM 5870 N N . LEU B 1 252 ? -9.641 -24.516 -34.375 1 97.19 252 LEU B N 1
ATOM 5871 C CA . LEU B 1 252 ? -10.008 -24.328 -32.969 1 97.19 252 LEU B CA 1
ATOM 5872 C C . LEU B 1 252 ? -11.289 -23.5 -32.844 1 97.19 252 LEU B C 1
ATOM 5874 O O . LEU B 1 252 ? -12.148 -23.797 -32.031 1 97.19 252 LEU B O 1
ATOM 5878 N N . GLN B 1 253 ? -11.367 -22.484 -33.656 1 97.31 253 GLN B N 1
ATOM 5879 C CA . GLN B 1 253 ? -12.555 -21.625 -33.656 1 97.31 253 GLN B CA 1
ATOM 5880 C C . GLN B 1 253 ? -13.812 -22.438 -33.969 1 97.31 253 GLN B C 1
ATOM 5882 O O . GLN B 1 253 ? -14.812 -22.328 -33.25 1 97.31 253 GLN B O 1
ATOM 5887 N N . ASP B 1 254 ? -13.688 -23.234 -35.031 1 97.75 254 ASP B N 1
ATOM 5888 C CA . ASP B 1 254 ? -14.828 -24.062 -35.406 1 97.75 254 ASP B CA 1
ATOM 5889 C C . ASP B 1 254 ? -15.203 -25.047 -34.312 1 97.75 254 ASP B C 1
ATOM 5891 O O . ASP B 1 254 ? -16.391 -25.266 -34.031 1 97.75 254 ASP B O 1
ATOM 5895 N N . TYR B 1 255 ? -14.203 -25.562 -33.75 1 98.12 255 TYR B N 1
ATOM 5896 C CA . TYR B 1 255 ? -14.414 -26.531 -32.688 1 98.12 255 TYR B CA 1
ATOM 5897 C C . TYR B 1 255 ? -15.148 -25.891 -31.5 1 98.12 255 TYR B C 1
ATOM 5899 O O . TYR B 1 255 ? -16.109 -26.469 -30.969 1 98.12 255 TYR B O 1
ATOM 5907 N N . ILE B 1 256 ? -14.781 -24.719 -31.047 1 98.38 256 ILE B N 1
ATOM 5908 C CA . ILE B 1 256 ? -15.352 -24.016 -29.906 1 98.38 256 ILE B CA 1
ATOM 5909 C C . ILE B 1 256 ? -16.75 -23.516 -30.25 1 98.38 256 ILE B C 1
ATOM 5911 O O . ILE B 1 256 ? -17.688 -23.688 -29.469 1 98.38 256 ILE B O 1
ATOM 5915 N N . ASP B 1 257 ? -16.922 -23.031 -31.469 1 97.62 257 ASP B N 1
ATOM 5916 C CA . ASP B 1 257 ? -18.203 -22.469 -31.891 1 97.62 257 ASP B CA 1
ATOM 5917 C C . ASP B 1 257 ? -19.281 -23.547 -32 1 97.62 257 ASP B C 1
ATOM 5919 O O . ASP B 1 257 ? -20.453 -23.281 -31.766 1 97.62 257 ASP B O 1
ATOM 5923 N N . SER B 1 258 ? -18.844 -24.719 -32.344 1 97.38 258 SER B N 1
ATOM 5924 C CA . SER B 1 258 ? -19.812 -25.797 -32.594 1 97.38 258 SER B CA 1
ATOM 5925 C C . SER B 1 258 ? -20.203 -26.484 -31.297 1 97.38 258 SER B C 1
ATOM 5927 O O . SER B 1 258 ? -21.078 -27.359 -31.297 1 97.38 258 SER B O 1
ATOM 5929 N N . ALA B 1 259 ? -19.578 -26.094 -30.203 1 98 259 ALA B N 1
ATOM 5930 C CA . ALA B 1 259 ? -19.875 -26.719 -28.906 1 98 259 ALA B CA 1
ATOM 5931 C C . ALA B 1 259 ? -21.156 -26.156 -28.312 1 98 259 ALA B C 1
ATOM 5933 O O . ALA B 1 259 ? -21.109 -25.188 -27.547 1 98 259 ALA B O 1
ATOM 5934 N N . SER B 1 260 ? -22.25 -26.781 -28.469 1 97.12 260 SER B N 1
ATOM 5935 C CA . SER B 1 260 ? -23.547 -26.281 -28.062 1 97.12 260 SER B CA 1
ATOM 5936 C C . SER B 1 260 ? -23.672 -26.219 -26.547 1 97.12 260 SER B C 1
ATOM 5938 O O . SER B 1 260 ? -24.406 -25.391 -26.016 1 97.12 260 SER B O 1
ATOM 5940 N N . HIS B 1 261 ? -22.938 -27.094 -25.891 1 97.38 261 HIS B N 1
ATOM 5941 C CA . HIS B 1 261 ? -23 -27.094 -24.438 1 97.38 261 HIS B CA 1
ATOM 5942 C C . HIS B 1 261 ? -21.781 -26.422 -23.828 1 97.38 261 HIS B C 1
ATOM 5944 O O . HIS B 1 261 ? -21.578 -26.484 -22.609 1 97.38 261 HIS B O 1
ATOM 5950 N N . GLY B 1 262 ? -20.938 -25.875 -24.672 1 97.88 262 GLY B N 1
ATOM 5951 C CA . GLY B 1 262 ? -19.75 -25.172 -24.203 1 97.88 262 GLY B CA 1
ATOM 5952 C C . GLY B 1 262 ? -18.484 -26 -24.266 1 97.88 262 GLY B C 1
ATOM 5953 O O . GLY B 1 262 ? -18.531 -27.156 -24.688 1 97.88 262 GLY B O 1
ATOM 5954 N N . VAL B 1 263 ? -17.391 -25.359 -23.891 1 98.75 263 VAL B N 1
ATOM 5955 C CA . VAL B 1 263 ? -16.062 -25.984 -23.969 1 98.75 263 VAL B CA 1
ATOM 5956 C C . VAL B 1 263 ? -15.391 -25.938 -22.594 1 98.75 263 VAL B C 1
ATOM 5958 O O . VAL B 1 263 ? -15.555 -24.969 -21.859 1 98.75 263 VAL B O 1
ATOM 5961 N N . ILE B 1 264 ? -14.727 -27 -22.266 1 98.75 264 ILE B N 1
ATOM 5962 C CA . ILE B 1 264 ? -13.812 -27.062 -21.141 1 98.75 264 ILE B CA 1
ATOM 5963 C C . ILE B 1 264 ? -12.367 -27 -21.641 1 98.75 264 ILE B C 1
ATOM 5965 O O . ILE B 1 264 ? -11.984 -27.766 -22.531 1 98.75 264 ILE B O 1
ATOM 5969 N N . PHE B 1 265 ? -11.672 -26.031 -21.125 1 98.75 265 PHE B N 1
ATOM 5970 C CA . PHE B 1 265 ? -10.25 -25.984 -21.438 1 98.75 265 PHE B CA 1
ATOM 5971 C C . PHE B 1 265 ? -9.43 -26.641 -20.328 1 98.75 265 PHE B C 1
ATOM 5973 O O . PHE B 1 265 ? -9.555 -26.297 -19.156 1 98.75 265 PHE B O 1
ATOM 5980 N N . PHE B 1 266 ? -8.633 -27.625 -20.719 1 98.38 266 PHE B N 1
ATOM 5981 C CA . PHE B 1 266 ? -7.84 -28.422 -19.797 1 98.38 266 PHE B CA 1
ATOM 5982 C C . PHE B 1 266 ? -6.352 -28.297 -20.109 1 98.38 266 PHE B C 1
ATOM 5984 O O . PHE B 1 266 ? -5.875 -28.828 -21.125 1 98.38 266 PHE B O 1
ATOM 5991 N N . SER B 1 267 ? -5.609 -27.625 -19.156 1 96.81 267 SER B N 1
ATOM 5992 C CA . SER B 1 267 ? -4.176 -27.438 -19.359 1 96.81 267 SER B CA 1
ATOM 5993 C C . SER B 1 267 ? -3.428 -27.438 -18.031 1 96.81 267 SER B C 1
ATOM 5995 O O . SER B 1 267 ? -3.75 -26.656 -17.125 1 96.81 267 SER B O 1
ATOM 5997 N N . PHE B 1 268 ? -2.385 -28.281 -17.938 1 92.19 268 PHE B N 1
ATOM 5998 C CA . PHE B 1 268 ? -1.52 -28.266 -16.75 1 92.19 268 PHE B CA 1
ATOM 5999 C C . PHE B 1 268 ? -0.238 -27.5 -17.031 1 92.19 268 PHE B C 1
ATOM 6001 O O . PHE B 1 268 ? 0.807 -27.781 -16.453 1 92.19 268 PHE B O 1
ATOM 6008 N N . GLY B 1 269 ? -0.342 -26.625 -17.984 1 83.56 269 GLY B N 1
ATOM 6009 C CA . GLY B 1 269 ? 0.784 -25.75 -18.266 1 83.56 269 GLY B CA 1
ATOM 6010 C C . GLY B 1 269 ? 1.958 -26.469 -18.906 1 83.56 269 GLY B C 1
ATOM 6011 O O . GLY B 1 269 ? 1.781 -27.5 -19.547 1 83.56 269 GLY B O 1
ATOM 6012 N N . SER B 1 270 ? 3.16 -25.891 -18.812 1 73.25 270 SER B N 1
ATOM 6013 C CA . SER B 1 270 ? 4.336 -26.375 -19.531 1 73.25 270 SER B CA 1
ATOM 6014 C C . SER B 1 270 ? 5.121 -27.375 -18.688 1 73.25 270 SER B C 1
ATOM 6016 O O . SER B 1 270 ? 5.945 -28.125 -19.203 1 73.25 270 SER B O 1
ATOM 6018 N N . ILE B 1 271 ? 4.762 -27.422 -17.469 1 74.25 271 ILE B N 1
ATOM 6019 C CA . ILE B 1 271 ? 5.637 -28.188 -16.578 1 74.25 271 ILE B CA 1
ATOM 6020 C C . ILE B 1 271 ? 5.094 -29.609 -16.406 1 74.25 271 ILE B C 1
ATOM 6022 O O . ILE B 1 271 ? 5.863 -30.562 -16.375 1 74.25 271 ILE B O 1
ATOM 6026 N N . ILE B 1 272 ? 3.787 -29.734 -16.391 1 80.69 272 ILE B N 1
ATOM 6027 C CA . ILE B 1 272 ? 3.18 -31.031 -16.125 1 80.69 272 ILE B CA 1
ATOM 6028 C C . ILE B 1 272 ? 2.703 -31.656 -17.422 1 80.69 272 ILE B C 1
ATOM 6030 O O . ILE B 1 272 ? 1.863 -31.094 -18.125 1 80.69 272 ILE B O 1
ATOM 6034 N N . ASN B 1 273 ? 3.27 -32.781 -17.703 1 84.62 273 ASN B N 1
ATOM 6035 C CA . ASN B 1 273 ? 2.826 -33.594 -18.828 1 84.62 273 ASN B CA 1
ATOM 6036 C C . ASN B 1 273 ? 1.855 -34.688 -18.391 1 84.62 273 ASN B C 1
ATOM 6038 O O . ASN B 1 273 ? 2.195 -35.5 -17.547 1 84.62 273 ASN B O 1
ATOM 6042 N N . LEU B 1 274 ? 0.75 -34.688 -18.984 1 89 274 LEU B N 1
ATOM 6043 C CA . LEU B 1 274 ? -0.292 -35.656 -18.625 1 89 274 LEU B CA 1
ATOM 6044 C C . LEU B 1 274 ? 0.193 -37.062 -18.812 1 89 274 LEU B C 1
ATOM 6046 O O . LEU B 1 274 ? -0.226 -37.969 -18.078 1 89 274 LEU B O 1
ATOM 6050 N N . SER B 1 275 ? 1.107 -37.219 -19.719 1 88.19 275 SER B N 1
ATOM 6051 C CA . SER B 1 275 ? 1.63 -38.562 -20.016 1 88.19 275 SER B CA 1
ATOM 6052 C C . SER B 1 275 ? 2.467 -39.094 -18.859 1 88.19 275 SER B C 1
ATOM 6054 O O . SER B 1 275 ? 2.717 -40.281 -18.766 1 88.19 275 SER B O 1
ATOM 6056 N N . ASN B 1 276 ? 2.922 -38.156 -18 1 84.81 276 ASN B N 1
ATOM 6057 C CA . ASN B 1 276 ? 3.758 -38.562 -16.875 1 84.81 276 ASN B CA 1
ATOM 6058 C C . ASN B 1 276 ? 2.916 -38.969 -15.672 1 84.81 276 ASN B C 1
ATOM 6060 O O . ASN B 1 276 ? 3.449 -39.438 -14.664 1 84.81 276 ASN B O 1
ATOM 6064 N N . LEU B 1 277 ? 1.647 -38.844 -15.75 1 88.94 277 LEU B N 1
ATOM 6065 C CA . LEU B 1 277 ? 0.766 -39.219 -14.656 1 88.94 277 LEU B CA 1
ATOM 6066 C C . LEU B 1 277 ? 0.555 -40.719 -14.625 1 88.94 277 LEU B C 1
ATOM 6068 O O . LEU B 1 277 ? 0.593 -41.375 -15.672 1 88.94 277 LEU B O 1
ATOM 6072 N N . PRO B 1 278 ? 0.322 -41.219 -13.422 1 89.94 278 PRO B N 1
ATOM 6073 C CA . PRO B 1 278 ? -0.098 -42.625 -13.383 1 89.94 278 PRO B CA 1
ATOM 6074 C C . PRO B 1 278 ? -1.34 -42.906 -14.227 1 89.94 278 PRO B C 1
ATOM 6076 O O . PRO B 1 278 ? -2.248 -42.062 -14.281 1 89.94 278 PRO B O 1
ATOM 6079 N N . LYS B 1 279 ? -1.395 -44.125 -14.805 1 91.75 279 LYS B N 1
ATOM 6080 C CA . LYS B 1 279 ? -2.477 -44.5 -15.703 1 91.75 279 LYS B CA 1
ATOM 6081 C C . LYS B 1 279 ? -3.836 -44.344 -15.031 1 91.75 279 LYS B C 1
ATOM 6083 O O . LYS B 1 279 ? -4.812 -43.938 -15.672 1 91.75 279 LYS B O 1
ATOM 6088 N N . GLU B 1 280 ? -3.846 -44.656 -13.789 1 93.38 280 GLU B N 1
ATOM 6089 C CA . GLU B 1 280 ? -5.098 -44.562 -13.047 1 93.38 280 GLU B CA 1
ATOM 6090 C C . GLU B 1 280 ? -5.629 -43.156 -13.008 1 93.38 280 GLU B C 1
ATOM 6092 O O . GLU B 1 280 ? -6.824 -42.906 -13.195 1 93.38 280 GLU B O 1
ATOM 6097 N N . LYS B 1 281 ? -4.789 -42.188 -12.766 1 93.31 281 LYS B N 1
ATOM 6098 C CA . LYS B 1 281 ? -5.184 -40.812 -12.711 1 93.31 281 LYS B CA 1
ATOM 6099 C C . LYS B 1 281 ? -5.594 -40.281 -14.086 1 93.31 281 LYS B C 1
ATOM 6101 O O . LYS B 1 281 ? -6.613 -39.625 -14.227 1 93.31 281 LYS B O 1
ATOM 6106 N N . LEU B 1 282 ? -4.793 -40.625 -15.062 1 94.25 282 LEU B N 1
ATOM 6107 C CA . LEU B 1 282 ? -5.098 -40.219 -16.422 1 94.25 282 LEU B CA 1
ATOM 6108 C C . LEU B 1 282 ? -6.453 -40.75 -16.859 1 94.25 282 LEU B C 1
ATOM 6110 O O . LEU B 1 282 ? -7.25 -40.031 -17.469 1 94.25 282 LEU B O 1
ATOM 6114 N N . ASN B 1 283 ? -6.703 -42 -16.547 1 94.75 283 ASN B N 1
ATOM 6115 C CA . ASN B 1 283 ? -7.973 -42.625 -16.891 1 94.75 283 ASN B CA 1
ATOM 6116 C C . ASN B 1 283 ? -9.148 -41.969 -16.188 1 94.75 283 ASN B C 1
ATOM 6118 O O . ASN B 1 283 ? -10.242 -41.875 -16.734 1 94.75 283 ASN B O 1
ATOM 6122 N N . SER B 1 284 ? -8.906 -41.5 -14.969 1 96 284 SER B N 1
ATOM 6123 C CA . SER B 1 284 ? -9.945 -40.781 -14.242 1 96 284 SER B CA 1
ATOM 6124 C C . SER B 1 284 ? -10.406 -39.562 -15.016 1 96 284 SER B C 1
ATOM 6126 O O . SER B 1 284 ? -11.609 -39.281 -15.117 1 96 284 SER B O 1
ATOM 6128 N N . PHE B 1 285 ? -9.461 -38.844 -15.578 1 97.19 285 PHE B N 1
ATOM 6129 C CA . PHE B 1 285 ? -9.797 -37.656 -16.359 1 97.19 285 PHE B CA 1
ATOM 6130 C C . PHE B 1 285 ? -10.586 -38.062 -17.609 1 97.19 285 PHE B C 1
ATOM 6132 O O . PHE B 1 285 ? -11.672 -37.531 -17.859 1 97.19 285 PHE B O 1
ATOM 6139 N N . LEU B 1 286 ? -10.055 -39.031 -18.344 1 97.12 286 LEU B N 1
ATOM 6140 C CA . LEU B 1 286 ? -10.594 -39.406 -19.656 1 97.12 286 LEU B CA 1
ATOM 6141 C C . LEU B 1 286 ? -11.984 -40.031 -19.516 1 97.12 286 LEU B C 1
ATOM 6143 O O . LEU B 1 286 ? -12.867 -39.781 -20.344 1 97.12 286 LEU B O 1
ATOM 6147 N N . ASN B 1 287 ? -12.164 -40.812 -18.484 1 97.56 287 ASN B N 1
ATOM 6148 C CA . ASN B 1 287 ? -13.461 -41.406 -18.25 1 97.56 287 ASN B CA 1
ATOM 6149 C C . ASN B 1 287 ? -14.539 -40.375 -17.953 1 97.56 287 ASN B C 1
ATOM 6151 O O . ASN B 1 287 ? -15.641 -40.438 -18.5 1 97.56 287 ASN B O 1
ATOM 6155 N N . VAL B 1 288 ? -14.203 -39.438 -17.094 1 98.19 288 VAL B N 1
ATOM 6156 C CA . VAL B 1 288 ? -15.156 -38.375 -16.75 1 98.19 288 VAL B CA 1
ATOM 6157 C C . VAL B 1 288 ? -15.445 -37.531 -18 1 98.19 288 VAL B C 1
ATOM 6159 O O . VAL B 1 288 ? -16.609 -37.25 -18.297 1 98.19 288 VAL B O 1
ATOM 6162 N N . ILE B 1 289 ? -14.445 -37.156 -18.75 1 98.19 289 ILE B N 1
ATOM 6163 C CA . ILE B 1 289 ? -14.555 -36.281 -19.906 1 98.19 289 ILE B CA 1
ATOM 6164 C C . ILE B 1 289 ? -15.422 -36.969 -20.984 1 98.19 289 ILE B C 1
ATOM 6166 O O . ILE B 1 289 ? -16.234 -36.281 -21.625 1 98.19 289 ILE B O 1
ATOM 6170 N N . SER B 1 290 ? -15.305 -38.25 -21.109 1 97.81 290 SER B N 1
ATOM 6171 C CA . SER B 1 290 ? -16.016 -39 -22.141 1 97.81 290 SER B CA 1
ATOM 6172 C C . SER B 1 290 ? -17.531 -38.938 -21.922 1 97.81 290 SER B C 1
ATOM 6174 O O . SER B 1 290 ? -18.312 -39.125 -22.859 1 97.81 290 SER B O 1
ATOM 6176 N N . ARG B 1 291 ? -17.938 -38.625 -20.75 1 97.31 291 ARG B N 1
ATOM 6177 C CA . ARG B 1 291 ? -19.359 -38.656 -20.422 1 97.31 291 ARG B CA 1
ATOM 6178 C C . ARG B 1 291 ? -19.953 -37.25 -20.469 1 97.31 291 ARG B C 1
ATOM 6180 O O . ARG B 1 291 ? -21.156 -37.062 -20.328 1 97.31 291 ARG B O 1
ATOM 6187 N N . LEU B 1 292 ? -19.172 -36.281 -20.766 1 97.69 292 LEU B N 1
ATOM 61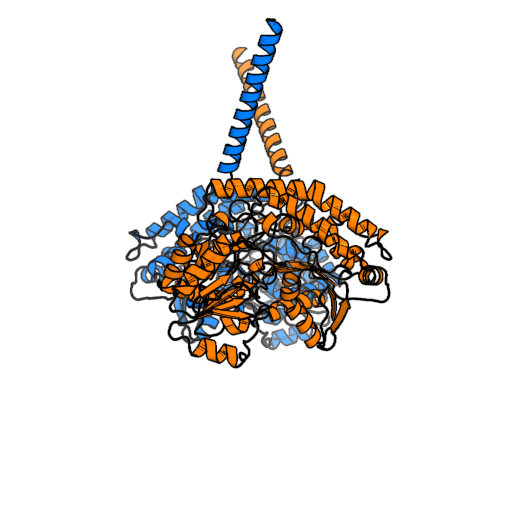88 C CA . LEU B 1 292 ? -19.609 -34.906 -20.734 1 97.69 292 LEU B CA 1
ATOM 6189 C C . LEU B 1 292 ? -20.281 -34.5 -22.062 1 97.69 292 LEU B C 1
ATOM 6191 O O . LEU B 1 292 ? -19.906 -35.031 -23.125 1 97.69 292 LEU B O 1
ATOM 6195 N N . LYS B 1 293 ? -21.219 -33.656 -21.953 1 97.38 293 LYS B N 1
ATOM 6196 C CA . LYS B 1 293 ? -21.812 -33.062 -23.141 1 97.38 293 LYS B CA 1
ATOM 6197 C C . LYS B 1 293 ? -20.922 -31.969 -23.734 1 97.38 293 LYS B C 1
ATOM 6199 O O . LYS B 1 293 ? -21 -31.672 -24.922 1 97.38 293 LYS B O 1
ATOM 6204 N N . GLN B 1 294 ? -20.109 -31.375 -22.906 1 98.25 294 GLN B N 1
ATOM 6205 C CA . GLN B 1 294 ? -19.188 -30.344 -23.328 1 98.25 294 GLN B CA 1
ATOM 6206 C C . GLN B 1 294 ? -18.047 -30.922 -24.172 1 98.25 294 GLN B C 1
ATOM 6208 O O . GLN B 1 294 ? -17.672 -32.094 -24.016 1 98.25 294 GLN B O 1
ATOM 6213 N N . LYS B 1 295 ? -17.562 -30.141 -25.062 1 98.56 295 LYS B N 1
ATOM 6214 C CA . LYS B 1 295 ? -16.297 -30.453 -25.719 1 98.56 295 LYS B CA 1
ATOM 6215 C C . LYS B 1 295 ? -15.117 -30.062 -24.828 1 98.56 295 LYS B C 1
ATOM 6217 O O . LYS B 1 295 ? -15.234 -29.172 -23.984 1 98.56 295 LYS B O 1
ATOM 6222 N N . VAL B 1 296 ? -14.047 -30.781 -25.016 1 98.62 296 VAL B N 1
ATOM 6223 C CA . VAL B 1 296 ? -12.883 -30.516 -24.188 1 98.62 296 VAL B CA 1
ATOM 6224 C C . VAL B 1 296 ? -11.656 -30.266 -25.062 1 98.62 296 VAL B C 1
ATOM 6226 O O . VAL B 1 296 ? -11.406 -31.016 -26 1 98.62 296 VAL B O 1
ATOM 6229 N N . ILE B 1 297 ? -10.992 -29.172 -24.844 1 98.5 297 ILE B N 1
ATOM 6230 C CA . ILE B 1 297 ? -9.688 -28.891 -25.422 1 98.5 297 ILE B CA 1
ATOM 6231 C C . ILE B 1 297 ? -8.586 -29.141 -24.391 1 98.5 297 ILE B C 1
ATOM 6233 O O . ILE B 1 297 ? -8.578 -28.516 -23.328 1 98.5 297 ILE B O 1
ATOM 6237 N N . MET B 1 298 ? -7.688 -30.016 -24.719 1 97.31 298 MET B N 1
ATOM 6238 C CA . MET B 1 298 ? -6.66 -30.422 -23.766 1 97.31 298 MET B CA 1
ATOM 6239 C C . MET B 1 298 ? -5.266 -30.141 -24.312 1 97.31 298 MET B C 1
ATOM 6241 O O . MET B 1 298 ? -4.941 -30.547 -25.422 1 97.31 298 MET B O 1
ATOM 6245 N N . LYS B 1 299 ? -4.48 -29.453 -23.531 1 96.31 299 LYS B N 1
ATOM 6246 C CA . LYS B 1 299 ? -3.062 -29.344 -23.875 1 96.31 299 LYS B CA 1
ATOM 6247 C C . LYS B 1 299 ? -2.312 -30.625 -23.547 1 96.31 299 LYS B C 1
ATOM 6249 O O . LYS B 1 299 ? -1.936 -30.859 -22.406 1 96.31 299 LYS B O 1
ATOM 6254 N N . TRP B 1 300 ? -2.061 -31.391 -24.609 1 93.88 300 TRP B N 1
ATOM 6255 C CA . TRP B 1 300 ? -1.495 -32.719 -24.422 1 93.88 300 TRP B CA 1
ATOM 6256 C C . TRP B 1 300 ? -1.103 -33.344 -25.766 1 93.88 300 TRP B C 1
ATOM 6258 O O . TRP B 1 300 ? -1.693 -33.031 -26.797 1 93.88 300 TRP B O 1
ATOM 6268 N N . VAL B 1 301 ? 0.004 -34.031 -25.703 1 92.38 301 VAL B N 1
ATOM 6269 C CA . VAL B 1 301 ? 0.352 -34.938 -26.797 1 92.38 301 VAL B CA 1
ATOM 6270 C C . VAL B 1 301 ? 0.31 -36.375 -26.328 1 92.38 301 VAL B C 1
ATOM 6272 O O . VAL B 1 301 ? 1.316 -36.906 -25.859 1 92.38 301 VAL B O 1
ATOM 6275 N N . PRO B 1 302 ? -0.795 -36.969 -26.516 1 92.5 302 PRO B N 1
ATOM 6276 C CA . PRO B 1 302 ? -0.943 -38.344 -26.016 1 92.5 302 PRO B CA 1
ATOM 6277 C C . PRO B 1 302 ? -0.131 -39.375 -26.828 1 92.5 302 PRO B C 1
ATOM 6279 O O . PRO B 1 302 ? 0.13 -39.156 -28.016 1 92.5 302 PRO B O 1
ATOM 6282 N N . ASP B 1 303 ? 0.18 -40.344 -26.141 1 89.88 303 ASP B N 1
ATOM 6283 C CA . ASP B 1 303 ? 0.759 -41.5 -26.828 1 89.88 303 ASP B CA 1
ATOM 6284 C C . ASP B 1 303 ? -0.226 -42.062 -27.844 1 89.88 303 ASP B C 1
ATOM 6286 O O . ASP B 1 303 ? -1.438 -42.062 -27.625 1 89.88 303 ASP B O 1
ATOM 6290 N N . LYS B 1 304 ? 0.297 -42.656 -28.891 1 90.12 304 LYS B N 1
ATOM 6291 C CA . LYS B 1 304 ? -0.529 -43.188 -29.969 1 90.12 304 LYS B CA 1
ATOM 6292 C C . LYS B 1 304 ? -1.462 -44.281 -29.453 1 90.12 304 LYS B C 1
ATOM 6294 O O . LYS B 1 304 ? -2.535 -44.5 -30.016 1 90.12 304 LYS B O 1
ATOM 6299 N N . SER B 1 305 ? -1.106 -44.875 -28.344 1 89.31 305 SER B N 1
ATOM 6300 C CA . SER B 1 305 ? -1.867 -46 -27.797 1 89.31 305 SER B CA 1
ATOM 6301 C C . SER B 1 305 ? -3.096 -45.531 -27.031 1 89.31 305 SER B C 1
ATOM 6303 O O . SER B 1 305 ? -3.994 -46.312 -26.734 1 89.31 305 SER B O 1
ATOM 6305 N N . ILE B 1 306 ? -3.139 -44.219 -26.797 1 91.12 306 ILE B N 1
ATOM 6306 C CA . ILE B 1 306 ? -4.23 -43.688 -25.984 1 91.12 306 ILE B CA 1
ATOM 6307 C C . ILE B 1 306 ? -5.414 -43.344 -26.891 1 91.12 306 ILE B C 1
ATOM 6309 O O . ILE B 1 306 ? -5.27 -42.562 -27.828 1 91.12 306 ILE B O 1
ATOM 6313 N N . LYS B 1 307 ? -6.555 -43.938 -26.656 1 90.81 307 LYS B N 1
ATOM 6314 C CA . LYS B 1 307 ? -7.789 -43.625 -27.359 1 90.81 307 LYS B CA 1
ATOM 6315 C C . LYS B 1 307 ? -8.477 -42.406 -26.719 1 90.81 307 LYS B C 1
ATOM 6317 O O . LYS B 1 307 ? -8.93 -42.5 -25.578 1 90.81 307 LYS B O 1
ATOM 6322 N N . LEU B 1 308 ? -8.578 -41.406 -27.422 1 94.94 308 LEU B N 1
ATOM 6323 C CA . LEU B 1 308 ? -9.203 -40.188 -26.906 1 94.94 308 LEU B CA 1
ATOM 6324 C C . LEU B 1 308 ? -10.719 -40.25 -27.031 1 94.94 308 LEU B C 1
ATOM 6326 O O . LEU B 1 308 ? -11.242 -40.781 -28.016 1 94.94 308 LEU B O 1
ATOM 6330 N N . PRO B 1 309 ? -11.445 -39.75 -26.047 1 96.19 309 PRO B N 1
ATOM 6331 C CA . PRO B 1 309 ? -12.891 -39.625 -26.203 1 96.19 309 PRO B CA 1
ATOM 6332 C C . PRO B 1 309 ? -13.281 -38.781 -27.422 1 96.19 309 PRO B C 1
ATOM 6334 O O . PRO B 1 309 ? -12.492 -37.969 -27.891 1 96.19 309 PRO B O 1
ATOM 6337 N N . HIS B 1 310 ? -14.531 -38.906 -27.906 1 95.62 310 HIS B N 1
ATOM 6338 C CA . HIS B 1 310 ? -15.008 -38.281 -29.141 1 95.62 310 HIS B CA 1
ATOM 6339 C C . HIS B 1 310 ? -15.125 -36.781 -28.969 1 95.62 310 HIS B C 1
ATOM 6341 O O . HIS B 1 310 ? -15.094 -36.031 -29.969 1 95.62 310 HIS B O 1
ATOM 6347 N N . ASN B 1 311 ? -15.211 -36.312 -27.812 1 97.94 311 ASN B N 1
ATOM 6348 C CA . ASN B 1 311 ? -15.438 -34.906 -27.562 1 97.94 311 ASN B CA 1
ATOM 6349 C C . ASN B 1 311 ? -14.164 -34.188 -27.109 1 97.94 311 ASN B C 1
ATOM 6351 O O . ASN B 1 311 ? -14.227 -33.156 -26.453 1 97.94 311 ASN B O 1
ATOM 6355 N N . VAL B 1 312 ? -13 -34.781 -27.438 1 98.06 312 VAL B N 1
ATOM 6356 C CA . VAL B 1 312 ? -11.742 -34.188 -26.969 1 98.06 312 VAL B CA 1
ATOM 6357 C C . VAL B 1 312 ? -10.891 -33.781 -28.172 1 98.06 312 VAL B C 1
ATOM 6359 O O . VAL B 1 312 ? -10.742 -34.531 -29.141 1 98.06 312 VAL B O 1
ATOM 6362 N N . LYS B 1 313 ? -10.406 -32.625 -28.141 1 97.31 313 LYS B N 1
ATOM 6363 C CA . LYS B 1 313 ? -9.367 -32.125 -29.031 1 97.31 313 LYS B CA 1
ATOM 6364 C C . LYS B 1 313 ? -8.078 -31.812 -28.281 1 97.31 313 LYS B C 1
ATOM 6366 O O . LYS B 1 313 ? -8.109 -31.156 -27.234 1 97.31 313 LYS B O 1
ATOM 6371 N N . VAL B 1 314 ? -6.934 -32.281 -28.797 1 96.44 314 VAL B N 1
ATOM 6372 C CA . VAL B 1 314 ? -5.66 -32.094 -28.125 1 96.44 314 VAL B CA 1
ATOM 6373 C C . VAL B 1 314 ? -4.742 -31.234 -28.984 1 96.44 314 VAL B C 1
ATOM 6375 O O . VAL B 1 314 ? -4.957 -31.094 -30.188 1 96.44 314 VAL B O 1
ATOM 6378 N N . GLY B 1 315 ? -3.801 -30.594 -28.297 1 93.69 315 GLY B N 1
ATOM 6379 C CA . GLY B 1 315 ? -2.754 -29.828 -28.953 1 93.69 315 GLY B CA 1
ATOM 6380 C C . GLY B 1 315 ? -1.516 -29.641 -28.094 1 93.69 315 GLY B C 1
ATOM 6381 O O . GLY B 1 315 ? -1.614 -29.516 -26.875 1 93.69 315 GLY B O 1
ATOM 6382 N N . SER B 1 316 ? -0.412 -29.641 -28.797 1 88.38 316 SER B N 1
ATOM 6383 C CA . SER B 1 316 ? 0.848 -29.422 -28.094 1 88.38 316 SE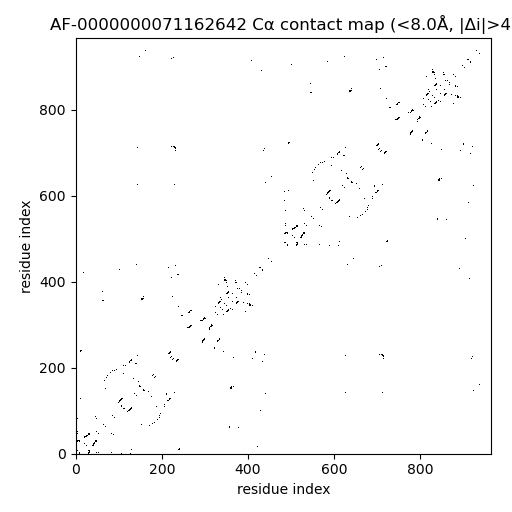R B CA 1
ATOM 6384 C C . SER B 1 316 ? 1.003 -27.969 -27.656 1 88.38 316 SER B C 1
ATOM 6386 O O . SER B 1 316 ? 1.55 -27.688 -26.594 1 88.38 316 SER B O 1
ATOM 6388 N N . TRP B 1 317 ? 0.662 -27.125 -28.484 1 87.19 317 TRP B N 1
ATOM 6389 C CA . TRP B 1 317 ? 0.648 -25.688 -28.172 1 87.19 317 TRP B CA 1
ATOM 6390 C C . TRP B 1 317 ? -0.728 -25.094 -28.438 1 87.19 317 TRP B C 1
ATOM 6392 O O . TRP B 1 317 ? -1.293 -25.281 -29.516 1 87.19 317 TRP B O 1
ATOM 6402 N N . LEU B 1 318 ? -1.313 -24.578 -27.438 1 94.5 318 LEU B N 1
ATOM 6403 C CA . LEU B 1 318 ? -2.625 -23.938 -27.516 1 94.5 318 LEU B CA 1
ATOM 6404 C C . LEU B 1 318 ? -2.564 -22.5 -27.016 1 94.5 318 LEU B C 1
ATOM 6406 O O . LEU B 1 318 ? -1.888 -22.203 -26.031 1 94.5 318 LEU B O 1
ATOM 6410 N N . PRO B 1 319 ? -3.17 -21.578 -27.75 1 95.56 319 PRO B N 1
ATOM 6411 C CA . PRO B 1 319 ? -3.227 -20.203 -27.281 1 95.56 319 PRO B CA 1
ATOM 6412 C C . PRO B 1 319 ? -4.176 -20.016 -26.094 1 95.56 319 PRO B C 1
ATOM 6414 O O . PRO B 1 319 ? -5.293 -19.516 -26.266 1 95.56 319 PRO B O 1
ATOM 6417 N N . GLN B 1 320 ? -3.703 -20.297 -24.938 1 96.19 320 GLN B N 1
ATOM 6418 C CA . GLN B 1 320 ? -4.5 -20.344 -23.719 1 96.19 320 GLN B CA 1
ATOM 6419 C C . GLN B 1 320 ? -5.266 -19.047 -23.5 1 96.19 320 GLN B C 1
ATOM 6421 O O . GLN B 1 320 ? -6.477 -19.062 -23.266 1 96.19 320 GLN B O 1
ATOM 6426 N N . ASN B 1 321 ? -4.57 -17.906 -23.609 1 96.06 321 ASN B N 1
ATOM 6427 C CA . ASN B 1 321 ? -5.191 -16.594 -23.422 1 96.06 321 ASN B CA 1
ATOM 6428 C C . ASN B 1 321 ? -6.375 -16.406 -24.359 1 96.06 321 ASN B C 1
ATOM 6430 O O . ASN B 1 321 ? -7.453 -15.984 -23.938 1 96.06 321 ASN B O 1
ATOM 6434 N N . ASP B 1 322 ? -6.215 -16.766 -25.609 1 97.94 322 ASP B N 1
ATOM 6435 C CA . ASP B 1 322 ? -7.242 -16.578 -26.625 1 97.94 322 ASP B CA 1
ATOM 6436 C C . ASP B 1 322 ? -8.406 -17.547 -26.438 1 97.94 322 ASP B C 1
ATOM 6438 O O . ASP B 1 322 ? -9.562 -17.203 -26.656 1 97.94 322 ASP B O 1
ATOM 6442 N N . ILE B 1 323 ? -8.086 -18.734 -26.031 1 98.25 323 ILE B N 1
ATOM 6443 C CA . ILE B 1 323 ? -9.117 -19.719 -25.781 1 98.25 323 ILE B CA 1
ATOM 6444 C C . ILE B 1 323 ? -9.984 -19.297 -24.609 1 98.25 323 ILE B C 1
ATOM 6446 O O . ILE B 1 323 ? -11.219 -19.281 -24.703 1 98.25 323 ILE B O 1
ATOM 6450 N N . LEU B 1 324 ? -9.352 -18.859 -23.516 1 98.31 324 LEU B N 1
ATOM 6451 C CA . LEU B 1 324 ? -10.078 -18.469 -22.312 1 98.31 324 LEU B CA 1
ATOM 6452 C C . LEU B 1 324 ? -10.93 -17.234 -22.562 1 98.31 324 LEU B C 1
ATOM 6454 O O . LEU B 1 324 ? -11.938 -17.016 -21.875 1 98.31 324 LEU B O 1
ATOM 6458 N N . ALA B 1 325 ? -10.531 -16.469 -23.562 1 98.19 325 ALA B N 1
ATOM 6459 C CA . ALA B 1 325 ? -11.258 -15.25 -23.875 1 98.19 325 ALA B CA 1
ATOM 6460 C C . ALA B 1 325 ? -12.586 -15.562 -24.562 1 98.19 325 ALA B C 1
ATOM 6462 O O . ALA B 1 325 ? -13.477 -14.711 -24.625 1 98.19 325 ALA B O 1
ATOM 6463 N N . HIS B 1 326 ? -12.75 -16.734 -25.109 1 98.06 326 HIS B N 1
ATOM 6464 C CA . HIS B 1 326 ? -13.953 -17.094 -25.844 1 98.06 326 HIS B CA 1
ATOM 6465 C C . HIS B 1 326 ? -15.133 -17.328 -24.906 1 98.06 326 HIS B C 1
ATOM 6467 O O . HIS B 1 326 ? -15 -18 -23.891 1 98.06 326 HIS B O 1
ATOM 6473 N N . SER B 1 327 ? -16.281 -16.859 -25.266 1 96.75 327 SER B N 1
ATOM 6474 C CA . SER B 1 327 ? -17.453 -16.891 -24.391 1 96.75 327 SER B CA 1
ATOM 6475 C C . SER B 1 327 ? -17.969 -18.297 -24.219 1 96.75 327 SER B C 1
ATOM 6477 O O . SER B 1 327 ? -18.641 -18.609 -23.219 1 96.75 327 SER B O 1
ATOM 6479 N N . ASN B 1 328 ? -17.578 -19.203 -25.141 1 98.06 328 ASN B N 1
ATOM 6480 C CA . ASN B 1 328 ? -18.094 -20.562 -25.094 1 98.06 328 ASN B CA 1
ATOM 6481 C C . ASN B 1 328 ? -17.281 -21.453 -24.141 1 98.06 328 ASN B C 1
ATOM 6483 O O . ASN B 1 328 ? -17.656 -22.594 -23.891 1 98.06 328 ASN B O 1
ATOM 6487 N N . VAL B 1 329 ? -16.188 -20.922 -23.625 1 98.56 329 VAL B N 1
ATOM 6488 C CA . VAL B 1 329 ? -15.43 -21.656 -22.625 1 98.56 329 VAL B CA 1
ATOM 6489 C C . VAL B 1 329 ? -16.094 -21.5 -21.25 1 98.56 329 VAL B C 1
ATOM 6491 O O . VAL B 1 329 ? -16.234 -20.391 -20.75 1 98.56 329 VAL B O 1
ATOM 6494 N N . LYS B 1 330 ? -16.406 -22.656 -20.656 1 98.38 330 LYS B N 1
ATOM 6495 C CA . LYS B 1 330 ? -17.25 -22.609 -19.469 1 98.38 330 LYS B CA 1
ATOM 6496 C C . LYS B 1 330 ? -16.453 -22.984 -18.219 1 98.38 330 LYS B C 1
ATOM 6498 O O . LYS B 1 330 ? -16.859 -22.688 -17.094 1 98.38 330 LYS B O 1
ATOM 6503 N N . LEU B 1 331 ? -15.352 -23.609 -18.438 1 98.75 331 LEU B N 1
ATOM 6504 C CA . LEU B 1 331 ? -14.562 -24.125 -17.328 1 98.75 331 LEU B CA 1
ATOM 6505 C C . LEU B 1 331 ? -13.094 -24.25 -17.719 1 98.75 331 LEU B C 1
ATOM 6507 O O . LEU B 1 331 ? -12.781 -24.688 -18.844 1 98.75 331 LEU B O 1
ATOM 6511 N N . PHE B 1 332 ? -12.227 -23.812 -16.875 1 98.88 332 PHE B N 1
ATOM 6512 C CA . PHE B 1 332 ? -10.781 -23.984 -17.016 1 98.88 332 PHE B CA 1
ATOM 6513 C C . PHE B 1 332 ? -10.25 -24.984 -15.992 1 98.88 332 PHE B C 1
ATOM 6515 O O . PHE B 1 332 ? -10.359 -24.75 -14.789 1 98.88 332 PHE B O 1
ATOM 6522 N N . ILE B 1 333 ? -9.742 -26.109 -16.422 1 98.69 333 ILE B N 1
ATOM 6523 C CA . ILE B 1 333 ? -9.07 -27.078 -15.555 1 98.69 333 ILE B CA 1
ATOM 6524 C C . ILE B 1 333 ? -7.555 -26.875 -15.641 1 98.69 333 ILE B C 1
ATOM 6526 O O . ILE B 1 333 ? -6.977 -26.953 -16.734 1 98.69 333 ILE B O 1
ATOM 6530 N N . THR B 1 334 ? -6.902 -26.594 -14.5 1 97.75 334 THR B N 1
ATOM 6531 C CA . THR B 1 334 ? -5.496 -26.219 -14.492 1 97.75 334 THR B CA 1
ATOM 6532 C C . THR B 1 334 ? -4.797 -26.734 -13.242 1 97.75 334 THR B C 1
ATOM 6534 O O . THR B 1 334 ? -5.438 -27.328 -12.367 1 97.75 334 THR B O 1
ATOM 6537 N N . HIS B 1 335 ? -3.512 -26.656 -13.211 1 94.94 335 HIS B N 1
ATOM 6538 C CA . HIS B 1 335 ? -2.75 -27.031 -12.023 1 94.94 335 HIS B CA 1
ATOM 6539 C C . HIS B 1 335 ? -2.781 -25.938 -10.969 1 94.94 335 HIS B C 1
ATOM 6541 O O . HIS B 1 335 ? -2.289 -26.125 -9.859 1 94.94 335 HIS B O 1
ATOM 6547 N N . GLY B 1 336 ? -3.287 -24.766 -11.336 1 94.88 336 GLY B N 1
ATOM 6548 C CA . GLY B 1 336 ? -3.463 -23.719 -10.352 1 94.88 336 GLY B CA 1
ATOM 6549 C C . GLY B 1 336 ? -2.281 -22.766 -10.273 1 94.88 336 GLY B C 1
ATOM 6550 O O . GLY B 1 336 ? -2.082 -22.094 -9.266 1 94.88 336 GLY B O 1
ATOM 6551 N N . GLY B 1 337 ? -1.479 -22.688 -11.375 1 93.25 337 GLY B N 1
ATOM 6552 C CA . GLY B 1 337 ? -0.409 -21.703 -11.43 1 93.25 337 GLY B CA 1
ATOM 6553 C C . GLY B 1 337 ? -0.915 -20.266 -11.453 1 93.25 337 GLY B C 1
ATOM 6554 O O . GLY B 1 337 ? -2.029 -20 -11.906 1 93.25 337 GLY B O 1
ATOM 6555 N N . LEU B 1 338 ? -0.119 -19.375 -11.055 1 93.38 338 LEU B N 1
ATOM 6556 C CA . LEU B 1 338 ? -0.525 -17.984 -10.891 1 93.38 338 LEU B CA 1
ATOM 6557 C C . LEU B 1 338 ? -0.986 -17.406 -12.219 1 93.38 338 LEU B C 1
ATOM 6559 O O . LEU B 1 338 ? -2.047 -16.781 -12.289 1 93.38 338 LEU B O 1
ATOM 6563 N N . HIS B 1 339 ? -0.264 -17.578 -13.305 1 94.38 339 HIS B N 1
ATOM 6564 C CA . HIS B 1 339 ? -0.625 -17.016 -14.602 1 94.38 339 HIS B CA 1
ATOM 6565 C C . HIS B 1 339 ? -1.962 -17.562 -15.086 1 94.38 339 HIS B C 1
ATOM 6567 O O . HIS B 1 339 ? -2.783 -16.812 -15.625 1 94.38 339 HIS B O 1
ATOM 6573 N N . SER B 1 340 ? -2.109 -18.844 -14.867 1 96.06 340 SER B N 1
ATOM 6574 C CA . SER B 1 340 ? -3.369 -19.469 -15.258 1 96.06 340 SER B CA 1
ATOM 6575 C C . SER B 1 340 ? -4.543 -18.875 -14.492 1 96.06 340 SER B C 1
ATOM 6577 O O . SER B 1 340 ? -5.586 -18.578 -15.078 1 96.06 340 SER B O 1
ATOM 6579 N N . ILE B 1 341 ? -4.344 -18.719 -13.219 1 96.94 341 ILE B N 1
ATOM 6580 C CA . ILE B 1 341 ? -5.422 -18.188 -12.391 1 96.94 341 ILE B CA 1
ATOM 6581 C C . ILE B 1 341 ? -5.695 -16.734 -12.766 1 96.94 341 ILE B C 1
ATOM 6583 O O . ILE B 1 341 ? -6.852 -16.312 -12.828 1 96.94 341 ILE B O 1
ATOM 6587 N N . GLU B 1 342 ? -4.652 -15.945 -13.031 1 97.19 342 GLU B N 1
ATOM 6588 C CA . GLU B 1 342 ? -4.828 -14.562 -13.461 1 97.19 342 GLU B CA 1
ATOM 6589 C C . GLU B 1 342 ? -5.633 -14.484 -14.758 1 97.19 342 GLU B C 1
ATOM 6591 O O . GLU B 1 342 ? -6.523 -13.648 -14.891 1 97.19 342 GLU B O 1
ATOM 6596 N N . GLU B 1 343 ? -5.344 -15.352 -15.703 1 97.75 343 GLU B N 1
ATOM 6597 C CA . GLU B 1 343 ? -6.07 -15.383 -16.969 1 97.75 343 GLU B CA 1
ATOM 6598 C C . GLU B 1 343 ? -7.523 -15.797 -16.75 1 97.75 343 GLU B C 1
ATOM 6600 O O . GLU B 1 343 ? -8.438 -15.195 -17.328 1 97.75 343 GLU B O 1
ATOM 6605 N N . ALA B 1 344 ? -7.688 -16.844 -15.938 1 98.44 344 ALA B N 1
ATOM 6606 C CA . ALA B 1 344 ? -9.039 -17.297 -15.641 1 98.44 344 ALA B CA 1
ATOM 6607 C C . ALA B 1 344 ? -9.883 -16.172 -15.039 1 98.44 344 ALA B C 1
ATOM 6609 O O . ALA B 1 344 ? -11.023 -15.953 -15.453 1 98.44 344 ALA B O 1
ATOM 6610 N N . VAL B 1 345 ? -9.297 -15.461 -14.109 1 98.38 345 VAL B N 1
ATOM 6611 C CA . VAL B 1 345 ? -10 -14.383 -13.43 1 98.38 345 VAL B CA 1
ATOM 6612 C C . VAL B 1 345 ? -10.234 -13.227 -14.406 1 98.38 345 VAL B C 1
ATOM 6614 O O . VAL B 1 345 ? -11.328 -12.656 -14.445 1 98.38 345 VAL B O 1
ATOM 6617 N N . TYR B 1 346 ? -9.242 -12.906 -15.172 1 98.38 346 TYR B N 1
ATOM 6618 C CA . TYR B 1 346 ? -9.383 -11.812 -16.125 1 98.38 346 TYR B CA 1
ATOM 6619 C C . TYR B 1 346 ? -10.57 -12.047 -17.047 1 98.38 346 TYR B C 1
ATOM 6621 O O . TYR B 1 346 ? -11.344 -11.125 -17.328 1 98.38 346 TYR B O 1
ATOM 6629 N N . TYR B 1 347 ? -10.797 -13.258 -17.453 1 98.5 347 TYR B N 1
ATOM 6630 C CA . TYR B 1 347 ? -11.836 -13.562 -18.438 1 98.5 347 TYR B CA 1
ATOM 6631 C C . TYR B 1 347 ? -13.086 -14.109 -17.75 1 98.5 347 TYR B C 1
ATOM 6633 O O . TYR B 1 347 ? -14.039 -14.523 -18.422 1 98.5 347 TYR B O 1
ATOM 6641 N N . GLY B 1 348 ? -13.125 -14.203 -16.438 1 98.5 348 GLY B N 1
ATOM 6642 C CA . GLY B 1 348 ? -14.297 -14.602 -15.688 1 98.5 348 GLY B CA 1
ATOM 6643 C C . GLY B 1 348 ? -14.656 -16.062 -15.875 1 98.5 348 GLY B C 1
ATOM 6644 O O . GLY B 1 348 ? -15.82 -16.391 -16.125 1 98.5 348 GLY B O 1
ATOM 6645 N N . LYS B 1 349 ? -13.617 -16.938 -15.82 1 98.81 349 LYS B N 1
ATOM 6646 C CA . LYS B 1 349 ? -13.852 -18.359 -16 1 98.81 349 LYS B CA 1
ATOM 6647 C C . LYS B 1 349 ? -13.781 -19.109 -14.68 1 98.81 349 LYS B C 1
ATOM 6649 O O . LYS B 1 349 ? -12.836 -18.922 -13.906 1 98.81 349 LYS B O 1
ATOM 6654 N N . PRO B 1 350 ? -14.742 -19.984 -14.375 1 98.81 350 PRO B N 1
ATOM 6655 C CA . PRO B 1 350 ? -14.578 -20.906 -13.242 1 98.81 350 PRO B CA 1
ATOM 6656 C C . PRO B 1 350 ? -13.391 -21.844 -13.414 1 98.81 350 PRO B C 1
ATOM 6658 O O . PRO B 1 350 ? -12.969 -22.109 -14.547 1 98.81 350 PRO B O 1
ATOM 6661 N N . VAL B 1 351 ? -12.922 -22.359 -12.25 1 98.81 351 VAL B N 1
ATOM 6662 C CA . VAL B 1 351 ? -11.672 -23.109 -12.305 1 98.81 351 VAL B CA 1
ATOM 6663 C C . VAL B 1 351 ? -11.797 -24.391 -11.484 1 98.81 351 VAL B C 1
ATOM 6665 O O . VAL B 1 351 ? -12.43 -24.391 -10.43 1 98.81 351 VAL B O 1
ATOM 6668 N N . ILE B 1 352 ? -11.32 -25.453 -11.984 1 98.81 352 ILE B N 1
ATOM 6669 C CA . ILE B 1 352 ? -10.953 -26.625 -11.195 1 98.81 352 ILE B CA 1
ATOM 6670 C C . ILE B 1 352 ? -9.43 -26.781 -11.188 1 98.81 352 ILE B C 1
ATOM 6672 O O . ILE B 1 352 ? -8.805 -26.828 -12.25 1 98.81 352 ILE B O 1
ATOM 6676 N N . GLY B 1 353 ? -8.914 -26.766 -10.016 1 98 353 GLY B N 1
ATOM 6677 C CA . GLY B 1 353 ? -7.461 -26.828 -9.898 1 98 353 GLY B CA 1
ATOM 6678 C C . GLY B 1 353 ? -6.973 -28.109 -9.25 1 98 353 GLY B C 1
ATOM 6679 O O . GLY B 1 353 ? -7.523 -28.547 -8.242 1 98 353 GLY B O 1
ATOM 6680 N N . ILE B 1 354 ? -5.988 -28.734 -9.852 1 96 354 ILE B N 1
ATOM 6681 C CA . ILE B 1 354 ? -5.262 -29.875 -9.32 1 96 354 ILE B CA 1
ATOM 6682 C C . ILE B 1 354 ? -3.785 -29.516 -9.148 1 96 354 ILE B C 1
ATOM 6684 O O . ILE B 1 354 ? -2.977 -29.75 -10.055 1 96 354 ILE B O 1
ATOM 6688 N N . PRO B 1 355 ? -3.447 -29.031 -7.93 1 93.12 355 PRO B N 1
ATOM 6689 C CA . PRO B 1 355 ? -2.08 -28.547 -7.715 1 93.12 355 PRO B CA 1
ATOM 6690 C C . PRO B 1 355 ? -1.076 -29.688 -7.543 1 93.12 355 PRO B C 1
ATOM 6692 O O . PRO B 1 355 ? -1.415 -30.734 -6.988 1 93.12 355 PRO B O 1
ATOM 6695 N N . PHE B 1 356 ? 0.169 -29.406 -7.965 1 88 356 PHE B N 1
ATOM 6696 C CA . PHE B 1 356 ? 1.229 -30.391 -7.863 1 88 356 PHE B CA 1
ATOM 6697 C C . PHE B 1 356 ? 2.354 -29.906 -6.961 1 88 356 PHE B C 1
ATOM 6699 O O . PHE B 1 356 ? 3 -30.703 -6.273 1 88 356 PHE B O 1
ATOM 6706 N N . PHE B 1 357 ? 2.617 -28.562 -6.992 1 82.12 357 PHE B N 1
ATOM 6707 C CA . PHE B 1 357 ? 3.76 -28.094 -6.219 1 82.12 357 PHE B CA 1
ATOM 6708 C C . PHE B 1 357 ? 3.664 -26.594 -5.973 1 82.12 357 PHE B C 1
ATOM 6710 O O . PHE B 1 357 ? 2.785 -25.922 -6.516 1 82.12 357 PHE B O 1
ATOM 6717 N N . ALA B 1 358 ? 4.457 -26.094 -5.008 1 82.44 358 ALA B N 1
ATOM 6718 C CA . ALA B 1 358 ? 4.746 -24.688 -4.742 1 82.44 358 ALA B CA 1
ATOM 6719 C C . ALA B 1 358 ? 3.475 -23.922 -4.371 1 82.44 358 ALA B C 1
ATOM 6721 O O . ALA B 1 358 ? 2.764 -24.297 -3.438 1 82.44 358 ALA B O 1
ATOM 6722 N N . ASP B 1 359 ? 3.221 -22.828 -5.172 1 86.62 359 ASP B N 1
ATOM 6723 C CA . ASP B 1 359 ? 2.162 -21.906 -4.77 1 86.62 359 ASP B CA 1
ATOM 6724 C C . ASP B 1 359 ? 0.806 -22.359 -5.301 1 86.62 359 ASP B C 1
ATOM 6726 O O . ASP B 1 359 ? -0.225 -21.766 -4.98 1 86.62 359 ASP B O 1
ATOM 6730 N N . GLN B 1 360 ? 0.78 -23.453 -6.035 1 91.56 360 GLN B N 1
ATOM 6731 C CA . GLN B 1 360 ? -0.426 -23.859 -6.75 1 91.56 360 GLN B CA 1
ATOM 6732 C C . GLN B 1 360 ? -1.566 -24.156 -5.777 1 91.56 360 GLN B C 1
ATOM 6734 O O . GLN B 1 360 ? -2.695 -23.703 -5.984 1 91.56 360 GLN B O 1
ATOM 6739 N N . ARG B 1 361 ? -1.22 -24.875 -4.746 1 91.56 361 ARG B N 1
ATOM 6740 C CA . ARG B 1 361 ? -2.254 -25.203 -3.768 1 91.56 361 ARG B CA 1
ATOM 6741 C C . ARG B 1 361 ? -2.793 -23.953 -3.1 1 91.56 361 ARG B C 1
ATOM 6743 O O . ARG B 1 361 ? -4.004 -23.812 -2.904 1 91.56 361 ARG B O 1
ATOM 6750 N N . SER B 1 362 ? -1.909 -23.078 -2.697 1 91.19 362 SER B N 1
ATOM 6751 C CA . SER B 1 362 ? -2.326 -21.812 -2.078 1 91.19 362 SER B CA 1
ATOM 6752 C C . SER B 1 362 ? -3.193 -21 -3.025 1 91.19 362 SER B C 1
ATOM 6754 O O . SER B 1 362 ? -4.188 -20.406 -2.605 1 91.19 362 SER B O 1
ATOM 6756 N N . ASN B 1 363 ? -2.84 -20.938 -4.293 1 94.62 363 ASN B N 1
ATOM 6757 C CA . ASN B 1 363 ? -3.65 -20.234 -5.281 1 94.62 363 ASN B CA 1
ATOM 6758 C C . ASN B 1 363 ? -5.066 -20.797 -5.348 1 94.62 363 ASN B C 1
ATOM 6760 O O . ASN B 1 363 ? -6.039 -20.047 -5.379 1 94.62 363 ASN B O 1
ATOM 6764 N N . MET B 1 364 ? -5.133 -22.078 -5.293 1 96.44 364 MET B N 1
ATOM 6765 C CA . MET B 1 364 ? -6.438 -22.719 -5.441 1 96.44 364 MET B CA 1
ATOM 6766 C C . MET B 1 364 ? -7.266 -22.562 -4.172 1 96.44 364 MET B C 1
ATOM 6768 O O . MET B 1 364 ? -8.5 -22.531 -4.23 1 96.44 364 MET B O 1
ATOM 6772 N N . LYS B 1 365 ? -6.59 -22.484 -3.064 1 9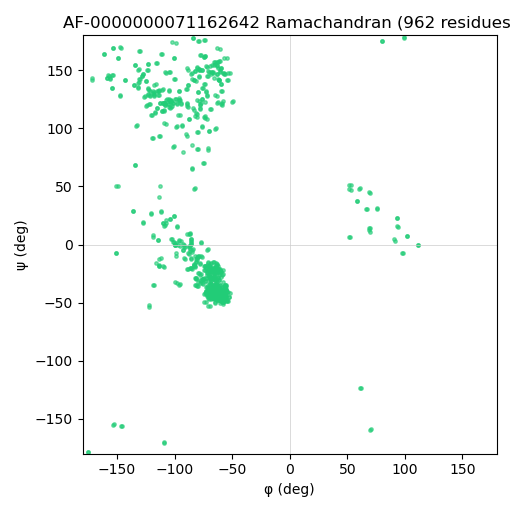5.25 365 LYS B N 1
ATOM 6773 C CA . LYS B 1 365 ? -7.324 -22.203 -1.836 1 95.25 365 LYS B CA 1
ATOM 6774 C C . LYS B 1 365 ? -8 -20.844 -1.906 1 95.25 365 LYS B C 1
ATOM 6776 O O . LYS B 1 365 ? -9.102 -20.656 -1.385 1 95.25 365 LYS B O 1
ATOM 6781 N N . VAL B 1 366 ? -7.355 -19.922 -2.504 1 94.75 366 VAL B N 1
ATOM 6782 C CA . VAL B 1 366 ? -7.941 -18.594 -2.695 1 94.75 366 VAL B CA 1
ATOM 6783 C C . VAL B 1 366 ? -9.133 -18.688 -3.65 1 94.75 366 VAL B C 1
ATOM 6785 O O . VAL B 1 366 ? -10.164 -18.062 -3.428 1 94.75 366 VAL B O 1
ATOM 6788 N N . VAL B 1 367 ? -8.984 -19.469 -4.688 1 97.81 367 VAL B N 1
ATOM 6789 C CA . VAL B 1 367 ? -10.062 -19.703 -5.652 1 97.81 367 VAL B CA 1
ATOM 6790 C C . VAL B 1 367 ? -11.289 -20.25 -4.934 1 97.81 367 VAL B C 1
ATOM 6792 O O . VAL B 1 367 ? -12.406 -19.766 -5.16 1 97.81 367 VAL B O 1
ATOM 6795 N N . GLU B 1 368 ? -11.07 -21.188 -4.074 1 97.38 368 GLU B N 1
ATOM 6796 C CA . GLU B 1 368 ? -12.172 -21.766 -3.316 1 97.38 368 GLU B CA 1
ATOM 6797 C C . GLU B 1 368 ? -12.773 -20.75 -2.348 1 97.38 368 GLU B C 1
ATOM 6799 O O . GLU B 1 368 ? -14 -20.656 -2.234 1 97.38 368 GLU B O 1
ATOM 6804 N N . LYS B 1 369 ? -11.914 -20.094 -1.726 1 94.62 369 LYS B N 1
ATOM 6805 C CA . LYS B 1 369 ? -12.367 -19.094 -0.765 1 94.62 369 LYS B CA 1
ATOM 6806 C C . LYS B 1 369 ? -13.281 -18.062 -1.431 1 94.62 369 LYS B C 1
ATOM 6808 O O . LYS B 1 369 ? -14.312 -17.672 -0.865 1 94.62 369 LYS B O 1
ATOM 6813 N N . ASN B 1 370 ? -12.93 -17.656 -2.635 1 95.56 370 ASN B N 1
ATOM 6814 C CA . ASN B 1 370 ? -13.688 -16.625 -3.342 1 95.56 370 ASN B CA 1
ATOM 6815 C C . ASN B 1 370 ? -14.859 -17.219 -4.113 1 95.56 370 ASN B C 1
ATOM 6817 O O . ASN B 1 370 ? -15.68 -16.5 -4.676 1 95.56 370 ASN B O 1
ATOM 6821 N N . GLY B 1 371 ? -14.922 -18.531 -4.281 1 97.44 371 GLY B N 1
ATOM 6822 C CA . GLY B 1 371 ? -16.125 -19.25 -4.664 1 97.44 371 GLY B CA 1
ATOM 6823 C C . GLY B 1 371 ? -16.25 -19.469 -6.16 1 97.44 371 GLY B C 1
ATOM 6824 O O . GLY B 1 371 ? -17.328 -19.766 -6.668 1 97.44 371 GLY B O 1
ATOM 6825 N N . TYR B 1 372 ? -15.117 -19.297 -6.902 1 98.31 372 TYR B N 1
ATOM 6826 C CA . TYR B 1 372 ? -15.25 -19.422 -8.352 1 98.31 372 TYR B CA 1
ATOM 6827 C C . TYR B 1 372 ? -14.555 -20.688 -8.852 1 98.31 372 TYR B C 1
ATOM 6829 O O . TYR B 1 372 ? -14.273 -20.812 -10.039 1 98.31 372 TYR B O 1
ATOM 6837 N N . GLY B 1 373 ? -14.312 -21.609 -7.953 1 98.62 373 GLY B N 1
ATOM 6838 C CA . GLY B 1 373 ? -13.695 -22.859 -8.391 1 98.62 373 GLY B CA 1
ATOM 6839 C C . GLY B 1 373 ? -13.562 -23.891 -7.285 1 98.62 373 GLY B C 1
ATOM 6840 O O . GLY B 1 373 ? -14.023 -23.656 -6.164 1 98.62 373 GLY B O 1
ATOM 6841 N N . LYS B 1 374 ? -12.961 -25.016 -7.684 1 98.62 374 LYS B N 1
ATOM 6842 C CA . LYS B 1 374 ? -12.766 -26.141 -6.758 1 98.62 374 LYS B CA 1
ATOM 6843 C C . LYS B 1 374 ? -11.336 -26.656 -6.805 1 98.62 374 LYS B C 1
ATOM 6845 O O . LYS B 1 374 ? -10.727 -26.734 -7.875 1 98.62 374 LYS B O 1
ATOM 6850 N N . LEU B 1 375 ? -10.859 -26.953 -5.637 1 98.19 375 LEU B N 1
ATOM 6851 C CA . LEU B 1 375 ? -9.547 -27.578 -5.469 1 98.19 375 LEU B CA 1
ATOM 6852 C C . LEU B 1 375 ? -9.68 -29.078 -5.266 1 98.19 375 LEU B C 1
ATOM 6854 O O . LEU B 1 375 ? -10.477 -29.531 -4.441 1 98.19 375 LEU B O 1
ATOM 6858 N N . ILE B 1 376 ? -9 -29.875 -6.09 1 97.38 376 ILE B N 1
ATOM 6859 C CA . ILE B 1 376 ? -8.828 -31.312 -5.875 1 97.38 376 ILE B CA 1
ATOM 6860 C C . ILE B 1 376 ? -7.344 -31.625 -5.691 1 97.38 376 ILE B C 1
ATOM 6862 O O . ILE B 1 376 ? -6.547 -31.469 -6.621 1 97.38 376 ILE B O 1
ATOM 6866 N N . THR B 1 377 ? -7.023 -32.062 -4.508 1 93.06 377 THR B N 1
ATOM 6867 C CA . THR B 1 377 ? -5.625 -32.406 -4.309 1 93.06 377 THR B CA 1
ATOM 6868 C C . THR B 1 377 ? -5.273 -33.656 -5.109 1 93.06 377 THR B C 1
ATOM 6870 O O . THR B 1 377 ? -6.148 -34.5 -5.402 1 93.06 377 THR B O 1
ATOM 6873 N N . TYR B 1 378 ? -4.066 -33.719 -5.414 1 90.81 378 TYR B N 1
ATOM 6874 C CA . TYR B 1 378 ? -3.607 -34.875 -6.199 1 90.81 378 TYR B CA 1
ATOM 6875 C C . TYR B 1 378 ? -3.973 -36.188 -5.523 1 90.81 378 TYR B C 1
ATOM 6877 O O . TYR B 1 378 ? -4.414 -37.125 -6.18 1 90.81 378 TYR B O 1
ATOM 6885 N N . ASN B 1 379 ? -3.855 -36.188 -4.23 1 89.69 379 ASN B N 1
ATOM 6886 C CA . ASN B 1 379 ? -4.117 -37.406 -3.477 1 89.69 379 ASN B CA 1
ATOM 6887 C C . ASN B 1 379 ? -5.609 -37.75 -3.445 1 89.69 379 ASN B C 1
ATOM 6889 O O . ASN B 1 379 ? -5.988 -38.906 -3.346 1 89.69 379 ASN B O 1
ATOM 6893 N N . GLU B 1 380 ? -6.391 -36.781 -3.613 1 93.88 380 GLU B N 1
ATOM 6894 C CA . GLU B 1 380 ? -7.836 -36.969 -3.547 1 93.88 380 GLU B CA 1
ATOM 6895 C C . GLU B 1 380 ? -8.438 -37.125 -4.941 1 93.88 380 GLU B C 1
ATOM 6897 O O . GLU B 1 380 ? -9.641 -37.344 -5.086 1 93.88 380 GLU B O 1
ATOM 6902 N N . LEU B 1 381 ? -7.617 -37.062 -5.922 1 95.62 381 LEU B N 1
ATOM 6903 C CA . LEU B 1 381 ? -8.102 -37.125 -7.297 1 95.62 381 LEU B CA 1
ATOM 6904 C C . LEU B 1 381 ? -8.539 -38.531 -7.66 1 95.62 381 LEU B C 1
ATOM 6906 O O . LEU B 1 381 ? -7.723 -39.469 -7.645 1 95.62 381 LEU B O 1
ATOM 6910 N N . THR B 1 382 ? -9.766 -38.75 -7.828 1 96.94 382 THR B N 1
ATOM 6911 C CA . THR B 1 382 ? -10.406 -39.969 -8.32 1 96.94 382 THR B CA 1
ATOM 6912 C C . THR B 1 382 ? -11.406 -39.625 -9.422 1 96.94 382 THR B C 1
ATOM 6914 O O . THR B 1 382 ? -11.719 -38.469 -9.656 1 96.94 382 THR B O 1
ATOM 6917 N N . GLU B 1 383 ? -11.805 -40.719 -10.094 1 97.88 383 GLU B N 1
ATOM 6918 C CA . GLU B 1 383 ? -12.828 -40.5 -11.109 1 97.88 383 GLU B CA 1
ATOM 6919 C C . GLU B 1 383 ? -14.07 -39.844 -10.516 1 97.88 383 GLU B C 1
ATOM 6921 O O . GLU B 1 383 ? -14.656 -38.938 -11.117 1 97.88 383 GLU B O 1
ATOM 6926 N N . GLU B 1 384 ? -14.383 -40.188 -9.289 1 98.12 384 GLU B N 1
ATOM 6927 C CA . GLU B 1 384 ? -15.578 -39.688 -8.617 1 98.12 384 GLU B CA 1
ATOM 6928 C C . GLU B 1 384 ? -15.398 -38.25 -8.203 1 98.12 384 GLU B C 1
ATOM 6930 O O . GLU B 1 384 ? -16.266 -37.406 -8.477 1 98.12 384 GLU B O 1
ATOM 6935 N N . SER B 1 385 ? -14.312 -37.969 -7.555 1 98.06 385 SER B N 1
ATOM 6936 C CA . SER B 1 385 ? -14.094 -36.594 -7.09 1 98.06 385 SER B CA 1
ATOM 6937 C C . SER B 1 385 ? -13.992 -35.625 -8.258 1 98.06 385 SER B C 1
ATOM 6939 O O . SER B 1 385 ? -14.523 -34.5 -8.195 1 98.06 385 SER B O 1
ATOM 6941 N N . PHE B 1 386 ? -13.312 -36.094 -9.289 1 98.38 386 PHE B N 1
ATOM 6942 C CA . PHE B 1 386 ? -13.164 -35.25 -10.469 1 98.38 386 PHE B CA 1
ATOM 6943 C C . PHE B 1 386 ? -14.5 -35.062 -11.164 1 98.38 386 PHE B C 1
ATOM 6945 O O . PHE B 1 386 ? -14.867 -33.938 -11.508 1 98.38 386 PHE B O 1
ATOM 6952 N N . GLY B 1 387 ? -15.219 -36.125 -11.336 1 98.38 387 GLY B N 1
ATOM 6953 C CA . GLY B 1 387 ? -16.531 -36.062 -11.961 1 98.38 387 GLY B CA 1
ATOM 6954 C C . GLY B 1 387 ? -17.5 -35.156 -11.203 1 98.38 387 GLY B C 1
ATOM 6955 O O . GLY B 1 387 ? -18.203 -34.344 -11.805 1 98.38 387 GLY B O 1
ATOM 6956 N N . ASN B 1 388 ? -17.531 -35.25 -9.914 1 98.38 388 ASN B N 1
ATOM 6957 C CA . ASN B 1 388 ? -18.391 -34.438 -9.07 1 98.38 388 ASN B CA 1
ATOM 6958 C C . ASN B 1 388 ? -18.047 -32.969 -9.18 1 98.38 388 ASN B C 1
ATOM 6960 O O . ASN B 1 388 ? -18.938 -32.094 -9.219 1 98.38 388 ASN B O 1
ATOM 6964 N N . ALA B 1 389 ? -16.75 -32.688 -9.195 1 98.5 389 ALA B N 1
ATOM 6965 C CA . ALA B 1 389 ? -16.297 -31.281 -9.281 1 98.5 389 ALA B CA 1
ATOM 6966 C C . ALA B 1 389 ? -16.719 -30.656 -10.609 1 98.5 389 ALA B C 1
ATOM 6968 O O . ALA B 1 389 ? -17.234 -29.547 -10.641 1 98.5 389 ALA B O 1
ATOM 6969 N N . VAL B 1 390 ? -16.5 -31.406 -11.703 1 98.62 390 VAL B N 1
ATOM 6970 C CA . VAL B 1 390 ? -16.828 -30.891 -13.031 1 98.62 390 VAL B CA 1
ATOM 6971 C C . VAL B 1 390 ? -18.344 -30.641 -13.109 1 98.62 390 VAL B C 1
ATOM 6973 O O . VAL B 1 390 ? -18.766 -29.578 -13.555 1 98.62 390 VAL B O 1
ATOM 6976 N N . GLU B 1 391 ? -19.094 -31.578 -12.672 1 98 391 GLU B N 1
ATOM 6977 C CA . GLU B 1 391 ? -20.547 -31.453 -12.711 1 98 391 GLU B CA 1
ATOM 6978 C C . GLU B 1 391 ? -21 -30.25 -11.883 1 98 391 GLU B C 1
ATOM 6980 O O . GLU B 1 391 ? -21.828 -29.453 -12.352 1 98 391 GLU B O 1
ATOM 6985 N N . GLU B 1 392 ? -20.484 -30.125 -10.727 1 98.31 392 GLU B N 1
ATOM 6986 C CA . GLU B 1 392 ? -20.906 -29.047 -9.836 1 98.31 392 GLU B CA 1
ATOM 6987 C C . GLU B 1 392 ? -20.562 -27.672 -10.43 1 98.31 392 GLU B C 1
ATOM 6989 O O . GLU B 1 392 ? -21.406 -26.781 -10.453 1 98.31 392 GLU B O 1
ATOM 6994 N N . VAL B 1 393 ? -19.359 -27.516 -10.906 1 98.5 393 VAL B N 1
ATOM 6995 C CA . VAL B 1 393 ? -18.875 -26.203 -11.367 1 98.5 393 VAL B CA 1
ATOM 6996 C C . VAL B 1 393 ? -19.625 -25.797 -12.633 1 98.5 393 VAL B C 1
ATOM 6998 O O . VAL B 1 393 ? -19.938 -24.625 -12.828 1 98.5 393 VAL B O 1
ATOM 7001 N N . ILE B 1 394 ? -19.984 -26.75 -13.469 1 97.06 394 ILE B N 1
ATOM 7002 C CA . ILE B 1 394 ? -20.609 -26.438 -14.75 1 97.06 394 ILE B CA 1
ATOM 7003 C C . ILE B 1 394 ? -22.094 -26.172 -14.547 1 97.06 394 ILE B C 1
ATOM 7005 O O . ILE B 1 394 ? -22.688 -25.328 -15.234 1 97.06 394 ILE B O 1
ATOM 7009 N N . THR B 1 395 ? -22.703 -26.781 -13.539 1 97 395 THR B N 1
ATOM 7010 C CA . THR B 1 395 ? -24.141 -26.719 -13.406 1 97 395 THR B CA 1
ATOM 7011 C C . THR B 1 395 ? -24.562 -25.641 -12.406 1 97 395 THR B C 1
ATOM 7013 O O . THR B 1 395 ? -25.641 -25.062 -12.508 1 97 395 THR B O 1
ATOM 7016 N N . ASN B 1 396 ? -23.781 -25.422 -11.391 1 98.06 396 ASN B N 1
ATOM 7017 C CA . ASN B 1 396 ? -24.078 -24.406 -10.383 1 98.06 396 ASN B CA 1
ATOM 7018 C C . ASN B 1 396 ? -23.672 -23.016 -10.859 1 98.06 396 ASN B C 1
ATOM 7020 O O . ASN B 1 396 ? -22.484 -22.703 -10.953 1 98.06 396 ASN B O 1
ATOM 7024 N N . PRO B 1 397 ? -24.578 -22.156 -11.094 1 97.81 397 PRO B N 1
ATOM 7025 C CA . PRO B 1 397 ? -24.281 -20.844 -11.672 1 97.81 397 PRO B CA 1
ATOM 7026 C C . PRO B 1 397 ? -23.453 -19.969 -10.734 1 97.81 397 PRO B C 1
ATOM 7028 O O . PRO B 1 397 ? -22.875 -18.969 -11.18 1 97.81 397 PRO B O 1
ATOM 7031 N N . THR B 1 398 ? -23.375 -20.328 -9.484 1 98.31 398 THR B N 1
ATOM 7032 C CA . THR B 1 398 ? -22.656 -19.516 -8.508 1 98.31 398 THR B CA 1
ATOM 7033 C C . THR B 1 398 ? -21.188 -19.391 -8.898 1 98.31 398 THR B C 1
ATOM 7035 O O . THR B 1 398 ? -20.562 -18.344 -8.688 1 98.31 398 THR B O 1
ATOM 7038 N N . PHE B 1 399 ? -20.656 -20.422 -9.469 1 98.62 399 PHE B N 1
ATOM 7039 C CA . PHE B 1 399 ? -19.25 -20.406 -9.844 1 98.62 399 PHE B CA 1
ATOM 7040 C C . PHE B 1 399 ? -18.984 -19.375 -10.945 1 98.62 399 PHE B C 1
ATOM 7042 O O . PHE B 1 399 ? -18.047 -18.594 -10.867 1 98.62 399 PHE B O 1
ATOM 7049 N N . LYS B 1 400 ? -19.859 -19.375 -11.914 1 98.31 400 LYS B N 1
ATOM 7050 C CA . LYS B 1 400 ? -19.734 -18.406 -12.992 1 98.31 400 LYS B CA 1
ATOM 7051 C C . LYS B 1 400 ? -19.984 -16.984 -12.469 1 98.31 400 LYS B C 1
ATOM 7053 O O . LYS B 1 400 ? -19.234 -16.062 -12.82 1 98.31 400 LYS B O 1
ATOM 7058 N N . ASP B 1 401 ? -21 -16.875 -11.648 1 98.31 401 ASP B N 1
ATOM 7059 C CA . ASP B 1 401 ? -21.312 -15.562 -11.094 1 98.31 401 ASP B CA 1
ATOM 7060 C C . ASP B 1 401 ? -20.141 -14.992 -10.297 1 98.31 401 ASP B C 1
ATOM 7062 O O . ASP B 1 401 ? -19.766 -13.828 -10.469 1 98.31 401 ASP B O 1
ATOM 7066 N N . LYS B 1 402 ? -19.516 -15.805 -9.5 1 98.12 402 LYS B N 1
ATOM 7067 C CA . LYS B 1 402 ? -18.391 -15.375 -8.672 1 98.12 402 LYS B CA 1
ATOM 7068 C C . LYS B 1 402 ? -17.156 -15.102 -9.531 1 98.12 402 LYS B C 1
ATOM 7070 O O . LYS B 1 402 ? -16.375 -14.195 -9.234 1 98.12 402 LYS B O 1
ATOM 7075 N N . SER B 1 403 ? -16.984 -15.867 -10.562 1 98.44 403 SER B N 1
ATOM 7076 C CA . SER B 1 403 ? -15.852 -15.609 -11.453 1 98.44 403 SER B CA 1
ATOM 7077 C C . SER B 1 403 ? -15.992 -14.258 -12.148 1 98.44 403 SER B C 1
ATOM 7079 O O . SER B 1 403 ? -15.008 -13.555 -12.344 1 98.44 403 SER B O 1
ATOM 7081 N N . MET B 1 404 ? -17.203 -13.891 -12.438 1 98.12 404 MET B N 1
ATOM 7082 C CA . MET B 1 404 ? -17.453 -12.602 -13.086 1 98.12 404 MET B CA 1
ATOM 7083 C C . MET B 1 404 ? -17.203 -11.453 -12.117 1 98.12 404 MET B C 1
ATOM 7085 O O . MET B 1 404 ? -16.688 -10.398 -12.516 1 98.12 404 MET B O 1
ATOM 7089 N N . ILE B 1 405 ? -17.562 -11.656 -10.914 1 97.19 405 ILE B N 1
ATOM 7090 C CA . ILE B 1 405 ? -17.281 -10.648 -9.891 1 97.19 405 ILE B CA 1
ATOM 7091 C C . ILE B 1 405 ? -15.773 -10.469 -9.75 1 97.19 405 ILE B C 1
ATOM 7093 O O . ILE B 1 405 ? -15.281 -9.336 -9.742 1 97.19 405 ILE B O 1
ATOM 7097 N N . GLN B 1 406 ? -15.055 -11.578 -9.703 1 97.31 406 GLN B N 1
ATOM 7098 C CA . GLN B 1 406 ? -13.602 -11.508 -9.578 1 97.31 406 GLN B CA 1
ATOM 7099 C C . GLN B 1 406 ? -12.977 -10.844 -10.797 1 97.31 406 GLN B C 1
ATOM 7101 O O . GLN B 1 406 ? -11.984 -10.117 -10.672 1 97.31 406 GLN B O 1
ATOM 7106 N N . SER B 1 407 ? -13.531 -11.133 -11.938 1 98.19 407 SER B N 1
ATOM 7107 C CA . SER B 1 407 ? -13.047 -10.508 -13.164 1 98.19 407 SER B CA 1
ATOM 7108 C C . SER B 1 407 ? -13.211 -8.992 -13.109 1 98.19 407 SER B C 1
ATOM 7110 O O . SER B 1 407 ? -12.289 -8.25 -13.461 1 98.19 407 SER B O 1
ATOM 7112 N N . GLN B 1 408 ? -14.344 -8.57 -12.664 1 97.5 408 GLN B N 1
ATOM 7113 C CA . GLN B 1 408 ? -14.602 -7.137 -12.539 1 97.5 408 GLN B CA 1
ATOM 7114 C C . GLN B 1 408 ? -13.609 -6.48 -11.586 1 97.5 408 GLN B C 1
ATOM 7116 O O . GLN B 1 408 ? -13.039 -5.434 -11.898 1 97.5 408 GLN B O 1
ATOM 7121 N N . VAL B 1 409 ? -13.422 -7.07 -10.461 1 96.75 409 VAL B N 1
ATOM 7122 C CA . VAL B 1 409 ? -12.5 -6.551 -9.461 1 96.75 409 VAL B CA 1
ATOM 7123 C C . VAL B 1 409 ? -11.086 -6.488 -10.039 1 96.75 409 VAL B C 1
ATOM 7125 O O . VAL B 1 409 ? -10.375 -5.492 -9.859 1 96.75 409 VAL B O 1
ATOM 7128 N N . TYR B 1 410 ? -10.719 -7.531 -10.672 1 97.38 410 TYR B N 1
ATOM 7129 C CA . TYR B 1 410 ? -9.375 -7.648 -11.234 1 97.38 410 TYR B CA 1
ATOM 7130 C C . TYR B 1 410 ? -9.148 -6.621 -12.336 1 97.38 410 TYR B C 1
ATOM 7132 O O . TYR B 1 410 ? -8.055 -6.059 -12.453 1 97.38 410 TYR B O 1
ATOM 7140 N N . ARG B 1 411 ? -10.148 -6.312 -13.125 1 97.31 411 ARG B N 1
ATOM 7141 C CA . ARG B 1 411 ? -10.016 -5.453 -14.297 1 97.31 411 ARG B CA 1
ATOM 7142 C C . ARG B 1 411 ? -10.211 -3.986 -13.922 1 97.31 411 ARG B C 1
ATOM 7144 O O . ARG B 1 411 ? -9.789 -3.09 -14.656 1 97.31 411 ARG B O 1
ATOM 7151 N N . ASP B 1 412 ? -10.852 -3.75 -12.805 1 97.56 412 ASP B N 1
ATOM 7152 C CA . ASP B 1 412 ? -11.102 -2.381 -12.367 1 97.56 412 ASP B CA 1
ATOM 7153 C C . ASP B 1 412 ? -9.867 -1.781 -11.695 1 97.56 412 ASP B C 1
ATOM 7155 O O . ASP B 1 412 ? -9.773 -1.757 -10.469 1 97.56 412 ASP B O 1
ATOM 7159 N N . GLN B 1 413 ? -8.953 -1.296 -12.508 1 96.06 413 GLN B N 1
ATOM 7160 C CA . GLN B 1 413 ? -7.711 -0.666 -12.062 1 96.06 413 GLN B CA 1
ATOM 7161 C C . GLN B 1 413 ? -7.52 0.696 -12.719 1 96.06 413 GLN B C 1
ATOM 7163 O O . GLN B 1 413 ? -7.926 0.898 -13.867 1 96.06 413 GLN B O 1
ATOM 7168 N N . PRO B 1 414 ? -6.934 1.625 -11.961 1 95 414 PRO B N 1
ATOM 7169 C CA . PRO B 1 414 ? -6.75 2.955 -12.547 1 95 414 PRO B CA 1
ATOM 7170 C C . PRO B 1 414 ? -5.746 2.961 -13.695 1 95 414 PRO B C 1
ATOM 7172 O O . PRO B 1 414 ? -5.773 3.859 -14.539 1 95 414 PRO B O 1
ATOM 7175 N N . MET B 1 415 ? -4.844 1.987 -13.727 1 95.69 415 MET B N 1
ATOM 7176 C CA . MET B 1 415 ? -3.809 1.828 -14.742 1 95.69 415 MET B CA 1
ATOM 7177 C C . MET B 1 415 ? -3.578 0.354 -15.055 1 95.69 415 MET B C 1
ATOM 7179 O O . MET B 1 415 ? -3.588 -0.487 -14.156 1 95.69 415 MET B O 1
ATOM 7183 N N . LYS B 1 416 ? -3.34 0.065 -16.344 1 96.44 416 LYS B N 1
ATOM 7184 C CA . LYS B 1 416 ? -2.994 -1.312 -16.688 1 96.44 416 LYS B CA 1
ATOM 7185 C C . LYS B 1 416 ? -1.68 -1.728 -16.031 1 96.44 416 LYS B C 1
ATOM 7187 O O . LYS B 1 416 ? -0.766 -0.912 -15.883 1 96.44 416 LYS B O 1
ATOM 7192 N N . PRO B 1 417 ? -1.593 -3.002 -15.68 1 97.31 417 PRO B N 1
ATOM 7193 C CA . PRO B 1 417 ? -0.394 -3.467 -14.977 1 97.31 417 PRO B CA 1
ATOM 7194 C C . PRO B 1 417 ? 0.894 -3.154 -15.734 1 97.31 417 PRO B C 1
ATOM 7196 O O . PRO B 1 417 ? 1.882 -2.727 -15.133 1 97.31 417 PRO B O 1
ATOM 7199 N N . LEU B 1 418 ? 0.884 -3.324 -17.031 1 97.81 418 LEU B N 1
ATOM 7200 C CA . LEU B 1 418 ? 2.074 -3.082 -17.844 1 97.81 418 LEU B CA 1
ATOM 7201 C C . LEU B 1 418 ? 2.469 -1.609 -17.797 1 97.81 418 LEU B C 1
ATOM 7203 O O . LEU B 1 418 ? 3.639 -1.28 -17.594 1 97.81 418 LEU B O 1
ATOM 7207 N N . ASP B 1 419 ? 1.516 -0.724 -17.953 1 97.94 419 ASP B N 1
ATOM 7208 C CA . ASP B 1 419 ? 1.774 0.71 -17.891 1 97.94 419 ASP B CA 1
ATOM 7209 C C . ASP B 1 419 ? 2.264 1.115 -16.5 1 97.94 419 ASP B C 1
ATOM 7211 O O . ASP B 1 419 ? 3.143 1.97 -16.375 1 97.94 419 ASP B O 1
ATOM 7215 N N . ARG B 1 420 ? 1.667 0.542 -15.508 1 97.75 420 ARG B N 1
ATOM 7216 C CA . ARG B 1 420 ? 2.059 0.813 -14.133 1 97.75 420 ARG B CA 1
ATOM 7217 C C . ARG B 1 420 ? 3.508 0.408 -13.883 1 97.75 420 ARG B C 1
ATOM 7219 O O . ARG B 1 420 ? 4.27 1.153 -13.266 1 97.75 420 ARG B O 1
ATOM 7226 N N . ALA B 1 421 ? 3.879 -0.785 -14.359 1 98.19 421 ALA B N 1
ATOM 7227 C CA . ALA B 1 421 ? 5.254 -1.256 -14.219 1 98.19 421 ALA B CA 1
ATOM 7228 C C . ALA B 1 421 ? 6.234 -0.284 -14.867 1 98.19 421 ALA B C 1
ATOM 7230 O O . ALA B 1 421 ? 7.219 0.125 -14.242 1 98.19 421 ALA B O 1
ATOM 7231 N N . VAL B 1 422 ? 5.938 0.086 -16.062 1 98.38 422 VAL B N 1
ATOM 7232 C CA . VAL B 1 422 ? 6.82 0.972 -16.812 1 98.38 422 VAL B CA 1
ATOM 7233 C C . VAL B 1 422 ? 6.918 2.324 -16.109 1 98.38 422 VAL B C 1
ATOM 7235 O O . VAL B 1 422 ? 8.008 2.881 -15.969 1 98.38 422 VAL B O 1
ATOM 7238 N N . TYR B 1 423 ? 5.809 2.852 -15.664 1 98.25 423 TYR B N 1
ATOM 7239 C CA . TYR B 1 423 ? 5.805 4.129 -14.961 1 98.25 423 TYR B CA 1
ATOM 7240 C C . TYR B 1 423 ? 6.758 4.102 -13.773 1 98.25 423 TYR B C 1
ATOM 7242 O O . TYR B 1 423 ? 7.562 5.02 -13.594 1 98.25 423 TYR B O 1
ATOM 7250 N N . TRP B 1 424 ? 6.672 3.102 -13 1 98 424 TRP B N 1
ATOM 7251 C CA . TRP B 1 424 ? 7.426 3.07 -11.75 1 98 424 TRP B CA 1
ATOM 7252 C C . TRP B 1 424 ? 8.898 2.773 -12.008 1 98 424 TRP B C 1
ATOM 7254 O O . TRP B 1 424 ? 9.773 3.25 -11.281 1 98 424 TRP B O 1
ATOM 7264 N N . ILE B 1 425 ? 9.156 1.977 -13.031 1 98.44 425 ILE B N 1
ATOM 7265 C CA . ILE B 1 425 ? 10.547 1.793 -13.43 1 98.44 425 ILE B CA 1
ATOM 7266 C C . ILE B 1 425 ? 11.148 3.139 -13.828 1 98.44 425 ILE B C 1
ATOM 7268 O O . ILE B 1 425 ? 12.242 3.494 -13.375 1 98.44 425 ILE B O 1
ATOM 7272 N N . GLU B 1 426 ? 10.453 3.879 -14.641 1 98.25 426 GLU B N 1
ATOM 7273 C CA . GLU B 1 426 ? 10.906 5.203 -15.062 1 98.25 426 GLU B CA 1
ATOM 7274 C C . GLU B 1 426 ? 10.984 6.156 -13.875 1 98.25 426 GLU B C 1
ATOM 7276 O O . GLU B 1 426 ? 11.844 7.047 -13.836 1 98.25 426 GLU B O 1
ATOM 7281 N N . TYR B 1 427 ? 10.062 6.004 -12.938 1 97.81 427 TYR B N 1
ATOM 7282 C CA . TYR B 1 427 ? 10.086 6.793 -11.711 1 97.81 427 TYR B CA 1
ATOM 7283 C C . TYR B 1 427 ? 11.422 6.652 -10.992 1 97.81 427 TYR B C 1
ATOM 7285 O O . TYR B 1 427 ? 11.977 7.637 -10.492 1 97.81 427 TYR B O 1
ATOM 7293 N N . VAL B 1 428 ? 11.945 5.395 -10.906 1 97.88 428 VAL B N 1
ATOM 7294 C CA . VAL B 1 428 ? 13.219 5.133 -10.25 1 97.88 428 VAL B CA 1
ATOM 7295 C C . VAL B 1 428 ? 14.328 5.906 -10.961 1 97.88 428 VAL B C 1
ATOM 7297 O O . VAL B 1 428 ? 15.211 6.477 -10.312 1 97.88 428 VAL B O 1
ATOM 7300 N N . ILE B 1 429 ? 14.266 5.977 -12.266 1 96.62 429 ILE B N 1
ATOM 7301 C CA . ILE B 1 429 ? 15.258 6.695 -13.047 1 96.62 429 ILE B CA 1
ATOM 7302 C C . ILE B 1 429 ? 15.102 8.203 -12.836 1 96.62 429 ILE B C 1
ATOM 7304 O O . ILE B 1 429 ? 16.062 8.898 -12.531 1 96.62 429 ILE B O 1
ATOM 7308 N N . ARG B 1 430 ? 13.852 8.695 -12.859 1 95.94 430 ARG B N 1
ATOM 7309 C CA . ARG B 1 430 ? 13.57 10.125 -12.766 1 95.94 430 ARG B CA 1
ATOM 7310 C C . ARG B 1 430 ? 13.906 10.656 -11.375 1 95.94 430 ARG B C 1
ATOM 7312 O O . ARG B 1 430 ? 14.266 11.82 -11.219 1 95.94 430 ARG B O 1
ATOM 7319 N N . ASN B 1 431 ? 13.797 9.797 -10.391 1 96 431 ASN B N 1
ATOM 7320 C CA . ASN B 1 431 ? 13.969 10.234 -9.016 1 96 431 ASN B CA 1
ATOM 7321 C C . ASN B 1 431 ? 15.234 9.648 -8.398 1 96 431 ASN B C 1
ATOM 7323 O O . ASN B 1 431 ? 15.281 9.383 -7.195 1 96 431 ASN B O 1
ATOM 7327 N N . ASP B 1 432 ? 16.188 9.391 -9.18 1 93.44 432 ASP B N 1
ATOM 7328 C CA . ASP B 1 432 ? 17.562 9.062 -8.781 1 93.44 432 ASP B CA 1
ATOM 7329 C C . ASP B 1 432 ? 17.578 7.934 -7.75 1 93.44 432 ASP B C 1
ATOM 7331 O O . ASP B 1 432 ? 18.125 8.094 -6.66 1 93.44 432 ASP B O 1
ATOM 7335 N N . GLY B 1 433 ? 16.859 6.805 -8.102 1 93.12 433 GLY B N 1
ATOM 7336 C CA . GLY B 1 433 ? 16.906 5.621 -7.254 1 93.12 433 GLY B CA 1
ATOM 7337 C C . GLY B 1 433 ? 15.727 5.52 -6.312 1 93.12 433 GLY B C 1
ATOM 7338 O O . GLY B 1 433 ? 15.617 4.562 -5.539 1 93.12 433 GLY B O 1
ATOM 7339 N N . ALA B 1 434 ? 14.859 6.547 -6.219 1 91.62 434 ALA B N 1
ATOM 7340 C CA . ALA B 1 434 ? 13.586 6.535 -5.504 1 91.62 434 ALA B CA 1
ATOM 7341 C C . ALA B 1 434 ? 13.797 6.254 -4.016 1 91.62 434 ALA B C 1
ATOM 7343 O O . ALA B 1 434 ? 13.109 5.406 -3.438 1 91.62 434 ALA B O 1
ATOM 7344 N N . LYS B 1 435 ? 14.695 6.926 -3.422 1 89 435 LYS B N 1
ATOM 7345 C CA . LYS B 1 435 ? 15.016 6.68 -2.02 1 89 435 LYS B CA 1
ATOM 7346 C C . LYS B 1 435 ? 13.836 7.004 -1.116 1 89 435 LYS B C 1
ATOM 7348 O O . LYS B 1 435 ? 13.695 6.438 -0.031 1 89 435 LYS B O 1
ATOM 7353 N N . TYR B 1 436 ? 12.938 7.781 -1.602 1 87.94 436 TYR B N 1
ATOM 7354 C CA . TYR B 1 436 ? 11.844 8.266 -0.769 1 87.94 436 TYR B CA 1
ATOM 7355 C C . TYR B 1 436 ? 10.695 7.258 -0.735 1 87.94 436 TYR B C 1
ATOM 7357 O O . TYR B 1 436 ? 9.711 7.449 -0.013 1 87.94 436 TYR B O 1
ATOM 7365 N N . LEU B 1 437 ? 10.828 6.117 -1.429 1 90.75 437 LEU B N 1
ATOM 7366 C CA . LEU B 1 437 ? 9.82 5.055 -1.387 1 90.75 437 LEU B CA 1
ATOM 7367 C C . LEU B 1 437 ? 10.156 4.035 -0.302 1 90.75 437 LEU B C 1
ATOM 7369 O O . LEU B 1 437 ? 9.375 3.115 -0.052 1 90.75 437 LEU B O 1
ATOM 7373 N N . LYS B 1 438 ? 11.266 4.293 0.4 1 86.88 438 LYS B N 1
ATOM 7374 C CA . LYS B 1 438 ? 11.734 3.314 1.375 1 86.88 438 LYS B CA 1
ATOM 7375 C C . LYS B 1 438 ? 11.516 3.809 2.801 1 86.88 438 LYS B C 1
ATOM 7377 O O . LYS B 1 438 ? 11.492 5.016 3.049 1 86.88 438 LYS B O 1
ATOM 7382 N N . SER B 1 439 ? 11.281 2.832 3.662 1 82.44 439 SER B N 1
ATOM 7383 C CA . SER B 1 439 ? 11.188 3.145 5.086 1 82.44 439 SER B CA 1
ATOM 7384 C C . SER B 1 439 ? 12.547 3.07 5.762 1 82.44 439 SER B C 1
ATOM 7386 O O . SER B 1 439 ? 13.422 2.314 5.332 1 82.44 439 SER B O 1
ATOM 7388 N N . ASP B 1 440 ? 12.68 3.84 6.785 1 79.31 440 ASP B N 1
ATOM 7389 C CA . ASP B 1 440 ? 13.945 3.84 7.512 1 79.31 440 ASP B CA 1
ATOM 7390 C C . ASP B 1 440 ? 14.062 2.607 8.406 1 79.31 440 ASP B C 1
ATOM 7392 O O . ASP B 1 440 ? 15.055 2.449 9.125 1 79.31 440 ASP B O 1
ATOM 7396 N N . SER B 1 441 ? 13.062 1.789 8.32 1 78.44 441 SER B N 1
ATOM 7397 C CA . SER B 1 441 ? 13.141 0.503 9.008 1 78.44 441 SER B CA 1
ATOM 7398 C C . SER B 1 441 ? 14.289 -0.34 8.477 1 78.44 441 SER B C 1
ATOM 7400 O O . SER B 1 441 ? 14.766 -1.252 9.156 1 78.44 441 SER B O 1
ATOM 7402 N N . ILE B 1 442 ? 14.719 -0.093 7.348 1 77 442 ILE B N 1
ATOM 7403 C CA . ILE B 1 442 ? 15.742 -0.871 6.66 1 77 442 ILE B CA 1
ATOM 7404 C C . ILE B 1 442 ? 17.047 -0.844 7.465 1 77 442 ILE B C 1
ATOM 7406 O O . ILE B 1 442 ? 17.812 -1.801 7.434 1 77 442 ILE B O 1
ATOM 7410 N N . GLY B 1 443 ? 17.234 0.117 8.297 1 78.31 443 GLY B N 1
ATOM 7411 C CA . GLY B 1 443 ? 18.453 0.229 9.078 1 78.31 443 GLY B CA 1
ATOM 7412 C C . GLY B 1 443 ? 18.375 -0.468 10.422 1 78.31 443 GLY B C 1
ATOM 7413 O O . GLY B 1 443 ? 19.375 -0.632 11.102 1 78.31 443 GLY B O 1
ATOM 7414 N N . LEU B 1 444 ? 17.219 -1.031 10.695 1 84.62 444 LEU B N 1
ATOM 7415 C CA . LEU B 1 444 ? 17.031 -1.674 11.992 1 84.62 444 LEU B CA 1
ATOM 7416 C C . LEU B 1 444 ? 17.469 -3.131 11.953 1 84.62 444 LEU B C 1
ATOM 7418 O O . LEU B 1 444 ? 17.234 -3.828 10.961 1 84.62 444 LEU B O 1
ATOM 7422 N N . ASN B 1 445 ? 18.156 -3.508 13 1 82.62 445 ASN B N 1
ATOM 7423 C CA . ASN B 1 445 ? 18.406 -4.938 13.133 1 82.62 445 ASN B CA 1
ATOM 7424 C C . ASN B 1 445 ? 17.188 -5.676 13.68 1 82.62 445 ASN B C 1
ATOM 7426 O O . ASN B 1 445 ? 16.188 -5.055 14.031 1 82.62 445 ASN B O 1
ATOM 7430 N N . THR B 1 446 ? 17.297 -6.992 13.742 1 77.25 446 THR B N 1
ATOM 7431 C CA . THR B 1 446 ? 16.172 -7.828 14.125 1 77.25 446 THR B CA 1
ATOM 7432 C C . THR B 1 446 ? 15.688 -7.48 15.531 1 77.25 446 THR B C 1
ATOM 7434 O O . THR B 1 446 ? 14.484 -7.371 15.781 1 77.25 446 THR B O 1
ATOM 7437 N N . ALA B 1 447 ? 16.594 -7.316 16.422 1 82.81 447 ALA B N 1
ATOM 7438 C CA . ALA B 1 447 ? 16.25 -7.004 17.797 1 82.81 447 ALA B CA 1
ATOM 7439 C C . ALA B 1 447 ? 15.531 -5.66 17.891 1 82.81 447 ALA B C 1
ATOM 7441 O O . ALA B 1 447 ? 14.57 -5.516 18.656 1 82.81 447 ALA B O 1
ATOM 7442 N N . GLN B 1 448 ? 15.945 -4.703 17.125 1 87.31 448 GLN B N 1
ATOM 7443 C CA . GLN B 1 448 ? 15.336 -3.379 17.109 1 87.31 448 GLN B CA 1
ATOM 7444 C C . GLN B 1 448 ? 13.969 -3.408 16.438 1 87.31 448 GLN B C 1
ATOM 7446 O O . GLN B 1 448 ? 13.008 -2.809 16.922 1 87.31 448 GLN B O 1
ATOM 7451 N N . TYR B 1 449 ? 13.945 -4.121 15.375 1 82.69 449 TYR B N 1
ATOM 7452 C CA . TYR B 1 449 ? 12.703 -4.188 14.617 1 82.69 449 TYR B CA 1
ATOM 7453 C C . TYR B 1 449 ? 11.578 -4.773 15.461 1 82.69 449 TYR B C 1
ATOM 7455 O O . TYR B 1 449 ? 10.453 -4.258 15.453 1 82.69 449 TYR B O 1
ATOM 7463 N N . PHE B 1 450 ? 11.914 -5.773 16.25 1 79.25 450 PHE B N 1
ATOM 7464 C CA . PHE B 1 450 ? 10.883 -6.445 17.031 1 79.25 450 PHE B CA 1
ATOM 7465 C C . PHE B 1 450 ? 10.828 -5.879 18.453 1 79.25 450 PHE B C 1
ATOM 7467 O O . PHE B 1 450 ? 10.109 -6.402 19.297 1 79.25 450 PHE B O 1
ATOM 7474 N N . LEU B 1 451 ? 11.602 -4.871 18.781 1 88.94 451 LEU B N 1
ATOM 7475 C CA . LEU B 1 451 ? 11.594 -4.133 20.047 1 88.94 451 LEU B CA 1
ATOM 7476 C C . LEU B 1 451 ? 12.039 -5.02 21.203 1 88.94 451 LEU B C 1
ATOM 7478 O O . LEU B 1 451 ? 11.523 -4.902 22.312 1 88.94 451 LEU B O 1
ATOM 7482 N N . PHE B 1 452 ? 12.891 -5.953 20.859 1 86.62 452 PHE B N 1
ATOM 7483 C CA . PHE B 1 452 ? 13.438 -6.777 21.922 1 86.62 452 PHE B CA 1
ATOM 7484 C C . PHE B 1 452 ? 14.25 -5.93 22.891 1 86.62 452 PHE B C 1
ATOM 7486 O O . PHE B 1 452 ? 14.234 -6.172 24.109 1 86.62 452 PHE B O 1
ATOM 7493 N N . ASP B 1 453 ? 14.977 -5.012 22.359 1 90.5 453 ASP B N 1
ATOM 7494 C CA . ASP B 1 453 ? 15.781 -4.121 23.188 1 90.5 453 ASP B CA 1
ATOM 7495 C C . ASP B 1 453 ? 14.898 -3.307 24.141 1 90.5 453 ASP B C 1
ATOM 7497 O O . ASP B 1 453 ? 15.195 -3.201 25.328 1 90.5 453 ASP B O 1
ATOM 7501 N N . ILE B 1 454 ? 13.773 -2.826 23.641 1 91 454 ILE B N 1
ATOM 7502 C CA . ILE B 1 454 ? 12.844 -2.033 24.438 1 91 454 ILE B CA 1
ATOM 7503 C C . ILE B 1 454 ? 12.172 -2.926 25.469 1 91 454 ILE B C 1
ATOM 7505 O O . ILE B 1 454 ? 12.039 -2.541 26.641 1 91 454 ILE B O 1
ATOM 7509 N N . THR B 1 455 ? 11.758 -4.098 25.047 1 90.38 455 THR B N 1
ATOM 7510 C CA . THR B 1 455 ? 11.078 -5.031 25.938 1 90.38 455 THR B CA 1
ATOM 7511 C C . THR B 1 455 ? 12 -5.457 27.078 1 90.38 455 THR B C 1
ATOM 7513 O O . THR B 1 455 ? 11.586 -5.5 28.25 1 90.38 455 THR B O 1
ATOM 7516 N N . LEU B 1 456 ? 13.227 -5.742 26.734 1 90.12 456 LEU B N 1
ATOM 7517 C CA . LEU B 1 456 ? 14.203 -6.121 27.75 1 90.12 456 LEU B CA 1
ATOM 7518 C C . LEU B 1 456 ? 14.43 -4.98 28.734 1 90.12 456 LEU B C 1
ATOM 7520 O O . LEU B 1 456 ? 14.516 -5.207 29.938 1 90.12 456 LEU B O 1
ATOM 7524 N N . PHE B 1 457 ? 14.633 -3.773 28.234 1 92.81 457 PHE B N 1
ATOM 7525 C CA . PHE B 1 457 ? 14.844 -2.602 29.078 1 92.81 457 PHE B CA 1
ATOM 7526 C C . PHE B 1 457 ? 13.672 -2.4 30.031 1 92.81 457 PHE B C 1
ATOM 7528 O O . PHE B 1 457 ? 13.875 -2.195 31.234 1 92.81 457 PHE B O 1
ATOM 7535 N N . LEU B 1 458 ? 12.453 -2.52 29.469 1 90.12 458 LEU B N 1
ATOM 7536 C CA . LEU B 1 458 ? 11.266 -2.324 30.281 1 90.12 458 LEU B CA 1
ATOM 7537 C C . LEU B 1 458 ? 11.109 -3.451 31.297 1 90.12 458 LEU B C 1
ATOM 7539 O O . LEU B 1 458 ? 10.672 -3.217 32.438 1 90.12 458 LEU B O 1
ATOM 7543 N N . PHE B 1 459 ? 11.406 -4.66 30.906 1 90.75 459 PHE B N 1
ATOM 7544 C CA . PHE B 1 459 ? 11.359 -5.801 31.812 1 90.75 459 PHE B CA 1
ATOM 7545 C C . PHE B 1 459 ? 12.344 -5.625 32.969 1 90.75 459 PHE B C 1
ATOM 7547 O O . PHE B 1 459 ? 11.992 -5.824 34.125 1 90.75 459 PHE B O 1
ATOM 7554 N N . LEU B 1 460 ? 13.555 -5.262 32.625 1 92.75 460 LEU B N 1
ATOM 7555 C CA . LEU B 1 460 ? 14.578 -5.039 33.656 1 92.75 460 LEU B CA 1
ATOM 7556 C C . LEU B 1 460 ? 14.164 -3.908 34.594 1 92.75 460 LEU B C 1
ATOM 7558 O O . LEU B 1 460 ? 14.367 -4 35.812 1 92.75 460 LEU B O 1
ATOM 7562 N N . LEU B 1 461 ? 13.641 -2.885 34.031 1 92.5 461 LEU B N 1
ATOM 7563 C CA . LEU B 1 461 ? 13.18 -1.757 34.812 1 92.5 461 LEU B CA 1
ATOM 7564 C C . LEU B 1 461 ? 12.078 -2.191 35.781 1 92.5 461 LEU B C 1
ATOM 7566 O O . LEU B 1 461 ? 12.07 -1.78 36.938 1 92.5 461 LEU B O 1
ATOM 7570 N N . THR B 1 462 ? 11.211 -2.973 35.25 1 91.81 462 THR B N 1
ATOM 7571 C CA . THR B 1 462 ? 10.117 -3.477 36.094 1 91.81 462 THR B CA 1
ATOM 7572 C C . THR B 1 462 ? 10.664 -4.352 37.219 1 91.81 462 THR B C 1
ATOM 7574 O O . THR B 1 462 ? 10.203 -4.258 38.344 1 91.81 462 THR B O 1
ATOM 7577 N N . VAL B 1 463 ? 11.609 -5.148 36.938 1 92.5 463 VAL B N 1
ATOM 7578 C CA . VAL B 1 463 ? 12.219 -6.023 37.938 1 92.5 463 VAL B CA 1
ATOM 7579 C C . VAL B 1 463 ? 12.93 -5.184 39 1 92.5 463 VAL B C 1
ATOM 7581 O O . VAL B 1 463 ? 12.828 -5.469 40.188 1 92.5 463 VAL B O 1
ATOM 7584 N N . ILE B 1 464 ? 13.609 -4.211 38.562 1 94.38 464 ILE B N 1
ATOM 7585 C CA . ILE B 1 464 ? 14.344 -3.34 39.469 1 94.38 464 ILE B CA 1
ATOM 7586 C C . ILE B 1 464 ? 13.359 -2.609 40.375 1 94.38 464 ILE B C 1
ATOM 7588 O O . ILE B 1 464 ? 13.562 -2.545 41.594 1 94.38 464 ILE B O 1
ATOM 7592 N N . ILE B 1 465 ? 12.352 -2.113 39.781 1 93.69 465 ILE B N 1
ATOM 7593 C CA . ILE B 1 465 ? 11.344 -1.406 40.562 1 93.69 465 ILE B CA 1
ATOM 7594 C C . ILE B 1 465 ? 10.695 -2.367 41.562 1 93.69 465 ILE B C 1
ATOM 7596 O O . ILE B 1 465 ? 10.516 -2.027 42.719 1 93.69 465 ILE B O 1
ATOM 7600 N N . ALA B 1 466 ? 10.344 -3.486 41.125 1 93.06 466 ALA B N 1
ATOM 7601 C CA . ALA B 1 466 ? 9.742 -4.492 42 1 93.06 466 ALA B CA 1
ATOM 7602 C C . ALA B 1 466 ? 10.695 -4.871 43.125 1 93.06 466 ALA B C 1
ATOM 7604 O O . ALA B 1 466 ? 10.266 -5.043 44.281 1 93.06 466 ALA B O 1
ATOM 7605 N N . TRP B 1 467 ? 11.922 -5.012 42.844 1 94 467 TRP B N 1
ATOM 7606 C CA . TRP B 1 467 ? 12.938 -5.336 43.812 1 94 467 TRP B CA 1
ATOM 7607 C C . TRP B 1 467 ? 13.07 -4.215 44.844 1 94 467 TRP B C 1
ATOM 7609 O O . TRP B 1 467 ? 13.188 -4.473 46.062 1 94 467 TRP B O 1
ATOM 7619 N N . LEU B 1 468 ? 13.055 -3.002 44.375 1 94.5 468 LEU B N 1
ATOM 7620 C CA . LEU B 1 468 ? 13.156 -1.846 45.25 1 94.5 468 LEU B CA 1
ATOM 7621 C C . LEU B 1 468 ? 11.938 -1.753 46.188 1 94.5 468 LEU B C 1
ATOM 7623 O O . LEU B 1 468 ? 12.07 -1.438 47.344 1 94.5 468 LEU B O 1
ATOM 7627 N N . VAL B 1 469 ? 10.852 -1.951 45.531 1 93.06 469 VAL B N 1
ATOM 7628 C CA . VAL B 1 469 ? 9.625 -1.959 46.312 1 93.06 469 VAL B CA 1
ATOM 7629 C C . VAL B 1 469 ? 9.695 -3.072 47.375 1 93.06 469 VAL B C 1
ATOM 7631 O O . VAL B 1 469 ? 9.32 -2.873 48.531 1 93.06 469 VAL B O 1
ATOM 7634 N N . TYR B 1 470 ? 10.125 -4.238 46.969 1 92.25 470 TYR B N 1
ATOM 7635 C CA . TYR B 1 470 ? 10.297 -5.363 47.875 1 92.25 470 TYR B CA 1
ATOM 7636 C C . TYR B 1 470 ? 11.258 -5.016 49 1 92.25 470 TYR B C 1
ATOM 7638 O O . TYR B 1 470 ? 10.953 -5.246 50.188 1 92.25 470 TYR B O 1
ATOM 7646 N N . CYS B 1 471 ? 12.391 -4.477 48.656 1 92.56 471 CYS B N 1
ATOM 7647 C CA . CYS B 1 471 ? 13.375 -4.082 49.656 1 92.56 471 CYS B CA 1
ATOM 7648 C C . CYS B 1 471 ? 12.805 -3.025 50.594 1 92.56 471 CYS B C 1
ATOM 7650 O O . CYS B 1 471 ? 13.07 -3.057 51.781 1 92.56 471 CYS B O 1
ATOM 7652 N N . GLY B 1 472 ? 12.117 -2.156 50.031 1 92.06 472 GLY B N 1
ATOM 7653 C CA . GLY B 1 472 ? 11.484 -1.13 50.844 1 92.06 472 GLY B CA 1
ATOM 7654 C C . GLY B 1 472 ? 10.461 -1.688 51.812 1 92.06 472 GLY B C 1
ATOM 7655 O O . GLY B 1 472 ? 10.422 -1.282 52.969 1 92.06 472 GLY B O 1
ATOM 7656 N N . THR B 1 473 ? 9.695 -2.58 51.281 1 92.38 473 THR B N 1
ATOM 7657 C CA . THR B 1 473 ? 8.68 -3.205 52.125 1 92.38 473 THR B CA 1
ATOM 7658 C C . THR B 1 473 ? 9.32 -4.023 53.25 1 92.38 473 THR B C 1
ATOM 7660 O O . THR B 1 473 ? 8.844 -4.02 54.375 1 92.38 473 THR B O 1
ATOM 7663 N N . VAL B 1 474 ? 10.383 -4.719 52.906 1 91.38 474 VAL B N 1
ATOM 7664 C CA . VAL B 1 474 ? 11.086 -5.539 53.875 1 91.38 474 VAL B CA 1
ATOM 7665 C C . VAL B 1 474 ? 11.719 -4.641 54.938 1 91.38 474 VAL B C 1
ATOM 7667 O O . VAL B 1 474 ? 11.672 -4.949 56.125 1 91.38 474 VAL B O 1
ATOM 7670 N N . LYS B 1 475 ? 12.234 -3.543 54.5 1 90.5 475 LYS B N 1
ATOM 7671 C CA . LYS B 1 475 ? 12.867 -2.611 55.438 1 90.5 475 LYS B CA 1
ATOM 7672 C C . LYS B 1 475 ? 11.836 -1.963 56.344 1 90.5 475 LYS B C 1
ATOM 7674 O O . LYS B 1 475 ? 12.078 -1.806 57.531 1 90.5 475 LYS B O 1
ATOM 7679 N N . ILE B 1 476 ? 10.75 -1.688 55.844 1 90.62 476 ILE B N 1
ATOM 7680 C CA . ILE B 1 476 ? 9.695 -1.06 56.625 1 90.62 476 ILE B CA 1
ATOM 7681 C C . ILE B 1 476 ? 9.109 -2.072 57.594 1 90.62 476 ILE B C 1
ATOM 7683 O O . ILE B 1 476 ? 8.883 -1.752 58.781 1 90.62 476 ILE B O 1
ATOM 7687 N N . SER B 1 477 ? 8.938 -3.287 57.094 1 89.5 477 SER B N 1
ATOM 7688 C CA . SER B 1 477 ? 8.391 -4.34 57.969 1 89.5 477 SER B CA 1
ATOM 7689 C C . SER B 1 477 ? 9.359 -4.703 59.062 1 89.5 477 SER B C 1
ATOM 7691 O O . SER B 1 477 ? 8.938 -4.961 60.219 1 89.5 477 SER B O 1
ATOM 7693 N N . SER B 1 478 ? 10.594 -4.695 58.812 1 86.56 478 SER B N 1
ATOM 7694 C CA . SER B 1 478 ? 11.602 -5.023 59.812 1 86.56 478 SER B CA 1
ATOM 7695 C C . SER B 1 478 ? 11.711 -3.926 60.875 1 86.56 478 SER B C 1
ATOM 7697 O O . SER B 1 478 ? 11.922 -4.211 62.031 1 86.56 478 SER B O 1
ATOM 7699 N N . LYS B 1 479 ? 11.43 -2.822 60.5 1 85.62 479 LYS B N 1
ATOM 7700 C CA . LYS B 1 479 ? 11.469 -1.716 61.438 1 85.62 479 LYS B CA 1
ATOM 7701 C C . LYS B 1 479 ? 10.227 -1.713 62.344 1 85.62 479 LYS B C 1
ATOM 7703 O O . LYS B 1 479 ? 10.305 -1.383 63.531 1 85.62 479 LYS B O 1
ATOM 7708 N N . CYS B 1 480 ? 9.18 -2.102 61.875 1 84.19 480 CYS B N 1
ATOM 7709 C CA . CYS B 1 480 ? 7.941 -2.17 62.656 1 84.19 480 CYS B CA 1
ATOM 7710 C C . CYS B 1 480 ? 7.984 -3.314 63.656 1 84.19 480 CYS B C 1
ATOM 7712 O O . CYS B 1 480 ? 7.418 -3.213 64.75 1 84.19 480 CYS B O 1
ATOM 7714 N N . ILE B 1 481 ? 8.68 -4.293 63.344 1 79 481 ILE B N 1
ATOM 7715 C CA . ILE B 1 481 ? 8.797 -5.418 64.25 1 79 481 ILE B CA 1
ATOM 7716 C C . ILE B 1 481 ? 9.789 -5.07 65.375 1 79 481 ILE B C 1
ATOM 7718 O O . ILE B 1 481 ? 9.578 -5.438 66.562 1 79 481 ILE B O 1
ATOM 7722 N N . THR B 1 482 ? 10.664 -4.305 65.062 1 76.5 482 THR B N 1
ATOM 7723 C CA . THR B 1 482 ? 11.641 -3.963 66.125 1 76.5 482 THR B CA 1
ATOM 7724 C C . THR B 1 482 ? 11.102 -2.859 67 1 76.5 482 THR B C 1
ATOM 7726 O O . THR B 1 482 ? 11.461 -2.785 68.188 1 76.5 482 THR B O 1
ATOM 7729 N N . ASN B 1 483 ? 10.141 -2.098 66.688 1 65.06 483 ASN B N 1
ATOM 7730 C CA . ASN B 1 483 ? 9.547 -1.111 67.562 1 65.06 483 ASN B CA 1
ATOM 7731 C C . ASN B 1 483 ? 8.336 -1.68 68.312 1 65.06 483 ASN B C 1
ATOM 7733 O O . ASN B 1 483 ? 7.965 -1.194 69.375 1 65.06 483 ASN B O 1
#

Radius of gyration: 31.73 Å; Cα contacts (8 Å, |Δi|>4): 1650; chains: 2; bounding box: 72×102×105 Å